Protein 8TOI (pdb70)

B-factor: mean 77.98, std 19.51, range [30.0, 143.13]

Foldseek 3Di:
DFDPQFLKKWWQAADPVCRVLSPVVVVVLVVLQPQLAWDKDWDDFPPRIIMMTIHHDDVVSLLVLQLVVLVVCCVQVLDVDDSDDPDRPCCVVPPDFSQVSSLSVVCQAAPPDVPRHNHLPCPDDSNVSTDDMFGFDGQVVLVVLLVVLVPDQADDVVNLVVCCRHQADLVSQLLVLLRLCLVLLVQLLVVLVVCVVPVPAQDPVSLLSLLLSLLLSLVVSVVVLLLVSLVSSQARVVVVWDWDPLFDADDQPADPPPGDTDGDDDVVVLVVLVVVVVVVLVVLVVVLVVLLLLLQLVLVLCLVPVDDDASLPSSCVSVLVLLLPLVVVLVVQLVVLVVSLSVNGDTTPQVSVLSSLVSSLSNVCCSLCVNLCCLLPVCQQDVPPSVVSNVVVVVVVVCDDGALLPSLSSLVSSQVSNLVSCCVVQFVVLVVVVVVVVVVDVRVVPCVVVSVSVNVQVPAAADDSSVVLSVVLVVSLCSLARCSSNSNRSVVVSVSSSVCSSRVSVCCNPRHGRHNHDRDSHNHCSSVSSVVSSQVSLQHSQLSSQRRVAVHGDPVVSVVSSVVSNVSSVVSSVVSVVVVVPPCRVSVVVVVVVVVVVVVQVVQVVVLVVVVVVVVVPCVVVNVVDNVDRGDVVVVVVVVVCVVVVPVD/DFDPQFLKKWWQAADPVCRVLSPVVVVVLVVLQPQLAWDKDWDDFPPRIIMMTIHHDDVVSLLVLQLVVLVVCCVQVLDVDDSDDPDRPCCVVPPDFSQVSSLSVVCQAAPPDVPRHNHLPCPDDSNVSTDDMFGFDGQVVLVVLLVVLVPDQADDVVNLVVCCRHQADLVSQLLVLLRLCLVLLVQLLVVLVVCVVPVPAQDPVSLLSLLLSLLLSLVVSVVVLLLVSLVSSQARVVVVWDWDPLFDADDQPADPPPGDTDGDDDVVVLVVLVVVVVVVLVVLVVVLVVLLLLLQLVLVLCLVPVDDDASLPSSCVSVLVLLLPLVVVLVVQLVVLVVSLSVNGDTTPQVSVLSSLVSSLSNVCCSLCVNLCCLLPVCQQDVPPSVVSNVVVVVVVVCDDGALLPSLSSLVSSQVSNLVSCCVVQFVVLVVVVVVVVVVDVRVVPCVVVSVSVNVQVPAAADDSSVVLSVVLVVSLCSLARCSSNSNRSVVVSVSSSVCSSRVSVCCNPRHGRHNHDRDSHNHCSSVSSVVSSQVSLQHSQLSSQRRVAVHGDPVVSVVSSVVSNVSSVVSSVVSVVVVVPPCRVSVVVVVVVVVVVVVQVVQVVVLVVVVVVVVVPCVVVNVVDNVDRGDVVVVVVVVVCVVVVPVD

Sequence (1298 aa):
ESNFGVDFVIHYKVPAAERDEAEAGFVQLIRALTTVGLATEVRHGENESLLVFVKVASPDLFAKQVYRARLGDWLHGVRVSAPHNDIAQALQDEPVVEAERLRLIYLMITKPHNEGGAGVTPTNAKWKHVESIFPLHSHSFNKEWIKKWSSKYTLEQTDIDNIRDKFGESVAFYFAFLRSYFRFLVIPSAFGFGAWLLLGQFSYLYALLCGLWSVVFFEYWKKQEVDLAVQWGVRGVSSIQQSRPEFEWEHEAEDPITGEPVKVYPPMKRVKTQLLQIPFALACVVALGALIVTCNSLEVFINEVYSGPGKQYLGFLPTIFLVIGTPTISGVLMGAAEKLNAMENYATVDAHDAALIQKQFVLNFMTSYMALFFTAFVYIPFGHILHPFLNFWRATAQTFQINPARISNQMFYFTVTAQIVNFATEVVVPYIKQQAFQKAKEDHEEEAEFLQRVREECTLEEYDVSGDYREMVMQFGYVAMFSVAWPLAACCFLVNNWVELRSDALKIAISSRRPIPWRTDSIGPWLTALSFLSWLGSITSSAIVYLCSNSPLKAWGLLLSILFAEHFYLVVQLAVRFVLSKLDSPGLQKERKERFQTHSEKITREALEEEARQASIRGTPEEMFWQRQRGMQETIEIGRRMIEQQLAAESNFGVDFVIHYKVPAAERDEAEAGFVQLIRALTTVGLATEVRHGENESLLVFVKVASPDLFAKQVYRARLGDWLHGVRVSAPHNDIAQALQDEPVVEAERLRLIYLMITKPHNEGGAGVTPTNAKWKHVESIFPLHSHSFNKEWIKKWSSKYTLEQTDIDNIRDKFGESVAFYFAFLRSYFRFLVIPSAFGFGAWLLLGQFSYLYALLCGLWSVVFFEYWKKQEVDLAVQWGVRGVSSIQQSRPEFEWEHEAEDPITGEPVKVYPPMKRVKTQLLQIPFALACVVALGALIVTCNSLEVFINEVYSGPGKQYLGFLPTIFLVIGTPTISGVLMGAAEKLNAMENYATVDAHDAALIQKQFVLNFMTSYMALFFTAFVYIPFGHILHPFLNFWRATAQTFQINPARISNQMFYFTVTAQIVNFATEVVVPYIKQQAFQKAKEDHEEEAEFLQRVREECTLEEYDVSGDYREMVMQFGYVAMFSVAWPLAACCFLVNNWVELRSDALKIAISSRRPIPWRTDSIGPWLTALSFLSWLGSITSSAIVYLCSNSPLKAWGLLLSILFAEHFYLVVQLAVRFVLSKLDSPGLQKERKERFQTHSEKITREALEEEARQASIRGTPEEMFWQRQRGMQETIEIGRRMIEQQLAA

Organism: Fusarium vanettenii (strain ATCC MYA-4622 / CBS 123669 / FGSC 9596 / NRRL 45880 / 77-13-4) (NCBI:txid660122)

Radius of gyration: 38.44 Å; Cα contacts (8 Å, |Δi|>4): 1540; chains: 2; bounding box: 73×123×89 Å

GO terms:
  GO:0042802 identical protein binding (F, IPI)

Secondary structure (DSSP, 8-state):
----S--EEE--B--STTHHHHHHHHHHHHHHTTTTTEEEEE--BTTTB--EEEEE--HHHHHHHHHHHHHHHHHTTS--S----SSGGGGGTSPPPHHHHHHHHHHHHHS-GGGT-----TTTSS--S---EE----HHHHHHHHHHHHT-SS--HHHHHHHHHHH-HHHHHHHHHHHHHHHHTHHHHHHHHHHHHTS-SS-HHHHHHHHHHHHHHHHHHHHHHHHHHHHTT-TTGGGS--B-TT---SEEEE-SSS--EEEE--HHHHHHHHTTHHHHHHHHHHHHHHHHHHHHHHHHHHHHH--SSSTTTTTSHHHHHHHHHHHHHHHHHHHHHHHHHHHS--SBHHHHHHHHHHHHHHHHHHHHHHHHHHIIIIITT---TTHHHHHHHHHHHH-----TTHHHHHHHHHHHHHHHHHHIIIIIHHHHHHHHHHHT--GGGTSHHHHHHHHHHTTSPBP-HHHH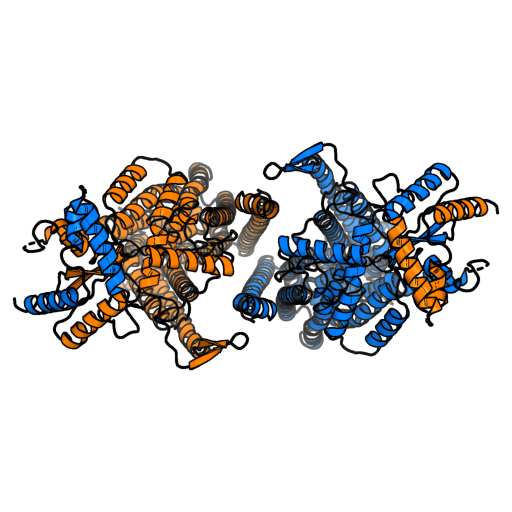HHHHHHHHHHHHHHTTTSTTHHHHHHHHHHHHHHHHHHHHHTSSBPPP----SSSTTHHHHHHHHHHHHHHHHHHHHHHHH-----HHHHHHHHHHHHHHHHHHHHHHHHHHTSS--HHHHHHHHHHHH--HHHHHHHHHHHHHHHHHH--HHHHHTTTT--SSHHHHHHHHHHHHHHS--/----S--EEE--B--STTHHHHHHHHHHHHHHTTTTTEEEEE--BTTTB--EEEEE--HHHHHHHHHHHHHHHHHTTS--S----SSGGGGGTSPPPHHHHHHHHHHHHHS-GGGT-----TTTSS--S---EE----HHHHHHHHHHHHT-SS--HHHHHHHHHHH-HHHHHHHHHHHHHHHHTHHHHHHHHHHHHTS-SS-HHHHHHHHHHHHHHHHHHHHHHHHHHHHTT-TTGGGS--B-TT---SEEEE-SSS--EEEE--HHHHHHHHTTHHHHHHHHHHHHHHHHHHHHHHHHHHHHH--SSSTTTTTSHHHHHHHHHHHHHHHHHHHHHHHHHHHS--SBHHHHHHHHHHHHHHHHHHHHHHHHHHIIIIITT---TTHHHHHHHHHHHH-----TTHHHHHHHHHHHHHHHHHHIIIIIHHHHHHHHHHHT--GGGTSHHHHHHHHHHTTSPBP-HHHHHHHHHHHHHHHHHHTTTSTTHHHHHHHHHHHHHHHHHHHHHTSSBPPP----SSSTTHHHHHHHHHHHHHHHHHHHHHHHH-----HHHHHHHHHHHHHHHHHHHHHHHHHHTSS--HHHHHHHHHHHH--HHHHHHHHHHHHHHHHHH--HHHHHTTTT--SSHHHHHHHHHHHHHHS--

Structure (mmCIF, N/CA/C/O backbone):
data_8TOI
#
_entry.id   8TOI
#
_cell.length_a   1.00
_cell.length_b   1.00
_cell.length_c   1.00
_cell.angle_alpha   90.00
_cell.angle_beta   90.00
_cell.angle_gamma   90.00
#
_symmetry.space_group_name_H-M   'P 1'
#
loop_
_entity.id
_entity.type
_entity.pdbx_description
1 polymer 'Lipid scramblase nhTMEM16'
2 non-polymer 'CALCIUM ION'
3 non-polymer '(1R)-2-{[(S)-{[(2S)-2,3-dihydroxypropyl]oxy}(hydroxy)phosphoryl]oxy}-1-[(hexadecanoyloxy)methyl]ethyl (9Z)-octadec-9-enoate'
#
loop_
_atom_site.group_PDB
_atom_site.id
_atom_site.type_symbol
_atom_site.label_atom_id
_atom_site.label_alt_id
_atom_site.label_comp_id
_atom_site.label_asym_id
_atom_site.label_entity_id
_atom_site.label_seq_id
_atom_site.pdbx_PDB_ins_code
_atom_site.Cartn_x
_atom_site.Cartn_y
_atom_site.Cartn_z
_atom_site.occupancy
_atom_site.B_iso_or_equiv
_atom_site.auth_seq_id
_atom_site.auth_comp_id
_atom_site.auth_asym_id
_atom_site.auth_atom_id
_atom_site.pdbx_PDB_model_num
ATOM 1 N N . GLU A 1 16 ? 135.457 70.144 78.744 1.00 84.37 15 GLU A N 1
ATOM 2 C CA . GLU A 1 16 ? 135.965 71.016 77.692 1.00 84.37 15 GLU A CA 1
ATOM 3 C C . GLU A 1 16 ? 134.941 72.087 77.326 1.00 84.37 15 GLU A C 1
ATOM 4 O O . GLU A 1 16 ? 134.783 73.075 78.042 1.00 84.37 15 GLU A O 1
ATOM 6 N N . SER A 1 17 ? 134.245 71.884 76.211 1.00 83.27 16 SER A N 1
ATOM 7 C CA . SER A 1 17 ? 133.252 72.829 75.725 1.00 83.27 16 SER A CA 1
ATOM 8 C C . SER A 1 17 ? 131.997 72.084 75.300 1.00 83.27 16 SER A C 1
ATOM 9 O O . SER A 1 17 ? 132.045 70.899 74.958 1.00 83.27 16 SER A O 1
ATOM 12 N N . ASN A 1 18 ? 130.871 72.793 75.329 1.00 80.85 17 ASN A N 1
ATOM 13 C CA . ASN A 1 18 ? 129.615 72.232 74.860 1.00 80.85 17 ASN A CA 1
ATOM 14 C C . ASN A 1 18 ? 129.644 72.063 73.346 1.00 80.85 17 ASN A C 1
ATOM 15 O O . ASN A 1 18 ? 130.421 72.704 72.634 1.00 80.85 17 ASN A O 1
ATOM 20 N N . PHE A 1 19 ? 128.771 71.186 72.852 1.00 84.44 18 PHE A N 1
ATOM 21 C CA . PHE A 1 19 ? 128.734 70.843 71.438 1.00 84.44 18 PHE A CA 1
ATOM 22 C C . PHE A 1 19 ? 127.731 71.681 70.659 1.00 84.44 18 PHE A C 1
ATOM 23 O O . PHE A 1 19 ? 127.141 71.194 69.687 1.00 84.44 18 PHE A O 1
ATOM 31 N N . GLY A 1 20 ? 127.527 72.934 71.056 1.00 80.70 19 GLY A N 1
ATOM 32 C CA . GLY A 1 20 ? 126.505 73.756 70.451 1.00 80.70 19 GLY A CA 1
ATOM 33 C C . GLY A 1 20 ? 125.117 73.516 70.989 1.00 80.70 19 GLY A C 1
ATOM 34 O O . GLY A 1 20 ? 124.150 74.042 70.428 1.00 80.70 19 GLY A O 1
ATOM 35 N N . VAL A 1 21 ? 124.990 72.738 72.058 1.00 76.33 20 VAL A N 1
ATOM 36 C CA . VAL A 1 21 ? 123.692 72.402 72.628 1.00 76.33 20 VAL A CA 1
ATOM 37 C C . VAL A 1 21 ? 123.164 73.609 73.388 1.00 76.33 20 VAL A C 1
ATOM 38 O O . VAL A 1 21 ? 123.819 74.114 74.305 1.00 76.33 20 VAL A O 1
ATOM 42 N N . ASP A 1 22 ? 121.978 74.077 73.007 1.00 75.93 21 ASP A N 1
ATOM 43 C CA . ASP A 1 22 ? 121.360 75.174 73.737 1.00 75.93 21 ASP A CA 1
ATOM 44 C C . ASP A 1 22 ? 120.616 74.669 74.965 1.00 75.93 21 ASP A C 1
ATOM 45 O O . ASP A 1 22 ? 120.801 75.195 76.067 1.00 75.93 21 ASP A O 1
ATOM 50 N N . PHE A 1 23 ? 119.777 73.645 74.806 1.00 71.00 22 PHE A N 1
ATOM 51 C CA . PHE A 1 23 ? 119.017 73.136 75.939 1.00 71.00 22 PHE A CA 1
ATOM 52 C C . PHE A 1 23 ? 119.010 71.616 75.926 1.00 71.00 22 PHE A C 1
ATOM 53 O O . PHE A 1 23 ? 119.164 70.980 74.882 1.00 71.00 22 PHE A O 1
ATOM 61 N N . VAL A 1 24 ? 118.840 71.038 77.114 1.00 73.29 23 VAL A N 1
ATOM 62 C CA . VAL A 1 24 ? 118.751 69.597 77.305 1.00 73.29 23 VAL A CA 1
ATOM 63 C C . VAL A 1 24 ? 117.426 69.291 77.986 1.00 73.29 23 VAL A C 1
ATOM 64 O O . VAL A 1 24 ? 117.081 69.923 78.992 1.00 73.29 23 VAL A O 1
ATOM 68 N N . ILE A 1 25 ? 116.689 68.326 77.438 1.00 77.25 24 ILE A N 1
ATOM 69 C CA . ILE A 1 25 ? 115.478 67.795 78.053 1.00 77.25 24 ILE A CA 1
ATOM 70 C C . ILE A 1 25 ? 115.770 66.362 78.477 1.00 77.25 24 ILE A C 1
ATOM 71 O O . ILE A 1 25 ? 116.259 65.558 77.671 1.00 77.25 24 ILE A O 1
ATOM 76 N N . HIS A 1 26 ? 115.480 66.047 79.743 1.00 82.01 25 HIS A N 1
ATOM 77 C CA . HIS A 1 26 ? 115.861 64.755 80.307 1.00 82.01 25 HIS A CA 1
ATOM 78 C C . HIS A 1 26 ? 114.986 63.625 79.779 1.00 82.01 25 HIS A C 1
ATOM 79 O O . HIS A 1 26 ? 115.498 62.678 79.175 1.00 82.01 25 HIS A O 1
ATOM 86 N N . TYR A 1 27 ? 113.673 63.702 80.028 1.00 87.36 26 TYR A N 1
ATOM 87 C CA . TYR A 1 27 ? 112.654 62.769 79.523 1.00 87.36 26 TYR A CA 1
ATOM 88 C C . TYR A 1 27 ? 112.936 61.324 79.951 1.00 87.36 26 TYR A C 1
ATOM 89 O O . TYR A 1 27 ? 113.368 60.485 79.159 1.00 87.36 26 TYR A O 1
ATOM 98 N N . LYS A 1 28 ? 112.762 61.076 81.247 1.00 88.11 27 LYS A N 1
ATOM 99 C CA . LYS A 1 28 ? 112.850 59.710 81.746 1.00 88.11 27 LYS A CA 1
ATOM 100 C C . LYS A 1 28 ? 111.730 58.852 81.163 1.00 88.11 27 LYS A C 1
ATOM 101 O O . LYS A 1 28 ? 110.607 59.317 80.952 1.00 88.11 27 LYS A O 1
ATOM 107 N N . VAL A 1 29 ? 112.062 57.605 80.844 1.00 91.58 28 VAL A N 1
ATOM 108 C CA . VAL A 1 29 ? 111.102 56.662 80.275 1.00 91.58 28 VAL A CA 1
ATOM 109 C C . VAL A 1 29 ? 111.022 55.464 81.214 1.00 91.58 28 VAL A C 1
ATOM 110 O O . VAL A 1 29 ? 111.850 54.547 81.117 1.00 91.58 28 VAL A O 1
ATOM 114 N N . PRO A 1 30 ? 110.081 55.444 82.155 1.00 94.59 29 PRO A N 1
ATOM 115 C CA . PRO A 1 30 ? 109.954 54.282 83.040 1.00 94.59 29 PRO A CA 1
ATOM 116 C C . PRO A 1 30 ? 109.379 53.081 82.307 1.00 94.59 29 PRO A C 1
ATOM 117 O O . PRO A 1 30 ? 108.672 53.211 81.306 1.00 94.59 29 PRO A O 1
ATOM 121 N N . ALA A 1 31 ? 109.701 51.894 82.825 1.00 98.15 30 ALA A N 1
ATOM 122 C CA . ALA A 1 31 ? 109.332 50.659 82.141 1.00 98.15 30 ALA A CA 1
ATOM 123 C C . ALA A 1 31 ? 107.851 50.336 82.289 1.00 98.15 30 ALA A C 1
ATOM 124 O O . ALA A 1 31 ? 107.273 49.684 81.412 1.00 98.15 30 ALA A O 1
ATOM 126 N N . ALA A 1 32 ? 107.221 50.770 83.382 1.00 99.49 31 ALA A N 1
ATOM 127 C CA . ALA A 1 32 ? 105.834 50.402 83.638 1.00 99.49 31 ALA A CA 1
ATOM 128 C C . ALA A 1 32 ? 104.841 51.155 82.760 1.00 99.49 31 ALA A C 1
ATOM 129 O O . ALA A 1 32 ? 103.753 50.631 82.498 1.00 99.49 31 ALA A O 1
ATOM 131 N N . GLU A 1 33 ? 105.179 52.356 82.299 1.00 99.91 32 GLU A N 1
ATOM 132 C CA . GLU A 1 33 ? 104.334 53.110 81.374 1.00 99.91 32 GLU A CA 1
ATOM 133 C C . GLU A 1 33 ? 105.134 53.490 80.131 1.00 99.91 32 GLU A C 1
ATOM 134 O O . GLU A 1 33 ? 105.135 54.637 79.679 1.00 99.91 32 GLU A O 1
ATOM 140 N N . ARG A 1 34 ? 105.821 52.491 79.562 1.00 100.06 33 ARG A N 1
ATOM 141 C CA . ARG A 1 34 ? 106.753 52.714 78.458 1.00 100.06 33 ARG A CA 1
ATOM 142 C C . ARG A 1 34 ? 106.069 53.221 77.194 1.00 100.06 33 ARG A C 1
ATOM 143 O O . ARG A 1 34 ? 106.474 54.260 76.657 1.00 100.06 33 ARG A O 1
ATOM 151 N N . ASP A 1 35 ? 105.031 52.517 76.726 1.00 100.31 34 ASP A N 1
ATOM 152 C CA . ASP A 1 35 ? 104.394 52.816 75.444 1.00 100.31 34 ASP A CA 1
ATOM 153 C C . ASP A 1 35 ? 103.745 54.193 75.445 1.00 100.31 34 ASP A C 1
ATOM 154 O O . ASP A 1 35 ? 103.940 54.978 74.509 1.00 100.31 34 ASP A O 1
ATOM 159 N N . GLU A 1 36 ? 103.023 54.518 76.523 1.00 98.86 35 GLU A N 1
ATOM 160 C CA . GLU A 1 36 ? 102.447 55.849 76.683 1.00 98.86 35 GLU A CA 1
ATOM 161 C C . GLU A 1 36 ? 103.536 56.907 76.812 1.00 98.86 35 GLU A C 1
ATOM 162 O O . GLU A 1 36 ? 103.321 58.066 76.438 1.00 98.86 35 GLU A O 1
ATOM 168 N N . ALA A 1 37 ? 104.714 56.529 77.315 1.00 95.33 36 ALA A N 1
ATOM 169 C CA . ALA A 1 37 ? 105.862 57.420 77.215 1.00 95.33 36 ALA A CA 1
ATOM 170 C C . ALA A 1 37 ? 106.355 57.515 75.779 1.00 95.33 36 ALA A C 1
ATOM 171 O O . ALA A 1 37 ? 106.546 58.623 75.259 1.00 95.33 36 ALA A O 1
ATOM 173 N N . GLU A 1 38 ? 106.501 56.361 75.110 1.00 95.76 37 GLU A N 1
ATOM 174 C CA . GLU A 1 38 ? 107.296 56.278 73.885 1.00 95.76 37 GLU A CA 1
ATOM 175 C C . GLU A 1 38 ? 106.652 57.044 72.740 1.00 95.76 37 GLU A C 1
ATOM 176 O O . GLU A 1 38 ? 107.313 57.864 72.087 1.00 95.76 37 GLU A O 1
ATOM 182 N N . ALA A 1 39 ? 105.353 56.820 72.514 1.00 93.71 38 ALA A N 1
ATOM 183 C CA . ALA A 1 39 ? 104.607 57.609 71.539 1.00 93.71 38 ALA A CA 1
ATOM 184 C C . ALA A 1 39 ? 104.586 59.080 71.930 1.00 93.71 38 ALA A C 1
ATOM 185 O O . ALA A 1 39 ? 104.704 59.956 71.063 1.00 93.71 38 ALA A O 1
ATOM 187 N N . GLY A 1 40 ? 104.491 59.359 73.238 1.00 91.33 39 GLY A N 1
ATOM 188 C CA . GLY A 1 40 ? 104.616 60.723 73.717 1.00 91.33 39 GLY A CA 1
ATOM 189 C C . GLY A 1 40 ? 105.966 61.327 73.400 1.00 91.33 39 GLY A C 1
ATOM 190 O O . GLY A 1 40 ? 106.047 62.515 73.060 1.00 91.33 39 GLY A O 1
ATOM 191 N N . PHE A 1 41 ? 107.024 60.500 73.441 1.00 89.91 40 PHE A N 1
ATOM 192 C CA . PHE A 1 41 ? 108.353 60.925 73.011 1.00 89.91 40 PHE A CA 1
ATOM 193 C C . PHE A 1 41 ? 108.335 61.389 71.566 1.00 89.91 40 PHE A C 1
ATOM 194 O O . PHE A 1 41 ? 108.939 62.419 71.233 1.00 89.91 40 PHE A O 1
ATOM 202 N N . VAL A 1 42 ? 107.588 60.669 70.715 1.00 89.78 41 VAL A N 1
ATOM 203 C CA . VAL A 1 42 ? 107.426 61.055 69.318 1.00 89.78 41 VAL A CA 1
ATOM 204 C C . VAL A 1 42 ? 106.784 62.428 69.231 1.00 89.78 41 VAL A C 1
ATOM 205 O O . VAL A 1 42 ? 107.272 63.312 68.509 1.00 89.78 41 VAL A O 1
ATOM 209 N N . GLN A 1 43 ? 105.751 62.656 70.059 1.00 90.01 42 GLN A N 1
ATOM 210 C CA . GLN A 1 43 ? 105.081 63.949 70.107 1.00 90.01 42 GLN A CA 1
ATOM 211 C C . GLN A 1 43 ? 106.036 65.041 70.550 1.00 90.01 42 GLN A C 1
ATOM 212 O O . GLN A 1 43 ? 105.985 66.158 70.014 1.00 90.01 42 GLN A O 1
ATOM 218 N N . LEU A 1 44 ? 106.970 64.694 71.451 1.00 88.42 43 LEU A N 1
ATOM 219 C CA . LEU A 1 44 ? 107.982 65.637 71.910 1.00 88.42 43 LEU A CA 1
ATOM 220 C C . LEU A 1 44 ? 108.836 66.126 70.753 1.00 88.42 43 LEU A C 1
ATOM 221 O O . LEU A 1 44 ? 109.049 67.338 70.610 1.00 88.42 43 LEU A O 1
ATOM 226 N N . ILE A 1 45 ? 109.240 65.208 69.867 1.00 88.19 44 ILE A N 1
ATOM 227 C CA . ILE A 1 45 ? 110.033 65.603 68.709 1.00 88.19 44 ILE A CA 1
ATOM 228 C C . ILE A 1 45 ? 109.197 66.462 67.773 1.00 88.19 44 ILE A C 1
ATOM 229 O O . ILE A 1 45 ? 109.688 67.459 67.224 1.00 88.19 44 ILE A O 1
ATOM 234 N N . ARG A 1 46 ? 107.899 66.145 67.661 1.00 88.71 45 ARG A N 1
ATOM 235 C CA . ARG A 1 46 ? 106.986 66.980 66.889 1.00 88.71 45 ARG A CA 1
ATOM 236 C C . ARG A 1 46 ? 106.884 68.362 67.508 1.00 88.71 45 ARG A C 1
ATOM 237 O O . ARG A 1 46 ? 106.969 69.378 66.806 1.00 88.71 45 ARG A O 1
ATOM 245 N N . ALA A 1 47 ? 106.846 68.415 68.845 1.00 88.07 46 ALA A N 1
ATOM 246 C CA . ALA A 1 47 ? 106.768 69.694 69.537 1.00 88.07 46 ALA A CA 1
ATOM 247 C C . ALA A 1 47 ? 108.066 70.473 69.421 1.00 88.07 46 ALA A C 1
ATOM 248 O O . ALA A 1 47 ? 108.087 71.681 69.681 1.00 88.07 46 ALA A O 1
ATOM 250 N N . LEU A 1 48 ? 109.152 69.807 69.032 1.00 86.59 47 LEU A N 1
ATOM 251 C CA . LEU A 1 48 ? 110.400 70.524 68.855 1.00 86.59 47 LEU A CA 1
ATOM 252 C C . LEU A 1 48 ? 110.723 70.713 67.384 1.00 86.59 47 LEU A C 1
ATOM 253 O O . LEU A 1 48 ? 111.794 71.230 67.053 1.00 86.59 47 LEU A O 1
ATOM 258 N N . THR A 1 49 ? 109.816 70.314 66.489 1.00 90.18 48 THR A N 1
ATOM 259 C CA . THR A 1 49 ? 110.117 70.456 65.069 1.00 90.18 48 THR A CA 1
ATOM 260 C C . THR A 1 49 ? 109.364 71.634 64.462 1.00 90.18 48 THR A C 1
ATOM 261 O O . THR A 1 49 ? 109.936 72.403 63.680 1.00 90.18 48 THR A O 1
ATOM 265 N N . THR A 1 50 ? 108.093 71.807 64.837 1.00 90.43 49 THR A N 1
ATOM 266 C CA . THR A 1 50 ? 107.284 72.888 64.285 1.00 90.43 49 THR A CA 1
ATOM 267 C C . THR A 1 50 ? 107.754 74.255 64.763 1.00 90.43 49 THR A C 1
ATOM 268 O O . THR A 1 50 ? 107.537 75.258 64.074 1.00 90.43 49 THR A O 1
ATOM 272 N N . VAL A 1 51 ? 108.389 74.319 65.934 1.00 87.13 50 VAL A N 1
ATOM 273 C CA . VAL A 1 51 ? 108.933 75.586 66.408 1.00 87.13 50 VAL A CA 1
ATOM 274 C C . VAL A 1 51 ? 110.195 75.945 65.633 1.00 87.13 50 VAL A C 1
ATOM 275 O O . VAL A 1 51 ? 110.472 77.124 65.379 1.00 87.13 50 VAL A O 1
ATOM 279 N N . GLY A 1 52 ? 110.962 74.942 65.218 1.00 88.19 51 GLY A N 1
ATOM 280 C CA . GLY A 1 52 ? 112.161 75.191 64.443 1.00 88.19 51 GLY A CA 1
ATOM 281 C C . GLY A 1 52 ? 113.447 74.919 65.193 1.00 88.19 51 GLY A C 1
ATOM 282 O O . GLY A 1 52 ? 114.414 75.677 65.075 1.00 88.19 51 GLY A O 1
ATOM 283 N N . LEU A 1 53 ? 113.471 73.842 65.971 1.00 83.68 52 LEU A N 1
ATOM 284 C CA . LEU A 1 53 ? 114.638 73.450 66.748 1.00 83.68 52 LEU A CA 1
ATOM 285 C C . LEU A 1 53 ? 115.209 72.151 66.199 1.00 83.68 52 LEU A C 1
ATOM 286 O O . LEU A 1 53 ? 114.458 71.233 65.858 1.00 83.68 52 LEU A O 1
ATOM 291 N N . ALA A 1 54 ? 116.532 72.083 66.107 1.00 83.95 53 ALA A N 1
ATOM 292 C CA . ALA A 1 54 ? 117.206 70.845 65.753 1.00 83.95 53 ALA A CA 1
ATOM 293 C C . ALA A 1 54 ? 117.380 69.996 67.002 1.00 83.95 53 ALA A C 1
ATOM 294 O O . ALA A 1 54 ? 117.879 70.477 68.027 1.00 83.95 53 ALA A O 1
ATOM 296 N N . THR A 1 55 ? 116.967 68.736 66.913 1.00 85.48 54 THR A N 1
ATOM 297 C CA . THR A 1 55 ? 116.970 67.813 68.034 1.00 85.48 54 THR A CA 1
ATOM 298 C C . THR A 1 55 ? 117.993 66.710 67.809 1.00 85.48 54 THR A C 1
ATOM 299 O O . THR A 1 55 ? 118.333 66.375 66.671 1.00 85.48 54 THR A O 1
ATOM 303 N N . GLU A 1 56 ? 118.478 66.148 68.911 1.00 89.75 55 GLU A N 1
ATOM 304 C CA . GLU A 1 56 ? 119.411 65.028 68.849 1.00 89.75 55 GLU A CA 1
ATOM 305 C C . GLU A 1 56 ? 119.180 64.165 70.080 1.00 89.75 55 GLU A C 1
ATOM 306 O O . GLU A 1 56 ? 119.359 64.636 71.206 1.00 89.75 55 GLU A O 1
ATOM 312 N N . VAL A 1 57 ? 118.778 62.921 69.872 1.00 89.89 56 VAL A N 1
ATOM 313 C CA . VAL A 1 57 ? 118.473 62.009 70.967 1.00 89.89 56 VAL A CA 1
ATOM 314 C C . VAL A 1 57 ? 119.731 61.230 71.339 1.00 89.89 56 VAL A C 1
ATOM 315 O O . VAL A 1 57 ? 120.537 60.857 70.477 1.00 89.89 56 VAL A O 1
ATOM 319 N N . ARG A 1 58 ? 119.944 61.054 72.643 1.00 89.33 57 ARG A N 1
ATOM 320 C CA . ARG A 1 58 ? 121.081 60.310 73.165 1.00 89.33 57 ARG A CA 1
ATOM 321 C C . ARG A 1 58 ? 120.626 59.491 74.362 1.00 89.33 57 ARG A C 1
ATOM 322 O O . ARG A 1 58 ? 119.511 59.650 74.865 1.00 89.33 57 ARG A O 1
ATOM 330 N N . HIS A 1 59 ? 121.505 58.604 74.816 1.00 88.04 58 HIS A N 1
ATOM 331 C CA . HIS A 1 59 ? 121.198 57.760 75.960 1.00 88.04 58 HIS A CA 1
ATOM 332 C C . HIS A 1 59 ? 121.230 58.562 77.254 1.00 88.04 58 HIS A C 1
ATOM 333 O O . HIS A 1 59 ? 122.035 59.480 77.427 1.00 88.04 58 HIS A O 1
ATOM 340 N N . GLY A 1 60 ? 120.345 58.205 78.165 1.00 88.21 59 GLY A N 1
ATOM 341 C CA . GLY A 1 60 ? 120.322 58.810 79.486 1.00 88.21 59 GLY A CA 1
ATOM 342 C C . GLY A 1 60 ? 120.470 57.754 80.556 1.00 88.21 59 GLY A C 1
ATOM 343 O O . GLY A 1 60 ? 119.866 56.686 80.477 1.00 88.21 59 GLY A O 1
ATOM 344 N N . GLU A 1 61 ? 121.289 58.060 81.557 1.00 88.85 60 GLU A N 1
ATOM 345 C CA . GLU A 1 61 ? 121.527 57.114 82.633 1.00 88.85 60 GLU A CA 1
ATOM 346 C C . GLU A 1 61 ? 120.323 57.051 83.569 1.00 88.85 60 GLU A C 1
ATOM 347 O O . GLU A 1 61 ? 119.459 57.935 83.570 1.00 88.85 60 GLU A O 1
ATOM 353 N N . ASN A 1 62 ? 120.285 55.971 84.365 1.00 91.99 61 ASN A N 1
ATOM 354 C CA . ASN A 1 62 ? 119.207 55.663 85.316 1.00 91.99 61 ASN A CA 1
ATOM 355 C C . ASN A 1 62 ? 117.845 55.594 84.628 1.00 91.99 61 ASN A C 1
ATOM 356 O O . ASN A 1 62 ? 116.857 56.145 85.123 1.00 91.99 61 ASN A O 1
ATOM 358 N N . GLU A 1 63 ? 117.812 54.910 83.478 1.00 93.11 62 GLU A N 1
ATOM 359 C CA . GLU A 1 63 ? 116.614 54.627 82.677 1.00 93.11 62 GLU A CA 1
ATOM 360 C C . GLU A 1 63 ? 115.939 55.937 82.242 1.00 93.11 62 GLU A C 1
ATOM 361 O O . GLU A 1 63 ? 114.873 56.338 82.717 1.00 93.11 62 GLU A O 1
ATOM 367 N N . SER A 1 64 ? 116.656 56.646 81.372 1.00 89.20 63 SER A N 1
ATOM 368 C CA . SER A 1 64 ? 116.206 57.922 80.832 1.00 89.20 63 SER A CA 1
ATOM 369 C C . SER A 1 64 ? 116.617 58.007 79.369 1.00 89.20 63 SER A C 1
ATOM 370 O O . SER A 1 64 ? 117.274 57.109 78.834 1.00 89.20 63 SER A O 1
ATOM 373 N N . LEU A 1 65 ? 116.225 59.100 78.710 1.00 86.02 64 LEU A N 1
ATOM 374 C CA . LEU A 1 65 ? 116.521 59.262 77.284 1.00 86.02 64 LEU A CA 1
ATOM 375 C C . LEU A 1 65 ? 116.692 60.755 76.993 1.00 86.02 64 LEU A C 1
ATOM 376 O O . LEU A 1 65 ? 115.729 61.442 76.650 1.00 86.02 64 LEU A O 1
ATOM 381 N N . LEU A 1 66 ? 117.936 61.223 77.083 1.00 84.65 65 LEU A N 1
ATOM 382 C CA . LEU A 1 66 ? 118.242 62.642 76.935 1.00 84.65 65 LEU A CA 1
ATOM 383 C C . LEU A 1 66 ? 118.075 63.098 75.492 1.00 84.65 65 LEU A C 1
ATOM 384 O O . LEU A 1 66 ? 118.458 62.392 74.555 1.00 84.65 65 LEU A O 1
ATOM 389 N N . VAL A 1 67 ? 117.509 64.290 75.309 1.00 81.12 66 VAL A N 1
ATOM 390 C CA . VAL A 1 67 ? 117.488 64.936 74.002 1.00 81.12 66 VAL A CA 1
ATOM 391 C C . VAL A 1 67 ? 118.085 66.332 74.133 1.00 81.12 66 VAL A C 1
ATOM 392 O O . VAL A 1 67 ? 117.910 67.009 75.153 1.00 81.12 66 VAL A O 1
ATOM 396 N N . PHE A 1 68 ? 118.844 66.729 73.118 1.00 80.04 67 PHE A N 1
ATOM 397 C CA . PHE A 1 68 ? 119.497 68.028 73.059 1.00 80.04 67 PHE A CA 1
ATOM 398 C C . PHE A 1 68 ? 118.874 68.830 71.931 1.00 80.04 67 PHE A C 1
ATOM 399 O O . PHE A 1 68 ? 118.730 68.321 70.816 1.00 80.04 67 PHE A O 1
ATOM 407 N N . VAL A 1 69 ? 118.506 70.076 72.213 1.00 77.36 68 VAL A N 1
ATOM 408 C CA . VAL A 1 69 ? 117.913 70.949 71.211 1.00 77.36 68 VAL A CA 1
ATOM 409 C C . VAL A 1 69 ? 118.775 72.192 71.041 1.00 77.36 68 VAL A C 1
ATOM 410 O O . VAL A 1 69 ? 119.338 72.725 72.008 1.00 77.36 68 VAL A O 1
ATOM 414 N N . LYS A 1 70 ? 118.912 72.613 69.787 1.00 80.82 69 LYS A N 1
ATOM 415 C CA . LYS A 1 70 ? 119.584 73.846 69.411 1.00 80.82 69 LYS A CA 1
ATOM 416 C C . LYS A 1 70 ? 118.744 74.548 68.354 1.00 80.82 69 LYS A C 1
ATOM 417 O O . LYS A 1 70 ? 117.770 73.995 67.842 1.00 80.82 69 LYS A O 1
ATOM 423 N N . VAL A 1 71 ? 119.119 75.776 68.024 1.00 82.86 70 VAL A N 1
ATOM 424 C CA . VAL A 1 71 ? 118.444 76.522 66.969 1.00 82.86 70 VAL A CA 1
ATOM 425 C C . VAL A 1 71 ? 119.121 76.188 65.647 1.00 82.86 70 VAL A C 1
ATOM 426 O O . VAL A 1 71 ? 120.329 76.392 65.488 1.00 82.86 70 VAL A O 1
ATOM 430 N N . ALA A 1 72 ? 118.346 75.662 64.700 1.00 91.75 71 ALA A N 1
ATOM 431 C CA . ALA A 1 72 ? 118.878 75.316 63.388 1.00 91.75 71 ALA A CA 1
ATOM 432 C C . ALA A 1 72 ? 118.760 76.486 62.417 1.00 91.75 71 ALA A C 1
ATOM 433 O O . ALA A 1 72 ? 119.764 76.958 61.876 1.00 91.75 71 ALA A O 1
ATOM 435 N N . SER A 1 73 ? 117.539 76.962 62.193 1.00 96.18 72 SER A N 1
ATOM 436 C CA . SER A 1 73 ? 117.310 78.075 61.285 1.00 96.18 72 SER A CA 1
ATOM 437 C C . SER A 1 73 ? 117.453 79.387 62.040 1.00 96.18 72 SER A C 1
ATOM 438 O O . SER A 1 73 ? 116.690 79.628 62.985 1.00 96.18 72 SER A O 1
ATOM 441 N N . PRO A 1 74 ? 118.397 80.257 61.670 1.00 96.10 73 PRO A N 1
ATOM 442 C CA . PRO A 1 74 ? 118.495 81.564 62.336 1.00 96.10 73 PRO A CA 1
ATOM 443 C C . PRO A 1 74 ? 117.383 82.529 61.961 1.00 96.10 73 PRO A C 1
ATOM 444 O O . PRO A 1 74 ? 117.238 83.558 62.633 1.00 96.10 73 PRO A O 1
ATOM 448 N N . ASP A 1 75 ? 116.603 82.237 60.916 1.00 95.06 74 ASP A N 1
ATOM 449 C CA . ASP A 1 75 ? 115.498 83.113 60.535 1.00 95.06 74 ASP A CA 1
ATOM 450 C C . ASP A 1 75 ? 114.383 83.081 61.574 1.00 95.06 74 ASP A C 1
ATOM 451 O O . ASP A 1 75 ? 113.854 84.130 61.962 1.00 95.06 74 ASP A O 1
ATOM 453 N N . LEU A 1 76 ? 114.018 81.884 62.043 1.00 93.59 75 LEU A N 1
ATOM 454 C CA . LEU A 1 76 ? 113.008 81.768 63.091 1.00 93.59 75 LEU A CA 1
ATOM 455 C C . LEU A 1 76 ? 113.502 82.339 64.414 1.00 93.59 75 LEU A C 1
ATOM 456 O O . LEU A 1 76 ? 112.716 82.933 65.163 1.00 93.59 75 LEU A O 1
ATOM 461 N N . PHE A 1 77 ? 114.797 82.188 64.704 1.00 89.57 76 PHE A N 1
ATOM 462 C CA . PHE A 1 77 ? 115.358 82.783 65.912 1.00 89.57 76 PHE A CA 1
ATOM 463 C C . PHE A 1 77 ? 115.345 84.305 65.841 1.00 89.57 76 PHE A C 1
ATOM 464 O O . PHE A 1 77 ? 115.016 84.968 66.829 1.00 89.57 76 PHE A O 1
ATOM 472 N N . ALA A 1 78 ? 115.685 84.874 64.680 1.00 91.71 77 ALA A N 1
ATOM 473 C CA . ALA A 1 78 ? 115.632 86.324 64.514 1.00 91.71 77 ALA A CA 1
ATOM 474 C C . ALA A 1 78 ? 114.202 86.843 64.564 1.00 91.71 77 ALA A C 1
ATOM 475 O O . ALA A 1 78 ? 113.963 87.943 65.078 1.00 91.71 77 ALA A O 1
ATOM 477 N N . LYS A 1 79 ? 113.247 86.063 64.048 1.00 90.63 78 LYS A N 1
ATOM 478 C CA . LYS A 1 79 ? 111.835 86.407 64.187 1.00 90.63 78 LYS A CA 1
ATOM 479 C C . LYS A 1 79 ? 111.409 86.411 65.650 1.00 90.63 78 LYS A C 1
ATOM 480 O O . LYS A 1 79 ? 110.656 87.292 66.082 1.00 90.63 78 LYS A O 1
ATOM 486 N N . GLN A 1 80 ? 111.898 85.442 66.429 1.00 88.06 79 GLN A N 1
ATOM 487 C CA . GLN A 1 80 ? 111.577 85.402 67.853 1.00 88.06 79 GLN A CA 1
ATOM 488 C C . GLN A 1 80 ? 112.215 86.569 68.605 1.00 88.06 79 GLN A C 1
ATOM 489 O O . GLN A 1 80 ? 111.596 87.132 69.515 1.00 88.06 79 GLN A O 1
ATOM 495 N N . VAL A 1 81 ? 113.437 86.958 68.221 1.00 87.66 80 VAL A N 1
ATOM 496 C CA . VAL A 1 81 ? 114.092 88.121 68.827 1.00 87.66 80 VAL A CA 1
ATOM 497 C C . VAL A 1 81 ? 113.319 89.399 68.516 1.00 87.66 80 VAL A C 1
ATOM 498 O O . VAL A 1 81 ? 113.085 90.234 69.401 1.00 87.66 80 VAL A O 1
ATOM 502 N N . TYR A 1 82 ? 112.892 89.557 67.257 1.00 89.08 81 TYR A N 1
ATOM 503 C CA . TYR A 1 82 ? 112.125 90.737 66.865 1.00 89.08 81 TYR A CA 1
ATOM 504 C C . TYR A 1 82 ? 110.770 90.785 67.564 1.00 89.08 81 TYR A C 1
ATOM 505 O O . TYR A 1 82 ? 110.333 91.855 68.009 1.00 89.08 81 TYR A O 1
ATOM 507 N N . ARG A 1 83 ? 110.109 89.632 67.706 1.00 90.33 82 ARG A N 1
ATOM 508 C CA . ARG A 1 83 ? 108.818 89.593 68.387 1.00 90.33 82 ARG A CA 1
ATOM 509 C C . ARG A 1 83 ? 108.969 89.861 69.879 1.00 90.33 82 ARG A C 1
ATOM 510 O O . ARG A 1 83 ? 108.125 90.536 70.480 1.00 90.33 82 ARG A O 1
ATOM 518 N N . ALA A 1 84 ? 110.050 89.368 70.490 1.00 88.13 83 ALA A N 1
ATOM 519 C CA . ALA A 1 84 ? 110.290 89.633 71.904 1.00 88.13 83 ALA A CA 1
ATOM 520 C C . ALA A 1 84 ? 110.606 91.102 72.152 1.00 88.13 83 ALA A C 1
ATOM 521 O O . ALA A 1 84 ? 110.119 91.687 73.126 1.00 88.13 83 ALA A O 1
ATOM 523 N N . ARG A 1 85 ? 111.403 91.718 71.273 1.00 89.26 84 ARG A N 1
ATOM 524 C CA . ARG A 1 85 ? 111.701 93.139 71.421 1.00 89.26 84 ARG A CA 1
ATOM 525 C C . ARG A 1 85 ? 110.465 93.998 71.181 1.00 89.26 84 ARG A C 1
ATOM 526 O O . ARG A 1 85 ? 110.292 95.028 71.844 1.00 89.26 84 ARG A O 1
ATOM 534 N N . LEU A 1 86 ? 109.583 93.568 70.270 1.00 89.47 85 LEU A N 1
ATOM 535 C CA . LEU A 1 86 ? 108.274 94.201 70.135 1.00 89.47 85 LEU A CA 1
ATOM 536 C C . LEU A 1 86 ? 107.457 94.063 71.415 1.00 89.47 85 LEU A C 1
ATOM 537 O O . LEU A 1 86 ? 106.790 95.016 71.836 1.00 89.47 85 LEU A O 1
ATOM 542 N N . GLY A 1 87 ? 107.510 92.886 72.049 1.00 87.73 86 GLY A N 1
ATOM 543 C CA . GLY A 1 87 ? 106.801 92.677 73.303 1.00 87.73 86 GLY A CA 1
ATOM 544 C C . GLY A 1 87 ? 107.295 93.553 74.439 1.00 87.73 86 GLY A C 1
ATOM 545 O O . GLY A 1 87 ? 106.501 94.007 75.265 1.00 87.73 86 GLY A O 1
ATOM 546 N N . ASP A 1 88 ? 108.607 93.795 74.507 1.00 87.79 87 ASP A N 1
ATOM 547 C CA . ASP A 1 88 ? 109.096 94.797 75.453 1.00 87.79 87 ASP A CA 1
ATOM 548 C C . ASP A 1 88 ? 108.761 96.219 75.017 1.00 87.79 87 ASP A C 1
ATOM 549 O O . ASP A 1 88 ? 108.697 97.118 75.864 1.00 87.79 87 ASP A O 1
ATOM 554 N N . TRP A 1 89 ? 108.556 96.451 73.717 1.00 90.74 88 TRP A N 1
ATOM 555 C CA . TRP A 1 89 ? 108.204 97.796 73.264 1.00 90.74 88 TRP A CA 1
ATOM 556 C C . TRP A 1 89 ? 106.779 98.175 73.654 1.00 90.74 88 TRP A C 1
ATOM 557 O O . TRP A 1 89 ? 106.531 99.318 74.054 1.00 90.74 88 TRP A O 1
ATOM 568 N N . LEU A 1 90 ? 105.822 97.249 73.513 1.00 90.23 89 LEU A N 1
ATOM 569 C CA . LEU A 1 90 ? 104.461 97.551 73.961 1.00 90.23 89 LEU A CA 1
ATOM 570 C C . LEU A 1 90 ? 104.358 97.674 75.478 1.00 90.23 89 LEU A C 1
ATOM 571 O O . LEU A 1 90 ? 103.505 98.418 75.975 1.00 90.23 89 LEU A O 1
ATOM 576 N N . HIS A 1 91 ? 105.202 96.976 76.228 1.00 86.84 90 HIS A N 1
ATOM 577 C CA . HIS A 1 91 ? 105.129 97.036 77.681 1.00 86.84 90 HIS A CA 1
ATOM 578 C C . HIS A 1 91 ? 106.016 98.117 78.283 1.00 86.84 90 HIS A C 1
ATOM 579 O O . HIS A 1 91 ? 106.076 98.233 79.511 1.00 86.84 90 HIS A O 1
ATOM 586 N N . GLY A 1 92 ? 106.699 98.909 77.461 1.00 86.07 91 GLY A N 1
ATOM 587 C CA . GLY A 1 92 ? 107.488 100.015 77.954 1.00 86.07 91 GLY A CA 1
ATOM 588 C C . GLY A 1 92 ? 108.861 99.657 78.474 1.00 86.07 91 GLY A C 1
ATOM 589 O O . GLY A 1 92 ? 109.562 100.545 78.974 1.00 86.07 91 GLY A O 1
ATOM 590 N N . VAL A 1 93 ? 109.261 98.387 78.394 1.00 82.98 92 VAL A N 1
ATOM 591 C CA . VAL A 1 93 ? 110.608 98.002 78.804 1.00 82.98 92 VAL A CA 1
ATOM 592 C C . VAL A 1 93 ? 111.637 98.546 77.821 1.00 82.98 92 VAL A C 1
ATOM 593 O O . VAL A 1 93 ? 112.654 99.127 78.216 1.00 82.98 92 VAL A O 1
ATOM 597 N N . ARG A 1 94 ? 111.381 98.378 76.529 1.00 92.57 93 ARG A N 1
ATOM 598 C CA . ARG A 1 94 ? 112.255 98.879 75.476 1.00 92.57 93 ARG A CA 1
ATOM 599 C C . ARG A 1 94 ? 111.636 100.154 74.918 1.00 92.57 93 ARG A C 1
ATOM 600 O O . ARG A 1 94 ? 110.536 100.123 74.357 1.00 92.57 93 ARG A O 1
ATOM 608 N N . VAL A 1 95 ? 112.343 101.275 75.070 1.00 96.41 94 VAL A N 1
ATOM 609 C CA . VAL A 1 95 ? 111.794 102.554 74.635 1.00 96.41 94 VAL A CA 1
ATOM 610 C C . VAL A 1 95 ? 112.235 102.902 73.216 1.00 96.41 94 VAL A C 1
ATOM 611 O O . VAL A 1 95 ? 111.567 103.695 72.540 1.00 96.41 94 VAL A O 1
ATOM 615 N N . SER A 1 96 ? 113.309 102.292 72.721 1.00 98.32 95 SER A N 1
ATOM 616 C CA . SER A 1 96 ? 113.808 102.585 71.388 1.00 98.32 95 SER A CA 1
ATOM 617 C C . SER A 1 96 ? 112.996 101.828 70.338 1.00 98.32 95 SER A C 1
ATOM 618 O O . SER A 1 96 ? 112.016 101.144 70.642 1.00 98.32 95 SER A O 1
ATOM 621 N N . ALA A 1 97 ? 113.408 101.961 69.084 1.00 101.88 96 ALA A N 1
ATOM 622 C CA . ALA A 1 97 ? 112.736 101.259 67.997 1.00 101.88 96 ALA A CA 1
ATOM 623 C C . ALA A 1 97 ? 113.054 99.769 68.066 1.00 101.88 96 ALA A C 1
ATOM 624 O O . ALA A 1 97 ? 114.231 99.398 68.156 1.00 101.88 96 ALA A O 1
ATOM 626 N N . PRO A 1 98 ? 112.037 98.889 68.064 1.00 101.86 97 PRO A N 1
ATOM 627 C CA . PRO A 1 98 ? 112.295 97.444 68.157 1.00 101.86 97 PRO A CA 1
ATOM 628 C C . PRO A 1 98 ? 113.014 96.881 66.943 1.00 101.86 97 PRO A C 1
ATOM 629 O O . PRO A 1 98 ? 114.114 96.331 67.061 1.00 101.86 97 PRO A O 1
ATOM 633 N N . HIS A 1 99 ? 112.405 97.053 65.774 1.00 111.60 98 HIS A N 1
ATOM 634 C CA . HIS A 1 99 ? 112.920 96.538 64.511 1.00 111.60 98 HIS A CA 1
ATOM 635 C C . HIS A 1 99 ? 112.149 97.208 63.385 1.00 111.60 98 HIS A C 1
ATOM 636 O O . HIS A 1 99 ? 111.170 97.924 63.613 1.00 111.60 98 HIS A O 1
ATOM 638 N N . ASN A 1 100 ? 112.604 96.962 62.162 1.00 119.03 99 ASN A N 1
ATOM 639 C CA . ASN A 1 100 ? 111.922 97.395 60.949 1.00 119.03 99 ASN A CA 1
ATOM 640 C C . ASN A 1 100 ? 111.561 96.203 60.064 1.00 119.03 99 ASN A C 1
ATOM 641 O O . ASN A 1 100 ? 111.674 96.263 58.837 1.00 119.03 99 ASN A O 1
ATOM 646 N N . ASP A 1 101 ? 111.170 95.096 60.716 1.00 121.74 100 ASP A N 1
ATOM 647 C CA . ASP A 1 101 ? 110.695 93.846 60.100 1.00 121.74 100 ASP A CA 1
ATOM 648 C C . ASP A 1 101 ? 111.795 93.171 59.263 1.00 121.74 100 ASP A C 1
ATOM 649 O O . ASP A 1 101 ? 111.525 92.334 58.398 1.00 121.74 100 ASP A O 1
ATOM 654 N N . ILE A 1 102 ? 113.052 93.512 59.540 1.00 120.86 101 ILE A N 1
ATOM 655 C CA . ILE A 1 102 ? 114.210 92.885 58.909 1.00 120.86 101 ILE A CA 1
ATOM 656 C C . ILE A 1 102 ? 115.384 93.054 59.869 1.00 120.86 101 ILE A C 1
ATOM 657 O O . ILE A 1 102 ? 115.533 94.098 60.509 1.00 120.86 101 ILE A O 1
ATOM 662 N N . ALA A 1 103 ? 116.207 92.012 59.981 1.00 117.07 102 ALA A N 1
ATOM 663 C CA . ALA A 1 103 ? 117.049 91.786 61.155 1.00 117.07 102 ALA A CA 1
ATOM 664 C C . ALA A 1 103 ? 118.490 92.255 60.984 1.00 117.07 102 ALA A C 1
ATOM 665 O O . ALA A 1 103 ? 119.410 91.586 61.461 1.00 117.07 102 ALA A O 1
ATOM 667 N N . GLN A 1 104 ? 118.742 93.383 60.322 1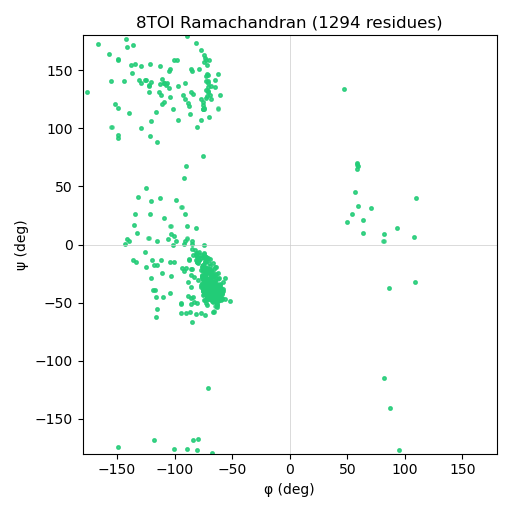.00 116.31 103 GLN A N 1
ATOM 668 C CA . GLN A 1 104 ? 120.098 93.921 60.280 1.00 116.31 103 GLN A CA 1
ATOM 669 C C . GLN A 1 104 ? 120.453 94.708 61.534 1.00 116.31 103 GLN A C 1
ATOM 670 O O . GLN A 1 104 ? 121.616 95.087 61.702 1.00 116.31 103 GLN A O 1
ATOM 676 N N . ALA A 1 105 ? 119.483 94.962 62.414 1.00 113.57 104 ALA A N 1
ATOM 677 C CA . ALA A 1 105 ? 119.722 95.724 63.632 1.00 113.57 104 ALA A CA 1
ATOM 678 C C . ALA A 1 105 ? 120.378 94.900 64.730 1.00 113.57 104 ALA A C 1
ATOM 679 O O . ALA A 1 105 ? 120.741 95.463 65.769 1.00 113.57 104 ALA A O 1
ATOM 681 N N . LEU A 1 106 ? 120.531 93.588 64.532 1.00 109.92 105 LEU A N 1
ATOM 682 C CA . LEU A 1 106 ? 121.195 92.751 65.523 1.00 109.92 105 LEU A CA 1
ATOM 683 C C . LEU A 1 106 ? 122.693 93.013 65.594 1.00 109.92 105 LEU A C 1
ATOM 684 O O . LEU A 1 106 ? 123.317 92.681 66.606 1.00 109.92 105 LEU A O 1
ATOM 689 N N . GLN A 1 107 ? 123.290 93.585 64.548 1.00 113.25 106 GLN A N 1
ATOM 690 C CA . GLN A 1 107 ? 124.681 94.006 64.645 1.00 113.25 106 GLN A CA 1
ATOM 691 C C . GLN A 1 107 ? 124.838 95.309 65.420 1.00 113.25 106 GLN A C 1
ATOM 692 O O . GLN A 1 107 ? 125.930 95.583 65.928 1.00 113.25 106 GLN A O 1
ATOM 698 N N . ASP A 1 108 ? 123.776 96.113 65.522 1.00 111.93 107 ASP A N 1
ATOM 699 C CA . ASP A 1 108 ? 123.836 97.319 66.341 1.00 111.93 107 ASP A CA 1
ATOM 700 C C . ASP A 1 108 ? 123.784 96.970 67.823 1.00 111.93 107 ASP A C 1
ATOM 701 O O . ASP A 1 108 ? 124.591 97.465 68.619 1.00 111.93 107 ASP A O 1
ATOM 706 N N . GLU A 1 109 ? 122.843 96.117 68.208 1.00 104.18 108 GLU A N 1
ATOM 707 C CA . GLU A 1 109 ? 122.757 95.590 69.568 1.00 104.18 108 GLU A CA 1
ATOM 708 C C . GLU A 1 109 ? 122.862 94.076 69.495 1.00 104.18 108 GLU A C 1
ATOM 709 O O . GLU A 1 109 ? 121.903 93.416 69.050 1.00 104.18 108 GLU A O 1
ATOM 715 N N . PRO A 1 110 ? 123.989 93.485 69.888 1.00 96.64 109 PRO A N 1
ATOM 716 C CA . PRO A 1 110 ? 124.157 92.037 69.736 1.00 96.64 109 PRO A CA 1
ATOM 717 C C . PRO A 1 110 ? 123.290 91.256 70.709 1.00 96.64 109 PRO A C 1
ATOM 718 O O . PRO A 1 110 ? 123.037 91.683 71.837 1.00 96.64 109 PRO A O 1
ATOM 722 N N . VAL A 1 111 ? 122.821 90.099 70.244 1.00 83.22 110 VAL A N 1
ATOM 723 C CA . VAL A 1 111 ? 122.071 89.203 71.111 1.00 83.22 110 VAL A CA 1
ATOM 724 C C . VAL A 1 111 ? 123.032 88.550 72.098 1.00 83.22 110 VAL A C 1
ATOM 725 O O . VAL A 1 111 ? 124.141 88.131 71.739 1.00 83.22 110 VAL A O 1
ATOM 729 N N . VAL A 1 112 ? 122.647 88.539 73.365 1.00 74.59 111 VAL A N 1
ATOM 730 C CA . VAL A 1 112 ? 123.504 88.038 74.418 1.00 74.59 111 VAL A CA 1
ATOM 731 C C . VAL A 1 112 ? 123.034 86.623 74.740 1.00 74.59 111 VAL A C 1
ATOM 732 O O . VAL A 1 112 ? 121.910 86.231 74.414 1.00 74.59 111 VAL A O 1
ATOM 736 N N . GLU A 1 113 ? 123.927 85.829 75.345 1.00 71.06 112 GLU A N 1
ATOM 737 C CA . GLU A 1 113 ? 123.674 84.409 75.576 1.00 71.06 112 GLU A CA 1
ATOM 738 C C . GLU A 1 113 ? 122.515 84.180 76.542 1.00 71.06 112 GLU A C 1
ATOM 739 O O . GLU A 1 113 ? 121.732 83.240 76.353 1.00 71.06 112 GLU A O 1
ATOM 745 N N . ALA A 1 114 ? 122.365 85.049 77.547 1.00 69.59 113 ALA A N 1
ATOM 746 C CA . ALA A 1 114 ? 121.282 84.906 78.517 1.00 69.59 113 ALA A CA 1
ATOM 747 C C . ALA A 1 114 ? 119.917 85.112 77.871 1.00 69.59 113 ALA A C 1
ATOM 748 O O . ALA A 1 114 ? 118.997 84.311 78.079 1.00 69.59 113 ALA A O 1
ATOM 750 N N . GLU A 1 115 ? 119.770 86.161 77.057 1.00 75.18 114 GLU A N 1
ATOM 751 C CA . GLU A 1 115 ? 118.484 86.380 76.404 1.00 75.18 114 GLU A CA 1
ATOM 752 C C . GLU A 1 115 ? 118.252 85.382 75.277 1.00 75.18 114 GLU A C 1
ATOM 753 O O . GLU A 1 115 ? 117.099 85.056 74.980 1.00 75.18 114 GLU A O 1
ATOM 759 N N . ARG A 1 116 ? 119.324 84.847 74.681 1.00 71.88 115 ARG A N 1
ATOM 760 C CA . ARG A 1 116 ? 119.171 83.793 73.684 1.00 71.88 115 ARG A CA 1
ATOM 761 C C . ARG A 1 116 ? 118.637 82.516 74.317 1.00 71.88 115 ARG A C 1
ATOM 762 O O . ARG A 1 116 ? 117.711 81.891 73.784 1.00 71.88 115 ARG A O 1
ATOM 770 N N . LEU A 1 117 ? 119.182 82.139 75.477 1.00 68.99 116 LEU A N 1
ATOM 771 C CA . LEU A 1 117 ? 118.682 80.972 76.194 1.00 68.99 116 LEU A CA 1
ATOM 772 C C . LEU A 1 117 ? 117.272 81.204 76.719 1.00 68.99 116 LEU A C 1
ATOM 773 O O . LEU A 1 117 ? 116.456 80.276 76.735 1.00 68.99 116 LEU A O 1
ATOM 778 N N . ARG A 1 118 ? 116.963 82.437 77.134 1.00 68.66 117 ARG A N 1
ATOM 779 C CA . ARG A 1 118 ? 115.608 82.757 77.575 1.00 68.66 117 ARG A CA 1
ATOM 780 C C . ARG A 1 118 ? 114.606 82.634 76.434 1.00 68.66 117 ARG A C 1
ATOM 781 O O . ARG A 1 118 ? 113.508 82.098 76.618 1.00 68.66 117 ARG A O 1
ATOM 789 N N . LEU A 1 119 ? 114.980 83.088 75.237 1.00 71.33 118 LEU A N 1
ATOM 790 C CA . LEU A 1 119 ? 114.068 82.984 74.105 1.00 71.33 118 LEU A CA 1
ATOM 791 C C . LEU A 1 119 ? 113.939 81.552 73.603 1.00 71.33 118 LEU A C 1
ATOM 792 O O . LEU A 1 119 ? 112.859 81.161 73.153 1.00 71.33 118 LEU A O 1
ATOM 797 N N . ILE A 1 120 ? 115.005 80.752 73.688 1.00 70.76 119 ILE A N 1
ATOM 798 C CA . ILE A 1 120 ? 114.894 79.342 73.316 1.00 70.76 119 ILE A CA 1
ATOM 799 C C . ILE A 1 120 ? 114.022 78.590 74.321 1.00 70.76 119 ILE A C 1
ATOM 800 O O . ILE A 1 120 ? 113.203 77.741 73.941 1.00 70.76 119 ILE A O 1
ATOM 805 N N . TYR A 1 121 ? 114.140 78.928 75.610 1.00 69.14 120 TYR A N 1
ATOM 806 C CA . TYR A 1 121 ? 113.255 78.356 76.620 1.00 69.14 120 TYR A CA 1
ATOM 807 C C . TYR A 1 121 ? 111.809 78.787 76.417 1.00 69.14 120 TYR A C 1
ATOM 808 O O . TYR A 1 121 ? 110.889 78.003 76.674 1.00 69.14 120 TYR A O 1
ATOM 817 N N . LEU A 1 122 ? 111.589 80.024 75.969 1.00 71.32 121 LEU A N 1
ATOM 818 C CA . LEU A 1 122 ? 110.234 80.467 75.658 1.00 71.32 121 LEU A CA 1
ATOM 819 C C . LEU A 1 122 ? 109.683 79.747 74.435 1.00 71.32 121 LEU A C 1
ATOM 820 O O . LEU A 1 122 ? 108.492 79.431 74.384 1.00 71.32 121 LEU A O 1
ATOM 825 N N . MET A 1 123 ? 110.531 79.483 73.439 1.00 75.74 122 MET A N 1
ATOM 826 C CA . MET A 1 123 ? 110.098 78.715 72.276 1.00 75.74 122 MET A CA 1
ATOM 827 C C . MET A 1 123 ? 109.775 77.274 72.645 1.00 75.74 122 MET A C 1
ATOM 828 O O . MET A 1 123 ? 108.893 76.661 72.035 1.00 75.74 122 MET A O 1
ATOM 833 N N . ILE A 1 124 ? 110.485 76.717 73.623 1.00 74.36 123 ILE A N 1
ATOM 834 C CA . ILE A 1 124 ? 110.178 75.373 74.101 1.00 74.36 123 ILE A CA 1
ATOM 835 C C . ILE A 1 124 ? 108.879 75.358 74.903 1.00 74.36 123 ILE A C 1
ATOM 836 O O . ILE A 1 124 ? 108.019 74.496 74.700 1.00 74.36 123 ILE A O 1
ATOM 841 N N . THR A 1 125 ? 108.693 76.325 75.803 1.00 74.71 124 THR A N 1
ATOM 842 C CA . THR A 1 125 ? 107.696 76.186 76.859 1.00 74.71 124 THR A CA 1
ATOM 843 C C . THR A 1 125 ? 106.415 76.988 76.650 1.00 74.71 124 THR A C 1
ATOM 844 O O . THR A 1 125 ? 105.431 76.723 77.348 1.00 74.71 124 THR A O 1
ATOM 848 N N . LYS A 1 126 ? 106.388 77.961 75.738 1.00 80.00 125 LYS A N 1
ATOM 849 C CA . LYS A 1 126 ? 105.134 78.682 75.556 1.00 80.00 125 LYS A CA 1
ATOM 850 C C . LYS A 1 126 ? 104.162 77.868 74.703 1.00 80.00 125 LYS A C 1
ATOM 851 O O . LYS A 1 126 ? 104.585 77.076 73.857 1.00 80.00 125 LYS A O 1
ATOM 857 N N . PRO A 1 127 ? 102.837 78.046 74.910 1.00 84.98 126 PRO A N 1
ATOM 858 C CA . PRO A 1 127 ? 101.852 77.275 74.133 1.00 84.98 126 PRO A CA 1
ATOM 859 C C . PRO A 1 127 ? 101.804 77.608 72.647 1.00 84.98 126 PRO A C 1
ATOM 860 O O . PRO A 1 127 ? 102.551 78.460 72.157 1.00 84.98 126 PRO A O 1
ATOM 864 N N . HIS A 1 128 ? 100.901 76.931 71.930 1.00 91.43 127 HIS A N 1
ATOM 865 C CA . HIS A 1 128 ? 100.923 76.940 70.470 1.00 91.43 127 HIS A CA 1
ATOM 866 C C . HIS A 1 128 ? 100.503 78.282 69.883 1.00 91.43 127 HIS A C 1
ATOM 867 O O . HIS A 1 128 ? 100.972 78.653 68.802 1.00 91.43 127 HIS A O 1
ATOM 874 N N . ASN A 1 129 ? 99.636 79.022 70.570 1.00 94.79 128 ASN A N 1
ATOM 875 C CA . ASN A 1 129 ? 99.050 80.231 70.009 1.00 94.79 128 ASN A CA 1
ATOM 876 C C . ASN A 1 129 ? 99.864 81.497 70.285 1.00 94.79 128 ASN A C 1
ATOM 877 O O . ASN A 1 129 ? 99.337 82.602 70.113 1.00 94.79 128 ASN A O 1
ATOM 882 N N . GLU A 1 130 ? 101.136 81.368 70.688 1.00 95.01 129 GLU A N 1
ATOM 883 C CA . GLU A 1 130 ? 102.087 82.475 70.603 1.00 95.01 129 GLU A CA 1
ATOM 884 C C . GLU A 1 130 ? 103.433 82.038 70.033 1.00 95.01 129 GLU A C 1
ATOM 885 O O . GLU A 1 130 ? 104.453 82.668 70.328 1.00 95.01 129 GLU A O 1
ATOM 891 N N . GLY A 1 131 ? 103.464 80.980 69.229 1.00 91.23 130 GLY A N 1
ATOM 892 C CA . GLY A 1 131 ? 104.673 80.648 68.501 1.00 91.23 130 GLY A CA 1
ATOM 893 C C . GLY A 1 131 ? 105.397 79.412 68.988 1.00 91.23 130 GLY A C 1
ATOM 894 O O . GLY A 1 131 ? 106.018 78.699 68.194 1.00 91.23 130 GLY A O 1
ATOM 895 N N . GLY A 1 132 ? 105.329 79.144 70.286 1.00 86.85 131 GLY A N 1
ATOM 896 C CA . GLY A 1 132 ? 105.988 77.991 70.860 1.00 86.85 131 GLY A CA 1
ATOM 897 C C . GLY A 1 132 ? 105.153 76.736 70.726 1.00 86.85 131 GLY A C 1
ATOM 898 O O . GLY A 1 132 ? 104.169 76.681 69.985 1.00 86.85 131 GLY A O 1
ATOM 899 N N . ALA A 1 133 ? 105.579 75.697 71.441 1.00 82.89 132 ALA A N 1
ATOM 900 C CA . ALA A 1 133 ? 104.785 74.476 71.591 1.00 82.89 132 ALA A CA 1
ATOM 901 C C . ALA A 1 133 ? 105.131 73.912 72.968 1.00 82.89 132 ALA A C 1
ATOM 902 O O . ALA A 1 133 ? 106.086 73.149 73.105 1.00 82.89 132 ALA A O 1
ATOM 904 N N . GLY A 1 134 ? 104.321 74.271 73.963 1.00 82.43 133 GLY A N 1
ATOM 905 C CA . GLY A 1 134 ? 104.677 74.152 75.366 1.00 82.43 133 GLY A CA 1
ATOM 906 C C . GLY A 1 134 ? 104.946 72.771 75.923 1.00 82.43 133 GLY A C 1
ATOM 907 O O . GLY A 1 134 ? 104.038 71.945 76.021 1.00 82.43 133 GLY A O 1
ATOM 908 N N . VAL A 1 135 ? 106.180 72.551 76.374 1.00 81.43 134 VAL A N 1
ATOM 909 C CA . VAL A 1 135 ? 106.641 71.260 76.874 1.00 81.43 134 VAL A CA 1
ATOM 910 C C . VAL A 1 135 ? 106.853 71.549 78.364 1.00 81.43 134 VAL A C 1
ATOM 911 O O . VAL A 1 135 ? 107.881 71.221 78.969 1.00 81.43 134 VAL A O 1
ATOM 915 N N . THR A 1 136 ? 105.928 72.319 78.922 1.00 83.70 135 THR A N 1
ATOM 916 C CA . THR A 1 136 ? 105.889 72.516 80.362 1.00 83.70 135 THR A CA 1
ATOM 917 C C . THR A 1 136 ? 105.689 71.169 81.050 1.00 83.70 135 THR A C 1
ATOM 918 O O . THR A 1 136 ? 104.767 70.425 80.690 1.00 83.70 135 THR A O 1
ATOM 922 N N . PRO A 1 137 ? 106.522 70.817 82.026 1.00 84.64 136 PRO A N 1
ATOM 923 C CA . PRO A 1 137 ? 106.601 69.419 82.470 1.00 84.64 136 PRO A CA 1
ATOM 924 C C . PRO A 1 137 ? 105.520 68.990 83.452 1.00 84.64 136 PRO A C 1
ATOM 925 O O . PRO A 1 137 ? 105.646 67.932 84.076 1.00 84.64 136 PRO A O 1
ATOM 929 N N . THR A 1 138 ? 104.461 69.783 83.606 1.00 86.57 137 THR A N 1
ATOM 930 C CA . THR A 1 138 ? 103.429 69.505 84.595 1.00 86.57 137 THR A CA 1
ATOM 931 C C . THR A 1 138 ? 102.073 69.201 83.971 1.00 86.57 137 THR A C 1
ATOM 932 O O . THR A 1 138 ? 101.494 68.144 84.234 1.00 86.57 137 THR A O 1
ATOM 936 N N . ASN A 1 139 ? 101.551 70.100 83.136 1.00 89.91 138 ASN A N 1
ATOM 937 C CA . ASN A 1 139 ? 100.124 70.082 82.832 1.00 89.91 138 ASN A CA 1
ATOM 938 C C . ASN A 1 139 ? 99.770 69.096 81.722 1.00 89.91 138 ASN A C 1
ATOM 939 O O . ASN A 1 139 ? 98.806 68.334 81.847 1.00 89.91 138 ASN A O 1
ATOM 944 N N . ALA A 1 140 ? 100.537 69.087 80.634 1.00 89.19 139 ALA A N 1
ATOM 945 C CA . ALA A 1 140 ? 100.127 68.372 79.430 1.00 89.19 139 ALA A CA 1
ATOM 946 C C . ALA A 1 140 ? 100.396 66.875 79.519 1.00 89.19 139 ALA A C 1
ATOM 947 O O . ALA A 1 140 ? 100.679 66.345 80.599 1.00 89.19 139 ALA A O 1
ATOM 949 N N . LYS A 1 141 ? 100.292 66.184 78.378 1.00 90.22 140 LYS A N 1
ATOM 950 C CA . LYS A 1 141 ? 100.613 64.761 78.327 1.00 90.22 140 LYS A CA 1
ATOM 951 C C . LYS A 1 141 ? 102.104 64.513 78.515 1.00 90.22 140 LYS A C 1
ATOM 952 O O . LYS A 1 141 ? 102.505 63.410 78.904 1.00 90.22 140 LYS A O 1
ATOM 954 N N . TRP A 1 142 ? 102.933 65.520 78.247 1.00 88.58 141 TRP A N 1
ATOM 955 C CA . TRP A 1 142 ? 104.369 65.482 78.518 1.00 88.58 141 TRP A CA 1
ATOM 956 C C . TRP A 1 142 ? 104.605 65.653 80.015 1.00 88.58 141 TRP A C 1
ATOM 957 O O . TRP A 1 142 ? 105.001 66.711 80.507 1.00 88.58 141 TRP A O 1
ATOM 968 N N . LYS A 1 143 ? 104.343 64.573 80.750 1.00 89.41 142 LYS A N 1
ATOM 969 C CA . LYS A 1 143 ? 104.632 64.483 82.171 1.00 89.41 142 LYS A CA 1
ATOM 970 C C . LYS A 1 143 ? 105.907 63.706 82.457 1.00 89.41 142 LYS A C 1
ATOM 971 O O . LYS A 1 143 ? 106.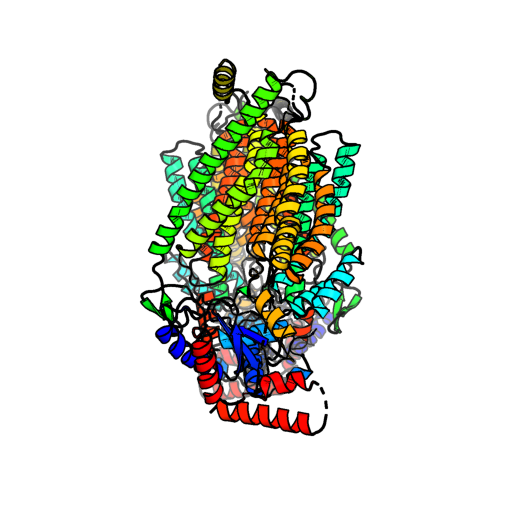418 63.775 83.579 1.00 89.41 142 LYS A O 1
ATOM 977 N N . HIS A 1 144 ? 106.424 62.967 81.476 1.00 89.88 143 HIS A N 1
ATOM 978 C CA . HIS A 1 144 ? 107.718 62.320 81.620 1.00 89.88 143 HIS A CA 1
ATOM 979 C C . HIS A 1 144 ? 108.869 63.300 81.462 1.00 89.88 143 HIS A C 1
ATOM 980 O O . HIS A 1 144 ? 109.987 62.998 81.892 1.00 89.88 143 HIS A O 1
ATOM 987 N N . VAL A 1 145 ? 108.622 64.455 80.842 1.00 86.08 144 VAL A N 1
ATOM 988 C CA . VAL A 1 145 ? 109.520 65.588 81.001 1.00 86.08 144 VAL A CA 1
ATOM 989 C C . VAL A 1 145 ? 109.467 66.035 82.451 1.00 86.08 144 VAL A C 1
ATOM 990 O O . VAL A 1 145 ? 108.388 66.106 83.052 1.00 86.08 144 VAL A O 1
ATOM 994 N N . GLU A 1 146 ? 110.630 66.301 83.037 1.00 85.68 145 GLU A N 1
ATOM 995 C CA . GLU A 1 146 ? 110.670 66.941 84.341 1.00 85.68 145 GLU A CA 1
ATOM 996 C C . GLU A 1 146 ? 111.706 68.047 84.439 1.00 85.68 145 GLU A C 1
ATOM 997 O O . GLU A 1 146 ? 111.649 68.833 85.392 1.00 85.68 145 GLU A O 1
ATOM 1003 N N . SER A 1 147 ? 112.630 68.150 83.489 1.00 78.75 146 SER A N 1
ATOM 1004 C CA . SER A 1 147 ? 113.696 69.137 83.582 1.00 78.75 146 SER A CA 1
ATOM 1005 C C . SER A 1 147 ? 114.148 69.532 82.188 1.00 78.75 146 SER A C 1
ATOM 1006 O O . SER A 1 147 ? 114.573 68.678 81.406 1.00 78.75 146 SER A O 1
ATOM 1009 N N . ILE A 1 148 ? 114.044 70.820 81.885 1.00 73.09 147 ILE A N 1
ATOM 1010 C CA . ILE A 1 148 ? 114.627 71.419 80.693 1.00 73.09 147 ILE A CA 1
ATOM 1011 C C . ILE A 1 148 ? 115.661 72.416 81.187 1.00 73.09 147 ILE A C 1
ATOM 1012 O O . ILE A 1 148 ? 115.308 73.414 81.828 1.00 73.09 147 ILE A O 1
ATOM 1017 N N . PHE A 1 149 ? 116.931 72.156 80.904 1.00 70.60 148 PHE A N 1
ATOM 1018 C CA . PHE A 1 149 ? 117.988 72.959 81.500 1.00 70.60 148 PHE A CA 1
ATOM 1019 C C . PHE A 1 149 ? 119.048 73.305 80.466 1.00 70.60 148 PHE A C 1
ATOM 1020 O O . PHE A 1 149 ? 119.305 72.518 79.548 1.00 70.60 148 PHE A O 1
ATOM 1028 N N . PRO A 1 150 ? 119.674 74.470 80.583 1.00 68.03 149 PRO A N 1
ATOM 1029 C CA . PRO A 1 150 ? 120.832 74.788 79.749 1.00 68.03 149 PRO A CA 1
ATOM 1030 C C . PRO A 1 150 ? 122.088 74.152 80.334 1.00 68.03 149 PRO A C 1
ATOM 1031 O O . PRO A 1 150 ? 122.083 73.593 81.427 1.00 68.03 149 PRO A O 1
ATOM 1035 N N . LEU A 1 151 ? 123.178 74.254 79.585 1.00 70.06 150 LEU A N 1
ATOM 1036 C CA . LEU A 1 151 ? 124.429 73.601 79.935 1.00 70.06 150 LEU A CA 1
ATOM 1037 C C . LEU A 1 151 ? 125.445 74.618 80.431 1.00 70.06 150 LEU A C 1
ATOM 1038 O O . LEU A 1 151 ? 125.557 75.719 79.884 1.00 70.06 150 LEU A O 1
ATOM 1043 N N . HIS A 1 152 ? 126.180 74.243 81.474 1.00 67.02 151 HIS A N 1
ATOM 1044 C CA . HIS A 1 152 ? 127.226 75.098 82.010 1.00 67.02 151 HIS A CA 1
ATOM 1045 C C . HIS A 1 152 ? 128.420 75.157 81.066 1.00 67.02 151 HIS A C 1
ATOM 1046 O O . HIS A 1 152 ? 128.747 74.188 80.377 1.00 67.02 151 HIS A O 1
ATOM 1053 N N . SER A 1 153 ? 129.073 76.313 81.043 1.00 67.29 152 SER A N 1
ATOM 1054 C CA . SER A 1 153 ? 130.360 76.478 80.380 1.00 67.29 152 SER A CA 1
ATOM 1055 C C . SER A 1 153 ? 131.434 76.351 81.451 1.00 67.29 152 SER A C 1
ATOM 1056 O O . SER A 1 153 ? 131.601 77.255 82.276 1.00 67.29 152 SER A O 1
ATOM 1059 N N . HIS A 1 154 ? 132.151 75.225 81.448 1.00 70.19 153 HIS A N 1
ATOM 1060 C CA . HIS A 1 154 ? 133.101 74.959 82.523 1.00 70.19 153 HIS A CA 1
ATOM 1061 C C . HIS A 1 154 ? 134.342 75.834 82.421 1.00 70.19 153 HIS A C 1
ATOM 1062 O O . HIS A 1 154 ? 134.964 76.135 83.446 1.00 70.19 153 HIS A O 1
ATOM 1069 N N . SER A 1 155 ? 134.719 76.243 81.208 1.00 66.71 154 SER A N 1
ATOM 1070 C CA . SER A 1 155 ? 135.802 77.209 81.059 1.00 66.71 154 SER A CA 1
ATOM 1071 C C . SER A 1 155 ? 135.416 78.560 81.647 1.00 66.71 154 SER A C 1
ATOM 1072 O O . SER A 1 155 ? 136.216 79.186 82.356 1.00 66.71 154 SER A O 1
ATOM 1075 N N . PHE A 1 156 ? 134.182 79.007 81.383 1.00 61.25 155 PHE A N 1
ATOM 1076 C CA . PHE A 1 156 ? 133.698 80.257 81.958 1.00 61.25 155 PHE A CA 1
ATOM 1077 C C . PHE A 1 156 ? 133.583 80.164 83.470 1.00 61.25 155 PHE A C 1
ATOM 1078 O O . PHE A 1 156 ? 133.907 81.121 84.177 1.00 61.25 155 PHE A O 1
ATOM 1086 N N . ASN A 1 157 ? 133.117 79.022 83.983 1.00 63.48 156 ASN A N 1
ATOM 1087 C CA . ASN A 1 157 ? 132.986 78.847 85.427 1.00 63.48 156 ASN A CA 1
ATOM 1088 C C . ASN A 1 157 ? 134.347 78.825 86.111 1.00 63.48 156 ASN A C 1
ATOM 1089 O O . ASN A 1 157 ? 134.516 79.418 87.185 1.00 63.48 156 ASN A O 1
ATOM 1094 N N . LYS A 1 158 ? 135.328 78.161 85.493 1.00 63.60 157 LYS A N 1
ATOM 1095 C CA . LYS A 1 158 ? 136.677 78.117 86.047 1.00 63.60 157 LYS A CA 1
ATOM 1096 C C . LYS A 1 158 ? 137.323 79.497 86.052 1.00 63.60 157 LYS A C 1
ATOM 1097 O O . LYS A 1 158 ? 137.915 79.903 87.061 1.00 63.60 157 LYS A O 1
ATOM 1103 N N . GLU A 1 159 ? 137.191 80.246 84.949 1.00 63.92 158 GLU A N 1
ATOM 1104 C CA . GLU A 1 159 ? 137.740 81.599 84.912 1.00 63.92 158 GLU A CA 1
ATOM 1105 C C . GLU A 1 159 ? 136.997 82.542 85.848 1.00 63.92 158 GLU A C 1
ATOM 1106 O O . GLU A 1 159 ? 137.615 83.434 86.434 1.00 63.92 158 GLU A O 1
ATOM 1112 N N . TRP A 1 160 ? 135.692 82.336 86.029 1.00 57.94 159 TRP A N 1
ATOM 1113 C CA . TRP A 1 160 ? 134.898 83.155 86.938 1.00 57.94 159 TRP A CA 1
ATOM 1114 C C . TRP A 1 160 ? 135.321 82.943 88.386 1.00 57.94 159 TRP A C 1
ATOM 1115 O O . TRP A 1 160 ? 135.512 83.912 89.132 1.00 57.94 159 TRP A O 1
ATOM 1126 N N . ILE A 1 161 ? 135.495 81.683 88.793 1.00 59.17 160 ILE A N 1
ATOM 1127 C CA . ILE A 1 161 ? 135.918 81.388 90.159 1.00 59.17 160 ILE A CA 1
ATOM 1128 C C . ILE A 1 161 ? 137.351 81.859 90.394 1.00 59.17 160 ILE A C 1
ATOM 1129 O O . ILE A 1 161 ? 137.656 82.456 91.436 1.00 59.17 160 ILE A O 1
ATOM 1134 N N . LYS A 1 162 ? 138.236 81.649 89.410 1.00 59.58 161 LYS A N 1
ATOM 1135 C CA . LYS A 1 162 ? 139.628 82.072 89.539 1.00 59.58 161 LYS A CA 1
ATOM 1136 C C . LYS A 1 162 ? 139.756 83.593 89.582 1.00 59.58 161 LYS A C 1
ATOM 1137 O O . LYS A 1 162 ? 140.607 84.129 90.301 1.00 59.58 161 LYS A O 1
ATOM 1143 N N . LYS A 1 163 ? 138.905 84.305 88.841 1.00 57.71 162 LYS A N 1
ATOM 1144 C CA . LYS A 1 163 ? 138.944 85.761 88.864 1.00 57.71 162 LYS A CA 1
ATOM 1145 C C . LYS A 1 163 ? 138.357 86.312 90.156 1.00 57.71 162 LYS A C 1
ATOM 1146 O O . LYS A 1 163 ? 138.896 87.266 90.727 1.00 57.71 162 LYS A O 1
ATOM 1152 N N . TRP A 1 164 ? 137.259 85.728 90.637 1.00 54.32 163 TRP A N 1
ATOM 1153 C CA . TRP A 1 164 ? 136.613 86.268 91.827 1.00 54.32 163 TRP A CA 1
ATOM 1154 C C . TRP A 1 164 ? 137.360 85.914 93.106 1.00 54.32 163 TRP A C 1
ATOM 1155 O O . TRP A 1 164 ? 137.267 86.653 94.090 1.00 54.32 163 TRP A O 1
ATOM 1166 N N . SER A 1 165 ? 138.104 84.808 93.123 1.00 57.53 164 SER A N 1
ATOM 1167 C CA . SER A 1 165 ? 138.868 84.462 94.312 1.00 57.53 164 SER A CA 1
ATOM 1168 C C . SER A 1 165 ? 140.193 85.205 94.406 1.00 57.53 164 SER A C 1
ATOM 1169 O O . SER A 1 165 ? 140.820 85.184 95.469 1.00 57.53 164 SER A O 1
ATOM 1172 N N . SER A 1 166 ? 140.634 85.852 93.330 1.00 58.52 165 SER A N 1
ATOM 1173 C CA . SER A 1 166 ? 141.910 86.550 93.302 1.00 58.52 165 SER A CA 1
ATOM 1174 C C . SER A 1 166 ? 141.764 88.061 93.428 1.00 58.52 165 SER A C 1
ATOM 1175 O O . SER A 1 166 ? 142.749 88.783 93.252 1.00 58.52 165 SER A O 1
ATOM 1178 N N . LYS A 1 167 ? 140.567 88.555 93.725 1.00 57.40 166 LYS A N 1
ATOM 1179 C CA . LYS A 1 167 ? 140.320 89.983 93.851 1.00 57.40 166 LYS A CA 1
ATOM 1180 C C . LYS A 1 167 ? 139.705 90.279 95.207 1.00 57.40 166 LYS A C 1
ATOM 1181 O O . LYS A 1 167 ? 138.884 89.506 95.707 1.00 57.40 166 LYS A O 1
ATOM 1187 N N . TYR A 1 168 ? 140.108 91.401 95.802 1.00 57.97 167 TYR A N 1
ATOM 1188 C CA . TYR A 1 168 ? 139.510 91.812 97.065 1.00 57.97 167 TYR A CA 1
ATOM 1189 C C . TYR A 1 168 ? 138.113 92.380 96.855 1.00 57.97 167 TYR A C 1
ATOM 1190 O O . TYR A 1 168 ? 137.214 92.139 97.667 1.00 57.97 167 TYR A O 1
ATOM 1199 N N . THR A 1 169 ? 137.910 93.128 95.774 1.00 57.42 168 THR A N 1
ATOM 1200 C CA . THR A 1 169 ? 136.631 93.755 95.478 1.00 57.42 168 THR A CA 1
ATOM 1201 C C . THR A 1 169 ? 136.218 93.426 94.052 1.00 57.42 168 THR A C 1
ATOM 1202 O O . THR A 1 169 ? 137.055 93.158 93.188 1.00 57.42 168 THR A O 1
ATOM 1206 N N . LEU A 1 170 ? 134.908 93.449 93.818 1.00 56.21 169 LEU A N 1
ATOM 1207 C CA . LEU A 1 170 ? 134.325 93.206 92.506 1.00 56.21 169 LEU A CA 1
ATOM 1208 C C . LEU A 1 170 ? 133.813 94.521 91.939 1.00 56.21 169 LEU A C 1
ATOM 1209 O O . LEU A 1 170 ? 133.202 95.315 92.661 1.00 56.21 169 LEU A O 1
ATOM 1214 N N . GLU A 1 171 ? 134.067 94.757 90.659 1.00 60.76 170 GLU A N 1
ATOM 1215 C CA . GLU A 1 171 ? 133.523 95.934 90.007 1.00 60.76 170 GLU A CA 1
ATOM 1216 C C . GLU A 1 171 ? 132.295 95.555 89.183 1.00 60.76 170 GLU A C 1
ATOM 1217 O O . GLU A 1 171 ? 131.832 94.414 89.202 1.00 60.76 170 GLU A O 1
ATOM 1223 N N . GLN A 1 172 ? 131.748 96.538 88.460 1.00 59.18 171 GLN A N 1
ATOM 1224 C CA . GLN A 1 172 ? 130.481 96.368 87.755 1.00 59.18 171 GLN A CA 1
ATOM 1225 C C . GLN A 1 172 ? 130.598 95.472 86.528 1.00 59.18 171 GLN A C 1
ATOM 1226 O O . GLN A 1 172 ? 129.583 94.934 86.073 1.00 59.18 171 GLN A O 1
ATOM 1232 N N . THR A 1 173 ? 131.805 95.297 85.989 1.00 59.32 172 THR A N 1
ATOM 1233 C CA . THR A 1 173 ? 131.981 94.441 84.822 1.00 59.32 172 THR A CA 1
ATOM 1234 C C . THR A 1 173 ? 131.763 92.973 85.162 1.00 59.32 172 THR A C 1
ATOM 1235 O O . THR A 1 173 ? 131.286 92.210 84.315 1.00 59.32 172 THR A O 1
ATOM 1239 N N . ASP A 1 174 ? 132.080 92.566 86.394 1.00 59.10 173 ASP A N 1
ATOM 1240 C CA . ASP A 1 174 ? 131.815 91.194 86.817 1.00 59.10 173 ASP A CA 1
ATOM 1241 C C . ASP A 1 174 ? 130.318 90.923 86.923 1.00 59.10 173 ASP A C 1
ATOM 1242 O O . ASP A 1 174 ? 129.836 89.874 86.475 1.00 59.10 173 ASP A O 1
ATOM 1247 N N . ILE A 1 175 ? 129.566 91.869 87.491 1.00 56.86 174 ILE A N 1
ATOM 1248 C CA . ILE A 1 175 ? 128.113 91.741 87.563 1.00 56.86 174 ILE A CA 1
ATOM 1249 C C . ILE A 1 175 ? 127.495 91.800 86.171 1.00 56.86 174 ILE A C 1
ATOM 1250 O O . ILE A 1 175 ? 126.499 91.118 85.896 1.00 56.86 174 ILE A O 1
ATOM 1255 N N . ASP A 1 176 ? 128.078 92.592 85.267 1.00 59.76 175 ASP A N 1
ATOM 1256 C CA . ASP A 1 176 ? 127.623 92.609 83.882 1.00 59.76 175 ASP A CA 1
ATOM 1257 C C . ASP A 1 176 ? 127.894 91.285 83.179 1.00 59.76 175 ASP A C 1
ATOM 1258 O O . ASP A 1 176 ? 127.082 90.850 82.358 1.00 59.76 175 ASP A O 1
ATOM 1263 N N . ASN A 1 177 ? 129.016 90.631 83.488 1.00 58.44 176 ASN A N 1
ATOM 1264 C CA . ASN A 1 177 ? 129.285 89.304 82.941 1.00 58.44 176 ASN A CA 1
ATOM 1265 C C . ASN A 1 177 ? 128.301 88.271 83.478 1.00 58.44 176 ASN A C 1
ATOM 1266 O O . ASN A 1 177 ? 127.880 87.365 82.747 1.00 58.44 176 ASN A O 1
ATOM 1271 N N . ILE A 1 178 ? 127.926 88.397 84.753 1.00 57.38 177 ILE A N 1
ATOM 1272 C CA . ILE A 1 178 ? 126.930 87.498 85.332 1.00 57.38 177 ILE A CA 1
ATOM 1273 C C . ILE A 1 178 ? 125.564 87.725 84.689 1.00 57.38 177 ILE A C 1
ATOM 1274 O O . ILE A 1 178 ? 124.819 86.771 84.430 1.00 57.38 177 ILE A O 1
ATOM 1279 N N . ARG A 1 179 ? 125.229 88.982 84.390 1.00 57.84 178 ARG A N 1
ATOM 1280 C CA . ARG A 1 179 ? 124.005 89.280 83.649 1.00 57.84 178 ARG A CA 1
ATOM 1281 C C . ARG A 1 179 ? 124.060 88.722 82.233 1.00 57.84 178 ARG A C 1
ATOM 1282 O O . ARG A 1 179 ? 123.052 88.230 81.713 1.00 57.84 178 ARG A O 1
ATOM 1290 N N . ASP A 1 180 ? 125.229 88.792 81.598 1.00 62.08 179 ASP A N 1
ATOM 1291 C CA . ASP A 1 180 ? 125.379 88.296 80.238 1.00 62.08 179 ASP A CA 1
ATOM 1292 C C . ASP A 1 180 ? 125.273 86.781 80.166 1.00 62.08 179 ASP A C 1
ATOM 1293 O O . ASP A 1 180 ? 124.785 86.245 79.166 1.00 62.08 179 ASP A O 1
ATOM 1298 N N . LYS A 1 181 ? 125.725 86.073 81.199 1.00 61.12 180 LYS A N 1
ATOM 1299 C CA . LYS A 1 181 ? 125.698 84.614 81.148 1.00 61.12 180 LYS A CA 1
ATOM 1300 C C . LYS A 1 181 ? 124.446 84.023 81.793 1.00 61.12 180 LYS A C 1
ATOM 1301 O O . LYS A 1 181 ? 123.687 83.303 81.137 1.00 61.12 180 LYS A O 1
ATOM 1307 N N . PHE A 1 182 ? 124.219 84.309 83.073 1.00 59.02 181 PHE A N 1
ATOM 1308 C CA . PHE A 1 182 ? 123.215 83.610 83.863 1.00 59.02 181 PHE A CA 1
ATOM 1309 C C . PHE A 1 182 ? 121.898 84.364 83.982 1.00 59.02 181 PHE A C 1
ATOM 1310 O O . PHE A 1 182 ? 120.996 83.897 84.682 1.00 59.02 181 PHE A O 1
ATOM 1318 N N . GLY A 1 183 ? 121.760 85.507 83.328 1.00 57.06 182 GLY A N 1
ATOM 1319 C CA . GLY A 1 183 ? 120.514 86.240 83.385 1.00 57.06 182 GLY A CA 1
ATOM 1320 C C . GLY A 1 183 ? 120.505 87.321 84.443 1.00 57.06 182 GLY A C 1
ATOM 1321 O O . GLY A 1 183 ? 121.488 87.581 85.139 1.00 57.06 182 GLY A O 1
ATOM 1322 N N . GLU A 1 184 ? 119.347 87.963 84.567 1.00 58.82 183 GLU A N 1
ATOM 1323 C CA . GLU A 1 184 ? 119.225 89.160 85.387 1.00 58.82 183 GLU A CA 1
ATOM 1324 C C . GLU A 1 184 ? 118.960 88.873 86.858 1.00 58.82 183 GLU A C 1
ATOM 1325 O O . GLU A 1 184 ? 119.311 89.701 87.701 1.00 58.82 183 GLU A O 1
ATOM 1331 N N . SER A 1 185 ? 118.349 87.734 87.192 1.00 55.59 184 SER A N 1
ATOM 1332 C CA . SER A 1 185 ? 118.025 87.448 88.589 1.00 55.59 184 SER A CA 1
ATOM 1333 C C . SER A 1 185 ? 119.280 87.152 89.403 1.00 55.59 184 SER A C 1
ATOM 1334 O O . SER A 1 185 ? 119.457 87.679 90.512 1.00 55.59 184 SER A O 1
ATOM 1337 N N . VAL A 1 186 ? 120.168 86.319 88.855 1.00 54.21 185 VAL A N 1
ATOM 1338 C CA . VAL A 1 186 ? 121.429 86.000 89.517 1.00 54.21 185 VAL A CA 1
ATOM 1339 C C . VAL A 1 186 ? 122.313 87.236 89.606 1.00 54.21 185 VAL A C 1
ATOM 1340 O O . VAL A 1 186 ? 122.994 87.465 90.616 1.00 54.21 185 VAL A O 1
ATOM 1344 N N . ALA A 1 187 ? 122.296 88.064 88.561 1.00 53.52 186 ALA A N 1
ATOM 1345 C CA . ALA A 1 187 ? 123.079 89.293 88.560 1.00 53.52 186 ALA A CA 1
ATOM 1346 C C . ALA A 1 187 ? 122.553 90.295 89.576 1.00 53.52 186 ALA A C 1
ATOM 1347 O O . ALA A 1 187 ? 123.341 90.990 90.225 1.00 53.52 186 ALA A O 1
ATOM 1349 N N . PHE A 1 188 ? 121.229 90.389 89.724 1.00 52.88 187 PHE A N 1
ATOM 1350 C CA . PHE A 1 188 ? 120.663 91.252 90.754 1.00 52.88 187 PHE A CA 1
ATOM 1351 C C . PHE A 1 188 ? 120.982 90.749 92.150 1.00 52.88 187 PHE A C 1
ATOM 1352 O O . PHE A 1 188 ? 121.225 91.563 93.047 1.00 52.88 187 PHE A O 1
ATOM 1360 N N . TYR A 1 189 ? 121.005 89.426 92.351 1.00 50.13 188 TYR A N 1
ATOM 1361 C CA . TYR A 1 189 ? 121.425 88.894 93.645 1.00 50.13 188 TYR A CA 1
ATOM 1362 C C . TYR A 1 189 ? 122.879 89.229 93.942 1.00 50.13 188 TYR A C 1
ATOM 1363 O O . TYR A 1 189 ? 123.212 89.620 95.066 1.00 50.13 188 TYR A O 1
ATOM 1372 N N . PHE A 1 190 ? 123.759 89.078 92.953 1.00 49.37 189 PHE A N 1
ATOM 1373 C CA . PHE A 1 190 ? 125.170 89.337 93.207 1.00 49.37 189 PHE A CA 1
ATOM 1374 C C . PHE A 1 190 ? 125.450 90.824 93.368 1.00 49.37 189 PHE A C 1
ATOM 1375 O O . PHE A 1 190 ? 126.312 91.203 94.167 1.00 49.37 189 PHE A O 1
ATOM 1383 N N . ALA A 1 191 ? 124.704 91.677 92.663 1.00 49.05 190 ALA A N 1
ATOM 1384 C CA . ALA A 1 191 ? 124.814 93.115 92.872 1.00 49.05 190 ALA A CA 1
ATOM 1385 C C . ALA A 1 191 ? 124.303 93.520 94.248 1.00 49.05 190 ALA A C 1
ATOM 1386 O O . ALA A 1 191 ? 124.903 94.378 94.907 1.00 49.05 190 ALA A O 1
ATOM 1388 N N . PHE A 1 192 ? 123.203 92.905 94.702 1.00 48.32 191 PHE A N 1
ATOM 1389 C CA . PHE A 1 192 ? 122.686 93.177 96.039 1.00 48.32 191 PHE A CA 1
ATOM 1390 C C . PHE A 1 192 ? 123.657 92.717 97.113 1.00 48.32 191 PHE A C 1
ATOM 1391 O O . PHE A 1 192 ? 123.856 93.412 98.114 1.00 48.32 191 PHE A O 1
ATOM 1399 N N . LEU A 1 193 ? 124.273 91.552 96.918 1.00 48.24 192 LEU A N 1
ATOM 1400 C CA . LEU A 1 193 ? 125.235 91.042 97.886 1.00 48.24 192 LEU A CA 1
ATOM 1401 C C . LEU A 1 193 ? 126.499 91.890 97.912 1.00 48.24 192 LEU A C 1
ATOM 1402 O O . LEU A 1 193 ? 127.064 92.129 98.984 1.00 48.24 192 LEU A O 1
ATOM 1407 N N . ARG A 1 194 ? 126.945 92.368 96.747 1.00 50.33 193 ARG A N 1
ATOM 1408 C CA . ARG A 1 194 ? 128.100 93.257 96.691 1.00 50.33 193 ARG A CA 1
ATOM 1409 C C . ARG A 1 194 ? 127.817 94.590 97.371 1.00 50.33 193 ARG A C 1
ATOM 1410 O O . ARG A 1 194 ? 128.653 95.092 98.132 1.00 50.33 193 ARG A O 1
ATOM 1418 N N . SER A 1 195 ? 126.634 95.164 97.126 1.00 49.21 194 SER A N 1
ATOM 1419 C CA . SER A 1 195 ? 126.267 96.426 97.760 1.00 49.21 194 SER A CA 1
ATOM 1420 C C . SER A 1 195 ? 126.091 96.266 99.264 1.00 49.21 194 SER A C 1
ATOM 1421 O O . SER A 1 195 ? 126.493 97.142 100.036 1.00 49.21 194 SER A O 1
ATOM 1424 N N . TYR A 1 196 ? 125.509 95.144 99.697 1.00 49.62 195 TYR A N 1
ATOM 1425 C CA . TYR A 1 196 ? 125.339 94.869 101.119 1.00 49.62 195 TYR A CA 1
ATOM 1426 C C . TYR A 1 196 ? 126.679 94.653 101.811 1.00 49.62 195 TYR A C 1
ATOM 1427 O O . TYR A 1 196 ? 126.893 95.147 102.923 1.00 49.62 195 TYR A O 1
ATOM 1436 N N . PHE A 1 197 ? 127.602 93.945 101.154 1.00 48.62 196 PHE A N 1
ATOM 1437 C CA . PHE A 1 197 ? 128.932 93.732 101.712 1.00 48.62 196 PHE A CA 1
ATOM 1438 C C . PHE A 1 197 ? 129.717 95.035 101.790 1.00 48.62 196 PHE A C 1
ATOM 1439 O O . PHE A 1 197 ? 130.469 95.258 102.745 1.00 48.62 196 PHE A O 1
ATOM 1447 N N . ARG A 1 198 ? 129.551 95.913 100.799 1.00 49.55 197 ARG A N 1
ATOM 1448 C CA . ARG A 1 198 ? 130.253 97.190 100.832 1.00 49.55 197 ARG A CA 1
ATOM 1449 C C . ARG A 1 198 ? 129.644 98.139 101.857 1.00 49.55 197 ARG A C 1
ATOM 1450 O O . ARG A 1 198 ? 130.358 98.941 102.467 1.00 49.55 197 ARG A O 1
ATOM 1458 N N . PHE A 1 199 ? 128.330 98.072 102.058 1.00 52.11 198 PHE A N 1
ATOM 1459 C CA . PHE A 1 199 ? 127.682 98.909 103.056 1.00 52.11 198 PHE A CA 1
ATOM 1460 C C . PHE A 1 199 ? 127.821 98.366 104.467 1.00 52.11 198 PHE A C 1
ATOM 1461 O O . PHE A 1 199 ? 127.557 99.101 105.422 1.00 52.11 198 PHE A O 1
ATOM 1469 N N . LEU A 1 200 ? 128.218 97.108 104.621 1.00 52.56 199 LEU A N 1
ATOM 1470 C CA . LEU A 1 200 ? 128.352 96.512 105.940 1.00 52.56 199 LEU A CA 1
ATOM 1471 C C . LEU A 1 200 ? 129.686 96.859 106.600 1.00 52.56 199 LEU A C 1
ATOM 1472 O O . LEU A 1 200 ? 129.899 96.512 107.766 1.00 52.56 199 LEU A O 1
ATOM 1477 N N . VAL A 1 201 ? 130.576 97.557 105.888 1.00 53.46 200 VAL A N 1
ATOM 1478 C CA . VAL A 1 201 ? 131.800 98.076 106.495 1.00 53.46 200 VAL A CA 1
ATOM 1479 C C . VAL A 1 201 ? 131.479 99.163 107.514 1.00 53.46 200 VAL A C 1
ATOM 1480 O O . VAL A 1 201 ? 132.178 99.300 108.526 1.00 53.46 200 VAL A O 1
ATOM 1484 N N . ILE A 1 202 ? 130.435 99.957 107.256 1.00 55.45 201 ILE A N 1
ATOM 1485 C CA . ILE A 1 202 ? 130.063 101.037 108.176 1.00 55.45 201 ILE A CA 1
ATOM 1486 C C . ILE A 1 202 ? 129.609 100.535 109.550 1.00 55.45 201 ILE A C 1
ATOM 1487 O O . ILE A 1 202 ? 130.145 101.020 110.564 1.00 55.45 201 ILE A O 1
ATOM 1492 N N . PRO A 1 203 ? 128.678 99.560 109.674 1.00 56.08 202 PRO A N 1
ATOM 1493 C CA . PRO A 1 203 ? 128.417 99.023 111.016 1.00 56.08 202 PRO A CA 1
ATOM 1494 C C . PRO A 1 203 ? 129.549 98.196 111.561 1.00 56.08 202 PRO A C 1
ATOM 1495 O O . PRO A 1 203 ? 129.621 98.045 112.776 1.00 56.08 202 PRO A O 1
ATOM 1499 N N . SER A 1 204 ? 130.440 97.672 110.718 1.00 58.66 203 SER A N 1
ATOM 1500 C CA . SER A 1 204 ? 131.636 97.015 111.233 1.00 58.66 203 SER A CA 1
ATOM 1501 C C . SER A 1 204 ? 132.540 98.006 111.955 1.00 58.66 203 SER A C 1
ATOM 1502 O O . SER A 1 204 ? 133.009 97.731 113.067 1.00 58.66 203 SER A O 1
ATOM 1505 N N . ALA A 1 205 ? 132.748 99.184 111.358 1.00 61.74 204 ALA A N 1
ATOM 1506 C CA . ALA A 1 205 ? 133.590 100.206 111.971 1.00 61.74 204 ALA A CA 1
ATOM 1507 C C . ALA A 1 205 ? 132.953 100.768 113.236 1.00 61.74 204 ALA A C 1
ATOM 1508 O O . ALA A 1 205 ? 133.607 100.849 114.285 1.00 61.74 204 ALA A O 1
ATOM 1510 N N . PHE A 1 206 ? 131.668 101.136 113.173 1.00 61.99 205 PHE A N 1
ATOM 1511 C CA . PHE A 1 206 ? 131.034 101.633 114.392 1.00 61.99 205 PHE A CA 1
ATOM 1512 C C . PHE A 1 206 ? 130.763 100.543 115.423 1.00 61.99 205 PHE A C 1
ATOM 1513 O O . PHE A 1 206 ? 130.692 100.853 116.613 1.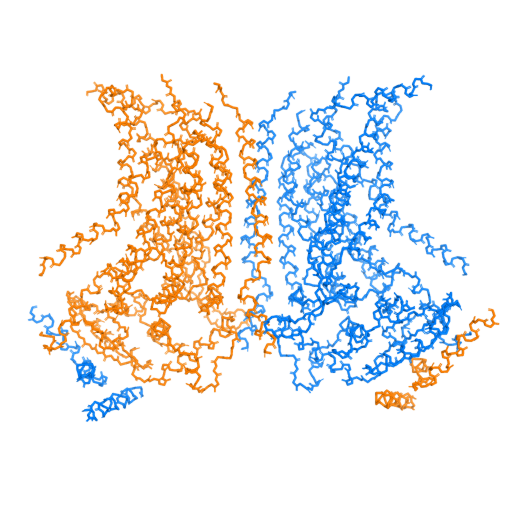00 61.99 205 PHE A O 1
ATOM 1521 N N . GLY A 1 207 ? 130.676 99.275 115.022 1.00 63.68 206 GLY A N 1
ATOM 1522 C CA . GLY A 1 207 ? 130.548 98.213 116.000 1.00 63.68 206 GLY A CA 1
ATOM 1523 C C . GLY A 1 207 ? 131.847 97.938 116.721 1.00 63.68 206 GLY A C 1
ATOM 1524 O O . GLY A 1 207 ? 131.850 97.672 117.924 1.00 63.68 206 GLY A O 1
ATOM 1525 N N . PHE A 1 208 ? 132.971 98.013 116.003 1.00 68.99 207 PHE A N 1
ATOM 1526 C CA . PHE A 1 208 ? 134.265 97.920 116.669 1.00 68.99 207 PHE A CA 1
ATOM 1527 C C . PHE A 1 208 ? 134.502 99.121 117.576 1.00 68.99 207 PHE A C 1
ATOM 1528 O O . PHE A 1 208 ? 135.079 98.980 118.662 1.00 68.99 207 PHE A O 1
ATOM 1536 N N . GLY A 1 209 ? 134.046 100.304 117.156 1.00 69.67 208 GLY A N 1
ATOM 1537 C CA . GLY A 1 209 ? 134.152 101.476 118.012 1.00 69.67 208 GLY A CA 1
ATOM 1538 C C . GLY A 1 209 ? 133.288 101.390 119.258 1.00 69.67 208 GLY A C 1
ATOM 1539 O O . GLY A 1 209 ? 133.706 101.809 120.340 1.00 69.67 208 GLY A O 1
ATOM 1540 N N . ALA A 1 210 ? 132.074 100.851 119.125 1.00 66.95 209 ALA A N 1
ATOM 1541 C CA . ALA A 1 210 ? 131.194 100.711 120.279 1.00 66.95 209 ALA A CA 1
ATOM 1542 C C . ALA A 1 210 ? 131.647 99.593 121.206 1.00 66.95 209 ALA A C 1
ATOM 1543 O O . ALA A 1 210 ? 131.497 99.705 122.427 1.00 66.95 209 ALA A O 1
ATOM 1545 N N . TRP A 1 211 ? 132.193 98.511 120.652 1.00 69.46 210 TRP A N 1
ATOM 1546 C CA . TRP A 1 211 ? 132.690 97.415 121.469 1.00 69.46 210 TRP A CA 1
ATOM 1547 C C . TRP A 1 211 ? 133.987 97.780 122.175 1.00 69.46 210 TRP A C 1
ATOM 1548 O O . TRP A 1 211 ? 134.235 97.306 123.289 1.00 69.46 210 TRP A O 1
ATOM 1559 N N . LEU A 1 212 ? 134.813 98.624 121.560 1.00 72.20 211 LEU A N 1
ATOM 1560 C CA . LEU A 1 212 ? 136.089 98.989 122.159 1.00 72.20 211 LEU A CA 1
ATOM 1561 C C . LEU A 1 212 ? 135.976 100.149 123.140 1.00 72.20 211 LEU A C 1
ATOM 1562 O O . LEU A 1 212 ? 136.666 100.157 124.164 1.00 72.20 211 LEU A O 1
ATOM 1567 N N . LEU A 1 213 ? 135.124 101.129 122.857 1.00 71.47 212 LEU A N 1
ATOM 1568 C CA . LEU A 1 213 ? 135.119 102.373 123.620 1.00 71.47 212 LEU A CA 1
ATOM 1569 C C . LEU A 1 213 ? 133.823 102.639 124.366 1.00 71.47 212 LEU A C 1
ATOM 1570 O O . LEU A 1 213 ? 133.863 103.123 125.499 1.00 71.47 212 LEU A O 1
ATOM 1575 N N . LEU A 1 214 ? 132.672 102.338 123.772 1.00 67.79 213 LEU A N 1
ATOM 1576 C CA . LEU A 1 214 ? 131.392 102.752 124.332 1.00 67.79 213 LEU A CA 1
ATOM 1577 C C . LEU A 1 214 ? 130.849 101.790 125.379 1.00 67.79 213 LEU A C 1
ATOM 1578 O O . LEU A 1 214 ? 129.741 102.007 125.879 1.00 67.79 213 LEU A O 1
ATOM 1583 N N . GLY A 1 215 ? 131.584 100.738 125.721 1.00 69.99 214 GLY A N 1
ATOM 1584 C CA . GLY A 1 215 ? 131.130 99.828 126.752 1.00 69.99 214 GLY A CA 1
ATOM 1585 C C . GLY A 1 215 ? 130.137 98.802 126.251 1.00 69.99 214 GLY A C 1
ATOM 1586 O O . GLY A 1 215 ? 130.480 97.953 125.423 1.00 69.99 214 GLY A O 1
ATOM 1587 N N . GLN A 1 216 ? 128.903 98.865 126.744 1.00 67.37 215 GLN A N 1
ATOM 1588 C CA . GLN A 1 216 ? 127.896 97.878 126.389 1.00 67.37 215 GLN A CA 1
ATOM 1589 C C . GLN A 1 216 ? 126.537 98.552 126.291 1.00 67.37 215 GLN A C 1
ATOM 1590 O O . GLN A 1 216 ? 126.216 99.422 127.105 1.00 67.37 215 GLN A O 1
ATOM 1596 N N . PHE A 1 217 ? 125.757 98.134 125.287 1.00 63.38 216 PHE A N 1
ATOM 1597 C CA . PHE A 1 217 ? 124.384 98.582 125.026 1.00 63.38 216 PHE A CA 1
ATOM 1598 C C . PHE A 1 217 ? 124.322 100.100 124.829 1.00 63.38 216 PHE A C 1
ATOM 1599 O O . PHE A 1 217 ? 123.729 100.844 125.610 1.00 63.38 216 PHE A O 1
ATOM 1607 N N . SER A 1 218 ? 124.969 100.538 123.754 1.00 60.35 217 SER A N 1
ATOM 1608 C CA . SER A 1 218 ? 125.038 101.955 123.432 1.00 60.35 217 SER A CA 1
ATOM 1609 C C . SER A 1 218 ? 123.812 102.389 122.640 1.00 60.35 217 SER A C 1
ATOM 1610 O O . SER A 1 218 ? 123.430 101.740 121.663 1.00 60.35 217 SER A O 1
ATOM 1613 N N . TYR A 1 219 ? 123.192 103.490 123.073 1.00 59.19 218 TYR A N 1
ATOM 1614 C CA . TYR A 1 219 ? 122.087 104.077 122.322 1.00 59.19 218 TYR A CA 1
ATOM 1615 C C . TYR A 1 219 ? 122.568 104.693 121.015 1.00 59.19 218 TYR A C 1
ATOM 1616 O O . TYR A 1 219 ? 121.838 104.677 120.011 1.00 59.19 218 TYR A O 1
ATOM 1625 N N . LEU A 1 220 ? 123.789 105.236 121.020 1.00 57.86 219 LEU A N 1
ATOM 1626 C CA . LEU A 1 220 ? 124.364 105.853 119.831 1.00 57.86 219 LEU A CA 1
ATOM 1627 C C . LEU A 1 220 ? 124.583 104.821 118.733 1.00 57.86 219 LEU A C 1
ATOM 1628 O O . LEU A 1 220 ? 124.364 105.110 117.550 1.00 57.86 219 LEU A O 1
ATOM 1633 N N . TYR A 1 221 ? 124.984 103.605 119.109 1.00 57.15 220 TYR A N 1
ATOM 1634 C CA . TYR A 1 221 ? 125.137 102.539 118.128 1.00 57.15 220 TYR A CA 1
ATOM 1635 C C . TYR A 1 221 ? 123.797 102.101 117.551 1.00 57.15 220 TYR A C 1
ATOM 1636 O O . TYR A 1 221 ? 123.724 101.758 116.367 1.00 57.15 220 TYR A O 1
ATOM 1645 N N . ALA A 1 222 ? 122.734 102.115 118.359 1.00 56.98 221 ALA A N 1
ATOM 1646 C CA . ALA A 1 222 ? 121.404 101.788 117.849 1.00 56.98 221 ALA A CA 1
ATOM 1647 C C . ALA A 1 222 ? 120.914 102.835 116.856 1.00 56.98 221 ALA A C 1
ATOM 1648 O O . ALA A 1 222 ? 120.333 102.491 115.815 1.00 56.98 221 ALA A O 1
ATOM 1650 N N . LEU A 1 223 ? 121.155 104.116 117.156 1.00 55.93 222 LEU A N 1
ATOM 1651 C CA . LEU A 1 223 ? 120.799 105.176 116.216 1.00 55.93 222 LEU A CA 1
ATOM 1652 C C . LEU A 1 223 ? 121.621 105.084 114.934 1.00 55.93 222 LEU A C 1
ATOM 1653 O O . LEU A 1 223 ? 121.098 105.325 113.836 1.00 55.93 222 LEU A O 1
ATOM 1658 N N . LEU A 1 224 ? 122.900 104.716 115.053 1.00 57.29 223 LEU A N 1
ATOM 1659 C CA . LEU A 1 224 ? 123.741 104.541 113.874 1.00 57.29 223 LEU A CA 1
ATOM 1660 C C . LEU A 1 224 ? 123.289 103.355 113.029 1.00 57.29 223 LEU A C 1
ATOM 1661 O O . LEU A 1 224 ? 123.341 103.419 111.797 1.00 57.29 223 LEU A O 1
ATOM 1666 N N . CYS A 1 225 ? 122.837 102.271 113.669 1.00 57.20 224 CYS A N 1
ATOM 1667 C CA . CYS A 1 225 ? 122.304 101.133 112.921 1.00 57.20 224 CYS A CA 1
ATOM 1668 C C . CYS A 1 225 ? 121.014 101.488 112.197 1.00 57.20 224 CYS A C 1
ATOM 1669 O O . CYS A 1 225 ? 120.803 101.053 111.059 1.00 57.20 224 CYS A O 1
ATOM 1672 N N . GLY A 1 226 ? 120.140 102.272 112.836 1.00 55.14 225 GLY A N 1
ATOM 1673 C CA . GLY A 1 226 ? 118.926 102.709 112.157 1.00 55.14 225 GLY A CA 1
ATOM 1674 C C . GLY A 1 226 ? 119.206 103.612 110.968 1.00 55.14 225 GLY A C 1
ATOM 1675 O O . GLY A 1 226 ? 118.616 103.445 109.890 1.00 55.14 225 GLY A O 1
ATOM 1676 N N . LEU A 1 227 ? 120.138 104.557 111.140 1.00 55.62 226 LEU A N 1
ATOM 1677 C CA . LEU A 1 227 ? 120.528 105.443 110.048 1.00 55.62 226 LEU A CA 1
ATOM 1678 C C . LEU A 1 227 ? 121.194 104.671 108.913 1.00 55.62 226 LEU A C 1
ATOM 1679 O O . LEU A 1 227 ? 120.930 104.941 107.733 1.00 55.62 226 LEU A O 1
ATOM 1684 N N . TRP A 1 228 ? 122.030 103.684 109.252 1.00 53.68 227 TRP A N 1
ATOM 1685 C CA . TRP A 1 228 ? 122.672 102.857 108.236 1.00 53.68 227 TRP A CA 1
ATOM 1686 C C . TRP A 1 228 ? 121.660 102.004 107.485 1.00 53.68 227 TRP A C 1
ATOM 1687 O O . TRP A 1 228 ? 121.793 101.813 106.272 1.00 53.68 227 TRP A O 1
ATOM 1698 N N . SER A 1 229 ? 120.661 101.464 108.193 1.00 53.31 228 SER A N 1
ATOM 1699 C CA . SER A 1 229 ? 119.626 100.665 107.545 1.00 53.31 228 SER A CA 1
ATOM 1700 C C . SER A 1 229 ? 118.828 101.499 106.555 1.00 53.31 228 SER A C 1
ATOM 1701 O O . SER A 1 229 ? 118.561 101.049 105.431 1.00 53.31 228 SER A O 1
ATOM 1704 N N . VAL A 1 230 ? 118.490 102.735 106.941 1.00 52.70 229 VAL A N 1
ATOM 1705 C CA . VAL A 1 230 ? 117.785 103.648 106.040 1.00 52.70 229 VAL A CA 1
ATOM 1706 C C . VAL A 1 230 ? 118.633 103.958 104.810 1.00 52.70 229 VAL A C 1
ATOM 1707 O O . VAL A 1 230 ? 118.161 103.853 103.667 1.00 52.70 229 VAL A O 1
ATOM 1711 N N . VAL A 1 231 ? 119.903 104.323 105.032 1.00 55.64 230 VAL A N 1
ATOM 1712 C CA . VAL A 1 231 ? 120.781 104.746 103.945 1.00 55.64 230 VAL A CA 1
ATOM 1713 C C . VAL A 1 231 ? 121.038 103.597 102.977 1.00 55.64 230 VAL A C 1
ATOM 1714 O O . VAL A 1 231 ? 120.942 103.772 101.755 1.00 55.64 230 VAL A O 1
ATOM 1718 N N . PHE A 1 232 ? 121.293 102.395 103.506 1.00 51.97 231 PHE A N 1
ATOM 1719 C CA . PHE A 1 232 ? 121.525 101.227 102.664 1.00 51.97 231 PHE A CA 1
ATOM 1720 C C . PHE A 1 232 ? 120.281 100.843 101.875 1.00 51.97 231 PHE A C 1
ATOM 1721 O O . PHE A 1 232 ? 120.386 100.513 100.689 1.00 51.97 231 PHE A O 1
ATOM 1729 N N . PHE A 1 233 ? 119.098 100.902 102.499 1.00 54.23 232 PHE A N 1
ATOM 1730 C CA . PHE A 1 233 ? 117.877 100.495 101.809 1.00 54.23 232 PHE A CA 1
ATOM 1731 C C . PHE A 1 233 ? 117.534 101.444 100.663 1.00 54.23 232 PHE A C 1
ATOM 1732 O O . PHE A 1 233 ? 117.282 101.002 99.531 1.00 54.23 232 PHE A O 1
ATOM 1740 N N . GLU A 1 234 ? 117.565 102.757 100.919 1.00 56.31 233 GLU A N 1
ATOM 1741 C CA . GLU A 1 234 ? 117.230 103.690 99.845 1.00 56.31 233 GLU A CA 1
ATOM 1742 C C . GLU A 1 234 ? 118.326 103.774 98.786 1.00 56.31 233 GLU A C 1
ATOM 1743 O O . GLU A 1 234 ? 118.018 103.944 97.596 1.00 56.31 233 GLU A O 1
ATOM 1749 N N . TYR A 1 235 ? 119.597 103.618 99.172 1.00 58.23 234 TYR A N 1
ATOM 1750 C CA . TYR A 1 235 ? 120.646 103.626 98.164 1.00 58.23 234 TYR A CA 1
ATOM 1751 C C . TYR A 1 235 ? 120.618 102.361 97.320 1.00 58.23 234 TYR A C 1
ATOM 1752 O O . TYR A 1 235 ? 120.949 102.414 96.133 1.00 58.23 234 TYR A O 1
ATOM 1761 N N . TRP A 1 236 ? 120.201 101.227 97.893 1.00 53.44 235 TRP A N 1
ATOM 1762 C CA . TRP A 1 236 ? 120.033 100.038 97.070 1.00 53.44 235 TRP A CA 1
ATOM 1763 C C . TRP A 1 236 ? 118.842 100.171 96.131 1.00 53.44 235 TRP A C 1
ATOM 1764 O O . TRP A 1 236 ? 118.898 99.671 95.004 1.00 53.44 235 TRP A O 1
ATOM 1775 N N . LYS A 1 237 ? 117.769 100.843 96.565 1.00 55.56 236 LYS A N 1
ATOM 1776 C CA . LYS A 1 237 ? 116.649 101.094 95.657 1.00 55.56 236 LYS A CA 1
ATOM 1777 C C . LYS A 1 237 ? 117.071 101.967 94.475 1.00 55.56 236 LYS A C 1
ATOM 1778 O O . LYS A 1 237 ? 116.727 101.674 93.319 1.00 55.56 236 LYS A O 1
ATOM 1784 N N . LYS A 1 238 ? 117.864 103.010 94.745 1.00 58.62 237 LYS A N 1
ATOM 1785 C CA . LYS A 1 238 ? 118.411 103.835 93.668 1.00 58.62 237 LYS A CA 1
ATOM 1786 C C . LYS A 1 238 ? 119.353 103.038 92.765 1.00 58.62 237 LYS A C 1
ATOM 1787 O O . LYS A 1 238 ? 119.298 103.158 91.531 1.00 58.62 237 LYS A O 1
ATOM 1793 N N . GLN A 1 239 ? 120.201 102.193 93.363 1.00 58.07 238 GLN A N 1
ATOM 1794 C CA . GLN A 1 239 ? 121.157 101.398 92.601 1.00 58.07 238 GLN A CA 1
ATOM 1795 C C . GLN A 1 239 ? 120.475 100.362 91.721 1.00 58.07 238 GLN A C 1
ATOM 1796 O O . GLN A 1 239 ? 120.911 100.132 90.591 1.00 58.07 238 GLN A O 1
ATOM 1802 N N . GLU A 1 240 ? 119.408 99.734 92.209 1.00 57.01 239 GLU A N 1
ATOM 1803 C CA . GLU A 1 240 ? 118.710 98.750 91.396 1.00 57.01 239 GLU A CA 1
ATOM 1804 C C . GLU A 1 240 ? 117.852 99.406 90.324 1.00 57.01 239 GLU A C 1
ATOM 1805 O O . GLU A 1 240 ? 117.647 98.802 89.266 1.00 57.01 239 GLU A O 1
ATOM 1811 N N . VAL A 1 241 ? 117.383 100.641 90.547 1.00 58.14 240 VAL A N 1
ATOM 1812 C CA . VAL A 1 241 ? 116.752 101.391 89.460 1.00 58.14 240 VAL A CA 1
ATOM 1813 C C . VAL A 1 241 ? 117.769 101.685 88.359 1.00 58.14 240 VAL A C 1
ATOM 1814 O O . VAL A 1 241 ? 117.489 101.495 87.165 1.00 58.14 240 VAL A O 1
ATOM 1818 N N . ASP A 1 242 ? 118.982 102.097 88.751 1.00 61.70 241 ASP A N 1
ATOM 1819 C CA . ASP A 1 242 ? 120.040 102.357 87.775 1.00 61.70 241 ASP A CA 1
ATOM 1820 C C . ASP A 1 242 ? 120.467 101.087 87.043 1.00 61.70 241 ASP A C 1
ATOM 1821 O O . ASP A 1 242 ? 120.741 101.120 85.837 1.00 61.70 241 ASP A O 1
ATOM 1826 N N . LEU A 1 243 ? 120.518 99.958 87.753 1.00 57.04 242 LEU A N 1
ATOM 1827 C CA . LEU A 1 243 ? 120.898 98.695 87.127 1.00 57.04 242 LEU A CA 1
ATOM 1828 C C . LEU A 1 243 ? 119.811 98.184 86.191 1.00 57.04 242 LEU A C 1
ATOM 1829 O O . LEU A 1 243 ? 120.113 97.574 85.160 1.00 57.04 242 LEU A O 1
ATOM 1834 N N . ALA A 1 244 ? 118.542 98.407 86.538 1.00 58.98 243 ALA A N 1
ATOM 1835 C CA . ALA A 1 244 ? 117.456 98.000 85.658 1.00 58.98 243 ALA A CA 1
ATOM 1836 C C . ALA A 1 244 ? 117.395 98.862 84.407 1.00 58.98 243 ALA A C 1
ATOM 1837 O O . ALA A 1 244 ? 117.014 98.369 83.339 1.00 58.98 243 ALA A O 1
ATOM 1839 N N . VAL A 1 245 ? 117.745 100.145 84.518 1.00 60.39 244 VAL A N 1
ATOM 1840 C CA . VAL A 1 245 ? 117.843 100.979 83.324 1.00 60.39 244 VAL A CA 1
ATOM 1841 C C . VAL A 1 245 ? 119.031 100.549 82.468 1.00 60.39 244 VAL A C 1
ATOM 1842 O O . VAL A 1 245 ? 118.926 100.457 81.238 1.00 60.39 244 VAL A O 1
ATOM 1846 N N . GLN A 1 246 ? 120.166 100.245 83.109 1.00 59.25 245 GLN A N 1
ATOM 1847 C CA . GLN A 1 246 ? 121.380 99.881 82.379 1.00 59.25 245 GLN A CA 1
ATOM 1848 C C . GLN A 1 246 ? 121.234 98.546 81.655 1.00 59.25 245 GLN A C 1
ATOM 1849 O O . GLN A 1 246 ? 121.668 98.409 80.506 1.00 59.25 245 GLN A O 1
ATOM 1855 N N . TRP A 1 247 ? 120.613 97.562 82.294 1.00 56.28 246 TRP A N 1
ATOM 1856 C CA . TRP A 1 247 ? 120.455 96.243 81.697 1.00 56.28 246 TRP A CA 1
ATOM 1857 C C . TRP A 1 247 ? 119.242 96.141 80.785 1.00 56.28 246 TRP A C 1
ATOM 1858 O O . TRP A 1 247 ? 119.045 95.094 80.161 1.00 56.28 246 TRP A O 1
ATOM 1869 N N . GLY A 1 248 ? 118.435 97.192 80.687 1.00 61.07 247 GLY A N 1
ATOM 1870 C CA . GLY A 1 248 ? 117.281 97.169 79.811 1.00 61.07 247 GLY A CA 1
ATOM 1871 C C . GLY A 1 248 ? 116.154 96.275 80.272 1.00 61.07 247 GLY A C 1
ATOM 1872 O O . GLY A 1 248 ? 115.435 95.720 79.438 1.00 61.07 247 GLY A O 1
ATOM 1873 N N . VAL A 1 249 ? 115.985 96.113 81.581 1.00 63.10 248 VAL A N 1
ATOM 1874 C CA . VAL A 1 249 ? 114.914 95.282 82.116 1.00 63.10 248 VAL A CA 1
ATOM 1875 C C . VAL A 1 249 ? 114.035 96.124 83.026 1.00 63.10 248 VAL A C 1
ATOM 1876 O O . VAL A 1 249 ? 113.394 95.603 83.945 1.00 63.10 248 VAL A O 1
ATOM 1880 N N . ARG A 1 250 ? 113.998 97.429 82.779 1.00 66.25 249 ARG A N 1
ATOM 1881 C CA . ARG A 1 250 ? 113.203 98.336 83.595 1.00 66.25 249 ARG A CA 1
ATOM 1882 C C . ARG A 1 250 ? 111.733 98.189 83.233 1.00 66.25 249 ARG A C 1
ATOM 1883 O O . ARG A 1 250 ? 111.335 98.477 82.100 1.00 66.25 249 ARG A O 1
ATOM 1891 N N . GLY A 1 251 ? 110.928 97.744 84.191 1.00 68.16 250 GLY A N 1
ATOM 1892 C CA . GLY A 1 251 ? 109.511 97.578 83.968 1.00 68.16 250 GLY A CA 1
ATOM 1893 C C . GLY A 1 251 ? 109.074 96.202 83.525 1.00 68.16 250 GLY A C 1
ATOM 1894 O O . GLY A 1 251 ? 107.937 96.056 83.061 1.00 68.16 250 GLY A O 1
ATOM 1895 N N . VAL A 1 252 ? 109.931 95.184 83.651 1.00 68.09 251 VAL A N 1
ATOM 1896 C CA . VAL A 1 252 ? 109.524 93.823 83.301 1.00 68.09 251 VAL A CA 1
ATOM 1897 C C . VAL A 1 252 ? 108.622 93.192 84.345 1.00 68.09 251 VAL A C 1
ATOM 1898 O O . VAL A 1 252 ? 108.047 92.127 84.087 1.00 68.09 251 VAL A O 1
ATOM 1902 N N . SER A 1 253 ? 108.486 93.808 85.521 1.00 71.03 252 SER A N 1
ATOM 1903 C CA . SER A 1 253 ? 107.542 93.320 86.517 1.00 71.03 252 SER A CA 1
ATOM 1904 C C . SER A 1 253 ? 106.098 93.561 86.105 1.00 71.03 252 SER A C 1
ATOM 1905 O O . SER A 1 253 ? 105.204 92.859 86.587 1.00 71.03 252 SER A O 1
ATOM 1908 N N . SER A 1 254 ? 105.851 94.536 85.227 1.00 74.77 253 SER A N 1
ATOM 1909 C CA . SER A 1 254 ? 104.505 94.769 84.723 1.00 74.77 253 SER A CA 1
ATOM 1910 C C . SER A 1 254 ? 104.067 93.704 83.729 1.00 74.77 253 SER A C 1
ATOM 1911 O O . SER A 1 254 ? 102.863 93.536 83.513 1.00 74.77 253 SER A O 1
ATOM 1914 N N . ILE A 1 255 ? 105.009 92.988 83.120 1.00 76.57 254 ILE A N 1
ATOM 1915 C CA . ILE A 1 255 ? 104.686 91.927 82.169 1.00 76.57 254 ILE A CA 1
ATOM 1916 C C . ILE A 1 255 ? 104.237 90.716 82.980 1.00 76.57 254 ILE A C 1
ATOM 1917 O O . ILE A 1 255 ? 105.048 90.046 83.618 1.00 76.57 254 ILE A O 1
ATOM 1922 N N . GLN A 1 256 ? 102.938 90.433 82.957 1.00 75.90 255 GLN A N 1
ATOM 1923 C CA . GLN A 1 256 ? 102.406 89.285 83.678 1.00 75.90 255 GLN A CA 1
ATOM 1924 C C . GLN A 1 256 ? 102.711 88.010 82.907 1.00 75.90 255 GLN A C 1
ATOM 1925 O O . GLN A 1 256 ? 102.367 87.892 81.727 1.00 75.90 255 GLN A O 1
ATOM 1931 N N . GLN A 1 257 ? 103.356 87.057 83.570 1.00 71.90 256 GLN A N 1
ATOM 1932 C CA . GLN A 1 257 ? 103.686 85.775 82.968 1.00 71.90 256 GLN A CA 1
ATOM 1933 C C . GLN A 1 257 ? 102.734 84.716 83.502 1.00 71.90 256 GLN A C 1
ATOM 1934 O O . GLN A 1 257 ? 102.583 84.568 84.718 1.00 71.90 256 GLN A O 1
ATOM 1940 N N . SER A 1 258 ? 102.088 83.992 82.593 1.00 71.02 257 SER A N 1
ATOM 1941 C CA . SER A 1 258 ? 101.104 82.996 82.989 1.00 71.02 257 SER A CA 1
ATOM 1942 C C . SER A 1 258 ? 101.783 81.773 83.590 1.00 71.02 257 SER A C 1
ATOM 1943 O O . SER A 1 258 ? 102.833 81.329 83.118 1.00 71.02 257 SER A O 1
ATOM 1946 N N . ARG A 1 259 ? 101.179 81.235 84.634 1.00 71.47 258 ARG A N 1
ATOM 1947 C CA . ARG A 1 259 ? 101.718 80.066 85.316 1.00 71.47 258 ARG A CA 1
ATOM 1948 C C . ARG A 1 259 ? 101.145 78.795 84.701 1.00 71.47 258 ARG A C 1
ATOM 1949 O O . ARG A 1 259 ? 99.920 78.660 84.606 1.00 71.47 258 ARG A O 1
ATOM 1957 N N . PRO A 1 260 ? 101.990 77.858 84.262 1.00 75.52 259 PRO A N 1
ATOM 1958 C CA . PRO A 1 260 ? 101.470 76.652 83.598 1.00 75.52 259 PRO A CA 1
ATOM 1959 C C . PRO A 1 260 ? 100.805 75.666 84.539 1.00 75.52 259 PRO A C 1
ATOM 1960 O O . PRO A 1 260 ? 100.036 74.818 84.071 1.00 75.52 259 PRO A O 1
ATOM 1964 N N . GLU A 1 261 ? 101.069 75.742 85.840 1.00 75.73 260 GLU A N 1
ATOM 1965 C CA . GLU A 1 261 ? 100.455 74.849 86.813 1.00 75.73 260 GLU A CA 1
ATOM 1966 C C . GLU A 1 261 ? 99.135 75.384 87.346 1.00 75.73 260 GLU A C 1
ATOM 1967 O O . GLU A 1 261 ? 98.555 74.776 88.250 1.00 75.73 260 GLU A O 1
ATOM 1973 N N . PHE A 1 262 ? 98.655 76.501 86.810 1.00 74.60 261 PHE A N 1
ATOM 1974 C CA . PHE A 1 262 ? 97.446 77.139 87.308 1.00 74.60 261 PHE A CA 1
ATOM 1975 C C . PHE A 1 262 ? 96.219 76.354 86.864 1.00 74.60 261 PHE A C 1
ATOM 1976 O O . PHE A 1 262 ? 95.951 76.231 85.665 1.00 74.60 261 PHE A O 1
ATOM 1984 N N . GLU A 1 263 ? 95.478 75.820 87.828 1.00 78.62 262 GLU A N 1
ATOM 1985 C CA . GLU A 1 263 ? 94.255 75.088 87.547 1.00 78.62 262 GLU A CA 1
ATOM 1986 C C . GLU A 1 263 ? 93.078 76.048 87.444 1.00 78.62 262 GLU A C 1
ATOM 1987 O O . GLU A 1 263 ? 93.061 77.112 88.067 1.00 78.62 262 GLU A O 1
ATOM 1993 N N . TRP A 1 264 ? 92.088 75.657 86.650 1.00 83.23 263 TRP A N 1
ATOM 1994 C CA . TRP A 1 264 ? 90.954 76.519 86.358 1.00 83.23 263 TRP A CA 1
ATOM 1995 C C . TRP A 1 264 ? 89.779 75.649 85.946 1.00 83.23 263 TRP A C 1
ATOM 1996 O O . TRP A 1 264 ? 89.942 74.472 85.615 1.00 83.23 263 TRP A O 1
ATOM 2007 N N . GLU A 1 265 ? 88.587 76.245 85.969 1.00 87.49 264 GLU A N 1
ATOM 2008 C CA . GLU A 1 265 ? 87.396 75.575 85.473 1.00 87.49 264 GLU A CA 1
ATOM 2009 C C . GLU A 1 265 ? 86.535 76.440 84.566 1.00 87.49 264 GLU A C 1
ATOM 2010 O O . GLU A 1 265 ? 85.674 75.895 83.867 1.00 87.49 264 GLU A O 1
ATOM 2016 N N . HIS A 1 266 ? 86.739 77.754 84.542 1.00 90.37 265 HIS A N 1
ATOM 2017 C CA . HIS A 1 266 ? 86.027 78.651 83.645 1.00 90.37 265 HIS A CA 1
ATOM 2018 C C . HIS A 1 266 ? 87.025 79.410 82.785 1.00 90.37 265 HIS A C 1
ATOM 2019 O O . HIS A 1 266 ? 88.051 79.890 83.279 1.00 90.37 265 HIS A O 1
ATOM 2026 N N . GLU A 1 267 ? 86.719 79.511 81.496 1.00 93.45 266 GLU A N 1
ATOM 2027 C CA . GLU A 1 267 ? 87.501 80.297 80.547 1.00 93.45 266 GLU A CA 1
ATOM 2028 C C . GLU A 1 267 ? 86.593 81.426 80.073 1.00 93.45 266 GLU A C 1
ATOM 2029 O O . GLU A 1 267 ? 85.889 81.294 79.070 1.00 93.45 266 GLU A O 1
ATOM 2035 N N . ALA A 1 268 ? 86.611 82.536 80.803 1.00 96.39 267 ALA A N 1
ATOM 2036 C CA . ALA A 1 268 ? 85.722 83.645 80.512 1.00 96.39 267 ALA A CA 1
ATOM 2037 C C . ALA A 1 268 ? 86.383 84.587 79.512 1.00 96.39 267 ALA A C 1
ATOM 2038 O O . ALA A 1 268 ? 87.513 84.373 79.071 1.00 96.39 267 ALA A O 1
ATOM 2040 N N . GLU A 1 269 ? 85.673 85.646 79.145 1.00 100.53 268 GLU A N 1
ATOM 2041 C CA . GLU A 1 269 ? 86.195 86.655 78.240 1.00 100.53 268 GLU A CA 1
ATOM 2042 C C . GLU A 1 269 ? 86.568 87.906 79.021 1.00 100.53 268 GLU A C 1
ATOM 2043 O O . GLU A 1 269 ? 85.979 88.206 80.064 1.00 100.53 268 GLU A O 1
ATOM 2049 N N . ASP A 1 270 ? 87.574 88.616 78.523 1.00 103.80 269 ASP A N 1
ATOM 2050 C CA . ASP A 1 270 ? 87.934 89.896 79.110 1.00 103.80 269 ASP A CA 1
ATOM 2051 C C . ASP A 1 270 ? 86.829 90.914 78.837 1.00 103.80 269 ASP A C 1
ATOM 2052 O O . ASP A 1 270 ? 86.302 90.974 77.722 1.00 103.80 269 ASP A O 1
ATOM 2057 N N . PRO A 1 271 ? 86.450 91.720 79.834 1.00 104.56 270 PRO A N 1
ATOM 2058 C CA . PRO A 1 271 ? 85.279 92.597 79.669 1.00 104.56 270 PRO A CA 1
ATOM 2059 C C . PRO A 1 271 ? 85.516 93.801 78.772 1.00 104.56 270 PRO A C 1
ATOM 2060 O O . PRO A 1 271 ? 84.540 94.468 78.405 1.00 104.56 270 PRO A O 1
ATOM 2064 N N . ILE A 1 272 ? 86.760 94.106 78.405 1.00 104.66 271 ILE A N 1
ATOM 2065 C CA . ILE A 1 272 ? 87.035 95.302 77.618 1.00 104.66 271 ILE A CA 1
ATOM 2066 C C . ILE A 1 272 ? 87.705 94.963 76.293 1.00 104.66 271 ILE A C 1
ATOM 2067 O O . ILE A 1 272 ? 87.542 95.687 75.305 1.00 104.66 271 ILE A O 1
ATOM 2072 N N . THR A 1 273 ? 88.455 93.865 76.254 1.00 104.72 272 THR A N 1
ATOM 2073 C CA . THR A 1 273 ? 89.257 93.531 75.082 1.00 104.72 272 THR A CA 1
ATOM 2074 C C . THR A 1 273 ? 88.825 92.247 74.394 1.00 104.72 272 THR A C 1
ATOM 2075 O O . THR A 1 273 ? 88.727 92.219 73.166 1.00 104.72 272 THR A O 1
ATOM 2079 N N . GLY A 1 274 ? 88.565 91.182 75.145 1.00 103.69 273 GLY A N 1
ATOM 2080 C CA . GLY A 1 274 ? 87.994 89.976 74.584 1.00 103.69 273 GLY A CA 1
ATOM 2081 C C . GLY A 1 274 ? 88.912 88.778 74.464 1.00 103.69 273 GLY A C 1
ATOM 2082 O O . GLY A 1 274 ? 88.502 87.773 73.870 1.00 103.69 273 GLY A O 1
ATOM 2083 N N . GLU A 1 275 ? 90.134 88.844 74.984 1.00 103.68 274 GLU A N 1
ATOM 2084 C CA . GLU A 1 275 ? 90.965 87.650 75.033 1.00 103.68 274 GLU A CA 1
ATOM 2085 C C . GLU A 1 275 ? 90.412 86.685 76.079 1.00 103.68 274 GLU A C 1
ATOM 2086 O O . GLU A 1 275 ? 89.954 87.119 77.141 1.00 103.68 274 GLU A O 1
ATOM 2092 N N . PRO A 1 276 ? 90.423 85.378 75.810 1.00 99.65 275 PRO A N 1
ATOM 2093 C CA . PRO A 1 276 ? 89.873 84.424 76.786 1.00 99.65 275 PRO A CA 1
ATOM 2094 C C . PRO A 1 276 ? 90.828 84.245 77.956 1.00 99.65 275 PRO A C 1
ATOM 2095 O O . PRO A 1 276 ? 91.953 83.770 77.792 1.00 99.65 275 PRO A O 1
ATOM 2099 N N . VAL A 1 277 ? 90.369 84.635 79.141 1.00 93.33 276 VAL A N 1
ATOM 2100 C CA . VAL A 1 277 ? 91.153 84.553 80.365 1.00 93.33 276 VAL A CA 1
ATOM 2101 C C . VAL A 1 277 ? 90.631 83.384 81.196 1.00 93.33 276 VAL A C 1
ATOM 2102 O O . VAL A 1 277 ? 89.416 83.167 81.303 1.00 93.33 276 VAL A O 1
ATOM 2106 N N . LYS A 1 278 ? 91.557 82.588 81.722 1.00 87.18 277 LYS A N 1
ATOM 2107 C CA . LYS A 1 278 ? 91.214 81.436 82.541 1.00 87.18 277 LYS A CA 1
ATOM 2108 C C . LYS A 1 278 ? 91.061 81.896 83.983 1.00 87.18 277 LYS A C 1
ATOM 2109 O O . LYS A 1 278 ? 92.041 82.302 84.615 1.00 87.18 277 LYS A O 1
ATOM 2115 N N . VAL A 1 279 ? 89.839 81.846 84.505 1.00 83.76 278 VAL A N 1
ATOM 2116 C CA . VAL A 1 279 ? 89.522 82.452 85.791 1.00 83.76 278 VAL A CA 1
ATOM 2117 C C . VAL A 1 279 ? 89.286 81.356 86.825 1.00 83.76 278 VAL A C 1
ATOM 2118 O O . VAL A 1 279 ? 88.720 80.298 86.522 1.00 83.76 278 VAL A O 1
ATOM 2122 N N . TYR A 1 280 ? 89.808 81.583 88.027 1.00 78.38 279 TYR A N 1
ATOM 2123 C CA . TYR A 1 280 ? 89.625 80.848 89.261 1.00 78.38 279 TYR A CA 1
ATOM 2124 C C . TYR A 1 280 ? 88.783 81.679 90.217 1.00 78.38 279 TYR A C 1
ATOM 2125 O O . TYR A 1 280 ? 88.962 82.901 90.282 1.00 78.38 279 TYR A O 1
ATOM 2134 N N . PRO A 1 281 ? 87.845 81.071 90.938 1.00 78.56 280 PRO A N 1
ATOM 2135 C CA . PRO A 1 281 ? 87.040 81.828 91.901 1.00 78.56 280 PRO A CA 1
ATOM 2136 C C . PRO A 1 281 ? 87.891 82.291 93.068 1.00 78.56 280 PRO A C 1
ATOM 2137 O O . PRO A 1 281 ? 88.576 81.478 93.707 1.00 78.56 280 PRO A O 1
ATOM 2141 N N . PRO A 1 282 ? 87.896 83.597 93.358 1.00 79.84 281 PRO A N 1
ATOM 2142 C CA . PRO A 1 282 ? 88.774 84.114 94.419 1.00 79.84 281 PRO A CA 1
ATOM 2143 C C . PRO A 1 282 ? 88.371 83.689 95.819 1.00 79.84 281 PRO A C 1
ATOM 2144 O O . PRO A 1 282 ? 89.209 83.761 96.726 1.00 79.84 281 PRO A O 1
ATOM 2148 N N . MET A 1 283 ? 87.127 83.252 96.027 1.00 83.60 282 MET A N 1
ATOM 2149 C CA . MET A 1 283 ? 86.730 82.766 97.344 1.00 83.60 282 MET A CA 1
ATOM 2150 C C . MET A 1 283 ? 87.409 81.450 97.691 1.00 83.60 282 MET A C 1
ATOM 2151 O O . MET A 1 283 ? 87.726 81.216 98.860 1.00 83.60 282 MET A O 1
ATOM 2156 N N . LYS A 1 284 ? 87.656 80.592 96.697 1.00 78.62 283 LYS A N 1
ATOM 2157 C CA . LYS A 1 284 ? 88.411 79.367 96.945 1.00 78.62 283 LYS A CA 1
ATOM 2158 C C . LYS A 1 284 ? 89.859 79.675 97.310 1.00 78.62 283 LYS A C 1
ATOM 2159 O O . LYS A 1 284 ? 90.432 79.035 98.203 1.00 78.62 283 LYS A O 1
ATOM 2165 N N . ARG A 1 285 ? 90.455 80.666 96.642 1.00 77.20 284 ARG A N 1
ATOM 2166 C CA . ARG A 1 285 ? 91.814 81.078 96.972 1.00 77.20 284 ARG A CA 1
ATOM 2167 C C . ARG A 1 285 ? 91.884 81.707 98.357 1.00 77.20 284 ARG A C 1
ATOM 2168 O O . ARG A 1 285 ? 92.849 81.480 99.090 1.00 77.20 284 ARG A O 1
ATOM 2176 N N . VAL A 1 286 ? 90.865 82.481 98.739 1.00 81.50 285 VAL A N 1
ATOM 2177 C CA . VAL A 1 286 ? 90.818 83.066 100.079 1.00 81.50 285 VAL A CA 1
ATOM 2178 C C . VAL A 1 286 ? 90.627 81.978 101.135 1.00 81.50 285 VAL A C 1
ATOM 2179 O O . VAL A 1 286 ? 91.250 82.014 102.205 1.00 81.50 285 VAL A O 1
ATOM 2183 N N . LYS A 1 287 ? 89.802 80.973 100.827 1.00 83.21 286 LYS A N 1
ATOM 2184 C CA . LYS A 1 287 ? 89.584 79.852 101.736 1.00 83.21 286 LYS A CA 1
ATOM 2185 C C . LYS A 1 287 ? 90.854 79.032 101.931 1.00 83.21 286 LYS A C 1
ATOM 2186 O O . LYS A 1 287 ? 91.106 78.515 103.025 1.00 83.21 286 LYS A O 1
ATOM 2192 N N . THR A 1 288 ? 91.664 78.899 100.881 1.00 79.70 287 THR A N 1
ATOM 2193 C CA . THR A 1 288 ? 92.952 78.230 101.033 1.00 79.70 287 THR A CA 1
ATOM 2194 C C . THR A 1 288 ? 93.967 79.122 101.751 1.00 79.70 287 THR A C 1
ATOM 2195 O O . THR A 1 288 ? 94.761 78.626 102.559 1.00 79.70 287 THR A O 1
ATOM 2199 N N . GLN A 1 289 ? 93.923 80.437 101.506 1.00 79.90 288 GLN A N 1
ATOM 2200 C CA . GLN A 1 289 ? 94.817 81.382 102.172 1.00 79.90 288 GLN A CA 1
ATOM 2201 C C . GLN A 1 289 ? 94.547 81.473 103.666 1.00 79.90 288 GLN A C 1
ATOM 2202 O O . GLN A 1 289 ? 95.452 81.805 104.438 1.00 79.90 288 GLN A O 1
ATOM 2208 N N . LEU A 1 290 ? 93.315 81.193 104.088 1.00 85.11 289 LEU A N 1
ATOM 2209 C CA . LEU A 1 290 ? 92.983 81.204 105.507 1.00 85.11 289 LEU A CA 1
ATOM 2210 C C . LEU A 1 290 ? 93.603 80.043 106.275 1.00 85.11 289 LEU A C 1
ATOM 2211 O O . LEU A 1 290 ? 93.569 80.058 107.509 1.00 85.11 289 LEU A O 1
ATOM 2216 N N . LEU A 1 291 ? 94.162 79.044 105.588 1.00 82.28 290 LEU A N 1
ATOM 2217 C CA . LEU A 1 291 ? 94.891 77.970 106.250 1.00 82.28 290 LEU A CA 1
ATOM 2218 C C . LEU A 1 291 ? 96.271 78.399 106.728 1.00 82.28 290 LEU A C 1
ATOM 2219 O O . LEU A 1 291 ? 96.920 77.631 107.444 1.00 82.28 290 LEU A O 1
ATOM 2224 N N . GLN A 1 292 ? 96.740 79.587 106.337 1.00 78.09 291 GLN A N 1
ATOM 2225 C CA . GLN A 1 292 ? 98.035 80.067 106.802 1.00 78.09 291 GLN A CA 1
ATOM 2226 C C . GLN A 1 292 ? 98.011 80.419 108.282 1.00 78.09 291 GLN A C 1
ATOM 2227 O O . GLN A 1 292 ? 99.009 80.206 108.978 1.00 78.09 291 GLN A O 1
ATOM 2233 N N . ILE A 1 293 ? 96.900 80.965 108.769 1.00 80.44 292 ILE A N 1
ATOM 2234 C CA . ILE A 1 293 ? 96.754 81.380 110.165 1.00 80.44 292 ILE A CA 1
ATOM 2235 C C . ILE A 1 293 ? 96.851 80.215 111.155 1.00 80.44 292 ILE A C 1
ATOM 2236 O O . ILE A 1 293 ? 97.578 80.369 112.149 1.00 80.44 292 ILE A O 1
ATOM 2241 N N . PRO A 1 294 ? 96.179 79.054 110.983 1.00 80.27 293 PRO A N 1
ATOM 2242 C CA . PRO A 1 294 ? 96.482 77.938 111.897 1.00 80.27 293 PRO A CA 1
ATOM 2243 C C . PRO A 1 294 ? 97.894 77.407 111.753 1.00 80.27 293 PRO A C 1
ATOM 2244 O O . PRO A 1 294 ? 98.488 77.006 112.759 1.00 80.27 293 PRO A O 1
ATOM 2248 N N . PHE A 1 295 ? 98.453 77.428 110.540 1.00 79.93 294 PHE A N 1
ATOM 2249 C CA . PHE A 1 295 ? 99.841 77.024 110.336 1.00 79.93 294 PHE A CA 1
ATOM 2250 C C . PHE A 1 295 ? 100.804 77.968 111.047 1.00 79.93 294 PHE A C 1
ATOM 2251 O O . PHE A 1 295 ? 101.741 77.519 111.721 1.00 79.93 294 PHE A O 1
ATOM 2259 N N . ALA A 1 296 ? 100.557 79.279 110.945 1.00 78.31 295 ALA A N 1
ATOM 2260 C CA . ALA A 1 296 ? 101.416 80.260 111.599 1.00 78.31 295 ALA A CA 1
ATOM 2261 C C . ALA A 1 296 ? 101.307 80.180 113.115 1.00 78.31 295 ALA A C 1
ATOM 2262 O O . ALA A 1 296 ? 102.325 80.231 113.813 1.00 78.31 295 ALA A O 1
ATOM 2264 N N . LEU A 1 297 ? 100.089 80.032 113.647 1.00 77.06 296 LEU A N 1
ATOM 2265 C CA . LEU A 1 297 ? 99.940 79.944 115.098 1.00 77.06 296 LEU A CA 1
ATOM 2266 C C . LEU A 1 297 ? 100.462 78.623 115.650 1.00 77.06 296 LEU A C 1
ATOM 2267 O O . LEU A 1 297 ? 100.988 78.593 116.769 1.00 77.06 296 LEU A O 1
ATOM 2272 N N . ALA A 1 298 ? 100.356 77.532 114.883 1.00 78.53 297 ALA A N 1
ATOM 2273 C CA . ALA A 1 298 ? 100.948 76.268 115.305 1.00 78.53 297 ALA A CA 1
ATOM 2274 C C . ALA A 1 298 ? 102.468 76.350 115.318 1.00 78.53 297 ALA A C 1
ATOM 2275 O O . ALA A 1 298 ? 103.112 75.813 116.228 1.00 78.53 297 ALA A O 1
ATOM 2277 N N . CYS A 1 299 ? 103.054 77.027 114.323 1.00 78.48 298 CYS A N 1
ATOM 2278 C CA . CYS A 1 299 ? 104.498 77.242 114.320 1.00 78.48 298 CYS A CA 1
ATOM 2279 C C . CYS A 1 299 ? 104.937 78.123 115.485 1.00 78.48 298 CYS A C 1
ATOM 2280 O O . CYS A 1 299 ? 105.970 77.851 116.110 1.00 78.48 298 CYS A O 1
ATOM 2283 N N . VAL A 1 300 ? 104.149 79.161 115.800 1.00 76.71 299 VAL A N 1
ATOM 2284 C CA . VAL A 1 300 ? 104.432 80.030 116.946 1.00 76.71 299 VAL A CA 1
ATOM 2285 C C . VAL A 1 300 ? 104.411 79.231 118.243 1.00 76.71 299 VAL A C 1
ATOM 2286 O O . VAL A 1 300 ? 105.344 79.312 119.048 1.00 76.71 299 VAL A O 1
ATOM 2290 N N . VAL A 1 301 ? 103.374 78.408 118.432 1.00 77.39 300 VAL A N 1
ATOM 2291 C CA . VAL A 1 301 ? 103.220 77.651 119.673 1.00 77.39 300 VAL A CA 1
ATOM 2292 C C . VAL A 1 301 ? 104.318 76.598 119.814 1.00 77.39 300 VAL A C 1
ATOM 2293 O O . VAL A 1 301 ? 104.935 76.474 120.881 1.00 77.39 300 VAL A O 1
ATOM 2297 N N . ALA A 1 302 ? 104.621 75.871 118.732 1.00 78.41 301 ALA A N 1
ATOM 2298 C CA . ALA A 1 302 ? 105.632 74.817 118.793 1.00 78.41 301 ALA A CA 1
ATOM 2299 C C . ALA A 1 302 ? 107.032 75.386 119.004 1.00 78.41 301 ALA A C 1
ATOM 2300 O O . ALA A 1 302 ? 107.784 74.903 119.865 1.00 78.41 301 ALA A O 1
ATOM 2302 N N . LEU A 1 303 ? 107.394 76.427 118.243 1.00 75.91 302 LEU A N 1
ATOM 2303 C CA . LEU A 1 303 ? 108.717 77.021 118.389 1.00 75.91 302 LEU A CA 1
ATOM 2304 C C . LEU A 1 303 ? 108.860 77.739 119.725 1.00 75.91 302 LEU A C 1
ATOM 2305 O O . LEU A 1 303 ? 109.932 77.699 120.336 1.00 75.91 302 LEU A O 1
ATOM 2310 N N . GLY A 1 304 ? 107.785 78.367 120.211 1.00 78.28 303 GLY A N 1
ATOM 2311 C CA . GLY A 1 304 ? 107.834 79.001 121.515 1.00 78.28 303 GLY A CA 1
ATOM 2312 C C . GLY A 1 304 ? 107.981 78.005 122.646 1.00 78.28 303 GLY A C 1
ATOM 2313 O O . GLY A 1 304 ? 108.724 78.251 123.596 1.00 78.28 303 GLY A O 1
ATOM 2314 N N . ALA A 1 305 ? 107.293 76.861 122.550 1.00 77.94 304 ALA A N 1
ATOM 2315 C CA . ALA A 1 305 ? 107.444 75.816 123.557 1.00 77.94 304 ALA A CA 1
ATOM 2316 C C . ALA A 1 305 ? 108.853 75.237 123.551 1.00 77.94 304 ALA A C 1
ATOM 2317 O O . ALA A 1 305 ? 109.441 75.019 124.618 1.00 77.94 304 ALA A O 1
ATOM 2319 N N . LEU A 1 306 ? 109.419 75.019 122.357 1.00 78.40 305 LEU A N 1
ATOM 2320 C CA . LEU A 1 306 ? 110.783 74.503 122.257 1.00 78.40 305 LEU A CA 1
ATOM 2321 C C . LEU A 1 306 ? 111.805 75.491 122.814 1.00 78.40 305 LEU A C 1
ATOM 2322 O O . LEU A 1 306 ? 112.730 75.099 123.537 1.00 78.40 305 LEU A O 1
ATOM 2327 N N . ILE A 1 307 ? 111.634 76.781 122.516 1.00 75.72 306 ILE A N 1
ATOM 2328 C CA . ILE A 1 307 ? 112.572 77.797 122.984 1.00 75.72 306 ILE A CA 1
ATOM 2329 C C . ILE A 1 307 ? 112.450 78.014 124.491 1.00 75.72 306 ILE A C 1
ATOM 2330 O O . ILE A 1 307 ? 113.463 78.163 125.186 1.00 75.72 306 ILE A O 1
ATOM 2335 N N . VAL A 1 308 ? 111.222 78.004 125.023 1.00 79.57 307 VAL A N 1
ATOM 2336 C CA . VAL A 1 308 ? 111.023 78.131 126.465 1.00 79.57 307 VAL A CA 1
ATOM 2337 C C . VAL A 1 308 ? 111.623 76.935 127.199 1.00 79.57 307 VAL A C 1
ATOM 2338 O O . VAL A 1 308 ? 112.283 77.099 128.235 1.00 79.57 307 VAL A O 1
ATOM 2342 N N . THR A 1 309 ? 111.471 75.729 126.636 1.00 82.44 308 THR A N 1
ATOM 2343 C CA . THR A 1 309 ? 112.091 74.543 127.223 1.00 82.44 308 THR A CA 1
ATOM 2344 C C . THR A 1 309 ? 113.615 74.622 127.187 1.00 82.44 308 THR A C 1
ATOM 2345 O O . THR A 1 309 ? 114.281 74.265 128.167 1.00 82.44 308 THR A O 1
ATOM 2349 N N . CYS A 1 310 ? 114.182 75.118 126.081 1.00 83.41 309 CYS A N 1
ATOM 2350 C CA . CYS A 1 310 ? 115.637 75.215 125.965 1.00 83.41 309 CYS A CA 1
ATOM 2351 C C . CYS A 1 310 ? 116.220 76.250 126.924 1.00 83.41 309 CYS A C 1
ATOM 2352 O O . CYS A 1 310 ? 117.239 75.991 127.580 1.00 83.41 309 CYS A O 1
ATOM 2355 N N . ASN A 1 311 ? 115.586 77.422 127.033 1.00 81.96 310 ASN A N 1
ATOM 2356 C CA . ASN A 1 311 ? 116.088 78.428 127.964 1.00 81.96 310 ASN A CA 1
ATOM 2357 C C . ASN A 1 311 ? 115.861 78.034 129.417 1.00 81.96 310 ASN A C 1
ATOM 2358 O O . ASN A 1 311 ? 116.691 78.361 130.270 1.00 81.96 310 ASN A O 1
ATOM 2363 N N . SER A 1 312 ? 114.775 77.317 129.719 1.00 85.13 311 SER A N 1
ATOM 2364 C CA . SER A 1 312 ? 114.593 76.804 131.072 1.00 85.13 311 SER A CA 1
ATOM 2365 C C . SER A 1 312 ? 115.642 75.755 131.411 1.00 85.13 311 SER A C 1
ATOM 2366 O O . SER A 1 312 ? 116.146 75.716 132.541 1.00 85.13 311 SER A O 1
ATOM 2369 N N . LEU A 1 313 ? 115.998 74.913 130.434 1.00 85.08 312 LEU A N 1
ATOM 2370 C CA . LEU A 1 313 ? 117.067 73.940 130.630 1.00 85.08 312 LEU A CA 1
ATOM 2371 C C . LEU A 1 313 ? 118.405 74.621 130.878 1.00 85.08 312 LEU A C 1
ATOM 2372 O O . LEU A 1 313 ? 119.154 74.213 131.771 1.00 85.08 312 LEU A O 1
ATOM 2377 N N . GLU A 1 314 ? 118.715 75.675 130.120 1.00 84.79 313 GLU A N 1
ATOM 2378 C CA . GLU A 1 314 ? 120.010 76.322 130.311 1.00 84.79 313 GLU A CA 1
ATOM 2379 C C . GLU A 1 314 ? 120.047 77.163 131.588 1.00 84.79 313 GLU A C 1
ATOM 2380 O O . GLU A 1 314 ? 121.114 77.301 132.197 1.00 84.79 313 GLU A O 1
ATOM 2386 N N . VAL A 1 315 ? 118.897 77.673 132.043 1.00 84.35 314 VAL A N 1
ATOM 2387 C CA . VAL A 1 315 ? 118.825 78.297 133.364 1.00 84.35 314 VAL A CA 1
ATOM 2388 C C . VAL A 1 315 ? 119.044 77.254 134.458 1.00 84.35 314 VAL A C 1
ATOM 2389 O O . VAL A 1 315 ? 119.737 77.513 135.452 1.00 84.35 314 VAL A O 1
ATOM 2393 N N . PHE A 1 316 ? 118.503 76.046 134.267 1.00 86.31 315 PHE A N 1
ATOM 2394 C CA . PHE A 1 316 ? 118.731 74.961 135.220 1.00 86.31 315 PHE A CA 1
ATOM 2395 C C . PHE A 1 316 ? 120.201 74.542 135.267 1.00 86.31 315 PHE A C 1
ATOM 2396 O O . PHE A 1 316 ? 120.735 74.253 136.345 1.00 86.31 315 PHE A O 1
ATOM 2404 N N . ILE A 1 317 ? 120.864 74.495 134.107 1.00 86.30 316 ILE A N 1
ATOM 2405 C CA . ILE A 1 317 ? 122.291 74.166 134.070 1.00 86.30 316 ILE A CA 1
ATOM 2406 C C . ILE A 1 317 ? 123.119 75.274 134.716 1.00 86.30 316 ILE A C 1
ATOM 2407 O O . ILE A 1 317 ? 124.088 74.999 135.436 1.00 86.30 316 ILE A O 1
ATOM 2412 N N . ASN A 1 318 ? 122.739 76.538 134.497 1.00 87.55 317 ASN A N 1
ATOM 2413 C CA . ASN A 1 318 ? 123.419 77.649 135.162 1.00 87.55 317 ASN A CA 1
ATOM 2414 C C . ASN A 1 318 ? 123.215 77.621 136.672 1.00 87.55 317 ASN A C 1
ATOM 2415 O O . ASN A 1 318 ? 124.093 78.058 137.424 1.00 87.55 317 ASN A O 1
ATOM 2420 N N . GLU A 1 319 ? 122.070 77.118 137.129 1.00 89.54 318 GLU A N 1
ATOM 2421 C CA . GLU A 1 319 ? 121.824 76.992 138.561 1.00 89.54 318 GLU A CA 1
ATOM 2422 C C . GLU A 1 319 ? 122.598 75.830 139.175 1.00 89.54 318 GLU A C 1
ATOM 2423 O O . GLU A 1 319 ? 123.129 75.955 140.284 1.00 89.54 318 GLU A O 1
ATOM 2429 N N . VAL A 1 320 ? 122.688 74.702 138.476 1.00 89.60 319 VAL A N 1
ATOM 2430 C CA . VAL A 1 320 ? 123.190 73.472 139.087 1.00 89.60 319 VAL A CA 1
ATOM 2431 C C . VAL A 1 320 ? 124.682 73.278 138.839 1.00 89.60 319 VAL A C 1
ATOM 2432 O O . VAL A 1 320 ? 125.444 73.030 139.778 1.00 89.60 319 VAL A O 1
ATOM 2436 N N . TYR A 1 321 ? 125.126 73.392 137.587 1.00 94.51 320 TYR A N 1
ATOM 2437 C CA . TYR A 1 321 ? 126.496 73.035 137.229 1.00 94.51 320 TYR A CA 1
ATOM 2438 C C . TYR A 1 321 ? 127.458 74.105 137.737 1.00 94.51 320 TYR A C 1
ATOM 2439 O O . TYR A 1 321 ? 127.391 75.263 137.315 1.00 94.51 320 TYR A O 1
ATOM 2448 N N . SER A 1 322 ? 128.347 73.716 138.652 1.00 98.64 321 SER A N 1
ATOM 2449 C CA . SER A 1 322 ? 128.987 74.698 139.528 1.00 98.64 321 SER A CA 1
ATOM 2450 C C . SER A 1 322 ? 130.216 75.370 138.916 1.00 98.64 321 SER A C 1
ATOM 2451 O O . SER A 1 322 ? 130.210 76.577 138.661 1.00 98.64 321 SER A O 1
ATOM 2454 N N . GLY A 1 323 ? 131.285 74.612 138.689 1.00 100.03 322 GLY A N 1
ATOM 2455 C CA . GLY A 1 323 ? 132.592 75.228 138.590 1.00 100.03 322 GLY A CA 1
ATOM 2456 C C . GLY A 1 323 ? 133.471 75.170 137.343 1.00 100.03 322 GLY A C 1
ATOM 2457 O O . GLY A 1 323 ? 134.136 76.166 137.042 1.00 100.03 322 GLY A O 1
ATOM 2458 N N . PRO A 1 324 ? 133.545 74.031 136.592 1.00 98.76 323 PRO A N 1
ATOM 2459 C CA . PRO A 1 324 ? 134.477 74.015 135.449 1.00 98.76 323 PRO A CA 1
ATOM 2460 C C . PRO A 1 324 ? 134.062 74.864 134.256 1.00 98.76 323 PRO A C 1
ATOM 2461 O O . PRO A 1 324 ? 134.840 75.697 133.780 1.00 98.76 323 PRO A O 1
ATOM 2465 N N . GLY A 1 325 ? 132.839 74.671 133.773 1.00 93.96 324 GLY A N 1
ATOM 2466 C CA . GLY A 1 325 ? 132.437 75.244 132.504 1.00 93.96 324 GLY A CA 1
ATOM 2467 C C . GLY A 1 325 ? 131.108 75.968 132.484 1.00 93.96 324 GLY A C 1
ATOM 2468 O O . GLY A 1 325 ? 130.346 75.795 131.530 1.00 93.96 324 GLY A O 1
ATOM 2469 N N . LYS A 1 326 ? 130.804 76.744 133.532 1.00 93.22 325 LYS A N 1
ATOM 2470 C CA . LYS A 1 326 ? 129.523 77.449 133.608 1.00 93.22 325 LYS A CA 1
ATOM 2471 C C . LYS A 1 326 ? 129.364 78.463 132.481 1.00 93.22 325 LYS A C 1
ATOM 2472 O O . LYS A 1 326 ? 128.270 78.611 131.920 1.00 93.22 325 LYS A O 1
ATOM 2478 N N . GLN A 1 327 ? 130.444 79.164 132.134 1.00 92.08 326 GLN A N 1
ATOM 2479 C CA . GLN A 1 327 ? 130.381 80.147 131.058 1.00 92.08 326 GLN A CA 1
ATOM 2480 C C . GLN A 1 327 ? 130.186 79.478 129.703 1.00 92.08 326 GLN A C 1
ATOM 2481 O O . GLN A 1 327 ? 129.509 80.027 128.826 1.00 92.08 326 GLN A O 1
ATOM 2487 N N . TYR A 1 328 ? 130.763 78.294 129.514 1.00 92.99 327 TYR A N 1
ATOM 2488 C CA . TYR A 1 328 ? 130.626 77.575 128.253 1.00 92.99 327 TYR A CA 1
ATOM 2489 C C . TYR A 1 328 ? 129.362 76.726 128.217 1.00 92.99 327 TYR A C 1
ATOM 2490 O O . TYR A 1 328 ? 128.582 76.814 127.265 1.00 92.99 327 TYR A O 1
ATOM 2499 N N . LEU A 1 329 ? 129.146 75.900 129.239 1.00 89.72 328 LEU A N 1
ATOM 2500 C CA . LEU A 1 329 ? 127.954 75.055 129.311 1.00 89.72 328 LEU A CA 1
ATOM 2501 C C . LEU A 1 329 ? 126.837 75.818 130.034 1.00 89.72 328 LEU A C 1
ATOM 2502 O O . LEU A 1 329 ? 126.453 75.547 131.171 1.00 89.72 328 LEU A O 1
ATOM 2507 N N . GLY A 1 330 ? 126.377 76.868 129.366 1.00 85.10 329 GLY A N 1
ATOM 2508 C CA . GLY A 1 330 ? 125.203 77.600 129.792 1.00 85.10 329 GLY A CA 1
ATOM 2509 C C . GLY A 1 330 ? 124.429 78.038 128.573 1.00 85.10 329 GLY A C 1
ATOM 2510 O O . GLY A 1 330 ? 123.383 78.686 128.668 1.00 85.10 329 GLY A O 1
ATOM 2511 N N . PHE A 1 331 ? 124.959 77.673 127.407 1.00 80.78 330 PHE A N 1
ATOM 2512 C CA . PHE A 1 331 ? 124.356 77.999 126.125 1.00 80.78 330 PHE A CA 1
ATOM 2513 C C . PHE A 1 331 ? 124.294 76.783 125.214 1.00 80.78 330 PHE A C 1
ATOM 2514 O O . PHE A 1 331 ? 124.011 76.935 124.021 1.00 80.78 330 PHE A O 1
ATOM 2522 N N . LEU A 1 332 ? 124.587 75.595 125.743 1.00 83.28 331 LEU A N 1
ATOM 2523 C CA . LEU A 1 332 ? 124.469 74.369 124.956 1.00 83.28 331 LEU A CA 1
ATOM 2524 C C . LEU A 1 332 ? 123.052 74.085 124.448 1.00 83.28 331 LEU A C 1
ATOM 2525 O O . LEU A 1 332 ? 122.941 73.554 123.329 1.00 83.28 331 LEU A O 1
ATOM 2530 N N . PRO A 1 333 ? 121.952 74.358 125.184 1.00 81.89 332 PRO A N 1
ATOM 2531 C CA . PRO A 1 333 ? 120.638 74.338 124.510 1.00 81.89 332 PRO A CA 1
ATOM 2532 C C . PRO A 1 333 ? 120.507 75.320 123.356 1.00 81.89 332 PRO A C 1
ATOM 2533 O O . PRO A 1 333 ? 119.897 74.975 122.338 1.00 81.89 332 PRO A O 1
ATOM 2537 N N . THR A 1 334 ? 121.091 76.516 123.465 1.00 80.97 333 THR A N 1
ATOM 2538 C CA . THR A 1 334 ? 121.034 77.472 122.361 1.00 80.97 333 THR A CA 1
ATOM 2539 C C . THR A 1 334 ? 121.872 77.006 121.174 1.00 80.97 333 THR A C 1
ATOM 2540 O O . THR A 1 334 ? 121.444 77.126 120.018 1.00 80.97 333 THR A O 1
ATOM 2544 N N . ILE A 1 335 ? 123.059 76.455 121.447 1.00 81.69 334 ILE A N 1
ATOM 2545 C CA . ILE A 1 335 ? 123.924 75.929 120.393 1.00 81.69 334 ILE A CA 1
ATOM 2546 C C . ILE A 1 335 ? 123.264 74.742 119.701 1.00 81.69 334 ILE A C 1
ATOM 2547 O O . ILE A 1 335 ? 123.279 74.636 118.468 1.00 81.69 334 ILE A O 1
ATOM 2552 N N . PHE A 1 336 ? 122.635 73.856 120.480 1.00 84.30 335 PHE A N 1
ATOM 2553 C CA . PHE A 1 336 ? 121.911 72.726 119.904 1.00 84.30 335 PHE A CA 1
ATOM 2554 C C . PHE A 1 336 ? 120.682 73.176 119.125 1.00 84.30 335 PHE A C 1
ATOM 2555 O O . PHE A 1 336 ? 120.322 72.542 118.130 1.00 84.30 335 PHE A O 1
ATOM 2563 N N . LEU A 1 337 ? 120.041 74.269 119.547 1.00 81.40 336 LEU A N 1
ATOM 2564 C CA . LEU A 1 337 ? 118.918 74.815 118.793 1.00 81.40 336 LEU A CA 1
ATOM 2565 C C . LEU A 1 337 ? 119.362 75.366 117.444 1.00 81.40 336 LEU A C 1
ATOM 2566 O O . LEU A 1 337 ? 118.689 75.146 116.430 1.00 81.40 336 LEU A O 1
ATOM 2571 N N . VAL A 1 338 ? 120.491 76.082 117.412 1.00 79.31 337 VAL A N 1
ATOM 2572 C CA . VAL A 1 338 ? 121.020 76.595 116.146 1.00 79.31 337 VAL A CA 1
ATOM 2573 C C . VAL A 1 338 ? 121.495 75.445 115.256 1.00 79.31 337 VAL A C 1
ATOM 2574 O O . VAL A 1 338 ? 121.353 75.492 114.027 1.00 79.31 337 VAL A O 1
ATOM 2578 N N . ILE A 1 339 ? 122.041 74.388 115.860 1.00 82.15 338 ILE A N 1
ATOM 2579 C CA . ILE A 1 339 ? 122.466 73.217 115.096 1.00 82.15 338 ILE A CA 1
ATOM 2580 C C . ILE A 1 339 ? 121.262 72.489 114.499 1.00 82.15 338 ILE A C 1
ATOM 2581 O O . ILE A 1 339 ? 121.286 72.074 113.334 1.00 82.15 338 ILE A O 1
ATOM 2586 N N . GLY A 1 340 ? 120.177 72.363 115.266 1.00 83.19 339 GLY A N 1
ATOM 2587 C CA . GLY A 1 340 ? 119.031 71.599 114.807 1.00 83.19 339 GLY A CA 1
ATOM 2588 C C . GLY A 1 340 ? 118.042 72.355 113.945 1.00 83.19 339 GLY A C 1
ATOM 2589 O O . GLY A 1 340 ? 117.268 71.718 113.223 1.00 83.19 339 GLY A O 1
ATOM 2590 N N . THR A 1 341 ? 118.030 73.690 114.008 1.00 80.55 340 THR A N 1
ATOM 2591 C CA . THR A 1 341 ? 117.064 74.466 113.230 1.00 80.55 340 THR A CA 1
ATOM 2592 C C . THR A 1 341 ? 117.138 74.405 111.693 1.00 80.55 340 THR A C 1
ATOM 2593 O O . THR A 1 341 ? 116.137 74.785 111.075 1.00 80.55 340 THR A O 1
ATOM 2597 N N . PRO A 1 342 ? 118.237 74.008 111.011 1.00 81.92 341 PRO A N 1
ATOM 2598 C CA . PRO A 1 342 ? 118.084 73.723 109.570 1.00 81.92 341 PRO A CA 1
ATOM 2599 C C . PRO A 1 342 ? 117.106 72.605 109.235 1.00 81.92 341 PRO A C 1
ATOM 2600 O O . PRO A 1 342 ? 116.409 72.713 108.222 1.00 81.92 341 PRO A O 1
ATOM 2604 N N . THR A 1 343 ? 117.002 71.557 110.056 1.00 84.81 342 THR A N 1
ATOM 2605 C CA . THR A 1 343 ? 116.077 70.468 109.739 1.00 84.81 342 THR A CA 1
ATOM 2606 C C . THR A 1 343 ? 114.626 70.891 109.941 1.00 84.81 342 THR A C 1
ATOM 2607 O O . THR A 1 343 ? 113.767 70.618 109.087 1.00 84.81 342 THR A O 1
ATOM 2611 N N . ILE A 1 344 ? 114.341 71.565 111.060 1.00 83.86 343 ILE A N 1
ATOM 2612 C CA . ILE A 1 344 ? 113.002 72.090 111.318 1.00 83.86 343 ILE A CA 1
ATOM 2613 C C . ILE A 1 344 ? 112.644 73.153 110.292 1.00 83.86 343 ILE A C 1
ATOM 2614 O O . ILE A 1 344 ? 111.497 73.231 109.828 1.00 83.86 343 ILE A O 1
ATOM 2619 N N . SER A 1 345 ? 113.628 73.974 109.912 1.00 80.10 344 SER A N 1
ATOM 2620 C CA . SER A 1 345 ? 113.417 74.979 108.881 1.00 80.10 344 SER A CA 1
ATOM 2621 C C . SER A 1 345 ? 113.095 74.337 107.541 1.00 80.10 344 SER A C 1
ATOM 2622 O O . SER A 1 345 ? 112.181 74.785 106.853 1.00 80.10 344 SER A O 1
ATOM 2625 N N . GLY A 1 346 ? 113.806 73.267 107.175 1.00 79.32 345 GLY A N 1
ATOM 2626 C CA . GLY A 1 346 ? 113.530 72.593 105.915 1.00 79.32 345 GLY A CA 1
ATOM 2627 C C . GLY A 1 346 ? 112.170 71.922 105.883 1.00 79.32 345 GLY A C 1
ATOM 2628 O O . GLY A 1 346 ? 111.490 71.931 104.850 1.00 79.32 345 GLY A O 1
ATOM 2629 N N . VAL A 1 347 ? 111.747 71.354 107.018 1.00 80.62 346 VAL A N 1
ATOM 2630 C CA . VAL A 1 347 ? 110.398 70.797 107.127 1.00 80.62 346 VAL A CA 1
ATOM 2631 C C . VAL A 1 347 ? 109.346 71.893 106.963 1.00 80.62 346 VAL A C 1
ATOM 2632 O O . VAL A 1 347 ? 108.358 71.726 106.230 1.00 80.62 346 VAL A O 1
ATOM 2636 N N . LEU A 1 348 ? 109.568 73.047 107.600 1.00 77.42 347 LEU A N 1
ATOM 2637 C CA . LEU A 1 348 ? 108.607 74.142 107.505 1.00 77.42 347 LEU A CA 1
ATOM 2638 C C . LEU A 1 348 ? 108.574 74.752 106.105 1.00 77.42 347 LEU A C 1
ATOM 2639 O O . LEU A 1 348 ? 107.506 75.148 105.625 1.00 77.42 347 LEU A O 1
ATOM 2644 N N . MET A 1 349 ? 109.720 74.817 105.420 1.00 73.02 348 MET A N 1
ATOM 2645 C CA . MET A 1 349 ? 109.711 75.324 104.051 1.00 73.02 348 MET A CA 1
ATOM 2646 C C . MET A 1 349 ? 109.082 74.336 103.080 1.00 73.02 348 MET A C 1
ATOM 2647 O O . MET A 1 349 ? 108.456 74.768 102.109 1.00 73.02 348 MET A O 1
ATOM 2652 N N . GLY A 1 350 ? 109.223 73.030 103.321 1.00 74.76 349 GLY A N 1
ATOM 2653 C CA . GLY A 1 350 ? 108.484 72.062 102.525 1.00 74.76 349 GLY A CA 1
ATOM 2654 C C . GLY A 1 350 ? 106.984 72.171 102.725 1.00 74.76 349 GLY A C 1
ATOM 2655 O O . GLY A 1 350 ? 106.209 72.060 101.769 1.00 74.76 349 GLY A O 1
ATOM 2656 N N . ALA A 1 351 ? 106.559 72.413 103.970 1.00 76.34 350 ALA A N 1
ATOM 2657 C CA . ALA A 1 351 ? 105.142 72.635 104.249 1.00 76.34 350 ALA A CA 1
ATOM 2658 C C . ALA A 1 351 ? 104.631 73.910 103.585 1.00 76.34 350 ALA A C 1
ATOM 2659 O O . ALA A 1 351 ? 103.513 73.935 103.058 1.00 76.34 350 ALA A O 1
ATOM 2661 N N . ALA A 1 352 ? 105.441 74.973 103.594 1.00 72.36 351 ALA A N 1
ATOM 2662 C CA . ALA A 1 352 ? 105.055 76.217 102.932 1.00 72.36 351 ALA A CA 1
ATOM 2663 C C . ALA A 1 352 ? 104.999 76.053 101.418 1.00 72.36 351 ALA A C 1
ATOM 2664 O O . ALA A 1 352 ? 104.135 76.642 100.761 1.00 72.36 351 ALA A O 1
ATOM 2666 N N . GLU A 1 353 ? 105.916 75.264 100.850 1.00 74.74 352 GLU A N 1
ATOM 2667 C CA . GLU A 1 353 ? 105.884 74.979 99.418 1.00 74.74 352 GLU A CA 1
ATOM 2668 C C . GLU A 1 353 ? 104.641 74.186 99.036 1.00 74.74 352 GLU A C 1
ATOM 2669 O O . GLU A 1 353 ? 104.012 74.466 98.009 1.00 74.74 352 GLU A O 1
ATOM 2675 N N . LYS A 1 354 ? 104.265 73.202 99.860 1.00 76.11 353 LYS A N 1
ATOM 2676 C CA . LYS A 1 354 ? 103.045 72.440 99.603 1.00 76.11 353 LYS A CA 1
ATOM 2677 C C . LYS A 1 354 ? 101.801 73.311 99.739 1.00 76.11 353 LYS A C 1
ATOM 2678 O O . LYS A 1 354 ? 100.851 73.167 98.960 1.00 76.11 353 LYS A O 1
ATOM 2684 N N . LEU A 1 355 ? 101.791 74.218 100.720 1.00 72.45 354 LEU A N 1
ATOM 2685 C CA . LEU A 1 355 ? 100.660 75.125 100.886 1.00 72.45 354 LEU A CA 1
ATOM 2686 C C . LEU A 1 355 ? 100.557 76.109 99.727 1.00 72.45 354 LEU A C 1
ATOM 2687 O O . LEU A 1 355 ? 99.453 76.414 99.265 1.00 72.45 354 LEU A O 1
ATOM 2692 N N . ASN A 1 356 ? 101.695 76.605 99.235 1.00 69.15 355 ASN A N 1
ATOM 2693 C CA . ASN A 1 356 ? 101.679 77.529 98.107 1.00 69.15 355 ASN A CA 1
ATOM 2694 C C . ASN A 1 356 ? 101.332 76.826 96.802 1.00 69.15 355 ASN A C 1
ATOM 2695 O O . ASN A 1 356 ? 100.797 77.457 95.887 1.00 69.15 355 ASN A O 1
ATOM 2700 N N . ALA A 1 357 ? 101.651 75.537 96.682 1.00 73.20 356 ALA A N 1
ATOM 2701 C CA . ALA A 1 357 ? 101.192 74.782 95.522 1.00 73.20 356 ALA A CA 1
ATOM 2702 C C . ALA A 1 357 ? 99.698 74.505 95.609 1.00 73.20 356 ALA A C 1
ATOM 2703 O O . ALA A 1 357 ? 99.004 74.482 94.586 1.00 73.20 356 ALA A O 1
ATOM 2705 N N . MET A 1 358 ? 99.191 74.277 96.823 1.00 77.76 357 MET A N 1
ATOM 2706 C CA . MET A 1 358 ? 97.753 74.122 97.027 1.00 77.76 357 MET A CA 1
ATOM 2707 C C . MET A 1 358 ? 97.017 75.428 96.757 1.00 77.76 357 MET A C 1
ATOM 2708 O O . MET A 1 358 ? 95.908 75.428 96.211 1.00 77.76 357 MET A O 1
ATOM 2713 N N . GLU A 1 359 ? 97.629 76.548 97.119 1.00 75.04 358 GLU A N 1
ATOM 2714 C CA . GLU A 1 359 ? 97.052 77.878 96.952 1.00 75.04 358 GLU A CA 1
ATOM 2715 C C . GLU A 1 359 ? 97.266 78.305 95.506 1.00 75.04 358 GLU A C 1
ATOM 2716 O O . GLU A 1 359 ? 98.358 78.731 95.127 1.00 75.04 358 GLU A O 1
ATOM 2722 N N . ASN A 1 360 ? 96.216 78.189 94.696 1.00 74.23 359 ASN A N 1
ATOM 2723 C CA . ASN A 1 360 ? 96.345 78.317 93.249 1.00 74.23 359 ASN A CA 1
ATOM 2724 C C . ASN A 1 360 ? 96.626 79.758 92.844 1.00 74.23 359 ASN A C 1
ATOM 2725 O O . ASN A 1 360 ? 95.958 80.686 93.307 1.00 74.23 359 ASN A O 1
ATOM 2730 N N . TYR A 1 361 ? 97.617 79.942 91.976 1.00 70.00 360 TYR A N 1
ATOM 2731 C CA . TYR A 1 361 ? 98.010 81.260 91.500 1.00 70.00 360 TYR A CA 1
ATOM 2732 C C . TYR A 1 361 ? 98.115 81.247 89.985 1.00 70.00 360 TYR A C 1
ATOM 2733 O O . TYR A 1 361 ? 98.593 80.274 89.396 1.00 70.00 360 TYR A O 1
ATOM 2742 N N . ALA A 1 362 ? 97.678 82.336 89.361 1.00 70.05 361 ALA A N 1
ATOM 2743 C CA . ALA A 1 362 ? 97.633 82.437 87.912 1.00 70.05 361 ALA A CA 1
ATOM 2744 C C . ALA A 1 362 ? 98.894 83.038 87.313 1.00 70.05 361 ALA A C 1
ATOM 2745 O O . ALA A 1 362 ? 99.171 82.808 86.133 1.00 70.05 361 ALA A O 1
ATOM 2747 N N . THR A 1 363 ? 99.664 83.797 88.087 1.00 68.65 362 THR A N 1
ATOM 2748 C CA . THR A 1 363 ? 100.861 84.455 87.587 1.00 68.65 362 THR A CA 1
ATOM 2749 C C . THR A 1 363 ? 102.070 84.002 88.389 1.00 68.65 362 THR A C 1
ATOM 2750 O O . THR A 1 363 ? 101.939 83.574 89.539 1.00 68.65 362 THR A O 1
ATOM 2754 N N . VAL A 1 364 ? 103.245 84.088 87.763 1.00 65.81 363 VAL A N 1
ATOM 2755 C CA . VAL A 1 364 ? 104.479 83.652 88.408 1.00 65.81 363 VAL A CA 1
ATOM 2756 C C . VAL A 1 364 ? 104.871 84.603 89.531 1.00 65.81 363 VAL A C 1
ATOM 2757 O O . VAL A 1 364 ? 105.368 84.173 90.579 1.00 65.81 363 VAL A O 1
ATOM 2761 N N . ASP A 1 365 ? 104.656 85.907 89.332 1.00 67.47 364 ASP A N 1
ATOM 2762 C CA . ASP A 1 365 ? 105.117 86.895 90.304 1.00 67.47 364 ASP A CA 1
ATOM 2763 C C . ASP A 1 365 ? 104.315 86.848 91.603 1.00 67.47 364 ASP A C 1
ATOM 2764 O O . ASP A 1 365 ? 104.888 86.978 92.690 1.00 67.47 364 ASP A O 1
ATOM 2769 N N . ALA A 1 366 ? 102.998 86.639 91.512 1.00 63.70 365 ALA A N 1
ATOM 2770 C CA . ALA A 1 366 ? 102.178 86.535 92.716 1.00 63.70 365 ALA A CA 1
ATOM 2771 C C . ALA A 1 366 ? 102.484 85.260 93.489 1.00 63.70 365 ALA A C 1
ATOM 2772 O O . ALA A 1 366 ? 102.527 85.273 94.726 1.00 63.70 365 ALA A O 1
ATOM 2774 N N . HIS A 1 367 ? 102.709 84.156 92.770 1.00 63.90 366 HIS A N 1
ATOM 2775 C CA . HIS A 1 367 ? 103.091 82.895 93.397 1.00 63.90 366 HIS A CA 1
ATOM 2776 C C . HIS A 1 367 ? 104.436 83.013 94.101 1.00 63.90 366 HIS A C 1
ATOM 2777 O O . HIS A 1 367 ? 104.594 82.555 95.242 1.00 63.90 366 HIS A O 1
ATOM 2784 N N . ASP A 1 368 ? 105.404 83.662 93.447 1.00 63.14 367 ASP A N 1
ATOM 2785 C CA . ASP A 1 368 ? 106.720 83.860 94.044 1.00 63.14 367 ASP A CA 1
ATOM 2786 C C . ASP A 1 368 ? 106.656 84.793 95.246 1.00 63.14 367 ASP A C 1
ATOM 2787 O O . ASP A 1 368 ? 107.341 84.560 96.246 1.00 63.14 367 ASP A O 1
ATOM 2792 N N . ALA A 1 369 ? 105.829 85.840 95.175 1.00 59.97 368 ALA A N 1
ATOM 2793 C CA . ALA A 1 369 ? 105.697 86.768 96.294 1.00 59.97 368 ALA A CA 1
ATOM 2794 C C . ALA A 1 369 ? 105.030 86.111 97.496 1.00 59.97 368 ALA A C 1
ATOM 2795 O O . ALA A 1 369 ? 105.445 86.339 98.638 1.00 59.97 368 ALA A O 1
ATOM 2797 N N . ALA A 1 370 ? 104.004 85.286 97.260 1.00 59.87 369 ALA A N 1
ATOM 2798 C CA . ALA A 1 370 ? 103.354 84.575 98.357 1.00 59.87 369 ALA A CA 1
ATOM 2799 C C . ALA A 1 370 ? 104.287 83.550 98.989 1.00 59.87 369 ALA A C 1
ATOM 2800 O O . ALA A 1 370 ? 104.320 83.407 100.222 1.00 59.87 369 ALA A O 1
ATOM 2802 N N . LEU A 1 371 ? 105.057 82.837 98.159 1.00 58.96 370 LEU A N 1
ATOM 2803 C CA . LEU A 1 371 ? 106.043 81.895 98.678 1.00 58.96 370 LEU A CA 1
ATOM 2804 C C . LEU A 1 371 ? 107.120 82.606 99.484 1.00 58.96 370 LEU A C 1
ATOM 2805 O O . LEU A 1 371 ? 107.518 82.127 100.550 1.00 58.96 370 LEU A O 1
ATOM 2810 N N . ILE A 1 372 ? 107.576 83.765 99.003 1.00 57.37 371 ILE A N 1
ATOM 2811 C CA . ILE A 1 372 ? 108.605 84.533 99.696 1.00 57.37 371 ILE A CA 1
ATOM 2812 C C . ILE A 1 372 ? 108.078 85.061 101.025 1.00 57.37 371 ILE A C 1
ATOM 2813 O O . ILE A 1 372 ? 108.793 85.049 102.032 1.00 57.37 371 ILE A O 1
ATOM 2818 N N . GLN A 1 373 ? 106.806 85.471 101.063 1.00 60.41 372 GLN A N 1
ATOM 2819 C CA . GLN A 1 373 ? 106.195 85.923 102.312 1.00 60.41 372 GLN A CA 1
ATOM 2820 C C . GLN A 1 373 ? 106.094 84.798 103.338 1.00 60.41 372 GLN A C 1
ATOM 2821 O O . GLN A 1 373 ? 106.432 84.996 104.515 1.00 60.41 372 GLN A O 1
ATOM 2827 N N . LYS A 1 374 ? 105.661 83.607 102.903 1.00 59.90 373 LYS A N 1
ATOM 2828 C CA . LYS A 1 374 ? 105.565 82.464 103.813 1.00 59.90 373 LYS A CA 1
ATOM 2829 C C . LYS A 1 374 ? 106.937 82.047 104.337 1.00 59.90 373 LYS A C 1
ATOM 2830 O O . LYS A 1 374 ? 107.112 81.808 105.543 1.00 59.90 373 LYS A O 1
ATOM 2836 N N . GLN A 1 375 ? 107.927 81.977 103.439 1.00 58.30 374 GLN A N 1
ATOM 2837 C CA . GLN A 1 375 ? 109.284 81.610 103.828 1.00 58.30 374 GLN A CA 1
ATOM 2838 C C . GLN A 1 375 ? 109.907 82.647 104.750 1.00 58.30 374 GLN A C 1
ATOM 2839 O O . GLN A 1 375 ? 110.615 82.281 105.695 1.00 58.30 374 GLN A O 1
ATOM 2845 N N . PHE A 1 376 ? 109.639 83.933 104.504 1.00 56.14 375 PHE A N 1
ATOM 2846 C CA . PHE A 1 376 ? 110.162 84.995 105.352 1.00 56.14 375 PHE A CA 1
ATOM 2847 C C . PHE A 1 376 ? 109.568 84.933 106.749 1.00 56.14 375 PHE A C 1
ATOM 2848 O O . PHE A 1 376 ? 110.290 85.121 107.729 1.00 56.14 375 PHE A O 1
ATOM 2856 N N . VAL A 1 377 ? 108.261 84.668 106.859 1.00 56.08 376 VAL A N 1
ATOM 2857 C CA . VAL A 1 377 ? 107.628 84.575 108.175 1.00 56.08 376 VAL A CA 1
ATOM 2858 C C . VAL A 1 377 ? 108.171 83.380 108.959 1.00 56.08 376 VAL A C 1
ATOM 2859 O O . VAL A 1 377 ? 108.523 83.506 110.145 1.00 56.08 376 VAL A O 1
ATOM 2863 N N . LEU A 1 378 ? 108.297 82.220 108.297 1.00 59.38 377 LEU A N 1
ATOM 2864 C CA . LEU A 1 378 ? 108.811 81.028 108.974 1.00 59.38 377 LEU A CA 1
ATOM 2865 C C . LEU A 1 378 ? 110.269 81.190 109.395 1.00 59.38 377 LEU A C 1
ATOM 2866 O O . LEU A 1 378 ? 110.641 80.823 110.520 1.00 59.38 377 LEU A O 1
ATOM 2871 N N . ASN A 1 379 ? 111.103 81.763 108.524 1.00 56.94 378 ASN A N 1
ATOM 2872 C CA . ASN A 1 379 ? 112.514 81.887 108.851 1.00 56.94 378 ASN A CA 1
ATOM 2873 C C . ASN A 1 379 ? 112.717 83.017 109.859 1.00 56.94 378 ASN A C 1
ATOM 2874 O O . ASN A 1 379 ? 113.624 82.937 110.693 1.00 56.94 378 ASN A O 1
ATOM 2879 N N . PHE A 1 380 ? 111.835 84.026 109.846 1.00 54.48 379 PHE A N 1
ATOM 2880 C CA . PHE A 1 380 ? 111.817 85.061 110.875 1.00 54.48 379 PHE A CA 1
ATOM 2881 C C . PHE A 1 380 ? 111.578 84.459 112.249 1.00 54.48 379 PHE A C 1
ATOM 2882 O O . PHE A 1 380 ? 112.297 84.775 113.205 1.00 54.48 379 PHE A O 1
ATOM 2890 N N . MET A 1 381 ? 110.570 83.588 112.361 1.00 58.77 380 MET A N 1
ATOM 2891 C CA . MET A 1 381 ? 110.294 82.941 113.642 1.00 58.77 380 MET A CA 1
ATOM 2892 C C . MET A 1 381 ? 111.461 82.068 114.084 1.00 58.77 380 MET A C 1
ATOM 2893 O O . MET A 1 381 ? 112.017 82.269 115.172 1.00 58.77 380 MET A O 1
ATOM 2898 N N . THR A 1 382 ? 111.916 81.167 113.208 1.00 59.06 381 THR A N 1
ATOM 2899 C CA . THR A 1 382 ? 112.951 80.221 113.612 1.00 59.06 381 THR A CA 1
ATOM 2900 C C . THR A 1 382 ? 114.339 80.847 113.726 1.00 59.06 381 THR A C 1
ATOM 2901 O O . THR A 1 382 ? 115.253 80.179 114.220 1.00 59.06 381 THR A O 1
ATOM 2905 N N . SER A 1 383 ? 114.526 82.099 113.305 1.00 55.75 382 SER A N 1
ATOM 2906 C CA . SER A 1 383 ? 115.812 82.756 113.451 1.00 55.75 382 SER A CA 1
ATOM 2907 C C . SER A 1 383 ? 115.818 83.899 114.455 1.00 55.75 382 SER A C 1
ATOM 2908 O O . SER A 1 383 ? 116.904 84.351 114.830 1.00 55.75 382 SER A O 1
ATOM 2911 N N . TYR A 1 384 ? 114.658 84.383 114.909 1.00 55.71 383 TYR A N 1
ATOM 2912 C CA . TYR A 1 384 ? 114.653 85.468 115.876 1.00 55.71 383 TYR A CA 1
ATOM 2913 C C . TYR A 1 384 ? 113.861 85.208 117.142 1.00 55.71 383 TYR A C 1
ATOM 2914 O O . TYR A 1 384 ? 113.905 86.060 118.036 1.00 55.71 383 TYR A O 1
ATOM 2923 N N . MET A 1 385 ? 113.119 84.099 117.250 1.00 64.12 384 MET A N 1
ATOM 2924 C CA . MET A 1 385 ? 112.206 83.968 118.380 1.00 64.12 384 MET A CA 1
ATOM 2925 C C . MET A 1 385 ? 112.951 83.723 119.689 1.00 64.12 384 MET A C 1
ATOM 2926 O O . MET A 1 385 ? 112.520 84.212 120.740 1.00 64.12 384 MET A O 1
ATOM 2931 N N . ALA A 1 386 ? 114.092 83.029 119.637 1.00 63.59 385 ALA A N 1
ATOM 2932 C CA . ALA A 1 386 ? 114.902 82.827 120.837 1.00 63.59 385 ALA A CA 1
ATOM 2933 C C . ALA A 1 386 ? 115.499 84.135 121.341 1.00 63.59 385 ALA A C 1
ATOM 2934 O O . ALA A 1 386 ? 115.467 84.416 122.547 1.00 63.59 385 ALA A O 1
ATOM 2936 N N . LEU A 1 387 ? 116.028 84.956 120.429 1.00 61.48 386 LEU A N 1
ATOM 2937 C CA . LEU A 1 387 ? 116.586 86.247 120.817 1.00 61.48 386 LEU A CA 1
ATOM 2938 C C . LEU A 1 387 ? 115.502 87.198 121.306 1.00 61.48 386 LEU A C 1
ATOM 2939 O O . LEU A 1 387 ? 115.730 87.973 122.241 1.00 61.48 386 LEU A O 1
ATOM 2944 N N . PHE A 1 388 ? 114.315 87.145 120.693 1.00 61.67 387 PHE A N 1
ATOM 2945 C CA . PHE A 1 388 ? 113.201 87.973 121.145 1.00 61.67 387 PHE A CA 1
ATOM 2946 C C . PHE A 1 388 ? 112.725 87.563 122.531 1.00 61.67 387 PHE A C 1
ATOM 2947 O O . PHE A 1 388 ? 112.412 88.425 123.361 1.00 61.67 387 PHE A O 1
ATOM 2955 N N . PHE A 1 389 ? 112.670 86.255 122.801 1.00 68.93 388 PHE A N 1
ATOM 2956 C CA . PHE A 1 389 ? 112.255 85.789 124.119 1.00 68.93 388 PHE A CA 1
ATOM 2957 C C . PHE A 1 389 ? 113.298 86.139 125.171 1.00 68.93 388 PHE A C 1
ATOM 2958 O O . PHE A 1 389 ? 112.951 86.418 126.323 1.00 68.93 388 PHE A O 1
ATOM 2966 N N . THR A 1 390 ? 114.580 86.096 124.810 1.00 68.17 389 THR A N 1
ATOM 2967 C CA . THR A 1 390 ? 115.608 86.465 125.775 1.00 68.17 389 THR A CA 1
ATOM 2968 C C . THR A 1 390 ? 115.581 87.961 126.061 1.00 68.17 389 THR A C 1
ATOM 2969 O O . THR A 1 390 ? 115.611 88.377 127.223 1.00 68.17 389 THR A O 1
ATOM 2973 N N . ALA A 1 391 ? 115.476 88.784 125.017 1.00 67.34 390 ALA A N 1
ATOM 2974 C CA . ALA A 1 391 ? 115.582 90.226 125.201 1.00 67.34 390 ALA A CA 1
ATOM 2975 C C . ALA A 1 391 ? 114.321 90.835 125.802 1.00 67.34 390 ALA A C 1
ATOM 2976 O O . ALA A 1 391 ? 114.413 91.809 126.556 1.00 67.34 390 ALA A O 1
ATOM 2978 N N . PHE A 1 392 ? 113.142 90.293 125.492 1.00 68.98 391 PHE A N 1
ATOM 2979 C CA . PHE A 1 392 ? 111.903 90.970 125.841 1.00 68.98 391 PHE A CA 1
ATOM 2980 C C . PHE A 1 392 ? 110.980 90.190 126.760 1.00 68.98 391 PHE A C 1
ATOM 2981 O O . PHE A 1 392 ? 110.040 90.783 127.300 1.00 68.98 391 PHE A O 1
ATOM 2989 N N . VAL A 1 393 ? 111.202 88.896 126.957 1.00 73.25 392 VAL A N 1
ATOM 2990 C CA . VAL A 1 393 ? 110.417 88.108 127.889 1.00 73.25 392 VAL A CA 1
ATOM 2991 C C . VAL A 1 393 ? 111.232 87.712 129.113 1.00 73.25 392 VAL A C 1
ATOM 2992 O O . VAL A 1 393 ? 110.756 87.838 130.241 1.00 73.25 392 VAL A O 1
ATOM 2996 N N . TYR A 1 394 ? 112.467 87.250 128.915 1.00 79.18 393 TYR A N 1
ATOM 2997 C CA . TYR A 1 394 ? 113.285 86.812 130.041 1.00 79.18 393 TYR A CA 1
ATOM 2998 C C . TYR A 1 394 ? 113.835 87.985 130.849 1.00 79.18 393 TYR A C 1
ATOM 2999 O O . TYR A 1 394 ? 113.837 87.936 132.084 1.00 79.18 393 TYR A O 1
ATOM 3008 N N . ILE A 1 395 ? 114.320 89.029 130.178 1.00 77.77 394 ILE A N 1
ATOM 3009 C CA . ILE A 1 395 ? 114.930 90.192 130.834 1.00 77.77 394 ILE A CA 1
ATOM 3010 C C . ILE A 1 395 ? 113.965 90.982 131.726 1.00 77.77 394 ILE A C 1
ATOM 3011 O O . ILE A 1 395 ? 114.303 91.178 132.903 1.00 77.77 394 ILE A O 1
ATOM 3016 N N . PRO A 1 396 ? 112.779 91.448 131.281 1.00 80.15 395 PRO A N 1
ATOM 3017 C CA . PRO A 1 396 ? 111.995 92.303 132.187 1.00 80.15 395 PRO A CA 1
ATOM 3018 C C . PRO A 1 396 ? 111.309 91.538 133.303 1.00 80.15 395 PRO A C 1
ATOM 3019 O O . PRO A 1 396 ? 111.130 92.094 134.393 1.00 80.15 395 PRO A O 1
ATOM 3023 N N . PHE A 1 397 ? 110.942 90.278 133.072 1.00 85.63 396 PHE A N 1
ATOM 3024 C CA . PHE A 1 397 ? 110.234 89.484 134.076 1.00 85.63 396 PHE A CA 1
ATOM 3025 C C . PHE A 1 397 ? 110.500 87.999 133.816 1.00 85.63 396 PHE A C 1
ATOM 3026 O O . PHE A 1 397 ? 109.928 87.391 132.912 1.00 85.63 396 PHE A O 1
ATOM 3034 N N . GLY A 1 398 ? 111.414 87.435 134.601 1.00 94.22 397 GLY A N 1
ATOM 3035 C CA . GLY A 1 398 ? 111.836 86.061 134.411 1.00 94.22 397 GLY A CA 1
ATOM 3036 C C . GLY A 1 398 ? 111.244 85.099 135.418 1.00 94.22 397 GLY A C 1
ATOM 3037 O O . GLY A 1 398 ? 111.727 83.974 135.574 1.00 94.22 397 GLY A O 1
ATOM 3038 N N . HIS A 1 399 ? 110.194 85.532 136.107 1.00 98.13 398 HIS A N 1
ATOM 3039 C CA . HIS A 1 399 ? 109.538 84.727 137.126 1.00 98.13 398 HIS A CA 1
ATOM 3040 C C . HIS A 1 399 ? 108.383 83.898 136.581 1.00 98.13 398 HIS A C 1
ATOM 3041 O O . HIS A 1 399 ? 107.737 83.180 137.350 1.00 98.13 398 HIS A O 1
ATOM 3048 N N . ILE A 1 400 ? 108.110 83.976 135.278 1.00 96.69 399 ILE A N 1
ATOM 3049 C CA . ILE A 1 400 ? 106.970 83.283 134.686 1.00 96.69 399 ILE A CA 1
ATOM 3050 C C . ILE A 1 400 ? 107.294 81.858 134.263 1.00 96.69 399 ILE A C 1
ATOM 3051 O O . ILE A 1 400 ? 106.367 81.087 133.963 1.00 96.69 399 ILE A O 1
ATOM 3056 N N . LEU A 1 401 ? 108.571 81.483 134.224 1.00 99.06 400 LEU A N 1
ATOM 3057 C CA . LEU A 1 401 ? 109.006 80.161 133.791 1.00 99.06 400 LEU A CA 1
ATOM 3058 C C . LEU A 1 401 ? 109.530 79.307 134.945 1.00 99.06 400 LEU A C 1
ATOM 3059 O O . LEU A 1 401 ? 110.294 78.362 134.722 1.00 99.06 400 LEU A O 1
ATOM 3064 N N . HIS A 1 402 ? 109.116 79.626 136.172 1.00 99.25 401 HIS A N 1
ATOM 3065 C CA . HIS A 1 402 ? 109.439 78.798 137.335 1.00 99.25 401 HIS A CA 1
ATOM 3066 C C . HIS A 1 402 ? 108.912 77.355 137.308 1.00 99.25 401 HIS A C 1
ATOM 3067 O O . HIS A 1 402 ? 109.649 76.472 137.787 1.00 99.25 401 HIS A O 1
ATOM 3074 N N . PRO A 1 403 ? 107.677 77.037 136.855 1.00 99.09 402 PRO A N 1
ATOM 3075 C CA . PRO A 1 403 ? 107.280 75.612 136.815 1.00 99.09 402 PRO A CA 1
ATOM 3076 C C . PRO A 1 403 ? 108.117 74.743 135.890 1.00 99.09 402 PRO A C 1
ATOM 3077 O O . PRO A 1 403 ? 108.208 73.530 136.116 1.00 99.09 402 PRO A O 1
ATOM 3081 N N . PHE A 1 404 ? 108.745 75.325 134.867 1.00 96.12 403 PHE A N 1
ATOM 3082 C CA . PHE A 1 404 ? 109.668 74.557 134.041 1.00 96.12 403 PHE A CA 1
ATOM 3083 C C . PHE A 1 404 ? 110.912 74.148 134.826 1.00 96.12 403 PHE A C 1
ATOM 3084 O O . PHE A 1 404 ? 111.377 73.009 134.708 1.00 96.12 403 PHE A O 1
ATOM 3092 N N . LEU A 1 405 ? 111.448 75.052 135.655 1.00 96.70 404 LEU A N 1
ATOM 3093 C CA . LEU A 1 405 ? 112.547 74.671 136.542 1.00 96.70 404 LEU A CA 1
ATOM 3094 C C . LEU A 1 405 ? 112.097 73.698 137.619 1.00 96.70 404 LEU A C 1
ATOM 3095 O O . LEU A 1 405 ? 112.898 72.872 138.066 1.00 96.70 404 LEU A O 1
ATOM 3100 N N . ASN A 1 406 ? 110.835 73.783 138.051 1.00 97.46 405 ASN A N 1
ATOM 3101 C CA . ASN A 1 406 ? 110.303 72.776 138.967 1.00 97.46 405 ASN A CA 1
ATOM 3102 C C . ASN A 1 406 ? 110.267 71.400 138.310 1.00 97.46 405 ASN A C 1
ATOM 3103 O O . ASN A 1 406 ? 110.617 70.393 138.939 1.00 97.46 405 ASN A O 1
ATOM 3108 N N . PHE A 1 407 ? 109.873 71.350 137.034 1.00 97.61 406 PHE A N 1
ATOM 3109 C CA . PHE A 1 407 ? 109.895 70.100 136.278 1.00 97.61 406 PHE A CA 1
ATOM 3110 C C . PHE A 1 407 ? 111.315 69.576 136.097 1.00 97.61 406 PHE A C 1
ATOM 3111 O O . PHE A 1 407 ? 111.554 68.367 136.205 1.00 97.61 406 PHE A O 1
ATOM 3119 N N . TRP A 1 408 ? 112.269 70.469 135.821 1.00 93.73 407 TRP A N 1
ATOM 3120 C CA . TRP A 1 408 ? 113.652 70.036 135.632 1.00 93.73 407 TRP A CA 1
ATOM 3121 C C . TRP A 1 408 ? 114.268 69.547 136.940 1.00 93.73 407 TRP A C 1
ATOM 3122 O O . TRP A 1 408 ? 115.037 68.578 136.943 1.00 93.73 407 TRP A O 1
ATOM 3133 N N . ARG A 1 409 ? 113.926 70.188 138.061 1.00 96.71 408 ARG A N 1
ATOM 3134 C CA . ARG A 1 409 ? 114.405 69.731 139.362 1.00 96.71 408 ARG A CA 1
ATOM 3135 C C . ARG A 1 409 ? 113.780 68.396 139.747 1.00 96.71 408 ARG A C 1
ATOM 3136 O O . ARG A 1 409 ? 114.450 67.541 140.340 1.00 96.71 408 ARG A O 1
ATOM 3144 N N . ALA A 1 410 ? 112.498 68.199 139.418 1.00 99.35 409 ALA A N 1
ATOM 3145 C CA . ALA A 1 410 ? 111.858 66.911 139.668 1.00 99.35 409 ALA A CA 1
ATOM 3146 C C . ALA A 1 410 ? 112.437 65.812 138.786 1.00 99.35 409 ALA A C 1
ATOM 3147 O O . ALA A 1 410 ? 112.506 64.653 139.210 1.00 99.35 409 ALA A O 1
ATOM 3149 N N . THR A 1 411 ? 112.845 66.152 137.561 1.00 99.97 410 THR A N 1
ATOM 3150 C CA . THR A 1 411 ? 113.497 65.173 136.698 1.00 99.97 410 THR A CA 1
ATOM 3151 C C . THR A 1 411 ? 114.893 64.830 137.205 1.00 99.97 410 THR A C 1
ATOM 3152 O O . THR A 1 411 ? 115.296 63.661 137.188 1.00 99.97 410 THR A O 1
ATOM 3156 N N . ALA A 1 412 ? 115.644 65.835 137.664 1.00 100.68 411 ALA A N 1
ATOM 3157 C CA . ALA A 1 412 ? 116.994 65.594 138.156 1.00 100.68 411 ALA A CA 1
ATOM 3158 C C . ALA A 1 412 ? 117.010 64.944 139.533 1.00 100.68 411 ALA A C 1
ATOM 3159 O O . ALA A 1 412 ? 118.038 64.380 139.923 1.00 100.68 411 ALA A O 1
ATOM 3161 N N . GLN A 1 413 ? 115.904 65.018 140.279 1.00 101.98 412 GLN A N 1
ATOM 3162 C CA . GLN A 1 413 ? 115.833 64.352 141.574 1.00 101.98 412 GLN A CA 1
ATOM 3163 C C . GLN A 1 413 ? 115.801 62.834 141.446 1.00 101.98 412 GLN A C 1
ATOM 3164 O O . GLN A 1 413 ? 116.190 62.137 142.389 1.00 101.98 412 GLN A O 1
ATOM 3166 N N . THR A 1 414 ? 115.350 62.310 140.310 1.00 102.03 413 THR A N 1
ATOM 3167 C CA . THR A 1 414 ? 115.327 60.871 140.081 1.00 102.03 413 THR A CA 1
ATOM 3168 C C . THR A 1 414 ? 116.730 60.338 139.813 1.00 102.03 413 THR A C 1
ATOM 3169 O O . THR A 1 414 ? 117.312 60.597 138.759 1.00 102.03 413 THR A O 1
ATOM 3173 N N . PHE A 1 427 ? 117.800 83.604 143.185 1.00 98.46 426 PHE A N 1
ATOM 3174 C CA . PHE A 1 427 ? 117.498 83.651 141.759 1.00 98.46 426 PHE A CA 1
ATOM 3175 C C . PHE A 1 427 ? 117.504 85.085 141.240 1.00 98.46 426 PHE A C 1
ATOM 3176 O O . PHE A 1 427 ? 116.885 85.970 141.828 1.00 98.46 426 PHE A O 1
ATOM 3184 N N . GLN A 1 428 ? 118.207 85.306 140.132 1.00 93.63 427 GLN A N 1
ATOM 3185 C CA . GLN A 1 428 ? 118.290 86.627 139.529 1.00 93.63 427 GLN A CA 1
ATOM 3186 C C . GLN A 1 428 ? 118.456 86.475 138.025 1.00 93.63 427 GLN A C 1
ATOM 3187 O O . GLN A 1 428 ? 118.880 85.428 137.530 1.00 93.63 427 GLN A O 1
ATOM 3193 N N . ILE A 1 429 ? 118.115 87.538 137.303 1.00 85.27 428 ILE A N 1
ATOM 3194 C CA . ILE A 1 429 ? 118.204 87.572 135.848 1.00 85.27 428 ILE A CA 1
ATOM 3195 C C . ILE A 1 429 ? 119.340 88.509 135.468 1.00 85.27 428 ILE A C 1
ATOM 3196 O O . ILE A 1 429 ? 119.342 89.684 135.855 1.00 85.27 428 ILE A O 1
ATOM 3201 N N . ASN A 1 430 ? 120.303 87.991 134.715 1.00 80.91 429 ASN A N 1
ATOM 3202 C CA . ASN A 1 430 ? 121.435 88.791 134.265 1.00 80.91 429 ASN A CA 1
ATOM 3203 C C . ASN A 1 430 ? 120.991 89.705 133.130 1.00 80.91 429 ASN A C 1
ATOM 3204 O O . ASN A 1 430 ? 120.526 89.206 132.101 1.00 80.91 429 ASN A O 1
ATOM 3209 N N . PRO A 1 431 ? 121.106 91.031 133.273 1.00 79.54 430 PRO A N 1
ATOM 3210 C CA . PRO A 1 431 ? 120.698 91.925 132.175 1.00 79.54 430 PRO A CA 1
ATOM 3211 C C . PRO A 1 431 ? 121.598 91.859 130.953 1.00 79.54 430 PRO A C 1
ATOM 3212 O O . PRO A 1 431 ? 121.149 92.214 129.858 1.00 79.54 430 PRO A O 1
ATOM 3216 N N . ALA A 1 432 ? 122.846 91.410 131.098 1.00 76.98 431 ALA A N 1
ATOM 3217 C CA . ALA A 1 432 ? 123.774 91.293 129.980 1.00 76.98 431 ALA A CA 1
ATOM 3218 C C . ALA A 1 432 ? 123.723 89.923 129.319 1.00 76.98 431 ALA A C 1
ATOM 3219 O O . ALA A 1 432 ? 124.719 89.483 128.730 1.00 76.98 431 ALA A O 1
ATOM 3221 N N . ARG A 1 433 ? 122.589 89.231 129.414 1.00 75.78 432 ARG A N 1
ATOM 3222 C CA . ARG A 1 433 ? 122.470 87.892 128.856 1.00 75.78 432 ARG A CA 1
ATOM 3223 C C . ARG A 1 433 ? 122.350 87.921 127.338 1.00 75.78 432 ARG A C 1
ATOM 3224 O O . ARG A 1 433 ? 123.033 87.148 126.652 1.00 75.78 432 ARG A O 1
ATOM 3232 N N . ILE A 1 434 ? 121.542 88.849 126.809 1.00 67.48 433 ILE A N 1
ATOM 3233 C CA . ILE A 1 434 ? 121.255 88.941 125.377 1.00 67.48 433 ILE A CA 1
ATOM 3234 C C . ILE A 1 434 ? 122.507 89.304 124.582 1.00 67.48 433 ILE A C 1
ATOM 3235 O O . ILE A 1 434 ? 122.583 89.038 123.378 1.00 67.48 433 ILE A O 1
ATOM 3240 N N . SER A 1 435 ? 123.516 89.886 125.234 1.00 67.31 434 SER A N 1
ATOM 3241 C CA . SER A 1 435 ? 124.815 90.035 124.594 1.00 67.31 434 SER A CA 1
ATOM 3242 C C . SER A 1 435 ? 125.453 88.675 124.343 1.00 67.31 434 SER A C 1
ATOM 3243 O O . SER A 1 435 ? 125.719 88.313 123.189 1.00 67.31 434 SER A O 1
ATOM 3246 N N . ASN A 1 436 ? 125.639 87.888 125.414 1.00 69.90 435 ASN A N 1
ATOM 3247 C CA . ASN A 1 436 ? 126.401 86.643 125.327 1.00 69.90 435 ASN A CA 1
ATOM 3248 C C . ASN A 1 436 ? 125.713 85.628 124.431 1.00 69.90 435 ASN A C 1
ATOM 3249 O O . ASN A 1 436 ? 126.356 85.023 123.563 1.00 69.90 435 ASN A O 1
ATOM 3254 N N . GLN A 1 437 ? 124.391 85.498 124.573 1.00 69.02 436 GLN A N 1
ATOM 3255 C CA . GLN A 1 437 ? 123.641 84.570 123.740 1.00 69.02 436 GLN A CA 1
ATOM 3256 C C . GLN A 1 437 ? 123.637 85.011 122.284 1.00 69.02 436 GLN A C 1
ATOM 3257 O O . GLN A 1 437 ? 123.505 84.167 121.397 1.00 69.02 436 GLN A O 1
ATOM 3263 N N . MET A 1 438 ? 123.815 86.312 122.015 1.00 65.34 437 MET A N 1
ATOM 3264 C CA . MET A 1 438 ? 123.972 86.744 120.630 1.00 65.34 437 MET A CA 1
ATOM 3265 C C . MET A 1 438 ? 125.271 86.219 120.038 1.00 65.34 437 MET A C 1
ATOM 3266 O O . MET A 1 438 ? 125.284 85.745 118.894 1.00 65.34 437 MET A O 1
ATOM 3271 N N . PHE A 1 439 ? 126.353 86.249 120.828 1.00 69.45 438 PHE A N 1
ATOM 3272 C CA . PHE A 1 439 ? 127.656 85.794 120.350 1.00 69.45 438 PHE A CA 1
ATOM 3273 C C . PHE A 1 439 ? 127.617 84.311 120.015 1.00 69.45 438 PHE A C 1
ATOM 3274 O O . PHE A 1 439 ? 127.912 83.910 118.881 1.00 69.45 438 PHE A O 1
ATOM 3282 N N . TYR A 1 440 ? 127.132 83.501 120.956 1.00 72.25 439 TYR A N 1
ATOM 3283 C CA . TYR A 1 440 ? 126.883 82.088 120.714 1.00 72.25 439 TYR A CA 1
ATOM 3284 C C . TYR A 1 440 ? 125.788 81.846 119.684 1.00 72.25 439 TYR A C 1
ATOM 3285 O O . TYR A 1 440 ? 125.720 80.741 119.141 1.00 72.25 439 TYR A O 1
ATOM 3294 N N . PHE A 1 441 ? 124.929 82.829 119.403 1.00 67.58 440 PHE A N 1
ATOM 3295 C CA . PHE A 1 441 ? 124.025 82.638 118.280 1.00 67.58 440 PHE A CA 1
ATOM 3296 C C . PHE A 1 441 ? 124.735 82.860 116.958 1.00 67.58 440 PHE A C 1
ATOM 3297 O O . PHE A 1 441 ? 124.459 82.153 115.989 1.00 67.58 440 PHE A O 1
ATOM 3305 N N . THR A 1 442 ? 125.656 83.825 116.900 1.00 67.56 441 THR A N 1
ATOM 3306 C CA . THR A 1 442 ? 126.206 84.212 115.606 1.00 67.56 441 THR A CA 1
ATOM 3307 C C . THR A 1 442 ? 127.290 83.245 115.156 1.00 67.56 441 THR A C 1
ATOM 3308 O O . THR A 1 442 ? 127.237 82.732 114.031 1.00 67.56 441 THR A O 1
ATOM 3312 N N . VAL A 1 443 ? 128.251 82.964 116.042 1.00 70.96 442 VAL A N 1
ATOM 3313 C CA . VAL A 1 443 ? 129.400 82.119 115.725 1.00 70.96 442 VAL A CA 1
ATOM 3314 C C . VAL A 1 443 ? 128.951 80.704 115.381 1.00 70.96 442 VAL A C 1
ATOM 3315 O O . VAL A 1 443 ? 129.484 80.075 114.458 1.00 70.96 442 VAL A O 1
ATOM 3319 N N . THR A 1 444 ? 127.927 80.204 116.077 1.00 73.91 443 THR A N 1
ATOM 3320 C CA . THR A 1 444 ? 127.320 78.936 115.691 1.00 73.91 443 THR A CA 1
ATOM 3321 C C . THR A 1 444 ? 126.633 79.025 114.333 1.00 73.91 443 THR A C 1
ATOM 3322 O O . THR A 1 444 ? 126.821 78.136 113.494 1.00 73.91 443 THR A O 1
ATOM 3326 N N . ALA A 1 445 ? 125.877 80.099 114.076 1.00 70.57 444 ALA A N 1
ATOM 3327 C CA . ALA A 1 445 ? 125.114 80.167 112.831 1.00 70.57 444 ALA A CA 1
ATOM 3328 C C . ALA A 1 445 ? 126.011 80.483 111.644 1.00 70.57 444 ALA A C 1
ATOM 3329 O O . ALA A 1 445 ? 125.627 80.251 110.495 1.00 70.57 444 ALA A O 1
ATOM 3331 N N . GLN A 1 446 ? 127.205 81.018 111.895 1.00 69.47 445 GLN A N 1
ATOM 3332 C CA . GLN A 1 446 ? 128.172 81.155 110.817 1.00 69.47 445 GLN A CA 1
ATOM 3333 C C . GLN A 1 446 ? 128.908 79.853 110.550 1.00 69.47 445 GLN A C 1
ATOM 3334 O O . GLN A 1 446 ? 129.611 79.749 109.540 1.00 69.47 445 GLN A O 1
ATOM 3340 N N . ILE A 1 447 ? 128.762 78.862 111.424 1.00 73.37 446 ILE A N 1
ATOM 3341 C CA . ILE A 1 447 ? 129.394 77.566 111.210 1.00 73.37 446 ILE A CA 1
ATOM 3342 C C . ILE A 1 447 ? 128.439 76.595 110.532 1.00 73.37 446 ILE A C 1
ATOM 3343 O O . ILE A 1 447 ? 128.779 75.998 109.506 1.00 73.37 446 ILE A O 1
ATOM 3348 N N . VAL A 1 448 ? 127.225 76.447 111.074 1.00 75.09 447 VAL A N 1
ATOM 3349 C CA . VAL A 1 448 ? 126.266 75.498 110.517 1.00 75.09 447 VAL A CA 1
ATOM 3350 C C . VAL A 1 448 ? 125.773 75.930 109.141 1.00 75.09 447 VAL A C 1
ATOM 3351 O O . VAL A 1 448 ? 125.535 75.072 108.282 1.00 75.09 447 VAL A O 1
ATOM 3355 N N . ASN A 1 449 ? 125.650 77.236 108.888 1.00 71.48 448 ASN A N 1
ATOM 3356 C CA . ASN A 1 449 ? 125.352 77.684 107.535 1.00 71.48 448 ASN A CA 1
ATOM 3357 C C . ASN A 1 449 ? 126.559 77.518 106.626 1.00 71.48 448 ASN A C 1
ATOM 3358 O O . ASN A 1 449 ? 126.408 77.411 105.407 1.00 71.48 448 ASN A O 1
ATOM 3363 N N . PHE A 1 450 ? 127.766 77.493 107.191 1.00 74.23 449 PHE A N 1
ATOM 3364 C CA . PHE A 1 450 ? 128.904 77.058 106.397 1.00 74.23 449 PHE A CA 1
ATOM 3365 C C . PHE A 1 450 ? 128.963 75.543 106.298 1.00 74.23 449 PHE A C 1
ATOM 3366 O O . PHE A 1 450 ? 129.661 75.014 105.428 1.00 74.23 449 PHE A O 1
ATOM 3374 N N . ALA A 1 451 ? 128.235 74.833 107.160 1.00 77.36 450 ALA A N 1
ATOM 3375 C CA . ALA A 1 451 ? 128.191 73.381 107.061 1.00 77.36 450 ALA A CA 1
ATOM 3376 C C . ALA A 1 451 ? 127.198 72.942 105.995 1.00 77.36 450 ALA A C 1
ATOM 3377 O O . ALA A 1 451 ? 127.573 72.313 105.000 1.00 77.36 450 ALA A O 1
ATOM 3379 N N . THR A 1 452 ? 125.927 73.308 106.165 1.00 78.04 451 THR A N 1
ATOM 3380 C CA . THR A 1 452 ? 124.855 72.803 105.317 1.00 78.04 451 THR A CA 1
ATOM 3381 C C . THR A 1 452 ? 124.857 73.391 103.911 1.00 78.04 451 THR A C 1
ATOM 3382 O O . THR A 1 452 ? 124.123 72.888 103.055 1.00 78.04 451 THR A O 1
ATOM 3386 N N . GLU A 1 453 ? 125.648 74.428 103.646 1.00 70.90 452 GLU A N 1
ATOM 3387 C CA . GLU A 1 453 ? 125.669 75.045 102.327 1.00 70.90 452 GLU A CA 1
ATOM 3388 C C . GLU A 1 453 ? 126.967 74.815 101.568 1.00 70.90 452 GLU A C 1
ATOM 3389 O O . GLU A 1 453 ? 126.963 74.871 100.335 1.00 70.90 452 GLU A O 1
ATOM 3395 N N . VAL A 1 454 ? 128.076 74.555 102.259 1.00 77.49 453 VAL A N 1
ATOM 3396 C CA . VAL A 1 454 ? 129.366 74.479 101.583 1.00 77.49 453 VAL A CA 1
ATOM 3397 C C . VAL A 1 454 ? 129.976 73.086 101.682 1.00 77.49 453 VAL A C 1
ATOM 3398 O O . VAL A 1 454 ? 130.181 72.420 100.662 1.00 77.49 453 VAL A O 1
ATOM 3402 N N . VAL A 1 455 ? 130.274 72.630 102.898 1.00 83.15 454 VAL A N 1
ATOM 3403 C CA . VAL A 1 455 ? 131.118 71.447 103.032 1.00 83.15 454 VAL A CA 1
ATOM 3404 C C . VAL A 1 455 ? 130.328 70.139 103.031 1.00 83.15 454 VAL A C 1
ATOM 3405 O O . VAL A 1 455 ? 130.849 69.117 102.580 1.00 83.15 454 VAL A O 1
ATOM 3409 N N . VAL A 1 456 ? 129.100 70.127 103.542 1.00 86.59 455 VAL A N 1
ATOM 3410 C CA . VAL A 1 456 ? 128.248 68.937 103.452 1.00 86.59 455 VAL A CA 1
ATOM 3411 C C . VAL A 1 456 ? 127.884 68.614 101.996 1.00 86.59 455 VAL A C 1
ATOM 3412 O O . VAL A 1 456 ? 127.972 67.431 101.626 1.00 86.59 455 VAL A O 1
ATOM 3416 N N . PRO A 1 457 ? 127.499 69.570 101.120 1.00 85.96 456 PRO A N 1
ATOM 3417 C CA . PRO A 1 457 ? 127.418 69.214 99.689 1.00 85.96 456 PRO A CA 1
ATOM 3418 C C . PRO A 1 457 ? 128.742 68.801 99.068 1.00 85.96 456 PRO A C 1
ATOM 3419 O O . PRO A 1 457 ? 128.736 67.994 98.133 1.00 85.96 456 PRO A O 1
ATOM 3423 N N . TYR A 1 458 ? 129.871 69.317 99.565 1.00 90.97 457 TYR A N 1
ATOM 3424 C CA . TYR A 1 458 ? 131.181 68.886 99.079 1.00 90.97 457 TYR A CA 1
ATOM 3425 C C . TYR A 1 458 ? 131.443 67.417 99.402 1.00 90.97 457 TYR A C 1
ATOM 3426 O O . TYR A 1 458 ? 131.889 66.656 98.533 1.00 90.97 457 TYR A O 1
ATOM 3435 N N . ILE A 1 459 ? 131.154 67.000 100.638 1.00 92.98 458 ILE A N 1
ATOM 3436 C CA . ILE A 1 459 ? 131.304 65.597 101.021 1.00 92.98 458 ILE A CA 1
ATOM 3437 C C . ILE A 1 459 ? 130.302 64.726 100.270 1.00 92.98 458 ILE A C 1
ATOM 3438 O O . ILE A 1 459 ? 130.621 63.598 99.870 1.00 92.98 458 ILE A O 1
ATOM 3443 N N . LYS A 1 460 ? 129.094 65.247 100.025 1.00 93.50 459 LYS A N 1
ATOM 3444 C CA . LYS A 1 460 ? 128.090 64.486 99.285 1.00 93.50 459 LYS A CA 1
ATOM 3445 C C . LYS A 1 460 ? 128.500 64.265 97.830 1.00 93.50 459 LYS A C 1
ATOM 3446 O O . LYS A 1 460 ? 128.352 63.155 97.303 1.00 93.50 459 LYS A O 1
ATOM 3452 N N . GLN A 1 461 ? 129.050 65.291 97.171 1.00 97.49 460 GLN A N 1
ATOM 3453 C CA . GLN A 1 461 ? 129.477 65.100 95.788 1.00 97.49 460 GLN A CA 1
ATOM 3454 C C . GLN A 1 461 ? 130.760 64.282 95.710 1.00 97.49 460 GLN A C 1
ATOM 3455 O O . GLN A 1 461 ? 130.967 63.563 94.728 1.00 97.49 460 GLN A O 1
ATOM 3461 N N . GLN A 1 462 ? 131.616 64.352 96.737 1.00 99.14 461 GLN A N 1
ATOM 3462 C CA . GLN A 1 462 ? 132.784 63.476 96.780 1.00 99.14 461 GLN A CA 1
ATOM 3463 C C . GLN A 1 462 ? 132.378 62.017 96.960 1.00 99.14 461 GLN A C 1
ATOM 3464 O O . GLN A 1 462 ? 132.993 61.120 96.373 1.00 99.14 461 GLN A O 1
ATOM 3470 N N . ALA A 1 463 ? 131.341 61.763 97.763 1.00 100.56 462 ALA A N 1
ATOM 3471 C CA . ALA A 1 463 ? 130.843 60.402 97.931 1.00 100.56 462 ALA A CA 1
ATOM 3472 C C . ALA A 1 463 ? 130.142 59.908 96.672 1.00 100.56 462 ALA A C 1
ATOM 3473 O O . ALA A 1 463 ? 130.195 58.714 96.355 1.00 100.56 462 ALA A O 1
ATOM 3475 N N . PHE A 1 464 ? 129.464 60.808 95.954 1.00 102.58 463 PHE A N 1
ATOM 3476 C CA . PHE A 1 464 ? 128.850 60.428 94.684 1.00 102.58 463 PHE A CA 1
ATOM 3477 C C . PHE A 1 464 ? 129.905 60.146 93.619 1.00 102.58 463 PHE A C 1
ATOM 3478 O O . PHE A 1 464 ? 129.727 59.253 92.782 1.00 102.58 463 PHE A O 1
ATOM 3480 N N . GLN A 1 465 ? 131.005 60.904 93.629 1.00 104.49 464 GLN A N 1
ATOM 3481 C CA . GLN A 1 465 ? 132.085 60.678 92.674 1.00 104.49 464 GLN A CA 1
ATOM 3482 C C . GLN A 1 465 ? 132.844 59.393 92.984 1.00 104.49 464 GLN A C 1
ATOM 3483 O O . GLN A 1 465 ? 133.191 58.634 92.071 1.00 104.49 464 GLN A O 1
ATOM 3489 N N . LYS A 1 466 ? 133.101 59.125 94.266 1.00 106.51 465 LYS A N 1
ATOM 3490 C CA . LYS A 1 466 ? 133.830 57.924 94.658 1.00 106.51 465 LYS A CA 1
ATOM 3491 C C . LYS A 1 466 ? 132.999 56.654 94.529 1.00 106.51 465 LYS A C 1
ATOM 3492 O O . LYS A 1 466 ? 133.571 55.559 94.554 1.00 106.51 465 LYS A O 1
ATOM 3494 N N . ALA A 1 467 ? 131.676 56.768 94.395 1.00 106.14 466 ALA A N 1
ATOM 3495 C CA . ALA A 1 467 ? 130.833 55.593 94.221 1.00 106.14 466 ALA A CA 1
ATOM 3496 C C . ALA A 1 467 ? 130.927 55.003 92.820 1.00 106.14 466 ALA A C 1
ATOM 3497 O O . ALA A 1 467 ? 130.534 53.848 92.623 1.00 106.14 466 ALA A O 1
ATOM 3499 N N . LYS A 1 468 ? 131.431 55.760 91.851 1.00 108.06 467 LYS A N 1
ATOM 3500 C CA . LYS A 1 468 ? 131.562 55.272 90.484 1.00 108.06 467 LYS A CA 1
ATOM 3501 C C . LYS A 1 468 ? 133.022 55.253 90.045 1.00 108.06 467 LYS A C 1
ATOM 3502 O O . LYS A 1 468 ? 133.624 56.301 89.814 1.00 108.06 467 LYS A O 1
ATOM 3508 N N . GLU A 1 478 ? 127.989 52.795 74.529 1.00 101.76 477 GLU A N 1
ATOM 3509 C CA . GLU A 1 478 ? 129.316 53.053 73.984 1.00 101.76 477 GLU A CA 1
ATOM 3510 C C . GLU A 1 478 ? 129.560 54.550 73.823 1.00 101.76 477 GLU A C 1
ATOM 3511 O O . GLU A 1 478 ? 130.707 55.001 73.870 1.00 101.76 477 GLU A O 1
ATOM 3513 N N . ASP A 1 479 ? 128.462 55.290 73.616 1.00 99.71 478 ASP A N 1
ATOM 3514 C CA . ASP A 1 479 ? 128.439 56.756 73.510 1.00 99.71 478 ASP A CA 1
ATOM 3515 C C . ASP A 1 479 ? 129.318 57.280 72.374 1.00 99.71 478 ASP A C 1
ATOM 3516 O O . ASP A 1 479 ? 129.925 58.347 72.495 1.00 99.71 478 ASP A O 1
ATOM 3521 N N . HIS A 1 480 ? 129.418 56.507 71.288 1.00 101.94 479 HIS A N 1
ATOM 3522 C CA . HIS A 1 480 ? 130.017 56.871 70.002 1.00 101.94 479 HIS A CA 1
ATOM 3523 C C . HIS A 1 480 ? 131.513 57.179 70.069 1.00 101.94 479 HIS A C 1
ATOM 3524 O O . HIS A 1 480 ? 132.065 57.687 69.090 1.00 101.94 479 HIS A O 1
ATOM 3531 N N . GLU A 1 481 ? 132.172 56.894 71.203 1.00 104.90 480 GLU A N 1
ATOM 3532 C CA . GLU A 1 481 ? 133.634 56.908 71.451 1.00 104.90 480 GLU A CA 1
ATOM 3533 C C . GLU A 1 481 ? 134.360 58.189 70.997 1.00 104.90 480 GLU A C 1
ATOM 3534 O O . GLU A 1 481 ? 135.585 58.180 70.841 1.00 104.90 480 GLU A O 1
ATOM 3540 N N . GLU A 1 482 ? 133.657 59.305 70.790 1.00 101.19 481 GLU A N 1
ATOM 3541 C CA . GLU A 1 482 ? 134.307 60.608 70.693 1.00 101.19 481 GLU A CA 1
ATOM 3542 C C . GLU A 1 482 ? 133.497 61.707 71.369 1.00 101.19 481 GLU A C 1
ATOM 3543 O O . GLU A 1 482 ? 133.881 62.880 71.292 1.00 101.19 481 GLU A O 1
ATOM 3549 N N . GLU A 1 483 ? 132.390 61.361 72.024 1.00 94.87 482 GLU A N 1
ATOM 3550 C CA . GLU A 1 483 ? 131.577 62.328 72.749 1.00 94.87 482 GLU A CA 1
ATOM 3551 C C . GLU A 1 483 ? 131.171 61.794 74.117 1.00 94.87 482 GLU A C 1
ATOM 3552 O O . GLU A 1 483 ? 130.242 62.326 74.733 1.00 94.87 482 GLU A O 1
ATOM 3558 N N . ALA A 1 484 ? 131.855 60.751 74.599 1.00 91.99 483 ALA A N 1
ATOM 3559 C CA . ALA A 1 484 ? 131.490 60.126 75.865 1.00 91.99 483 ALA A CA 1
ATOM 3560 C C . ALA A 1 484 ? 131.789 61.028 77.054 1.00 91.99 483 ALA A C 1
ATOM 3561 O O . ALA A 1 484 ? 131.109 60.933 78.082 1.00 91.99 483 ALA A O 1
ATOM 3563 N N . GLU A 1 485 ? 132.799 61.895 76.936 1.00 89.19 484 GLU A N 1
ATOM 3564 C CA . GLU A 1 485 ? 133.082 62.864 77.990 1.00 89.19 484 GLU A CA 1
ATOM 3565 C C . GLU A 1 485 ? 131.943 63.867 78.124 1.00 89.19 484 GLU A C 1
ATOM 3566 O O . GLU A 1 485 ? 131.503 64.170 79.239 1.00 89.19 484 GLU A O 1
ATOM 3572 N N . PHE A 1 486 ? 131.437 64.366 76.993 1.00 83.87 485 PHE A N 1
ATOM 3573 C CA . PHE A 1 486 ? 130.335 65.322 77.016 1.00 83.87 485 PHE A CA 1
ATOM 3574 C C . PHE A 1 486 ? 129.045 64.673 77.502 1.00 83.87 485 PHE A C 1
ATOM 3575 O O . PHE A 1 486 ? 128.273 65.292 78.244 1.00 83.87 485 PHE A O 1
ATOM 3583 N N . LEU A 1 487 ? 128.802 63.422 77.105 1.00 85.23 486 LEU A N 1
ATOM 3584 C CA . LEU A 1 487 ? 127.604 62.726 77.560 1.00 85.23 486 LEU A CA 1
ATOM 3585 C C . LEU A 1 487 ? 127.684 62.387 79.043 1.00 85.23 486 LEU A C 1
ATOM 3586 O O . LEU A 1 487 ? 126.673 62.451 79.748 1.00 85.23 486 LEU A O 1
ATOM 3591 N N . GLN A 1 488 ? 128.878 62.056 79.544 1.00 84.16 487 GLN A N 1
ATOM 3592 C CA . GLN A 1 488 ? 129.032 61.829 80.978 1.00 84.16 487 GLN A CA 1
ATOM 3593 C C . GLN A 1 488 ? 128.867 63.125 81.761 1.00 84.16 487 GLN A C 1
ATOM 3594 O O . GLN A 1 488 ? 128.292 63.127 82.857 1.00 84.16 487 GLN A O 1
ATOM 3600 N N . ARG A 1 489 ? 129.347 64.240 81.199 1.00 81.24 488 ARG A N 1
ATOM 3601 C CA . ARG A 1 489 ? 129.184 65.542 81.837 1.00 81.24 488 ARG A CA 1
ATOM 3602 C C . ARG A 1 489 ? 127.719 65.958 81.908 1.00 81.24 488 ARG A C 1
ATOM 3603 O O . ARG A 1 489 ? 127.256 66.451 82.943 1.00 81.24 488 ARG A O 1
ATOM 3611 N N . VAL A 1 490 ? 126.966 65.755 80.824 1.00 80.36 489 VAL A N 1
ATOM 3612 C CA . VAL A 1 490 ? 125.554 66.120 80.855 1.00 80.36 489 VAL A CA 1
ATOM 3613 C C . VAL A 1 490 ? 124.741 65.101 81.655 1.00 80.36 489 VAL A C 1
ATOM 3614 O O . VAL A 1 490 ? 123.680 65.442 82.190 1.00 80.36 489 VAL A O 1
ATOM 3618 N N . ARG A 1 491 ? 125.233 63.868 81.799 1.00 82.64 490 ARG A N 1
ATOM 3619 C CA . ARG A 1 491 ? 124.550 62.890 82.633 1.00 82.64 490 ARG A CA 1
ATOM 3620 C C . ARG A 1 491 ? 124.742 63.172 84.115 1.00 82.64 490 ARG A C 1
ATOM 3621 O O . ARG A 1 491 ? 123.815 62.962 84.903 1.00 82.64 490 ARG A O 1
ATOM 3629 N N . GLU A 1 492 ? 125.925 63.629 84.522 1.00 80.19 491 GLU A N 1
ATOM 3630 C CA . GLU A 1 492 ? 126.104 64.042 85.906 1.00 80.19 491 GLU A CA 1
ATOM 3631 C C . GLU A 1 492 ? 125.578 65.445 86.168 1.00 80.19 491 GLU A C 1
ATOM 3632 O O . GLU A 1 492 ? 125.405 65.818 87.332 1.00 80.19 491 GLU A O 1
ATOM 3638 N N . GLU A 1 493 ? 125.320 66.228 85.118 1.00 77.20 492 GLU A N 1
ATOM 3639 C CA . GLU A 1 493 ? 124.765 67.563 85.311 1.00 77.20 492 GLU A CA 1
ATOM 3640 C C . GLU A 1 493 ? 123.276 67.522 85.625 1.00 77.20 492 GLU A C 1
ATOM 3641 O O . GLU A 1 493 ? 122.787 68.354 86.397 1.00 77.20 492 GLU A O 1
ATOM 3647 N N . CYS A 1 494 ? 122.538 66.574 85.043 1.00 76.73 493 CYS A N 1
ATOM 3648 C CA . CYS A 1 494 ? 121.091 66.544 85.217 1.00 76.73 493 CYS A CA 1
ATOM 3649 C C . CYS A 1 494 ? 120.669 66.042 86.590 1.00 76.73 493 CYS A C 1
ATOM 3650 O O . CYS A 1 494 ? 119.528 66.283 86.996 1.00 76.73 493 CYS A O 1
ATOM 3653 N N . THR A 1 495 ? 121.551 65.352 87.309 1.00 74.04 494 THR A N 1
ATOM 3654 C CA . THR A 1 495 ? 121.248 64.900 88.659 1.00 74.04 494 THR A CA 1
ATOM 3655 C C . THR A 1 495 ? 121.389 66.001 89.698 1.00 74.04 494 THR A C 1
ATOM 3656 O O . THR A 1 495 ? 120.934 65.821 90.832 1.00 74.04 494 THR A O 1
ATOM 3660 N N . LEU A 1 496 ? 122.002 67.126 89.345 1.00 69.36 495 LEU A N 1
ATOM 3661 C CA . LEU A 1 496 ? 122.158 68.236 90.268 1.00 69.36 495 LEU A CA 1
ATOM 3662 C C . LEU A 1 496 ? 120.829 68.956 90.467 1.00 69.36 495 LEU A C 1
ATOM 3663 O O . LEU A 1 496 ? 119.900 68.836 89.667 1.00 69.36 495 LEU A O 1
ATOM 3668 N N . GLU A 1 497 ? 120.749 69.711 91.555 1.00 68.52 496 GLU A N 1
ATOM 3669 C CA . GLU A 1 497 ? 119.539 70.451 91.868 1.00 68.52 496 GLU A CA 1
ATOM 3670 C C . GLU A 1 497 ? 119.526 71.788 91.142 1.00 68.52 496 GLU A C 1
ATOM 3671 O O . GLU A 1 497 ? 120.572 72.382 90.870 1.00 68.52 496 GLU A O 1
ATOM 3673 N N . GLU A 1 498 ? 118.323 72.251 90.817 1.00 68.54 497 GLU A N 1
ATOM 3674 C CA . GLU A 1 498 ? 118.162 73.556 90.196 1.00 68.54 497 GLU A CA 1
ATOM 3675 C C . GLU A 1 498 ? 118.460 74.652 91.211 1.00 68.54 497 GLU A C 1
ATOM 3676 O O . GLU A 1 498 ? 118.024 74.585 92.363 1.00 68.54 497 GLU A O 1
ATOM 3682 N N . TYR A 1 499 ? 119.227 75.654 90.783 1.00 62.03 498 TYR A N 1
ATOM 3683 C CA . TYR A 1 499 ? 119.662 76.711 91.684 1.00 62.03 498 TYR A CA 1
ATOM 3684 C C . TYR A 1 499 ? 118.496 77.614 92.066 1.00 62.03 498 TYR A C 1
ATOM 3685 O O . TYR A 1 499 ? 117.740 78.070 91.205 1.00 62.03 498 TYR A O 1
ATOM 3694 N N . ASP A 1 500 ? 118.358 77.872 93.363 1.00 62.21 499 ASP A N 1
ATOM 3695 C CA . ASP A 1 500 ? 117.307 78.727 93.897 1.00 62.21 499 ASP A CA 1
ATOM 3696 C C . ASP A 1 500 ? 117.938 80.002 94.436 1.00 62.21 499 ASP A C 1
ATOM 3697 O O . ASP A 1 500 ? 118.789 79.949 95.329 1.00 62.21 499 ASP A O 1
ATOM 3702 N N . VAL A 1 501 ? 117.514 81.143 93.895 1.00 57.31 500 VAL A N 1
ATOM 3703 C CA . VAL A 1 501 ? 118.053 82.429 94.317 1.00 57.31 500 VAL A CA 1
ATOM 3704 C C . VAL A 1 501 ? 117.322 82.970 95.546 1.00 57.31 500 VAL A C 1
ATOM 3705 O O . VAL A 1 501 ? 117.893 83.781 96.299 1.00 57.31 500 VAL A O 1
ATOM 3709 N N . SER A 1 502 ? 116.099 82.496 95.804 1.00 57.12 501 SER A N 1
ATOM 3710 C CA . SER A 1 502 ? 115.310 83.001 96.918 1.00 57.12 501 SER A CA 1
ATOM 3711 C C . SER A 1 502 ? 115.878 82.567 98.260 1.00 57.12 501 SER A C 1
ATOM 3712 O O . SER A 1 502 ? 115.738 83.295 99.245 1.00 57.12 501 SER A O 1
ATOM 3715 N N . GLY A 1 503 ? 116.536 81.407 98.317 1.00 55.73 502 GLY A N 1
ATOM 3716 C CA . GLY A 1 503 ? 117.181 80.992 99.554 1.00 55.73 502 GLY A CA 1
ATOM 3717 C C . GLY A 1 503 ? 118.352 81.878 99.936 1.00 55.73 502 GLY A C 1
ATOM 3718 O O . GLY A 1 503 ? 118.525 82.224 101.109 1.00 55.73 502 GLY A O 1
ATOM 3719 N N . ASP A 1 504 ? 119.161 82.270 98.951 1.00 55.12 503 ASP A N 1
ATOM 3720 C CA . ASP A 1 504 ? 120.279 83.169 99.212 1.00 55.12 503 ASP A CA 1
ATOM 3721 C C . ASP A 1 504 ? 119.797 84.573 99.561 1.00 55.12 503 ASP A C 1
ATOM 3722 O O . ASP A 1 504 ? 120.371 85.233 100.445 1.00 55.12 503 ASP A O 1
ATOM 3727 N N . TYR A 1 505 ? 118.738 85.036 98.880 1.00 52.22 504 TYR A N 1
ATOM 3728 C CA . TYR A 1 505 ? 118.078 86.280 99.269 1.00 52.22 504 TYR A CA 1
ATOM 3729 C C . TYR A 1 505 ? 117.564 86.217 100.699 1.00 52.22 504 TYR A C 1
ATOM 3730 O O . TYR A 1 505 ? 117.698 87.185 101.453 1.00 52.22 504 TYR A O 1
ATOM 3739 N N . ARG A 1 506 ? 116.981 85.079 101.086 1.00 53.40 505 ARG A N 1
ATOM 3740 C CA . ARG A 1 506 ? 116.466 84.901 102.436 1.00 53.40 505 ARG A CA 1
ATOM 3741 C C . ARG A 1 506 ? 117.581 84.939 103.468 1.00 53.40 505 ARG A C 1
ATOM 3742 O O . ARG A 1 506 ? 117.432 85.566 104.522 1.00 53.40 505 ARG A O 1
ATOM 3750 N N . GLU A 1 507 ? 118.709 84.289 103.168 1.00 56.22 506 GLU A N 1
ATOM 3751 C CA . GLU A 1 507 ? 119.843 84.279 104.088 1.00 56.22 506 GLU A CA 1
ATOM 3752 C C . GLU A 1 507 ? 120.408 85.681 104.290 1.00 56.22 506 GLU A C 1
ATOM 3753 O O . GLU A 1 507 ? 120.690 86.088 105.426 1.00 56.22 506 GLU A O 1
ATOM 3759 N N . MET A 1 508 ? 120.527 86.457 103.208 1.00 52.77 507 MET A N 1
ATOM 3760 C CA . MET A 1 508 ? 121.033 87.820 103.360 1.00 52.77 507 MET A CA 1
ATOM 3761 C C . MET A 1 508 ? 120.019 88.745 104.028 1.00 52.77 507 MET A C 1
ATOM 3762 O O . MET A 1 508 ? 120.417 89.657 104.763 1.00 52.77 507 MET A O 1
ATOM 3767 N N . VAL A 1 509 ? 118.718 88.514 103.817 1.00 50.91 508 VAL A N 1
ATOM 3768 C CA . VAL A 1 509 ? 117.696 89.300 104.504 1.00 50.91 508 VAL A CA 1
ATOM 3769 C C . VAL A 1 509 ? 117.720 89.024 106.008 1.00 50.91 508 VAL A C 1
ATOM 3770 O O . VAL A 1 509 ? 117.622 89.952 106.821 1.00 50.91 508 VAL A O 1
ATOM 3774 N N . MET A 1 510 ? 117.902 87.760 106.405 1.00 52.94 509 MET A N 1
ATOM 3775 C CA . MET A 1 510 ? 117.998 87.452 107.834 1.00 52.94 509 MET A CA 1
ATOM 3776 C C . MET A 1 510 ? 119.279 88.000 108.449 1.00 52.94 509 MET A C 1
ATOM 3777 O O . MET A 1 510 ? 119.280 88.413 109.616 1.00 52.94 509 MET A O 1
ATOM 3782 N N . GLN A 1 511 ? 120.376 88.014 107.686 1.00 51.59 510 GLN A N 1
ATOM 3783 C CA . GLN A 1 511 ? 121.603 88.636 108.178 1.00 51.59 510 GLN A CA 1
ATOM 3784 C C . GLN A 1 511 ? 121.423 90.138 108.387 1.00 51.59 510 GLN A C 1
ATOM 3785 O O . GLN A 1 511 ? 121.889 90.695 109.394 1.00 51.59 510 GLN A O 1
ATOM 3791 N N . PHE A 1 512 ? 120.734 90.803 107.450 1.00 51.01 511 PHE A N 1
ATOM 3792 C CA . PHE A 1 512 ? 120.402 92.217 107.612 1.00 51.01 511 PHE A CA 1
ATOM 3793 C C . PHE A 1 512 ? 119.513 92.437 108.825 1.00 51.01 511 PHE A C 1
ATOM 3794 O O . PHE A 1 512 ? 119.644 93.448 109.520 1.00 51.01 511 PHE A O 1
ATOM 3802 N N . GLY A 1 513 ? 118.600 91.503 109.089 1.00 51.55 512 GLY A N 1
ATOM 3803 C CA . GLY A 1 513 ? 117.767 91.610 110.274 1.00 51.55 512 GLY A CA 1
ATOM 3804 C C . GLY A 1 513 ? 118.552 91.474 111.565 1.00 51.55 512 GLY A C 1
ATOM 3805 O O . GLY A 1 513 ? 118.280 92.187 112.534 1.00 51.55 512 GLY A O 1
ATOM 3806 N N . TYR A 1 514 ? 119.536 90.565 111.590 1.00 52.07 513 TYR A N 1
ATOM 3807 C CA . TYR A 1 514 ? 120.433 90.444 112.743 1.00 52.07 513 TYR A CA 1
ATOM 3808 C C . TYR A 1 514 ? 121.175 91.747 113.005 1.00 52.07 513 TYR A C 1
ATOM 3809 O O . TYR A 1 514 ? 121.227 92.219 114.147 1.00 52.07 513 TYR A O 1
ATOM 3818 N N . VAL A 1 515 ? 121.717 92.357 111.943 1.00 50.51 514 VAL A N 1
ATOM 3819 C CA . VAL A 1 515 ? 122.424 93.632 112.089 1.00 50.51 514 VAL A CA 1
ATOM 3820 C C . VAL A 1 515 ? 121.469 94.736 112.535 1.00 50.51 514 VAL A C 1
ATOM 3821 O O . VAL A 1 515 ? 121.801 95.557 113.399 1.00 50.51 514 VAL A O 1
ATOM 3825 N N . ALA A 1 516 ? 120.256 94.750 111.982 1.00 51.14 515 ALA A N 1
ATOM 3826 C CA . ALA A 1 516 ? 119.352 95.871 112.198 1.00 51.14 515 ALA A CA 1
ATOM 3827 C C . ALA A 1 516 ? 118.735 95.855 113.590 1.00 51.14 515 ALA A C 1
ATOM 3828 O O . ALA A 1 516 ? 118.592 96.913 114.212 1.00 51.14 515 ALA A O 1
ATOM 3830 N N . MET A 1 517 ? 118.356 94.682 114.107 1.00 52.93 516 MET A N 1
ATOM 3831 C CA . MET A 1 517 ? 117.652 94.670 115.381 1.00 52.93 516 MET A CA 1
ATOM 3832 C C . MET A 1 517 ? 118.296 93.847 116.485 1.00 52.93 516 MET A C 1
ATOM 3833 O O . MET A 1 517 ? 117.702 93.738 117.560 1.00 52.93 516 MET A O 1
ATOM 3838 N N . PHE A 1 518 ? 119.484 93.284 116.287 1.00 54.92 517 PHE A N 1
ATOM 3839 C CA . PHE A 1 518 ? 120.105 92.568 117.388 1.00 54.92 517 PHE A CA 1
ATOM 3840 C C . PHE A 1 518 ? 121.600 92.802 117.509 1.00 54.92 517 PHE A C 1
ATOM 3841 O O . PHE A 1 518 ? 122.226 92.205 118.388 1.00 54.92 517 PHE A O 1
ATOM 3849 N N . SER A 1 519 ? 122.189 93.658 116.681 1.00 56.08 518 SER A N 1
ATOM 3850 C CA . SER A 1 519 ? 123.621 93.893 116.761 1.00 56.08 518 SER A CA 1
ATOM 3851 C C . SER A 1 519 ? 124.002 94.855 117.874 1.00 56.08 518 SER A C 1
ATOM 3852 O O . SER A 1 519 ? 125.194 95.023 118.132 1.00 56.08 518 SER A O 1
ATOM 3855 N N . VAL A 1 520 ? 123.035 95.489 118.540 1.00 56.65 519 VAL A N 1
ATOM 3856 C CA . VAL A 1 520 ? 123.378 96.370 119.648 1.00 56.65 519 VAL A CA 1
ATOM 3857 C C . VAL A 1 520 ? 123.793 95.559 120.873 1.00 56.65 519 VAL A C 1
ATOM 3858 O O . VAL A 1 520 ? 124.545 96.056 121.720 1.00 56.65 519 VAL A O 1
ATOM 3862 N N . ALA A 1 521 ? 123.357 94.300 120.968 1.00 59.93 520 ALA A N 1
ATOM 3863 C CA . ALA A 1 521 ? 123.779 93.450 122.073 1.00 59.93 520 ALA A CA 1
ATOM 3864 C C . ALA A 1 521 ? 125.232 93.025 121.917 1.00 59.93 520 ALA A C 1
ATOM 3865 O O . ALA A 1 521 ? 125.997 93.039 122.887 1.00 59.93 520 ALA A O 1
ATOM 3867 N N . TRP A 1 522 ? 125.631 92.646 120.706 1.00 61.74 521 TRP A N 1
ATOM 3868 C CA . TRP A 1 522 ? 127.018 92.306 120.400 1.00 61.74 521 TRP A CA 1
ATOM 3869 C C . TRP A 1 522 ? 127.432 93.086 119.160 1.00 61.74 521 TRP A C 1
ATOM 3870 O O . TRP A 1 522 ? 127.085 92.691 118.033 1.00 61.74 521 TRP A O 1
ATOM 3881 N N . PRO A 1 523 ? 128.159 94.196 119.320 1.00 59.98 522 PRO A N 1
ATOM 3882 C CA . PRO A 1 523 ? 128.448 95.068 118.170 1.00 59.98 522 PRO A CA 1
ATOM 3883 C C . PRO A 1 523 ? 129.463 94.506 117.189 1.00 59.98 522 PRO A C 1
ATOM 3884 O O . PRO A 1 523 ? 129.562 95.030 116.073 1.00 59.98 522 PRO A O 1
ATOM 3888 N N . LEU A 1 524 ? 130.204 93.465 117.548 1.00 61.83 523 LEU A N 1
ATOM 3889 C CA . LEU A 1 524 ? 131.187 92.883 116.645 1.00 61.83 523 LEU A CA 1
ATOM 3890 C C . LEU A 1 524 ? 130.564 92.009 115.566 1.00 61.83 523 LEU A C 1
ATOM 3891 O O . LEU A 1 524 ? 131.264 91.671 114.602 1.00 61.83 523 LEU A O 1
ATOM 3896 N N . ALA A 1 525 ? 129.271 91.677 115.706 1.00 60.06 524 ALA A N 1
ATOM 3897 C CA . ALA A 1 525 ? 128.615 90.674 114.869 1.00 60.06 524 ALA A CA 1
ATOM 3898 C C . ALA A 1 525 ? 128.617 91.055 113.399 1.00 60.06 524 ALA A C 1
ATOM 3899 O O . ALA A 1 525 ? 128.909 90.203 112.547 1.00 60.06 524 ALA A O 1
ATOM 3901 N N . ALA A 1 526 ? 128.340 92.331 113.101 1.00 57.27 525 ALA A N 1
ATOM 3902 C CA . ALA A 1 526 ? 128.385 92.838 111.734 1.00 57.27 525 ALA A CA 1
ATOM 3903 C C . ALA A 1 526 ? 129.756 92.647 111.108 1.00 57.27 525 ALA A C 1
ATOM 3904 O O . ALA A 1 526 ? 129.836 92.267 109.931 1.00 57.27 525 ALA A O 1
ATOM 3906 N N . CYS A 1 527 ? 130.824 92.835 111.905 1.00 58.80 526 CYS A N 1
ATOM 3907 C CA . CYS A 1 527 ? 132.186 92.561 111.452 1.00 58.80 526 CYS A CA 1
ATOM 3908 C C . CYS A 1 527 ? 132.323 91.126 110.975 1.00 58.80 526 CYS A C 1
ATOM 3909 O O . CYS A 1 527 ? 132.804 90.888 109.856 1.00 58.80 526 CYS A O 1
ATOM 3912 N N . CYS A 1 528 ? 131.808 90.177 111.771 1.00 59.65 527 CYS A N 1
ATOM 3913 C CA . CYS A 1 528 ? 131.817 88.771 111.382 1.00 59.65 527 CYS A CA 1
ATOM 3914 C C . CYS A 1 528 ? 131.021 88.564 110.108 1.00 59.65 527 CYS A C 1
ATOM 3915 O O . CYS A 1 528 ? 131.504 87.909 109.170 1.00 59.65 527 CYS A O 1
ATOM 3918 N N . PHE A 1 529 ? 129.858 89.227 110.016 1.00 54.00 528 PHE A N 1
ATOM 3919 C CA . PHE A 1 529 ? 129.017 89.127 108.832 1.00 54.00 528 PHE A CA 1
ATOM 3920 C C . PHE A 1 529 ? 129.733 89.668 107.611 1.00 54.00 528 PHE A C 1
ATOM 3921 O O . PHE A 1 529 ? 129.624 89.070 106.529 1.00 54.00 528 PHE A O 1
ATOM 3929 N N . LEU A 1 530 ? 130.548 90.718 107.808 1.00 52.30 529 LEU A N 1
ATOM 3930 C CA . LEU A 1 530 ? 131.339 91.291 106.726 1.00 52.30 529 LEU A CA 1
ATOM 3931 C C . LEU A 1 530 ? 132.270 90.249 106.134 1.00 52.30 529 LEU A C 1
ATOM 3932 O O . LEU A 1 530 ? 132.257 90.022 104.915 1.00 52.30 529 LEU A O 1
ATOM 3937 N N . VAL A 1 531 ? 132.971 89.512 107.007 1.00 51.59 530 VAL A N 1
ATOM 3938 C CA . VAL A 1 531 ? 133.881 88.467 106.549 1.00 51.59 530 VAL A CA 1
ATOM 3939 C C . VAL A 1 531 ? 133.095 87.371 105.854 1.00 51.59 530 VAL A C 1
ATOM 3940 O O . VAL A 1 531 ? 133.476 86.913 104.765 1.00 51.59 530 VAL A O 1
ATOM 3944 N N . ASN A 1 532 ? 131.918 87.042 106.408 1.00 52.21 531 ASN A N 1
ATOM 3945 C CA . ASN A 1 532 ? 131.067 86.017 105.822 1.00 52.21 531 ASN A CA 1
ATOM 3946 C C . ASN A 1 532 ? 130.590 86.430 104.443 1.00 52.21 531 ASN A C 1
ATOM 3947 O O . ASN A 1 532 ? 130.572 85.598 103.526 1.00 52.21 531 ASN A O 1
ATOM 3952 N N . ASN A 1 533 ? 130.316 87.728 104.260 1.00 50.19 532 ASN A N 1
ATOM 3953 C CA . ASN A 1 533 ? 129.844 88.191 102.964 1.00 50.19 532 ASN A CA 1
ATOM 3954 C C . ASN A 1 533 ? 130.941 88.085 101.921 1.00 50.19 532 ASN A C 1
ATOM 3955 O O . ASN A 1 533 ? 130.663 87.755 100.761 1.00 50.19 532 ASN A O 1
ATOM 3960 N N . TRP A 1 534 ? 132.202 88.268 102.337 1.00 50.51 533 TRP A N 1
ATOM 3961 C CA . TRP A 1 534 ? 133.296 88.107 101.389 1.00 50.51 533 TRP A CA 1
ATOM 3962 C C . TRP A 1 534 ? 133.444 86.651 100.985 1.00 50.51 533 TRP A C 1
ATOM 3963 O O . TRP A 1 534 ? 133.835 86.352 99.852 1.00 50.51 533 TRP A O 1
ATOM 3974 N N . VAL A 1 535 ? 133.112 85.731 101.891 1.00 51.53 534 VAL A N 1
ATOM 3975 C CA . VAL A 1 535 ? 133.065 84.337 101.484 1.00 51.53 534 VAL A CA 1
ATOM 3976 C C . VAL A 1 535 ? 131.856 84.100 100.595 1.00 51.53 534 VAL A C 1
ATOM 3977 O O . VAL A 1 535 ? 131.955 83.392 99.583 1.00 51.53 534 VAL A O 1
ATOM 3981 N N . GLU A 1 536 ? 130.726 84.752 100.914 1.00 53.30 535 GLU A N 1
ATOM 3982 C CA . GLU A 1 536 ? 129.441 84.392 100.317 1.00 53.30 535 GLU A CA 1
ATOM 3983 C C . GLU A 1 536 ? 129.407 84.704 98.829 1.00 53.30 535 GLU A C 1
ATOM 3984 O O . GLU A 1 536 ? 129.032 83.838 98.026 1.00 53.30 535 GLU A O 1
ATOM 3990 N N . LEU A 1 537 ? 129.904 85.893 98.452 1.00 51.00 536 LEU A N 1
ATOM 3991 C CA . LEU A 1 537 ? 130.038 86.302 97.053 1.00 51.00 536 LEU A CA 1
ATOM 3992 C C . LEU A 1 537 ? 130.866 85.320 96.242 1.00 51.00 536 LEU A C 1
ATOM 3993 O O . LEU A 1 537 ? 130.650 85.175 95.035 1.00 51.00 536 LEU A O 1
ATOM 3998 N N . ARG A 1 538 ? 131.804 84.634 96.882 1.00 52.96 537 ARG A N 1
ATOM 3999 C CA . ARG A 1 538 ? 132.526 83.583 96.195 1.00 52.96 537 ARG A CA 1
ATOM 4000 C C . ARG A 1 538 ? 131.811 82.249 96.318 1.00 52.96 537 ARG A C 1
ATOM 4001 O O . ARG A 1 538 ? 131.634 81.559 95.306 1.00 52.96 537 ARG A O 1
ATOM 4009 N N . SER A 1 539 ? 131.326 81.915 97.522 1.00 54.48 538 SER A N 1
ATOM 4010 C CA . SER A 1 539 ? 130.889 80.546 97.788 1.00 54.48 538 SER A CA 1
ATOM 4011 C C . SER A 1 539 ? 129.581 80.239 97.079 1.00 54.48 538 SER A C 1
ATOM 4012 O O . SER A 1 539 ? 129.440 79.172 96.467 1.00 54.48 538 SER A O 1
ATOM 4015 N N . ASP A 1 540 ? 128.635 81.183 97.120 1.00 54.96 539 ASP A N 1
ATOM 4016 C CA . ASP A 1 540 ? 127.421 81.074 96.320 1.00 54.96 539 ASP A CA 1
ATOM 4017 C C . ASP A 1 540 ? 127.739 81.028 94.835 1.00 54.96 539 ASP A C 1
ATOM 4018 O O . ASP A 1 540 ? 127.057 80.317 94.086 1.00 54.96 539 ASP A O 1
ATOM 4023 N N . ALA A 1 541 ? 128.795 81.737 94.411 1.00 54.25 540 ALA A N 1
ATOM 4024 C CA . ALA A 1 541 ? 129.283 81.617 93.043 1.00 54.25 540 ALA A CA 1
ATOM 4025 C C . ALA A 1 541 ? 129.718 80.192 92.750 1.00 54.25 540 ALA A C 1
ATOM 4026 O O . ALA A 1 541 ? 129.338 79.619 91.720 1.00 54.25 540 ALA A O 1
ATOM 4028 N N . LEU A 1 542 ? 130.441 79.577 93.694 1.00 56.31 541 LEU A N 1
ATOM 4029 C CA . LEU A 1 542 ? 130.797 78.170 93.571 1.00 56.31 541 LEU A CA 1
ATOM 4030 C C . LEU A 1 542 ? 129.562 77.285 93.603 1.00 56.31 541 LEU A C 1
ATOM 4031 O O . LEU A 1 542 ? 129.531 76.246 92.933 1.00 56.31 541 LEU A O 1
ATOM 4036 N N . LYS A 1 543 ? 128.516 77.719 94.319 1.00 57.94 542 LYS A N 1
ATOM 4037 C CA . LYS A 1 543 ? 127.267 76.968 94.350 1.00 57.94 542 LYS A CA 1
ATOM 4038 C C . LYS A 1 543 ? 126.586 76.982 92.989 1.00 57.94 542 LYS A C 1
ATOM 4039 O O . LYS A 1 543 ? 125.843 76.055 92.652 1.00 57.94 542 LYS A O 1
ATOM 4045 N N . ILE A 1 544 ? 126.843 78.013 92.181 1.00 56.66 543 ILE A N 1
ATOM 4046 C CA . ILE A 1 544 ? 126.328 78.002 90.819 1.00 56.66 543 ILE A CA 1
ATOM 4047 C C . ILE A 1 544 ? 127.340 77.342 89.889 1.00 56.66 543 ILE A C 1
ATOM 4048 O O . ILE A 1 544 ? 126.986 76.826 88.824 1.00 56.66 543 ILE A O 1
ATOM 4053 N N . ALA A 1 545 ? 128.604 77.282 90.310 1.00 58.69 544 ALA A N 1
ATOM 4054 C CA . ALA A 1 545 ? 129.649 76.788 89.421 1.00 58.69 544 ALA A CA 1
ATOM 4055 C C . ALA A 1 545 ? 129.620 75.268 89.320 1.00 58.69 544 ALA A C 1
ATOM 4056 O O . ALA A 1 545 ? 129.469 74.709 88.228 1.00 58.69 544 ALA A O 1
ATOM 4058 N N . ILE A 1 546 ? 129.763 74.579 90.449 1.00 59.73 545 ILE A N 1
ATOM 4059 C CA . ILE A 1 546 ? 129.923 73.132 90.442 1.00 59.73 545 ILE A CA 1
ATOM 4060 C C . ILE A 1 546 ? 128.799 72.393 91.158 1.00 59.73 545 ILE A C 1
ATOM 4061 O O . ILE A 1 546 ? 128.644 71.183 90.937 1.00 59.73 545 ILE A O 1
ATOM 4066 N N . SER A 1 547 ? 128.016 73.062 91.999 1.00 62.17 546 SER A N 1
ATOM 4067 C CA . SER A 1 547 ? 127.052 72.382 92.851 1.00 62.17 546 SER A CA 1
ATOM 4068 C C . SER A 1 547 ? 125.621 72.457 92.343 1.00 62.17 546 SER A C 1
ATOM 4069 O O . SER A 1 547 ? 124.724 71.906 92.988 1.00 62.17 546 SER A O 1
ATOM 4072 N N . SER A 1 548 ? 125.374 73.117 91.215 1.00 64.68 547 SER A N 1
ATOM 4073 C CA . SER A 1 548 ? 124.018 73.242 90.703 1.00 64.68 547 SER A CA 1
ATOM 4074 C C . SER A 1 548 ? 124.056 73.306 89.187 1.00 64.68 547 SER A C 1
ATOM 4075 O O . SER A 1 548 ? 125.084 73.619 88.583 1.00 64.68 547 SER A O 1
ATOM 4078 N N . ARG A 1 549 ? 122.916 73.004 88.578 1.00 69.52 548 ARG A N 1
ATOM 4079 C CA . ARG A 1 549 ? 122.775 73.160 87.143 1.00 69.52 548 ARG A CA 1
ATOM 4080 C C . ARG A 1 549 ? 122.586 74.633 86.796 1.00 69.52 548 ARG A C 1
ATOM 4081 O O . ARG A 1 549 ? 122.343 75.478 87.661 1.00 69.52 548 ARG A O 1
ATOM 4089 N N . ARG A 1 550 ? 122.707 74.936 85.513 1.00 66.53 549 ARG A N 1
ATOM 4090 C CA . ARG A 1 550 ? 122.576 76.312 85.059 1.00 66.53 549 ARG A CA 1
ATOM 4091 C C . ARG A 1 550 ? 121.117 76.745 85.130 1.00 66.53 549 ARG A C 1
ATOM 4092 O O . ARG A 1 550 ? 120.246 76.060 84.582 1.00 66.53 549 ARG A O 1
ATOM 4100 N N . PRO A 1 551 ? 120.807 77.849 85.803 1.00 65.80 550 PRO A N 1
ATOM 4101 C CA . PRO A 1 551 ? 119.412 78.282 85.902 1.00 65.80 550 PRO A CA 1
ATOM 4102 C C . PRO A 1 551 ? 118.920 78.886 84.598 1.00 65.80 550 PRO A C 1
ATOM 4103 O O . PRO A 1 551 ? 119.703 79.342 83.762 1.00 65.80 550 PRO A O 1
ATOM 4107 N N . ILE A 1 552 ? 117.605 78.869 84.430 1.00 65.60 551 ILE A N 1
ATOM 4108 C CA . ILE A 1 552 ? 116.984 79.543 83.285 1.00 65.60 551 ILE A CA 1
ATOM 4109 C C . ILE A 1 552 ? 117.131 81.049 83.460 1.00 65.60 551 ILE A C 1
ATOM 4110 O O . ILE A 1 552 ? 116.804 81.576 84.538 1.00 65.60 551 ILE A O 1
ATOM 4115 N N . PRO A 1 553 ? 117.631 81.777 82.460 1.00 63.35 552 PRO A N 1
ATOM 4116 C CA . PRO A 1 553 ? 117.793 83.228 82.613 1.00 63.35 552 PRO A CA 1
ATOM 4117 C C . PRO A 1 553 ? 116.466 83.965 82.632 1.00 63.35 552 PRO A C 1
ATOM 4118 O O . PRO A 1 553 ? 115.787 84.062 81.607 1.00 63.35 552 PRO A O 1
ATOM 4122 N N . TRP A 1 554 ? 116.088 84.486 83.793 1.00 63.58 553 TRP A N 1
ATOM 4123 C CA . TRP A 1 554 ? 114.852 85.230 83.955 1.00 63.58 553 TRP A CA 1
ATOM 4124 C C . TRP A 1 554 ? 115.161 86.697 84.211 1.00 63.58 553 TRP A C 1
ATOM 4125 O O . TRP A 1 554 ? 116.121 87.035 84.906 1.00 63.58 553 TRP A O 1
ATOM 4136 N N . ARG A 1 555 ? 114.334 87.564 83.642 1.00 64.14 554 ARG A N 1
ATOM 4137 C CA . ARG A 1 555 ? 114.507 89.003 83.764 1.00 64.14 554 ARG A CA 1
ATOM 4138 C C . ARG A 1 555 ? 113.700 89.511 84.948 1.00 64.14 554 ARG A C 1
ATOM 4139 O O . ARG A 1 555 ? 112.506 89.222 85.061 1.00 64.14 554 ARG A O 1
ATOM 4147 N N . THR A 1 556 ? 114.356 90.261 85.827 1.00 60.60 555 THR A N 1
ATOM 4148 C CA . THR A 1 556 ? 113.707 90.848 86.988 1.00 60.60 555 THR A CA 1
ATOM 4149 C C . THR A 1 556 ? 114.021 92.332 87.048 1.00 60.60 555 THR A C 1
ATOM 4150 O O . THR A 1 556 ? 115.150 92.752 86.783 1.00 60.60 555 THR A O 1
ATOM 4154 N N . ASP A 1 557 ? 113.005 93.123 87.391 1.00 64.57 556 ASP A N 1
ATOM 4155 C CA . ASP A 1 557 ? 113.192 94.558 87.549 1.00 64.57 556 ASP A CA 1
ATOM 4156 C C . ASP A 1 557 ? 113.935 94.863 88.843 1.00 64.57 556 ASP A C 1
ATOM 4157 O O . ASP A 1 557 ? 114.707 95.824 88.909 1.00 64.57 556 ASP A O 1
ATOM 4162 N N . SER A 1 558 ? 113.743 94.033 89.862 1.00 58.82 557 SER A N 1
ATOM 4163 C CA . SER A 1 558 ? 114.246 94.291 91.200 1.00 58.82 557 SER A CA 1
ATOM 4164 C C . SER A 1 558 ? 114.540 92.957 91.871 1.00 58.82 557 SER A C 1
ATOM 4165 O O . SER A 1 558 ? 114.446 91.895 91.250 1.00 58.82 557 SER A O 1
ATOM 4168 N N . ILE A 1 559 ? 114.902 93.014 93.155 1.00 54.66 558 ILE A N 1
ATOM 4169 C CA . ILE A 1 559 ? 114.914 91.806 93.974 1.00 54.66 558 ILE A CA 1
ATOM 4170 C C . ILE A 1 559 ? 113.522 91.443 94.458 1.00 54.66 558 ILE A C 1
ATOM 4171 O O . ILE A 1 559 ? 113.326 90.342 94.985 1.00 54.66 558 ILE A O 1
ATOM 4176 N N . GLY A 1 560 ? 112.553 92.338 94.292 1.00 56.39 559 GLY A N 1
ATOM 4177 C CA . GLY A 1 560 ? 111.166 92.023 94.519 1.00 56.39 559 GLY A CA 1
ATOM 4178 C C . GLY A 1 560 ? 110.723 92.216 95.952 1.00 56.39 559 GLY A C 1
ATOM 4179 O O . GLY A 1 560 ? 111.137 93.159 96.640 1.00 56.39 559 GLY A O 1
ATOM 4180 N N . PRO A 1 561 ? 109.881 91.291 96.435 1.00 55.69 560 PRO A N 1
ATOM 4181 C CA . PRO A 1 561 ? 109.257 91.463 97.758 1.00 55.69 560 PRO A CA 1
ATOM 4182 C C . PRO A 1 561 ? 110.229 91.413 98.920 1.00 55.69 560 PRO A C 1
ATOM 4183 O O . PRO A 1 561 ? 109.863 91.859 100.017 1.00 55.69 560 PRO A O 1
ATOM 4187 N N . TRP A 1 562 ? 111.454 90.914 98.701 1.00 51.89 561 TRP A N 1
ATOM 4188 C CA . TRP A 1 562 ? 112.504 90.980 99.712 1.00 51.89 561 TRP A CA 1
ATOM 4189 C C . TRP A 1 562 ? 112.799 92.411 100.128 1.00 51.89 561 TRP A C 1
ATOM 4190 O O . TRP A 1 562 ? 113.130 92.647 101.298 1.00 51.89 561 TRP A O 1
ATOM 4201 N N . LEU A 1 563 ? 112.659 93.362 99.188 1.00 52.98 562 LEU A N 1
ATOM 4202 C CA . LEU A 1 563 ? 112.740 94.789 99.493 1.00 52.98 562 LEU A CA 1
ATOM 4203 C C . LEU A 1 563 ? 111.804 95.162 100.630 1.00 52.98 562 LEU A C 1
ATOM 4204 O O . LEU A 1 563 ? 112.230 95.768 101.623 1.00 52.98 562 LEU A O 1
ATOM 4209 N N . THR A 1 564 ? 110.544 94.712 100.531 1.00 54.35 563 THR A N 1
ATOM 4210 C CA . THR A 1 564 ? 109.557 94.952 101.579 1.00 54.35 563 THR A CA 1
ATOM 4211 C C . THR A 1 564 ? 110.005 94.339 102.893 1.00 54.35 563 THR A C 1
ATOM 4212 O O . THR A 1 564 ? 109.940 95.000 103.941 1.00 54.35 563 THR A O 1
ATOM 4216 N N . ALA A 1 565 ? 110.571 93.124 102.826 1.00 52.28 564 ALA A N 1
ATOM 4217 C CA . ALA A 1 565 ? 111.094 92.462 104.014 1.00 52.28 564 ALA A CA 1
ATOM 4218 C C . ALA A 1 565 ? 112.209 93.279 104.640 1.00 52.28 564 ALA A C 1
ATOM 4219 O O . ALA A 1 565 ? 112.191 93.523 105.856 1.00 52.28 564 ALA A O 1
ATOM 4221 N N . LEU A 1 566 ? 113.106 93.817 103.796 1.00 51.03 565 LEU A N 1
ATOM 4222 C CA . LEU A 1 566 ? 114.189 94.662 104.283 1.00 51.03 565 LEU A CA 1
ATOM 4223 C C . LEU A 1 566 ? 113.634 95.903 104.953 1.00 51.03 565 LEU A C 1
ATOM 4224 O O . LEU A 1 566 ? 114.074 96.265 106.054 1.00 51.03 565 LEU A O 1
ATOM 4229 N N . SER A 1 567 ? 112.581 96.482 104.355 1.00 52.17 566 SER A N 1
ATOM 4230 C CA . SER A 1 567 ? 111.940 97.659 104.924 1.00 52.17 566 SER A CA 1
ATOM 4231 C C . SER A 1 567 ? 111.359 97.341 106.287 1.00 52.17 566 SER A C 1
ATOM 4232 O O . SER A 1 567 ? 111.584 98.089 107.250 1.00 52.17 566 SER A O 1
ATOM 4235 N N . PHE A 1 568 ? 110.719 96.170 106.408 1.00 53.03 567 PHE A N 1
ATOM 4236 C CA . PHE A 1 568 ? 110.181 95.754 107.694 1.00 53.03 567 PHE A CA 1
ATOM 4237 C C . PHE A 1 568 ? 111.302 95.529 108.691 1.00 53.03 567 PHE A C 1
ATOM 4238 O O . PHE A 1 568 ? 111.240 96.023 109.825 1.00 53.03 567 PHE A O 1
ATOM 4246 N N . LEU A 1 569 ? 112.396 94.914 108.235 1.00 50.55 568 LEU A N 1
ATOM 4247 C CA . LEU A 1 569 ? 113.508 94.665 109.134 1.00 50.55 568 LEU A CA 1
ATOM 4248 C C . LEU A 1 569 ? 114.267 95.937 109.450 1.00 50.55 568 LEU A C 1
ATOM 4249 O O . LEU A 1 569 ? 115.036 95.958 110.414 1.00 50.55 568 LEU A O 1
ATOM 4254 N N . SER A 1 570 ? 114.059 97.005 108.676 1.00 51.36 569 SER A N 1
ATOM 4255 C CA . SER A 1 570 ? 114.556 98.294 109.123 1.00 51.36 569 SER A CA 1
ATOM 4256 C C . SER A 1 570 ? 113.712 98.810 110.276 1.00 51.36 569 SER A C 1
ATOM 4257 O O . SER A 1 570 ? 114.243 99.123 111.351 1.00 51.36 569 SER A O 1
ATOM 4260 N N . TRP A 1 571 ? 112.383 98.807 110.098 1.00 52.76 570 TRP A N 1
ATOM 4261 C CA . TRP A 1 571 ? 111.498 99.542 110.999 1.00 52.76 570 TRP A CA 1
ATOM 4262 C C . TRP A 1 571 ? 111.466 98.902 112.375 1.00 52.76 570 TRP A C 1
ATOM 4263 O O . TRP A 1 571 ? 111.613 99.590 113.395 1.00 52.76 570 TRP A O 1
ATOM 4274 N N . LEU A 1 572 ? 111.341 97.570 112.406 1.00 51.25 571 LEU A N 1
ATOM 4275 C CA . LEU A 1 572 ? 111.361 96.822 113.654 1.00 51.25 571 LEU A CA 1
ATOM 4276 C C . LEU A 1 572 ? 112.677 96.996 114.391 1.00 51.25 571 LEU A C 1
ATOM 4277 O O . LEU A 1 572 ? 112.689 96.961 115.628 1.00 51.25 571 LEU A O 1
ATOM 4282 N N . GLY A 1 573 ? 113.771 97.240 113.652 1.00 50.84 572 GLY A N 1
ATOM 4283 C CA . GLY A 1 573 ? 115.045 97.532 114.287 1.00 50.84 572 GLY A CA 1
ATOM 4284 C C . GLY A 1 573 ? 114.980 98.751 115.182 1.00 50.84 572 GLY A C 1
ATOM 4285 O O . GLY A 1 573 ? 115.435 98.710 116.330 1.00 50.84 572 GLY A O 1
ATOM 4286 N N . SER A 1 574 ? 114.311 99.809 114.710 1.00 51.91 573 SER A N 1
ATOM 4287 C CA . SER A 1 574 ? 114.137 101.000 115.529 1.00 51.91 573 SER A CA 1
ATOM 4288 C C . SER A 1 574 ? 113.246 100.728 116.732 1.00 51.91 573 SER A C 1
ATOM 4289 O O . SER A 1 574 ? 113.385 101.389 117.766 1.00 51.91 573 SER A O 1
ATOM 4292 N N . ILE A 1 575 ? 112.339 99.757 116.625 1.00 52.80 574 ILE A N 1
ATOM 4293 C CA . ILE A 1 575 ? 111.577 99.356 117.798 1.00 52.80 574 ILE A CA 1
ATOM 4294 C C . ILE A 1 575 ? 112.441 98.513 118.724 1.00 52.80 574 ILE A C 1
ATOM 4295 O O . ILE A 1 575 ? 112.388 98.660 119.950 1.00 52.80 574 ILE A O 1
ATOM 4300 N N . THR A 1 576 ? 113.277 97.643 118.158 1.00 54.40 575 THR A N 1
ATOM 4301 C CA . THR A 1 576 ? 113.839 96.560 118.958 1.00 54.40 575 THR A CA 1
ATOM 4302 C C . THR A 1 576 ? 115.112 96.980 119.679 1.00 54.40 575 THR A C 1
ATOM 4303 O O . THR A 1 576 ? 115.171 96.929 120.913 1.00 54.40 575 THR A O 1
ATOM 4307 N N . SER A 1 577 ? 116.112 97.428 118.910 1.00 54.35 576 SER A N 1
ATOM 4308 C CA . SER A 1 577 ? 117.480 97.573 119.405 1.00 54.35 576 SER A CA 1
ATOM 4309 C C . SER A 1 577 ? 117.568 98.597 120.526 1.00 54.35 576 SER A C 1
ATOM 4310 O O . SER A 1 577 ? 118.148 98.320 121.584 1.00 54.35 576 SER A O 1
ATOM 4313 N N . SER A 1 578 ? 116.926 99.754 120.337 1.00 55.88 577 SER A N 1
ATOM 4314 C CA . SER A 1 578 ? 116.892 100.785 121.367 1.00 55.88 577 SER A CA 1
ATOM 4315 C C . SER A 1 578 ? 116.170 100.313 122.618 1.00 55.88 577 SER A C 1
ATOM 4316 O O . SER A 1 578 ? 116.567 100.681 123.731 1.00 55.88 577 SER A O 1
ATOM 4319 N N . ALA A 1 579 ? 115.138 99.473 122.453 1.00 56.41 578 ALA A N 1
ATOM 4320 C CA . ALA A 1 579 ? 114.465 98.881 123.605 1.00 56.41 578 ALA A CA 1
ATOM 4321 C C . ALA A 1 579 ? 115.424 98.013 124.402 1.00 56.41 578 ALA A C 1
ATOM 4322 O O . ALA A 1 579 ? 115.416 98.049 125.641 1.00 56.41 578 ALA A O 1
ATOM 4324 N N . ILE A 1 580 ? 116.308 97.290 123.700 1.00 56.40 579 ILE A N 1
ATOM 4325 C CA . ILE A 1 580 ? 117.361 96.516 124.350 1.00 56.40 579 ILE A CA 1
ATOM 4326 C C . ILE A 1 580 ? 118.272 97.435 125.151 1.00 56.40 579 ILE A C 1
ATOM 4327 O O . ILE A 1 580 ? 118.640 97.122 126.293 1.00 56.40 579 ILE A O 1
ATOM 4332 N N . VAL A 1 581 ? 118.555 98.627 124.606 1.00 57.64 580 VAL A N 1
ATOM 4333 C CA . VAL A 1 581 ? 119.372 99.622 125.295 1.00 57.64 580 VAL A CA 1
ATOM 4334 C C . VAL A 1 581 ? 118.701 100.070 126.584 1.00 57.64 580 VAL A C 1
ATOM 4335 O O . VAL A 1 581 ? 119.376 100.299 127.595 1.00 57.64 580 VAL A O 1
ATOM 4339 N N . TYR A 1 582 ? 117.369 100.143 126.600 1.00 60.16 581 TYR A N 1
ATOM 4340 C CA . TYR A 1 582 ? 116.740 100.487 127.864 1.00 60.16 581 TYR A CA 1
ATOM 4341 C C . TYR A 1 582 ? 116.663 99.277 128.783 1.00 60.16 581 TYR A C 1
ATOM 4342 O O . TYR A 1 582 ? 116.730 99.434 130.007 1.00 60.16 581 TYR A O 1
ATOM 4351 N N . LEU A 1 583 ? 116.545 98.072 128.230 1.00 62.09 582 LEU A N 1
ATOM 4352 C CA . LEU A 1 583 ? 116.234 96.929 129.075 1.00 62.09 582 LEU A CA 1
ATOM 4353 C C . LEU A 1 583 ? 117.466 96.273 129.673 1.00 62.09 582 LEU A C 1
ATOM 4354 O O . LEU A 1 583 ? 117.332 95.476 130.606 1.00 62.09 582 LEU A O 1
ATOM 4359 N N . CYS A 1 584 ? 118.659 96.599 129.179 1.00 66.12 583 CYS A N 1
ATOM 4360 C CA . CYS A 1 584 ? 119.878 95.981 129.672 1.00 66.12 583 CYS A CA 1
ATOM 4361 C C . CYS A 1 584 ? 120.823 96.950 130.360 1.00 66.12 583 CYS A C 1
ATOM 4362 O O . CYS A 1 584 ? 121.710 96.504 131.093 1.00 66.12 583 CYS A O 1
ATOM 4365 N N . SER A 1 585 ? 120.661 98.256 130.148 1.00 67.42 584 SER A N 1
ATOM 4366 C CA . SER A 1 585 ? 121.438 99.226 130.907 1.00 67.42 584 SER A CA 1
ATOM 4367 C C . SER A 1 585 ? 120.926 99.378 132.332 1.00 67.42 584 SER A C 1
ATOM 4368 O O . SER A 1 585 ? 121.674 99.843 133.199 1.00 67.42 584 SER A O 1
ATOM 4371 N N . ASN A 1 586 ? 119.680 98.997 132.591 1.00 70.75 585 ASN A N 1
ATOM 4372 C CA . ASN A 1 586 ? 119.096 99.100 133.922 1.00 70.75 585 ASN A CA 1
ATOM 4373 C C . ASN A 1 586 ? 119.175 97.769 134.662 1.00 70.75 585 ASN A C 1
ATOM 4374 O O . ASN A 1 586 ? 120.259 97.308 135.018 1.00 70.75 585 ASN A O 1
ATOM 4379 N N . SER A 1 596 ? 118.665 99.440 140.057 1.00 89.42 595 SER A N 1
ATOM 4380 C CA . SER A 1 596 ? 117.534 100.320 139.788 1.00 89.42 595 SER A CA 1
ATOM 4381 C C . SER A 1 596 ? 116.480 99.621 138.933 1.00 89.42 595 SER A C 1
ATOM 4382 O O . SER A 1 596 ? 116.815 98.973 137.941 1.00 89.42 595 SER A O 1
ATOM 4385 N N . PRO A 1 597 ? 115.212 99.744 139.318 1.00 86.86 596 PRO A N 1
ATOM 4386 C CA . PRO A 1 597 ? 114.140 99.138 138.524 1.00 86.86 596 PRO A CA 1
ATOM 4387 C C . PRO A 1 597 ? 113.908 99.898 137.228 1.00 86.86 596 PRO A C 1
ATOM 4388 O O . PRO A 1 597 ? 114.263 101.070 137.084 1.00 86.86 596 PRO A O 1
ATOM 4392 N N . LEU A 1 598 ? 113.298 99.203 136.274 1.00 77.89 597 LEU A N 1
ATOM 4393 C CA . LEU A 1 598 ? 112.994 99.765 134.966 1.00 77.89 597 LEU A CA 1
ATOM 4394 C C . LEU A 1 598 ? 111.554 100.259 134.947 1.00 77.89 597 LEU A C 1
ATOM 4395 O O . LEU A 1 598 ? 110.651 99.581 135.449 1.00 77.89 597 LEU A O 1
ATOM 4400 N N . LYS A 1 599 ? 111.348 101.446 134.387 1.00 72.25 598 LYS A N 1
ATOM 4401 C CA . LYS A 1 599 ? 110.031 102.057 134.306 1.00 72.25 598 LYS A CA 1
ATOM 4402 C C . LYS A 1 599 ? 109.484 101.943 132.891 1.00 72.25 598 LYS A C 1
ATOM 4403 O O . LYS A 1 599 ? 110.238 101.897 131.916 1.00 72.25 598 LYS A O 1
ATOM 4409 N N . ALA A 1 600 ? 108.155 101.886 132.791 1.00 69.07 599 ALA A N 1
ATOM 4410 C CA . ALA A 1 600 ? 107.518 101.731 131.489 1.00 69.07 599 ALA A CA 1
ATOM 4411 C C . ALA A 1 600 ? 107.625 102.993 130.648 1.00 69.07 599 ALA A C 1
ATOM 4412 O O . ALA A 1 600 ? 107.727 102.905 129.418 1.00 69.07 599 ALA A O 1
ATOM 4414 N N . TRP A 1 601 ? 107.604 104.169 131.284 1.00 65.32 600 TRP A N 1
ATOM 4415 C CA . TRP A 1 601 ? 107.607 105.414 130.525 1.00 65.32 600 TRP A CA 1
ATOM 4416 C C . TRP A 1 601 ? 108.957 105.673 129.870 1.00 65.32 600 TRP A C 1
ATOM 4417 O O . TRP A 1 601 ? 109.003 106.216 128.762 1.00 65.32 600 TRP A O 1
ATOM 4428 N N . GLY A 1 602 ? 110.055 105.260 130.508 1.00 61.09 601 GLY A N 1
ATOM 4429 C CA . GLY A 1 602 ? 111.358 105.389 129.878 1.00 61.09 601 GLY A CA 1
ATOM 4430 C C . GLY A 1 602 ? 111.516 104.483 128.672 1.00 61.09 601 GLY A C 1
ATOM 4431 O O . GLY A 1 602 ? 112.066 104.893 127.645 1.00 61.09 601 GLY A O 1
ATOM 4432 N N . LEU A 1 603 ? 111.019 103.246 128.776 1.00 58.86 602 LEU A N 1
ATOM 4433 C CA . LEU A 1 603 ? 111.049 102.315 127.653 1.00 58.86 602 LEU A CA 1
ATOM 4434 C C . LEU A 1 603 ? 110.190 102.809 126.498 1.00 58.86 602 LEU A C 1
ATOM 4435 O O . LEU A 1 603 ? 110.607 102.749 125.333 1.00 58.86 602 LEU A O 1
ATOM 4440 N N . LEU A 1 604 ? 108.995 103.319 126.807 1.00 58.17 603 LEU A N 1
ATOM 4441 C CA . LEU A 1 604 ? 108.109 103.829 125.767 1.00 58.17 603 LEU A CA 1
ATOM 4442 C C . LEU A 1 604 ? 108.677 105.085 125.120 1.00 58.17 603 LEU A C 1
ATOM 4443 O O . LEU A 1 604 ? 108.551 105.267 123.905 1.00 58.17 603 LEU A O 1
ATOM 4448 N N . LEU A 1 605 ? 109.330 105.944 125.908 1.00 56.57 604 LEU A N 1
ATOM 4449 C CA . LEU A 1 605 ? 109.964 107.136 125.356 1.00 56.57 604 LEU A CA 1
ATOM 4450 C C . LEU A 1 605 ? 111.144 106.779 124.463 1.00 56.57 604 LEU A C 1
ATOM 4451 O O . LEU A 1 605 ? 111.333 107.399 123.411 1.00 56.57 604 LEU A O 1
ATOM 4456 N N . SER A 1 606 ? 111.939 105.778 124.860 1.00 55.54 605 SER A N 1
ATOM 4457 C CA . SER A 1 606 ? 113.058 105.335 124.031 1.00 55.54 605 SER A CA 1
ATOM 4458 C C . SER A 1 606 ? 112.579 104.729 122.717 1.00 55.54 605 SER A C 1
ATOM 4459 O O . SER A 1 606 ? 113.133 105.034 121.653 1.00 55.54 605 SER A O 1
ATOM 4462 N N . ILE A 1 607 ? 111.534 103.893 122.775 1.00 54.70 606 ILE A N 1
ATOM 4463 C CA . ILE A 1 607 ? 110.977 103.277 121.571 1.00 54.70 60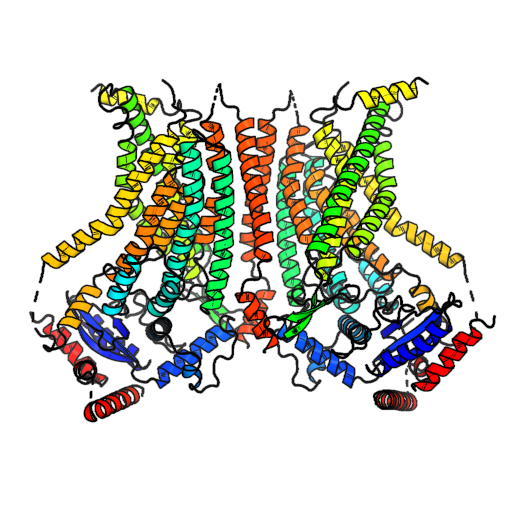6 ILE A CA 1
ATOM 4464 C C . ILE A 1 607 ? 110.384 104.336 120.647 1.00 54.70 606 ILE A C 1
ATOM 4465 O O . ILE A 1 607 ? 110.621 104.323 119.430 1.00 54.70 606 ILE A O 1
ATOM 4470 N N . LEU A 1 608 ? 109.641 105.290 121.219 1.00 54.93 607 LEU A N 1
ATOM 4471 C CA . LEU A 1 608 ? 109.016 106.352 120.439 1.00 54.93 607 LEU A CA 1
ATOM 4472 C C . LEU A 1 608 ? 110.051 107.259 119.786 1.00 54.93 607 LEU A C 1
ATOM 4473 O O . LEU A 1 608 ? 109.927 107.592 118.599 1.00 54.93 607 LEU A O 1
ATOM 4478 N N . PHE A 1 609 ? 111.095 107.639 120.532 1.00 53.45 608 PHE A N 1
ATOM 4479 C CA . PHE A 1 609 ? 112.133 108.498 119.976 1.00 53.45 608 PHE A CA 1
ATOM 4480 C C . PHE A 1 609 ? 112.932 107.785 118.896 1.00 53.45 608 PHE A C 1
ATOM 4481 O O . PHE A 1 609 ? 113.259 108.391 117.872 1.00 53.45 608 PHE A O 1
ATOM 4489 N N . ALA A 1 610 ? 113.243 106.499 119.096 1.00 52.36 609 ALA A N 1
ATOM 4490 C CA . ALA A 1 610 ? 113.997 105.759 118.088 1.00 52.36 609 ALA A CA 1
ATOM 4491 C C . ALA A 1 610 ? 113.189 105.556 116.813 1.00 52.36 609 ALA A C 1
ATOM 4492 O O . ALA A 1 610 ? 113.722 105.712 115.708 1.00 52.36 609 ALA A O 1
ATOM 4494 N N . GLU A 1 611 ? 111.896 105.239 116.943 1.00 54.08 610 GLU A N 1
ATOM 4495 C CA . GLU A 1 611 ? 111.064 105.045 115.760 1.00 54.08 610 GLU A CA 1
ATOM 4496 C C . GLU A 1 611 ? 110.839 106.352 115.008 1.00 54.08 610 GLU A C 1
ATOM 4497 O O . GLU A 1 611 ? 110.874 106.376 113.771 1.00 54.08 610 GLU A O 1
ATOM 4503 N N . HIS A 1 612 ? 110.638 107.456 115.730 1.00 53.93 611 HIS A N 1
ATOM 4504 C CA . HIS A 1 612 ? 110.433 108.724 115.045 1.00 53.93 611 HIS A CA 1
ATOM 4505 C C . HIS A 1 612 ? 111.728 109.272 114.462 1.00 53.93 611 HIS A C 1
ATOM 4506 O O . HIS A 1 612 ? 111.694 109.941 113.423 1.00 53.93 611 HIS A O 1
ATOM 4513 N N . PHE A 1 613 ? 112.870 108.972 115.087 1.00 52.40 612 PHE A N 1
ATOM 4514 C CA . PHE A 1 613 ? 114.160 109.282 114.486 1.00 52.40 612 PHE A CA 1
ATOM 4515 C C . PHE A 1 613 ? 114.370 108.486 113.208 1.00 52.40 612 PHE A C 1
ATOM 4516 O O . PHE A 1 613 ? 114.904 109.013 112.226 1.00 52.40 612 PHE A O 1
ATOM 4524 N N . TYR A 1 614 ? 113.945 107.218 113.206 1.00 51.12 613 TYR A N 1
ATOM 4525 C CA . TYR A 1 614 ? 114.012 106.394 112.002 1.00 51.12 613 TYR A CA 1
ATOM 4526 C C . TYR A 1 614 ? 113.146 106.966 110.887 1.00 51.12 613 TYR A C 1
ATOM 4527 O O . TYR A 1 614 ? 113.570 107.011 109.729 1.00 51.12 613 TYR A O 1
ATOM 4536 N N . LEU A 1 615 ? 111.937 107.424 111.223 1.00 51.72 614 LEU A N 1
ATOM 4537 C CA . LEU A 1 615 ? 111.048 107.992 110.208 1.00 51.72 614 LEU A CA 1
ATOM 4538 C C . LEU A 1 615 ? 111.572 109.323 109.672 1.00 51.72 614 LEU A C 1
ATOM 4539 O O . LEU A 1 615 ? 111.479 109.589 108.466 1.00 51.72 614 LEU A O 1
ATOM 4544 N N . VAL A 1 616 ? 112.129 110.165 110.549 1.00 51.60 615 VAL A N 1
ATOM 4545 C CA . VAL A 1 616 ? 112.707 111.440 110.126 1.00 51.60 615 VAL A CA 1
ATOM 4546 C C . VAL A 1 616 ? 113.925 111.212 109.235 1.00 51.60 615 VAL A C 1
ATOM 4547 O O . VAL A 1 616 ? 114.086 111.874 108.199 1.00 51.60 615 VAL A O 1
ATOM 4551 N N . VAL A 1 617 ? 114.780 110.255 109.606 1.00 52.63 616 VAL A N 1
ATOM 4552 C CA . VAL A 1 617 ? 115.952 109.916 108.805 1.00 52.63 616 VAL A CA 1
ATOM 4553 C C . VAL A 1 617 ? 115.532 109.325 107.462 1.00 52.63 616 VAL A C 1
ATOM 4554 O O . VAL A 1 617 ? 116.142 109.615 106.426 1.00 52.63 616 VAL A O 1
ATOM 4558 N N . GLN A 1 618 ? 114.447 108.541 107.452 1.00 52.17 617 GLN A N 1
ATOM 4559 C CA . GLN A 1 618 ? 113.916 107.994 106.206 1.00 52.17 617 GLN A CA 1
ATOM 4560 C C . GLN A 1 618 ? 113.418 109.090 105.274 1.00 52.17 617 GLN A C 1
ATOM 4561 O O . GLN A 1 618 ? 113.706 109.065 104.071 1.00 52.17 617 GLN A O 1
ATOM 4567 N N . LEU A 1 619 ? 112.697 110.073 105.822 1.00 53.91 618 LEU A N 1
ATOM 4568 C CA . LEU A 1 619 ? 112.231 111.201 105.018 1.00 53.91 618 LEU A CA 1
ATOM 4569 C C . LEU A 1 619 ? 113.395 112.034 104.492 1.00 53.91 618 LEU A C 1
ATOM 4570 O O . LEU A 1 619 ? 113.387 112.456 103.330 1.00 53.91 618 LEU A O 1
ATOM 4575 N N . ALA A 1 620 ? 114.414 112.259 105.328 1.00 56.47 619 ALA A N 1
ATOM 4576 C CA . ALA A 1 620 ? 115.564 113.058 104.914 1.00 56.47 619 ALA A CA 1
ATOM 4577 C C . ALA A 1 620 ? 116.384 112.359 103.836 1.00 56.47 619 ALA A C 1
ATOM 4578 O O . ALA A 1 620 ? 116.830 113.001 102.878 1.00 56.47 619 ALA A O 1
ATOM 4580 N N . VAL A 1 621 ? 116.584 111.046 103.967 1.00 57.13 620 VAL A N 1
ATOM 4581 C CA . VAL A 1 621 ? 117.346 110.296 102.974 1.00 57.13 620 VAL A CA 1
ATOM 4582 C C . VAL A 1 621 ? 116.566 110.189 101.667 1.00 57.13 620 VAL A C 1
ATOM 4583 O O . VAL A 1 621 ? 117.143 110.300 100.577 1.00 57.13 620 VAL A O 1
ATOM 4587 N N . ARG A 1 622 ? 115.240 110.024 101.748 1.00 57.09 621 ARG A N 1
ATOM 4588 C CA . ARG A 1 622 ? 114.421 110.009 100.539 1.00 57.09 621 ARG A CA 1
ATOM 4589 C C . ARG A 1 622 ? 114.405 111.370 99.853 1.00 57.09 621 ARG A C 1
ATOM 4590 O O . ARG A 1 622 ? 114.314 111.451 98.623 1.00 57.09 621 ARG A O 1
ATOM 4598 N N . PHE A 1 623 ? 114.483 112.452 100.632 1.00 63.12 622 PHE A N 1
ATOM 4599 C CA . PHE A 1 623 ? 114.563 113.782 100.036 1.00 63.12 622 PHE A CA 1
ATOM 4600 C C . PHE A 1 623 ? 115.919 114.020 99.384 1.00 63.12 622 PHE A C 1
ATOM 4601 O O . PHE A 1 623 ? 115.997 114.618 98.305 1.00 63.12 622 PHE A O 1
ATOM 4609 N N . VAL A 1 624 ? 116.997 113.581 100.037 1.00 62.64 623 VAL A N 1
ATOM 4610 C CA . VAL A 1 624 ? 118.342 113.824 99.520 1.00 62.64 623 VAL A CA 1
ATOM 4611 C C . VAL A 1 624 ? 118.592 112.996 98.264 1.00 62.64 623 VAL A C 1
ATOM 4612 O O . VAL A 1 624 ? 119.062 113.515 97.245 1.00 62.64 623 VAL A O 1
ATOM 4616 N N . LEU A 1 625 ? 118.222 111.713 98.296 1.00 63.77 624 LEU A N 1
ATOM 4617 C CA . LEU A 1 625 ? 118.494 110.804 97.188 1.00 63.77 624 LEU A CA 1
ATOM 4618 C C . LEU A 1 625 ? 117.625 111.066 95.965 1.00 63.77 624 LEU A C 1
ATOM 4619 O O . LEU A 1 625 ? 117.897 110.493 94.905 1.00 63.77 624 LEU A O 1
ATOM 4624 N N . SER A 1 626 ? 116.600 111.905 96.076 1.00 65.27 625 SER A N 1
ATOM 4625 C CA . SER A 1 626 ? 115.831 112.340 94.920 1.00 65.27 625 SER A CA 1
ATOM 4626 C C . SER A 1 626 ? 116.471 113.524 94.208 1.00 65.27 625 SER A C 1
ATOM 4627 O O . SER A 1 626 ? 115.919 114.005 93.214 1.00 65.27 625 SER A O 1
ATOM 4630 N N . LYS A 1 627 ? 117.615 114.002 94.698 1.00 68.49 626 LYS A N 1
ATOM 4631 C CA . LYS A 1 627 ? 118.313 115.124 94.094 1.00 68.49 626 LYS A CA 1
ATOM 4632 C C . LYS A 1 627 ? 119.673 114.753 93.518 1.00 68.49 626 LYS A C 1
ATOM 4633 O O . LYS A 1 627 ? 120.380 115.644 93.035 1.00 68.49 626 LYS A O 1
ATOM 4639 N N . LEU A 1 628 ? 120.063 113.479 93.552 1.00 74.55 627 LEU A N 1
ATOM 4640 C CA . LEU A 1 628 ? 121.391 113.088 93.096 1.00 74.55 627 LEU A CA 1
ATOM 4641 C C . LEU A 1 628 ? 121.517 112.993 91.582 1.00 74.55 627 LEU A C 1
ATOM 4642 O O . LEU A 1 628 ? 122.653 112.918 91.096 1.00 74.55 627 LEU A O 1
ATOM 4647 N N . ASP A 1 629 ? 120.397 112.995 90.847 1.00 84.74 628 ASP A N 1
ATOM 4648 C CA . ASP A 1 629 ? 120.350 112.962 89.379 1.00 84.74 628 ASP A CA 1
ATOM 4649 C C . ASP A 1 629 ? 121.067 111.723 88.829 1.00 84.74 628 ASP A C 1
ATOM 4650 O O . ASP A 1 629 ? 122.156 111.798 88.253 1.00 84.74 628 ASP A O 1
ATOM 4655 N N . SER A 1 630 ? 120.440 110.577 89.089 1.00 86.90 629 SER A N 1
ATOM 4656 C CA . SER A 1 630 ? 120.971 109.290 88.659 1.00 86.90 629 SER A CA 1
ATOM 4657 C C . SER A 1 630 ? 121.049 109.225 87.134 1.00 86.90 629 SER A C 1
ATOM 4658 O O . SER A 1 630 ? 120.212 109.825 86.447 1.00 86.90 629 SER A O 1
ATOM 4660 N N . PRO A 1 631 ? 122.046 108.526 86.571 1.00 90.72 630 PRO A N 1
ATOM 4661 C CA . PRO A 1 631 ? 122.243 108.566 85.110 1.00 90.72 630 PRO A CA 1
ATOM 4662 C C . PRO A 1 631 ? 121.161 107.867 84.303 1.00 90.72 630 PRO A C 1
ATOM 4663 O O . PRO A 1 631 ? 121.129 108.045 83.080 1.00 90.72 630 PRO A O 1
ATOM 4667 N N . GLY A 1 632 ? 120.288 107.078 84.934 1.00 92.79 631 GLY A N 1
ATOM 4668 C CA . GLY A 1 632 ? 119.172 106.500 84.203 1.00 92.79 631 GLY A CA 1
ATOM 4669 C 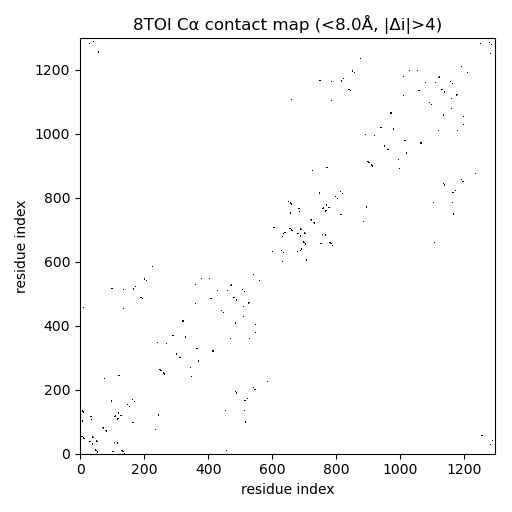C . GLY A 1 632 ? 118.178 107.546 83.732 1.00 92.79 631 GLY A C 1
ATOM 4670 O O . GLY A 1 632 ? 117.807 107.583 82.556 1.00 92.79 631 GLY A O 1
ATOM 4671 N N . LEU A 1 633 ? 117.759 108.434 84.640 1.00 98.00 632 LEU A N 1
ATOM 4672 C CA . LEU A 1 633 ? 116.857 109.519 84.262 1.00 98.00 632 LEU A CA 1
ATOM 4673 C C . LEU A 1 633 ? 117.553 110.539 83.370 1.00 98.00 632 LEU A C 1
ATOM 4674 O O . LEU A 1 633 ? 116.905 111.168 82.527 1.00 98.00 632 LEU A O 1
ATOM 4679 N N . GLN A 1 634 ? 118.867 110.702 83.538 1.00 98.17 633 GLN A N 1
ATOM 4680 C CA . GLN A 1 634 ? 119.648 111.566 82.660 1.00 98.17 633 GLN A CA 1
ATOM 4681 C C . GLN A 1 634 ? 119.672 111.023 81.235 1.00 98.17 633 GLN A C 1
ATOM 4682 O O . GLN A 1 634 ? 119.498 111.776 80.266 1.00 98.17 633 GLN A O 1
ATOM 4688 N N . LYS A 1 635 ? 119.843 109.705 81.093 1.00 99.75 634 LYS A N 1
ATOM 4689 C CA . LYS A 1 635 ? 119.787 109.075 79.779 1.00 99.75 634 LYS A CA 1
ATOM 4690 C C . LYS A 1 635 ? 118.377 109.117 79.203 1.00 99.75 634 LYS A C 1
ATOM 4691 O O . LYS A 1 635 ? 118.207 109.241 77.986 1.00 99.75 634 LYS A O 1
ATOM 4697 N N . GLU A 1 636 ? 117.357 109.022 80.062 1.00 102.83 635 GLU A N 1
ATOM 4698 C CA . GLU A 1 636 ? 115.975 109.150 79.600 1.00 102.83 635 GLU A CA 1
ATOM 4699 C C . GLU A 1 636 ? 115.682 110.555 79.084 1.00 102.83 635 GLU A C 1
ATOM 4700 O O . GLU A 1 636 ? 114.986 110.715 78.077 1.00 102.83 635 GLU A O 1
ATOM 4706 N N . ARG A 1 637 ? 116.200 111.581 79.764 1.00 103.08 636 ARG A N 1
ATOM 4707 C CA . ARG A 1 637 ? 116.043 112.957 79.296 1.00 103.08 636 ARG A CA 1
ATOM 4708 C C . ARG A 1 637 ? 116.789 113.194 77.986 1.00 103.08 636 ARG A C 1
ATOM 4709 O O . ARG A 1 637 ? 116.258 113.859 77.081 1.00 103.08 636 ARG A O 1
ATOM 4717 N N . LYS A 1 638 ? 117.999 112.636 77.860 1.00 104.89 637 LYS A N 1
ATOM 4718 C CA . LYS A 1 638 ? 118.754 112.733 76.611 1.00 104.89 637 LYS A CA 1
ATOM 4719 C C . LYS A 1 638 ? 118.030 112.024 75.468 1.00 104.89 637 LYS A C 1
ATOM 4720 O O . LYS A 1 638 ? 117.976 112.534 74.343 1.00 104.89 637 LYS A O 1
ATOM 4726 N N . GLU A 1 639 ? 117.440 110.859 75.749 1.00 106.63 638 GLU A N 1
ATOM 4727 C CA . GLU A 1 639 ? 116.665 110.117 74.761 1.00 106.63 638 GLU A CA 1
ATOM 4728 C C . GLU A 1 639 ? 115.378 110.844 74.384 1.00 106.63 638 GLU A C 1
ATOM 4729 O O . GLU A 1 639 ? 114.971 110.783 73.219 1.00 106.63 638 GLU A O 1
ATOM 4735 N N . ARG A 1 640 ? 114.730 111.516 75.339 1.00 105.78 639 ARG A N 1
ATOM 4736 C CA . ARG A 1 640 ? 113.521 112.274 75.031 1.00 105.78 639 ARG A CA 1
ATOM 4737 C C . ARG A 1 640 ? 113.836 113.497 74.180 1.00 105.78 639 ARG A C 1
ATOM 4738 O O . ARG A 1 640 ? 113.050 113.869 73.301 1.00 105.78 639 ARG A O 1
ATOM 4740 N N . PHE A 1 641 ? 114.977 114.143 74.435 1.00 107.36 640 PHE A N 1
ATOM 4741 C CA . PHE A 1 641 ? 115.412 115.223 73.554 1.00 107.36 640 PHE A CA 1
ATOM 4742 C C . PHE A 1 641 ? 115.836 114.701 72.186 1.00 107.36 640 PHE A C 1
ATOM 4743 O O . PHE A 1 641 ? 115.649 115.390 71.177 1.00 107.36 640 PHE A O 1
ATOM 4751 N N . GLN A 1 642 ? 116.407 113.495 72.131 1.00 109.34 641 GLN A N 1
ATOM 4752 C CA . GLN A 1 642 ? 116.867 112.948 70.860 1.00 109.34 641 GLN A CA 1
ATOM 4753 C C . GLN A 1 642 ? 115.714 112.432 70.010 1.00 109.34 641 GLN A C 1
ATOM 4754 O O . GLN A 1 642 ? 115.805 112.443 68.777 1.00 109.34 641 GLN A O 1
ATOM 4760 N N . THR A 1 643 ? 114.628 111.978 70.639 1.00 107.88 642 THR A N 1
ATOM 4761 C CA . THR A 1 643 ? 113.468 111.466 69.917 1.00 107.88 642 THR A CA 1
ATOM 4762 C C . THR A 1 643 ? 112.427 112.541 69.636 1.00 107.88 642 THR A C 1
ATOM 4763 O O . THR A 1 643 ? 111.234 112.228 69.522 1.00 107.88 642 THR A O 1
ATOM 4767 N N . HIS A 1 667 ? 104.190 139.812 57.289 1.00 122.30 666 HIS A N 1
ATOM 4768 C CA . HIS A 1 667 ? 103.596 138.734 56.507 1.00 122.30 666 HIS A CA 1
ATOM 4769 C C . HIS A 1 667 ? 102.263 138.296 57.102 1.00 122.30 666 HIS A C 1
ATOM 4770 O O . HIS A 1 667 ? 101.319 137.986 56.375 1.00 122.30 666 HIS A O 1
ATOM 4777 N N . SER A 1 668 ? 102.189 138.279 58.436 1.00 118.51 667 SER A N 1
ATOM 4778 C CA . SER A 1 668 ? 100.957 137.876 59.106 1.00 118.51 667 SER A CA 1
ATOM 4779 C C . SER A 1 668 ? 99.893 138.962 59.032 1.00 118.51 667 SER A C 1
ATOM 4780 O O . SER A 1 668 ? 98.709 138.686 59.263 1.00 118.51 667 SER A O 1
ATOM 4783 N N . GLU A 1 669 ? 100.298 140.200 58.726 1.00 122.57 668 GLU A N 1
ATOM 4784 C CA . GLU A 1 669 ? 99.345 141.286 58.517 1.00 122.57 668 GLU A CA 1
ATOM 4785 C C . GLU A 1 669 ? 98.438 141.014 57.324 1.00 122.57 668 GLU A C 1
ATOM 4786 O O . GLU A 1 669 ? 97.227 141.256 57.402 1.00 122.57 668 GLU A O 1
ATOM 4792 N N . LYS A 1 670 ? 98.999 140.485 56.232 1.00 125.12 669 LYS A N 1
ATOM 4793 C CA . LYS A 1 670 ? 98.192 140.132 55.067 1.00 125.12 669 LYS A CA 1
ATOM 4794 C C . LYS A 1 670 ? 97.248 138.976 55.374 1.00 125.12 669 LYS A C 1
ATOM 4795 O O . LYS A 1 670 ? 96.121 138.940 54.872 1.00 125.12 669 LYS A O 1
ATOM 4797 N N . ILE A 1 671 ? 97.686 138.032 56.213 1.00 124.46 670 ILE A N 1
ATOM 4798 C CA . ILE A 1 671 ? 96.838 136.901 56.583 1.00 124.46 670 ILE A CA 1
ATOM 4799 C C . ILE A 1 671 ? 95.671 137.361 57.452 1.00 124.46 670 ILE A C 1
ATOM 4800 O O . ILE A 1 671 ? 94.525 136.933 57.253 1.00 124.46 670 ILE A O 1
ATOM 4805 N N . THR A 1 672 ? 95.942 138.246 58.420 1.00 124.54 671 THR A N 1
ATOM 4806 C CA . THR A 1 672 ? 94.875 138.790 59.258 1.00 124.54 671 THR A CA 1
ATOM 4807 C C . THR A 1 672 ? 93.914 139.651 58.447 1.00 124.54 671 THR A C 1
ATOM 4808 O O . THR A 1 672 ? 92.699 139.611 58.670 1.00 124.54 671 THR A O 1
ATOM 4812 N N . ARG A 1 673 ? 94.439 140.427 57.492 1.00 126.01 672 ARG A N 1
ATOM 4813 C CA . ARG A 1 673 ? 93.580 141.209 56.611 1.00 126.01 672 ARG A CA 1
ATOM 4814 C C . ARG A 1 673 ? 92.733 140.336 55.694 1.00 126.01 672 ARG A C 1
ATOM 4815 O O . ARG A 1 673 ? 91.571 140.673 55.455 1.00 126.01 672 ARG A O 1
ATOM 4823 N N . GLU A 1 674 ? 93.277 139.222 55.194 1.00 128.66 673 GLU A N 1
ATOM 4824 C CA . GLU A 1 674 ? 92.489 138.301 54.378 1.00 128.66 673 GLU A CA 1
ATOM 4825 C C . GLU A 1 674 ? 91.395 137.628 55.199 1.00 128.66 673 GLU A C 1
ATOM 4826 O O . GLU A 1 674 ? 90.265 137.460 54.723 1.00 128.66 673 GLU A O 1
ATOM 4832 N N . ALA A 1 675 ? 91.712 137.243 56.441 1.00 127.63 674 ALA A N 1
ATOM 4833 C CA . ALA A 1 675 ? 90.704 136.674 57.332 1.00 127.63 674 ALA A CA 1
ATOM 4834 C C . ALA A 1 675 ? 89.606 137.671 57.685 1.00 127.63 674 ALA A C 1
ATOM 4835 O O . ALA A 1 675 ? 88.424 137.303 57.690 1.00 127.63 674 ALA A O 1
ATOM 4837 N N . LEU A 1 676 ? 89.962 138.929 57.945 1.00 126.09 675 LEU A N 1
ATOM 4838 C CA . LEU A 1 676 ? 88.947 139.924 58.268 1.00 126.09 675 LEU A CA 1
ATOM 4839 C C . LEU A 1 676 ? 88.156 140.338 57.030 1.00 126.09 675 LEU A C 1
ATOM 4840 O O . LEU A 1 676 ? 86.980 140.700 57.137 1.00 126.09 675 LEU A O 1
ATOM 4845 N N . GLU A 1 677 ? 88.765 140.254 55.842 1.00 131.76 676 GLU A N 1
ATOM 4846 C CA . GLU A 1 677 ? 88.018 140.462 54.605 1.00 131.76 676 GLU A CA 1
ATOM 4847 C C . GLU A 1 677 ? 87.036 139.328 54.346 1.00 131.76 676 GLU A C 1
ATOM 4848 O O . GLU A 1 677 ? 85.931 139.568 53.844 1.00 131.76 676 GLU A O 1
ATOM 4850 N N . GLU A 1 678 ? 87.421 138.091 54.674 1.00 135.99 677 GLU A N 1
ATOM 4851 C CA . GLU A 1 678 ? 86.489 136.969 54.593 1.00 135.99 677 GLU A CA 1
ATOM 4852 C C . GLU A 1 678 ? 85.346 137.132 55.589 1.00 135.99 677 GLU A C 1
ATOM 4853 O O . GLU A 1 678 ? 84.192 136.806 55.281 1.00 135.99 677 GLU A O 1
ATOM 4855 N N . GLU A 1 679 ? 85.651 137.648 56.784 1.00 134.89 678 GLU A N 1
ATOM 4856 C CA . GLU A 1 679 ? 84.610 137.955 57.763 1.00 134.89 678 GLU A CA 1
ATOM 4857 C C . GLU A 1 679 ? 83.678 139.057 57.263 1.00 134.89 678 GLU A C 1
ATOM 4858 O O . GLU A 1 679 ? 82.463 138.995 57.485 1.00 134.89 678 GLU A O 1
ATOM 4864 N N . ALA A 1 680 ? 84.231 140.067 56.582 1.00 135.04 679 ALA A N 1
ATOM 4865 C CA . ALA A 1 680 ? 83.414 141.120 55.981 1.00 135.04 679 ALA A CA 1
ATOM 4866 C C . ALA A 1 680 ? 82.517 140.575 54.877 1.00 135.04 679 ALA A C 1
ATOM 4867 O O . ALA A 1 680 ? 81.359 140.990 54.752 1.00 135.04 679 ALA A O 1
ATOM 4869 N N . ARG A 1 681 ? 83.042 139.656 54.062 1.00 139.42 680 ARG A N 1
ATOM 4870 C CA . ARG A 1 681 ? 82.239 139.029 53.015 1.00 139.42 680 ARG A CA 1
ATOM 4871 C C . ARG A 1 681 ? 81.118 138.181 53.605 1.00 139.42 680 ARG A C 1
ATOM 4872 O O . ARG A 1 681 ? 79.991 138.190 53.095 1.00 139.42 680 ARG A O 1
ATOM 4880 N N . GLN A 1 682 ? 81.408 137.450 54.687 1.00 138.55 681 GLN A N 1
ATOM 4881 C CA . GLN A 1 682 ? 80.376 136.661 55.354 1.00 138.55 681 GLN A CA 1
ATOM 4882 C C . GLN A 1 682 ? 79.332 137.544 56.028 1.00 138.55 681 GLN A C 1
ATOM 4883 O O . GLN A 1 682 ? 78.157 137.165 56.100 1.00 138.55 681 GLN A O 1
ATOM 4889 N N . ALA A 1 683 ? 79.737 138.712 56.534 1.00 139.34 682 ALA A N 1
ATOM 4890 C CA . ALA A 1 683 ? 78.770 139.651 57.096 1.00 139.34 682 ALA A CA 1
ATOM 4891 C C . ALA A 1 683 ? 77.914 140.285 56.005 1.00 139.34 682 ALA A C 1
ATOM 4892 O O . ALA A 1 683 ? 76.717 140.524 56.207 1.00 139.34 682 ALA A O 1
ATOM 4894 N N . SER A 1 684 ? 78.509 140.566 54.843 1.00 141.29 683 SER A N 1
ATOM 4895 C CA . SER A 1 684 ? 77.758 141.139 53.732 1.00 141.29 683 SER A CA 1
ATOM 4896 C C . SER A 1 684 ? 76.856 140.117 53.055 1.00 141.29 683 SER A C 1
ATOM 4897 O O . SER A 1 684 ? 75.910 140.510 52.363 1.00 141.29 683 SER A O 1
ATOM 4900 N N . ILE A 1 685 ? 77.143 138.822 53.216 1.00 141.94 684 ILE A N 1
ATOM 4901 C CA . ILE A 1 685 ? 76.231 137.788 52.733 1.00 141.94 684 ILE A CA 1
ATOM 4902 C C . ILE A 1 685 ? 74.919 137.824 53.512 1.00 141.94 684 ILE A C 1
ATOM 4903 O O . ILE A 1 685 ? 73.834 137.779 52.917 1.00 141.94 684 ILE A O 1
ATOM 4908 N N . ARG A 1 686 ? 74.991 137.946 54.834 1.00 143.13 685 ARG A N 1
ATOM 4909 C CA . ARG A 1 686 ? 73.801 138.023 55.675 1.00 143.13 685 ARG A CA 1
ATOM 4910 C C . ARG A 1 686 ? 73.079 139.355 55.498 1.00 143.13 685 ARG A C 1
ATOM 4911 O O . ARG A 1 686 ? 73.691 140.359 55.131 1.00 143.13 685 ARG A O 1
ATOM 4919 N N . GLY A 1 689 ? 74.490 139.445 64.617 1.00 99.41 688 GLY A N 1
ATOM 4920 C CA . GLY A 1 689 ? 75.902 139.522 64.940 1.00 99.41 688 GLY A CA 1
ATOM 4921 C C . GLY A 1 689 ? 76.606 140.683 64.267 1.00 99.41 688 GLY A C 1
ATOM 4922 O O . GLY A 1 689 ? 77.808 140.622 64.007 1.00 99.41 688 GLY A O 1
ATOM 4923 N N . THR A 1 690 ? 75.838 141.736 63.961 1.00 97.99 689 THR A N 1
ATOM 4924 C CA . THR A 1 690 ? 76.433 142.932 63.363 1.00 97.99 689 THR A CA 1
ATOM 4925 C C . THR A 1 690 ? 77.409 143.667 64.289 1.00 97.99 689 THR A C 1
ATOM 4926 O O . THR A 1 690 ? 78.510 144.003 63.818 1.00 97.99 689 THR A O 1
ATOM 4928 N N . PRO A 1 691 ? 77.109 143.955 65.578 1.00 97.25 690 PRO A N 1
ATOM 4929 C CA . PRO A 1 691 ? 78.158 144.567 66.417 1.00 97.25 690 PRO A CA 1
ATOM 4930 C C . PRO A 1 691 ? 79.318 143.636 66.719 1.00 97.25 690 PRO A C 1
ATOM 4931 O O . PRO A 1 691 ? 80.429 144.128 66.956 1.00 97.25 690 PRO A O 1
ATOM 4935 N N . GLU A 1 692 ? 79.093 142.317 66.676 1.00 96.49 691 GLU A N 1
ATOM 4936 C CA . GLU A 1 692 ? 80.174 141.342 66.791 1.00 96.49 691 GLU A CA 1
ATOM 4937 C C . GLU A 1 692 ? 81.195 141.512 65.672 1.00 96.49 691 GLU A C 1
ATOM 4938 O O . GLU A 1 692 ? 82.407 141.455 65.911 1.00 96.49 691 GLU A O 1
ATOM 4944 N N . GLU A 1 693 ? 80.722 141.732 64.444 1.00 97.00 692 GLU A N 1
ATOM 4945 C CA . GLU A 1 693 ? 81.639 141.995 63.342 1.00 97.00 692 GLU A CA 1
ATOM 4946 C C . GLU A 1 693 ? 82.235 143.395 63.434 1.00 97.00 692 GLU A C 1
ATOM 4947 O O . GLU A 1 693 ? 83.457 143.558 63.345 1.00 97.00 692 GLU A O 1
ATOM 4949 N N . MET A 1 694 ? 81.400 144.414 63.657 1.00 97.56 693 MET A N 1
ATOM 4950 C CA . MET A 1 694 ? 81.873 145.795 63.602 1.00 97.56 693 MET A CA 1
ATOM 4951 C C . MET A 1 694 ? 82.706 146.212 64.807 1.00 97.56 693 MET A C 1
ATOM 4952 O O . MET A 1 694 ? 83.242 147.326 64.803 1.00 97.56 693 MET A O 1
ATOM 4957 N N . PHE A 1 695 ? 82.814 145.374 65.841 1.00 90.82 694 PHE A N 1
ATOM 4958 C CA . PHE A 1 695 ? 83.816 145.627 66.869 1.00 90.82 694 PHE A CA 1
ATOM 4959 C C . PHE A 1 695 ? 85.227 145.477 66.315 1.00 90.82 694 PHE A C 1
ATOM 4960 O O . PHE A 1 695 ? 86.134 146.205 66.731 1.00 90.82 694 PHE A O 1
ATOM 4968 N N . TRP A 1 696 ? 85.430 144.550 65.378 1.00 88.81 695 TRP A N 1
ATOM 4969 C CA . TRP A 1 696 ? 86.744 144.301 64.802 1.00 88.81 695 TRP A CA 1
ATOM 4970 C C . TRP A 1 696 ? 86.920 144.891 63.408 1.00 88.81 695 TRP A C 1
ATOM 4971 O O . TRP A 1 696 ? 88.053 145.201 63.028 1.00 88.81 695 TRP A O 1
ATOM 4982 N N . GLN A 1 697 ? 85.842 145.058 62.641 1.00 102.63 696 GLN A N 1
ATOM 4983 C CA . GLN A 1 697 ? 85.953 145.517 61.261 1.00 102.63 696 GLN A CA 1
ATOM 4984 C C . GLN A 1 697 ? 86.210 147.008 61.117 1.00 102.63 696 GLN A C 1
ATOM 4985 O O . GLN A 1 697 ? 86.473 147.461 59.998 1.00 102.63 696 GLN A O 1
ATOM 4991 N N . ARG A 1 698 ? 86.128 147.788 62.193 1.00 99.56 697 ARG A N 1
ATOM 4992 C CA . ARG A 1 698 ? 86.420 149.208 62.062 1.00 99.56 697 ARG A CA 1
ATOM 4993 C C . ARG A 1 698 ? 87.911 149.479 61.922 1.00 99.56 697 ARG A C 1
ATOM 4994 O O . ARG A 1 698 ? 88.290 150.477 61.297 1.00 99.56 697 ARG A O 1
ATOM 5002 N N . GLN A 1 699 ? 88.758 148.621 62.490 1.00 101.30 698 GLN A N 1
ATOM 5003 C CA . GLN A 1 699 ? 90.208 148.781 62.445 1.00 101.30 698 GLN A CA 1
ATOM 5004 C C . GLN A 1 699 ? 90.800 147.400 62.229 1.00 101.30 698 GLN A C 1
ATOM 5005 O O . GLN A 1 699 ? 90.718 146.548 63.118 1.00 101.30 698 GLN A O 1
ATOM 5011 N N . ARG A 1 700 ? 91.404 147.182 61.076 1.00 109.68 699 ARG A N 1
ATOM 5012 C CA . ARG A 1 700 ? 91.802 145.825 60.722 1.00 109.68 699 ARG A CA 1
ATOM 5013 C C . ARG A 1 700 ? 93.276 145.710 60.380 1.00 109.68 699 ARG A C 1
ATOM 5014 O O . ARG A 1 700 ? 93.825 144.606 60.419 1.00 109.68 699 ARG A O 1
ATOM 5022 N N . GLY A 1 701 ? 93.930 146.816 60.047 1.00 110.84 700 GLY A N 1
ATOM 5023 C CA . GLY A 1 701 ? 95.325 146.793 59.680 1.00 110.84 700 GLY A CA 1
ATOM 5024 C C . GLY A 1 701 ? 96.231 146.959 60.881 1.00 110.84 700 GLY A C 1
ATOM 5025 O O . GLY A 1 701 ? 95.804 147.013 62.035 1.00 110.84 700 GLY A O 1
ATOM 5026 N N . MET A 1 702 ? 97.525 147.036 60.585 1.00 107.98 701 MET A N 1
ATOM 5027 C CA . MET A 1 702 ? 98.524 147.186 61.635 1.00 107.98 701 MET A CA 1
ATOM 5028 C C . MET A 1 702 ? 98.710 148.653 62.005 1.00 107.98 701 MET A C 1
ATOM 5029 O O . MET A 1 702 ? 98.750 149.009 63.188 1.00 107.98 701 MET A O 1
ATOM 5034 N N . GLN A 1 703 ? 98.835 149.519 60.995 1.00 106.62 702 GLN A N 1
ATOM 5035 C CA . GLN A 1 703 ? 99.210 150.910 61.222 1.00 106.62 702 GLN A CA 1
ATOM 5036 C C . GLN A 1 703 ? 98.102 151.734 61.869 1.00 106.62 702 GLN A C 1
ATOM 5037 O O . GLN A 1 703 ? 98.374 152.458 62.834 1.00 106.62 702 GLN A O 1
ATOM 5043 N N . GLU A 1 704 ? 96.857 151.621 61.386 1.00 106.69 703 GLU A N 1
ATOM 5044 C CA . GLU A 1 704 ? 95.772 152.461 61.896 1.00 106.69 703 GLU A CA 1
ATOM 5045 C C . GLU A 1 704 ? 95.463 152.193 63.365 1.00 106.69 703 GLU A C 1
ATOM 5046 O O . GLU A 1 704 ? 95.024 153.112 64.064 1.00 106.69 703 GLU A O 1
ATOM 5052 N N . THR A 1 705 ? 95.771 150.989 63.858 1.00 101.95 704 THR A N 1
ATOM 5053 C CA . THR A 1 705 ? 95.765 150.737 65.293 1.00 101.95 704 THR A CA 1
ATOM 5054 C C . THR A 1 705 ? 96.793 151.609 66.008 1.00 101.95 704 THR A C 1
ATOM 5055 O O . THR A 1 705 ? 96.510 152.142 67.087 1.00 101.95 704 THR A O 1
ATOM 5059 N N . ILE A 1 706 ? 97.968 151.812 65.397 1.00 101.35 705 ILE A N 1
ATOM 5060 C CA . ILE A 1 706 ? 99.005 152.635 66.022 1.00 101.35 705 ILE A CA 1
ATOM 5061 C C . ILE A 1 706 ? 98.591 154.103 66.058 1.00 101.35 705 ILE A C 1
ATOM 5062 O O . ILE A 1 706 ? 98.744 154.765 67.094 1.00 101.35 705 ILE A O 1
ATOM 5067 N N . GLU A 1 707 ? 98.051 154.642 64.946 1.00 103.49 706 GLU A N 1
ATOM 5068 C CA . GLU A 1 707 ? 97.636 156.055 65.027 1.00 103.49 706 GLU A CA 1
ATOM 5069 C C . GLU A 1 707 ? 96.424 156.263 65.932 1.00 103.49 706 GLU A C 1
ATOM 5070 O O . GLU A 1 707 ? 96.348 157.290 66.612 1.00 103.49 706 GLU A O 1
ATOM 5076 N N . ILE A 1 708 ? 95.468 155.330 65.972 1.00 100.06 707 ILE A N 1
ATOM 5077 C CA . ILE A 1 708 ? 94.330 155.577 66.860 1.00 100.06 707 ILE A CA 1
ATOM 5078 C C . ILE A 1 708 ? 94.714 155.347 68.325 1.00 100.06 707 ILE A C 1
ATOM 5079 O O . ILE A 1 708 ? 94.202 156.036 69.217 1.00 100.06 707 ILE A O 1
ATOM 5084 N N . GLY A 1 709 ? 95.660 154.443 68.602 1.00 97.91 708 GLY A N 1
ATOM 5085 C CA . GLY A 1 709 ? 96.187 154.339 69.955 1.00 97.91 708 GLY A CA 1
ATOM 5086 C C . GLY A 1 709 ? 96.948 155.578 70.387 1.00 97.91 708 GLY A C 1
ATOM 5087 O O . GLY A 1 709 ? 96.807 156.040 71.526 1.00 97.91 708 GLY A O 1
ATOM 5088 N N . ARG A 1 710 ? 97.733 156.156 69.472 1.00 98.36 709 ARG A N 1
ATOM 5089 C CA . ARG A 1 710 ? 98.428 157.407 69.759 1.00 98.36 709 ARG A CA 1
ATOM 5090 C C . ARG A 1 710 ? 97.446 158.561 69.936 1.00 98.36 709 ARG A C 1
ATOM 5091 O O . ARG A 1 710 ? 97.658 159.438 70.779 1.00 98.36 709 ARG A O 1
ATOM 5099 N N . ARG A 1 711 ? 96.356 158.563 69.163 1.00 97.42 710 ARG A N 1
ATOM 5100 C CA . ARG A 1 711 ? 95.337 159.599 69.301 1.00 97.42 710 ARG A CA 1
ATOM 5101 C C . ARG A 1 711 ? 94.578 159.462 70.614 1.00 97.42 710 ARG A C 1
ATOM 5102 O O . ARG A 1 711 ? 94.222 160.467 71.238 1.00 97.42 710 ARG A O 1
ATOM 5104 N N . MET A 1 712 ? 94.318 158.224 71.046 1.00 97.57 711 MET A N 1
ATOM 5105 C CA . MET A 1 712 ? 93.675 158.000 72.337 1.00 97.57 711 MET A CA 1
ATOM 5106 C C . MET A 1 712 ? 94.586 158.409 73.485 1.00 97.57 711 MET A C 1
ATOM 5107 O O . MET A 1 712 ? 94.113 158.927 74.503 1.00 97.57 711 MET A O 1
ATOM 5112 N N . ILE A 1 713 ? 95.894 158.181 73.339 1.00 97.13 712 ILE A N 1
ATOM 5113 C CA . ILE A 1 713 ? 96.855 158.647 74.335 1.00 97.13 712 ILE A CA 1
ATOM 5114 C C . ILE A 1 713 ? 96.893 160.174 74.371 1.00 97.13 712 ILE A C 1
ATOM 5115 O O . ILE A 1 713 ? 96.886 160.786 75.447 1.00 97.13 712 ILE A O 1
ATOM 5120 N N . GLU A 1 714 ? 96.890 160.810 73.194 1.00 98.11 713 GLU A N 1
ATOM 5121 C CA . GLU A 1 714 ? 96.995 162.265 73.116 1.00 98.11 713 GLU A CA 1
ATOM 5122 C C . GLU A 1 714 ? 95.738 162.958 73.636 1.00 98.11 713 GLU A C 1
ATOM 5123 O O . GLU A 1 714 ? 95.831 163.982 74.322 1.00 98.11 713 GLU A O 1
ATOM 5125 N N . GLN A 1 715 ? 94.558 162.424 73.323 1.00 98.08 714 GLN A N 1
ATOM 5126 C CA . GLN A 1 715 ? 93.319 162.999 73.827 1.00 98.08 714 GLN A CA 1
ATOM 5127 C C . GLN A 1 715 ? 92.968 162.507 75.222 1.00 98.08 714 GLN A C 1
ATOM 5128 O O . GLN A 1 715 ? 92.037 163.039 75.836 1.00 98.08 714 GLN A O 1
ATOM 5134 N N . GLN A 1 716 ? 93.688 161.508 75.734 1.00 96.64 715 GLN A N 1
ATOM 5135 C CA . GLN A 1 716 ? 93.499 161.075 77.111 1.00 96.64 715 GLN A CA 1
ATOM 5136 C C . GLN A 1 716 ? 94.033 162.110 78.093 1.00 96.64 715 GLN A C 1
ATOM 5137 O O . GLN A 1 716 ? 93.473 162.285 79.181 1.00 96.64 715 GLN A O 1
ATOM 5143 N N . LEU A 1 717 ? 95.111 162.802 77.727 1.00 99.21 716 LEU A N 1
ATOM 5144 C CA . LEU A 1 717 ? 95.692 163.848 78.556 1.00 99.21 716 LEU A CA 1
ATOM 5145 C C . LEU A 1 717 ? 95.303 165.246 78.089 1.00 99.21 716 LEU A C 1
ATOM 5146 O O . LEU A 1 717 ? 95.829 166.236 78.609 1.00 99.21 716 LEU A O 1
ATOM 5151 N N . ALA A 1 718 ? 94.398 165.348 77.118 1.00 101.86 717 ALA A N 1
ATOM 5152 C CA . ALA A 1 718 ? 93.915 166.639 76.648 1.00 101.86 717 ALA A CA 1
ATOM 5153 C C . ALA A 1 718 ? 92.828 167.226 77.537 1.00 101.86 717 ALA A C 1
ATOM 5154 O O . ALA A 1 718 ? 92.446 168.384 77.338 1.00 101.86 717 ALA A O 1
ATOM 5156 N N . ALA A 1 719 ? 92.323 166.463 78.501 1.00 101.68 718 ALA A N 1
ATOM 5157 C CA . ALA A 1 719 ? 91.301 166.956 79.415 1.00 101.68 718 ALA A CA 1
ATOM 5158 C C . ALA A 1 719 ? 91.623 166.551 80.849 1.00 101.68 718 ALA A C 1
ATOM 5159 O O . ALA A 1 719 ? 92.491 165.711 81.086 1.00 101.68 718 ALA A O 1
ATOM 5161 N N . GLU B 1 16 ? 75.754 141.070 78.741 1.00 84.37 15 GLU B N 1
ATOM 5162 C CA . GLU B 1 16 ? 75.245 140.198 77.689 1.00 84.37 15 GLU B CA 1
ATOM 5163 C C . GLU B 1 16 ? 76.269 139.126 77.323 1.00 84.37 15 GLU B C 1
ATOM 5164 O O . GLU B 1 16 ? 76.426 138.139 78.040 1.00 84.37 15 GLU B O 1
ATOM 5166 N N . SER B 1 17 ? 76.965 139.328 76.208 1.00 83.27 16 SER B N 1
ATOM 5167 C CA . SER B 1 17 ? 77.957 138.383 75.723 1.00 83.27 16 SER B CA 1
ATOM 5168 C C . SER B 1 17 ? 79.213 139.126 75.298 1.00 83.27 16 SER B C 1
ATOM 5169 O O . SER B 1 17 ? 79.166 140.311 74.955 1.00 83.27 16 SER B O 1
ATOM 5172 N N . ASN B 1 18 ? 80.338 138.417 75.327 1.00 80.85 17 ASN B N 1
ATOM 5173 C CA . ASN B 1 18 ? 81.595 138.977 74.858 1.00 80.85 17 ASN B CA 1
ATOM 5174 C C . ASN B 1 18 ? 81.566 139.145 73.344 1.00 80.85 17 ASN B C 1
ATOM 5175 O O . ASN B 1 18 ? 80.789 138.504 72.632 1.00 80.85 17 ASN B O 1
ATOM 5180 N N . PHE B 1 19 ? 82.440 140.021 72.850 1.00 84.44 18 PHE B N 1
ATOM 5181 C CA . PHE B 1 19 ? 82.477 140.364 71.436 1.00 84.44 18 PHE B CA 1
ATOM 5182 C C . PHE B 1 19 ? 83.480 139.525 70.657 1.00 84.44 18 PHE B C 1
ATOM 5183 O O . PHE B 1 19 ? 84.070 140.011 69.685 1.00 84.44 18 PHE B O 1
ATOM 5191 N N . GLY B 1 20 ? 83.683 138.272 71.055 1.00 80.70 19 GLY B N 1
ATOM 5192 C CA . GLY B 1 20 ? 84.704 137.449 70.450 1.00 80.70 19 GLY B CA 1
ATOM 5193 C C . GLY B 1 20 ? 86.092 137.688 70.988 1.00 80.70 19 GLY B C 1
ATOM 5194 O O . GLY B 1 20 ? 87.059 137.161 70.427 1.00 80.70 19 GLY B O 1
ATOM 5195 N N . VAL B 1 21 ? 86.220 138.466 72.057 1.00 76.33 20 VAL B N 1
ATOM 5196 C CA . VAL B 1 21 ? 87.518 138.801 72.627 1.00 76.33 20 VAL B CA 1
ATOM 5197 C C . VAL B 1 21 ? 88.045 137.594 73.387 1.00 76.33 20 VAL B C 1
ATOM 5198 O O . VAL B 1 21 ? 87.390 137.090 74.305 1.00 76.33 20 VAL B O 1
ATOM 5202 N N . ASP B 1 22 ? 89.231 137.125 73.007 1.00 75.93 21 ASP B N 1
ATOM 5203 C CA . ASP B 1 22 ? 89.848 136.028 73.737 1.00 75.93 21 ASP B CA 1
ATOM 5204 C C . ASP B 1 22 ? 90.592 136.533 74.965 1.00 75.93 21 ASP B C 1
ATOM 5205 O O . ASP B 1 22 ? 90.407 136.008 76.067 1.00 75.93 21 ASP B O 1
ATOM 5210 N N . PHE B 1 23 ? 91.432 137.557 74.806 1.00 71.00 22 PHE B N 1
ATOM 5211 C CA . PHE B 1 23 ? 92.192 138.065 75.939 1.00 71.00 22 PHE B CA 1
ATOM 5212 C C . PHE B 1 23 ? 92.200 139.585 75.925 1.00 71.00 22 PHE B C 1
ATOM 5213 O O . PHE B 1 23 ? 92.047 140.221 74.881 1.00 71.00 22 PHE B O 1
ATOM 5221 N N . VAL B 1 24 ? 92.370 140.164 77.113 1.00 73.29 23 VAL B N 1
ATOM 5222 C CA . VAL B 1 24 ? 92.460 141.605 77.303 1.00 73.29 23 VAL B CA 1
ATOM 5223 C C . VAL B 1 24 ? 93.786 141.910 77.984 1.00 73.29 23 VAL B C 1
ATOM 5224 O O . VAL B 1 24 ? 94.130 141.278 78.991 1.00 73.29 23 VAL B O 1
ATOM 5228 N N . ILE B 1 25 ? 94.523 142.874 77.436 1.00 77.25 24 ILE B N 1
ATOM 5229 C CA . ILE B 1 25 ? 95.735 143.405 78.051 1.00 77.25 24 ILE B CA 1
ATOM 5230 C C . ILE B 1 25 ? 95.444 144.838 78.474 1.00 77.25 24 ILE B C 1
ATOM 5231 O O . ILE B 1 25 ? 94.955 145.642 77.668 1.00 77.25 24 ILE B O 1
ATOM 5236 N N . HIS B 1 26 ? 95.734 145.154 79.740 1.00 82.01 25 HIS B N 1
ATOM 5237 C CA . HIS B 1 26 ? 95.354 146.446 80.304 1.00 82.01 25 HIS B CA 1
ATOM 5238 C C . HIS B 1 26 ? 96.229 147.575 79.775 1.00 82.01 25 HIS B C 1
ATOM 5239 O O . HIS B 1 26 ? 95.718 148.522 79.171 1.00 82.01 25 HIS B O 1
ATOM 5246 N N . TYR B 1 27 ? 97.542 147.497 80.024 1.00 87.36 26 TYR B N 1
ATOM 5247 C CA . TYR B 1 27 ? 98.562 148.429 79.519 1.00 87.36 26 TYR B CA 1
ATOM 5248 C C . TYR B 1 27 ? 98.281 149.875 79.947 1.00 87.36 26 TYR B C 1
ATOM 5249 O O . TYR B 1 27 ? 97.850 150.714 79.154 1.00 87.36 26 TYR B O 1
ATOM 5258 N N . LYS B 1 28 ? 98.455 150.123 81.242 1.00 88.11 27 LYS B N 1
ATOM 5259 C CA . LYS B 1 28 ? 98.368 151.489 81.741 1.00 88.11 27 LYS B CA 1
ATOM 5260 C C . LYS B 1 28 ? 99.489 152.346 81.158 1.00 88.11 27 LYS B C 1
ATOM 5261 O O . LYS B 1 28 ? 100.611 151.881 80.947 1.00 88.11 27 LYS B O 1
ATOM 5267 N N . VAL B 1 29 ? 99.158 153.594 80.838 1.00 91.58 28 VAL B N 1
ATOM 5268 C CA . VAL B 1 29 ? 100.118 154.536 80.269 1.00 91.58 28 VAL B CA 1
ATOM 5269 C C . VAL B 1 29 ? 100.199 155.734 81.207 1.00 91.58 28 VAL B C 1
ATOM 5270 O O . VAL B 1 29 ? 99.372 156.652 81.110 1.00 91.58 28 VAL B O 1
ATOM 5274 N N . PRO B 1 30 ? 101.140 155.754 82.148 1.00 94.59 29 PRO B N 1
ATOM 5275 C CA . PRO B 1 30 ? 101.268 156.916 83.033 1.00 94.59 29 PRO B CA 1
ATOM 5276 C C . PRO B 1 30 ? 101.844 158.116 82.300 1.00 94.59 29 PRO B C 1
ATOM 5277 O O . PRO B 1 30 ? 102.551 157.985 81.299 1.00 94.59 29 PRO B O 1
ATOM 5281 N N . ALA B 1 31 ? 101.522 159.304 82.817 1.00 98.15 30 ALA B N 1
ATOM 5282 C CA . ALA B 1 31 ? 101.892 160.538 82.133 1.00 98.15 30 ALA B CA 1
ATOM 5283 C C . ALA B 1 31 ? 103.374 160.860 82.281 1.00 98.15 30 ALA B C 1
ATOM 5284 O O . ALA B 1 31 ? 103.952 161.511 81.403 1.00 98.15 30 ALA B O 1
ATOM 5286 N N . ALA B 1 32 ? 104.003 160.426 83.374 1.00 99.49 31 ALA B N 1
ATOM 5287 C CA . ALA B 1 32 ? 105.390 160.793 83.630 1.00 99.49 31 ALA B CA 1
ATOM 5288 C C . ALA B 1 32 ? 106.383 160.039 82.752 1.00 99.49 31 ALA B C 1
ATOM 5289 O O . ALA B 1 32 ? 107.471 160.562 82.490 1.00 99.49 31 ALA B O 1
ATOM 5291 N N . GLU B 1 33 ? 106.044 158.838 82.292 1.00 99.91 32 GLU B N 1
ATOM 5292 C CA . GLU B 1 33 ? 106.889 158.083 81.367 1.00 99.91 32 GLU B CA 1
ATOM 5293 C C . GLU B 1 33 ? 106.089 157.703 80.124 1.00 99.91 32 GLU B C 1
ATOM 5294 O O . GLU B 1 33 ? 106.087 156.556 79.673 1.00 99.91 32 GLU B O 1
ATOM 5300 N N . ARG B 1 34 ? 105.402 158.703 79.555 1.00 100.06 33 ARG B N 1
ATOM 5301 C CA . ARG B 1 34 ? 104.470 158.480 78.451 1.00 100.06 33 ARG B CA 1
ATOM 5302 C C . ARG B 1 34 ? 105.154 157.972 77.187 1.00 100.06 33 ARG B C 1
ATOM 5303 O O . ARG B 1 34 ? 104.748 156.933 76.650 1.00 100.06 33 ARG B O 1
ATOM 5311 N N . ASP B 1 35 ? 106.193 158.675 76.719 1.00 100.31 34 ASP B N 1
ATOM 5312 C CA . ASP B 1 35 ? 106.830 158.375 75.437 1.00 100.31 34 ASP B CA 1
ATOM 5313 C C . ASP B 1 35 ? 107.478 156.997 75.439 1.00 100.31 34 ASP B C 1
ATOM 5314 O O . ASP B 1 35 ? 107.282 156.212 74.503 1.00 100.31 34 ASP B O 1
ATOM 5319 N N . GLU B 1 36 ? 108.199 156.672 76.517 1.00 98.86 35 GLU B N 1
ATOM 5320 C CA . GLU B 1 36 ? 108.774 155.341 76.678 1.00 98.86 35 GLU B CA 1
ATOM 5321 C C . GLU B 1 36 ? 107.685 154.284 76.807 1.00 98.86 35 GLU B C 1
ATOM 5322 O O . GLU B 1 36 ? 107.899 153.125 76.433 1.00 98.86 35 GLU B O 1
ATOM 5328 N N . ALA B 1 37 ? 106.507 154.663 77.310 1.00 95.33 36 ALA B N 1
ATOM 5329 C CA . ALA B 1 37 ? 105.358 153.773 77.210 1.00 95.33 36 ALA B CA 1
ATOM 5330 C C . ALA B 1 37 ? 104.865 153.677 75.774 1.00 95.33 36 ALA B C 1
ATOM 5331 O O . ALA B 1 37 ? 104.674 152.569 75.254 1.00 95.33 36 ALA B O 1
ATOM 5333 N N . GLU B 1 38 ? 104.720 154.831 75.104 1.00 95.76 37 GLU B N 1
ATOM 5334 C CA . GLU B 1 38 ? 103.925 154.914 73.879 1.00 95.76 37 GLU B CA 1
ATOM 5335 C C . GLU B 1 38 ? 104.569 154.147 72.735 1.00 95.76 37 GLU B C 1
ATOM 5336 O O . GLU B 1 38 ? 103.907 153.328 72.082 1.00 95.76 37 GLU B O 1
ATOM 5342 N N . ALA B 1 39 ? 105.868 154.370 72.509 1.00 93.71 38 ALA B N 1
ATOM 5343 C CA . ALA B 1 39 ? 106.614 153.580 71.534 1.00 93.71 38 ALA B CA 1
ATOM 5344 C C . ALA B 1 39 ? 106.634 152.110 71.926 1.00 93.71 38 ALA B C 1
ATOM 5345 O O . ALA B 1 39 ? 106.515 151.233 71.059 1.00 93.71 38 ALA B O 1
ATOM 5347 N N . GLY B 1 40 ? 106.728 151.831 73.234 1.00 91.33 39 GLY B N 1
ATOM 5348 C CA . GLY B 1 40 ? 106.602 150.467 73.713 1.00 91.33 39 GLY B CA 1
ATOM 5349 C C . GLY B 1 40 ? 105.252 149.864 73.396 1.00 91.33 39 GLY B C 1
ATOM 5350 O O . GLY B 1 40 ? 105.170 148.676 73.057 1.00 91.33 39 GLY B O 1
ATOM 5351 N N . PHE B 1 41 ? 104.194 150.692 73.437 1.00 89.91 40 PHE B N 1
ATOM 5352 C CA . PHE B 1 41 ? 102.865 150.268 73.007 1.00 89.91 40 PHE B CA 1
ATOM 5353 C C . PHE B 1 41 ? 102.883 149.803 71.562 1.00 89.91 40 PHE B C 1
ATOM 5354 O O . PHE B 1 41 ? 102.278 148.773 71.229 1.00 89.91 40 PHE B O 1
ATOM 5362 N N . VAL B 1 42 ? 103.631 150.522 70.711 1.00 89.78 41 VAL B N 1
ATOM 5363 C CA . VAL B 1 42 ? 103.793 150.135 69.314 1.00 89.78 41 VAL B CA 1
ATOM 5364 C C . VAL B 1 42 ? 104.434 148.762 69.228 1.00 89.78 41 VAL B C 1
ATOM 5365 O O . VAL B 1 42 ? 103.945 147.878 68.506 1.00 89.78 41 VAL B O 1
ATOM 5369 N N . GLN B 1 43 ? 105.466 148.534 70.056 1.00 90.01 42 GLN B N 1
ATOM 5370 C CA . GLN B 1 43 ? 106.135 147.240 70.105 1.00 90.01 42 GLN B CA 1
ATOM 5371 C C . GLN B 1 43 ? 105.180 146.149 70.548 1.00 90.01 42 GLN B C 1
ATOM 5372 O O . GLN B 1 43 ? 105.230 145.032 70.012 1.00 90.01 42 GLN B O 1
ATOM 5378 N N . LEU B 1 44 ? 104.246 146.497 71.449 1.00 88.42 43 LEU B N 1
ATOM 5379 C CA . LEU B 1 44 ? 103.233 145.555 71.908 1.00 88.42 43 LEU B CA 1
ATOM 5380 C C . LEU B 1 44 ? 102.379 145.066 70.751 1.00 88.42 43 LEU B C 1
ATOM 5381 O O . LEU B 1 44 ? 102.165 143.854 70.609 1.00 88.42 43 LEU B O 1
ATOM 5386 N N . ILE B 1 45 ? 101.975 145.984 69.865 1.00 88.19 44 ILE B N 1
ATOM 5387 C CA . ILE B 1 45 ? 101.182 145.589 68.707 1.00 88.19 44 ILE B CA 1
ATOM 5388 C C . ILE B 1 45 ? 102.018 144.729 67.771 1.00 88.19 44 ILE B C 1
ATOM 5389 O O . ILE B 1 45 ? 101.526 143.732 67.222 1.00 88.19 44 ILE B O 1
ATOM 5394 N N . ARG B 1 46 ? 103.316 145.045 67.659 1.00 88.71 45 ARG B N 1
ATOM 5395 C CA . ARG B 1 46 ? 104.229 144.209 66.888 1.00 88.71 45 ARG B CA 1
ATOM 5396 C C . ARG B 1 46 ? 104.330 142.827 67.507 1.00 88.71 45 ARG B C 1
ATOM 5397 O O . ARG B 1 46 ? 104.244 141.811 66.806 1.00 88.71 45 ARG B O 1
ATOM 5405 N N . ALA B 1 47 ? 104.367 142.775 68.844 1.00 88.07 46 ALA B N 1
ATOM 5406 C CA . ALA B 1 47 ? 104.444 141.496 69.537 1.00 88.07 46 ALA B CA 1
ATOM 5407 C C . ALA B 1 47 ? 103.146 140.718 69.421 1.00 88.07 46 ALA B C 1
ATOM 5408 O O . ALA B 1 47 ? 103.124 139.510 69.681 1.00 88.07 46 ALA B O 1
ATOM 5410 N N . LEU B 1 48 ? 102.060 141.385 69.032 1.00 86.59 47 LEU B N 1
ATOM 5411 C CA . LEU B 1 48 ? 100.812 140.668 68.855 1.00 86.59 47 LEU B CA 1
ATOM 5412 C C . LEU B 1 48 ? 100.489 140.479 67.384 1.00 86.59 47 LEU B C 1
ATOM 5413 O O . LEU B 1 48 ? 99.418 139.963 67.053 1.00 86.59 47 LEU B O 1
ATOM 5418 N N . THR B 1 49 ? 101.396 140.877 66.489 1.00 90.18 48 THR B N 1
ATOM 5419 C CA . THR B 1 49 ? 101.095 140.735 65.069 1.00 90.18 48 THR B CA 1
ATOM 5420 C C . THR B 1 49 ? 101.848 139.556 64.462 1.00 90.18 48 THR B C 1
ATOM 5421 O O . THR B 1 49 ? 101.275 138.787 63.680 1.00 90.18 48 THR B O 1
ATOM 5425 N N . THR B 1 50 ? 103.118 139.382 64.837 1.00 90.43 49 THR B N 1
ATOM 5426 C CA . THR B 1 50 ? 103.927 138.300 64.286 1.00 90.43 49 THR B CA 1
ATOM 5427 C C . THR B 1 50 ? 103.456 136.934 64.765 1.00 90.43 49 THR B C 1
ATOM 5428 O O . THR B 1 50 ? 103.672 135.930 64.076 1.00 90.43 49 THR B O 1
ATOM 5432 N N . VAL B 1 51 ? 102.820 136.871 65.935 1.00 87.13 50 VAL B N 1
ATOM 5433 C CA . VAL B 1 51 ? 102.276 135.604 66.410 1.00 87.13 50 VAL B CA 1
ATOM 5434 C C . VAL B 1 51 ? 101.013 135.246 65.635 1.00 87.13 50 VAL B C 1
ATOM 5435 O O . VAL B 1 51 ? 100.736 134.067 65.381 1.00 87.13 50 VAL B O 1
ATOM 5439 N N . GLY B 1 52 ? 100.247 136.249 65.219 1.00 88.19 51 GLY B N 1
ATOM 5440 C CA . GLY B 1 52 ? 99.048 136.001 64.444 1.00 88.19 51 GLY B CA 1
ATOM 5441 C C . GLY B 1 52 ? 97.762 136.274 65.194 1.00 88.19 51 GLY B C 1
ATOM 5442 O O . GLY B 1 52 ? 96.795 135.517 65.076 1.00 88.19 51 GLY B O 1
ATOM 5443 N N . LEU B 1 53 ? 97.739 137.351 65.972 1.00 83.68 52 LEU B N 1
ATOM 5444 C CA . LEU B 1 53 ? 96.572 137.745 66.748 1.00 83.68 52 LEU B CA 1
ATOM 5445 C C . LEU B 1 53 ? 96.002 139.044 66.199 1.00 83.68 52 LEU B C 1
ATOM 5446 O O . LEU B 1 53 ? 96.754 139.961 65.857 1.00 83.68 52 LEU B O 1
ATOM 5451 N N . ALA B 1 54 ? 94.679 139.113 66.107 1.00 83.95 53 ALA B N 1
ATOM 5452 C CA . ALA B 1 54 ? 94.006 140.351 65.752 1.00 83.95 53 ALA B CA 1
ATOM 5453 C C . ALA B 1 54 ? 93.832 141.201 67.001 1.00 83.95 53 ALA B C 1
ATOM 5454 O O . ALA B 1 54 ? 93.333 140.720 68.026 1.00 83.95 53 ALA B O 1
ATOM 5456 N N . THR B 1 55 ? 94.246 142.460 66.911 1.00 85.48 54 THR B N 1
ATOM 5457 C CA . THR B 1 55 ? 94.244 143.384 68.032 1.00 85.48 54 THR B CA 1
ATOM 5458 C C . THR B 1 55 ? 93.222 144.487 67.806 1.00 85.48 54 THR B C 1
ATOM 5459 O O . THR B 1 55 ? 92.882 144.822 66.668 1.00 85.48 54 THR B O 1
ATOM 5463 N N . GLU B 1 56 ? 92.737 145.050 68.908 1.00 89.75 55 GLU B N 1
ATOM 5464 C CA . GLU B 1 56 ? 91.805 146.171 68.845 1.00 89.75 55 GLU B CA 1
ATOM 5465 C C . GLU B 1 56 ? 92.036 147.034 70.076 1.00 89.75 55 GLU B C 1
ATOM 5466 O O . GLU B 1 56 ? 91.857 146.564 71.202 1.00 89.75 55 GLU B O 1
ATOM 5472 N N . VAL B 1 57 ? 92.439 148.278 69.868 1.00 89.89 56 VAL B N 1
ATOM 5473 C CA . VAL B 1 57 ? 92.745 149.190 70.962 1.00 89.89 56 VAL B CA 1
ATOM 5474 C C . VAL B 1 57 ? 91.487 149.970 71.334 1.00 89.89 56 VAL B C 1
ATOM 5475 O O . VAL B 1 57 ? 90.682 150.343 70.471 1.00 89.89 56 VAL B O 1
ATOM 5479 N N . ARG B 1 58 ? 91.274 150.147 72.638 1.00 89.33 57 ARG B N 1
ATOM 5480 C CA . ARG B 1 58 ? 90.138 150.892 73.159 1.00 89.33 57 ARG B CA 1
ATOM 5481 C C . ARG B 1 58 ? 90.593 151.711 74.356 1.00 89.33 57 ARG B C 1
ATOM 5482 O O . ARG B 1 58 ? 91.708 151.551 74.859 1.00 89.33 57 ARG B O 1
ATOM 5490 N N . HIS B 1 59 ? 89.715 152.599 74.809 1.00 88.04 58 HIS B N 1
ATOM 5491 C CA . HIS B 1 59 ? 90.022 153.443 75.953 1.00 88.04 58 HIS B CA 1
ATOM 5492 C C . HIS B 1 59 ? 89.989 152.642 77.247 1.00 88.04 58 HIS B C 1
ATOM 5493 O O . HIS B 1 59 ? 89.184 151.724 77.421 1.00 88.04 58 HIS B O 1
ATOM 5500 N N . GLY B 1 60 ? 90.875 152.998 78.158 1.00 88.21 59 GLY B N 1
ATOM 5501 C CA . GLY B 1 60 ? 90.897 152.394 79.480 1.00 88.21 59 GLY B CA 1
ATOM 5502 C C . GLY B 1 60 ? 90.750 153.450 80.549 1.00 88.21 59 GLY B C 1
ATOM 5503 O O . GLY B 1 60 ? 91.354 154.518 80.470 1.00 88.21 59 GLY B O 1
ATOM 5504 N N . GLU B 1 61 ? 89.930 153.145 81.550 1.00 88.85 60 GLU B N 1
ATOM 5505 C CA . GLU B 1 61 ? 89.693 154.092 82.626 1.00 88.85 60 GLU B CA 1
ATOM 5506 C C . GLU B 1 61 ? 90.897 154.155 83.562 1.00 88.85 60 GLU B C 1
ATOM 5507 O O . GLU B 1 61 ? 91.760 153.270 83.563 1.00 88.85 60 GLU B O 1
ATOM 5513 N N . ASN B 1 62 ? 90.935 155.235 84.357 1.00 91.99 61 ASN B N 1
ATOM 5514 C CA . ASN B 1 62 ? 92.013 155.543 85.308 1.00 91.99 61 ASN B CA 1
ATOM 5515 C C . ASN B 1 62 ? 93.376 155.610 84.621 1.00 91.99 61 ASN B C 1
ATOM 5516 O O . ASN B 1 62 ? 94.363 155.059 85.116 1.00 91.99 61 ASN B O 1
ATOM 5518 N N . GLU B 1 63 ? 93.409 156.294 83.470 1.00 93.11 62 GLU B N 1
ATOM 5519 C CA . GLU B 1 63 ? 94.608 156.576 82.669 1.00 93.11 62 GLU B CA 1
ATOM 5520 C C . GLU B 1 63 ? 95.282 155.265 82.235 1.00 93.11 62 GLU B C 1
ATOM 5521 O O . GLU B 1 63 ? 96.347 154.863 82.710 1.00 93.11 62 GLU B O 1
ATOM 5527 N N . SER B 1 64 ? 94.564 154.556 81.365 1.00 89.20 63 SER B N 1
ATOM 5528 C CA . SER B 1 64 ? 95.013 153.280 80.826 1.00 89.20 63 SER B CA 1
ATOM 5529 C C . SER B 1 64 ? 94.602 153.194 79.363 1.00 89.20 63 SER B C 1
ATOM 5530 O O . SER B 1 64 ? 93.946 154.092 78.827 1.00 89.20 63 SER B O 1
ATOM 5533 N N . LEU B 1 65 ? 94.994 152.101 78.704 1.00 86.02 64 LEU B N 1
ATOM 5534 C CA . LEU B 1 65 ? 94.698 151.938 77.278 1.00 86.02 64 LEU B CA 1
ATOM 5535 C C . LEU B 1 65 ? 94.526 150.445 76.988 1.00 86.02 64 LEU B C 1
ATOM 5536 O O . LEU B 1 65 ? 95.488 149.757 76.645 1.00 86.02 64 LEU B O 1
ATOM 5541 N N . LEU B 1 66 ? 93.281 149.978 77.078 1.00 84.65 65 LEU B N 1
ATOM 5542 C CA . LEU B 1 66 ? 92.974 148.559 76.930 1.00 84.65 65 LEU B CA 1
ATOM 5543 C C . LEU B 1 66 ? 93.141 148.103 75.488 1.00 84.65 65 LEU B C 1
ATOM 5544 O O . LEU B 1 66 ? 92.759 148.809 74.550 1.00 84.65 65 LEU B O 1
ATOM 5549 N N . VAL B 1 67 ? 93.707 146.910 75.305 1.00 81.12 66 VAL B N 1
ATOM 5550 C CA . VAL B 1 67 ? 93.727 146.264 73.999 1.00 81.12 66 VAL B CA 1
ATOM 5551 C C . VAL B 1 67 ? 93.129 144.868 74.130 1.00 81.12 66 VAL B C 1
ATOM 5552 O O . VAL B 1 67 ? 93.304 144.191 75.150 1.00 81.12 66 VAL B O 1
ATOM 5556 N N . PHE B 1 68 ? 92.370 144.471 73.115 1.00 80.04 67 PHE B N 1
ATOM 5557 C CA . PHE B 1 68 ? 91.716 143.173 73.057 1.00 80.04 67 PHE B CA 1
ATOM 5558 C C . PHE B 1 68 ? 92.339 142.370 71.929 1.00 80.04 67 PHE B C 1
ATOM 5559 O O . PHE B 1 68 ? 92.483 142.878 70.814 1.00 80.04 67 PHE B O 1
ATOM 5567 N N . VAL B 1 69 ? 92.706 141.124 72.212 1.00 77.36 68 VAL B N 1
ATOM 5568 C CA . VAL B 1 69 ? 93.298 140.250 71.210 1.00 77.36 68 VAL B CA 1
ATOM 5569 C C . VAL B 1 69 ? 92.435 139.007 71.040 1.00 77.36 68 VAL B C 1
ATOM 5570 O O . VAL B 1 69 ? 91.872 138.475 72.008 1.00 77.36 68 VAL B O 1
ATOM 5574 N N . LYS B 1 70 ? 92.298 138.586 69.787 1.00 80.82 69 LYS B N 1
ATOM 5575 C CA . LYS B 1 70 ? 91.625 137.353 69.411 1.00 80.82 69 LYS B CA 1
ATOM 5576 C C . LYS B 1 70 ? 92.465 136.650 68.354 1.00 80.82 69 LYS B C 1
ATOM 5577 O O . LYS B 1 70 ? 93.439 137.202 67.842 1.00 80.82 69 LYS B O 1
ATOM 5583 N N . VAL B 1 71 ? 92.089 135.422 68.025 1.00 82.86 70 VAL B N 1
ATOM 5584 C CA . VAL B 1 71 ? 92.764 134.675 66.970 1.00 82.86 70 VAL B CA 1
ATOM 5585 C C . VAL B 1 71 ? 92.087 135.009 65.648 1.00 82.86 70 VAL B C 1
ATOM 5586 O O . VAL B 1 71 ? 90.879 134.806 65.489 1.00 82.86 70 VAL B O 1
ATOM 5590 N N . ALA B 1 72 ? 92.863 135.534 64.701 1.00 91.75 71 ALA B N 1
ATOM 5591 C CA . ALA B 1 72 ? 92.331 135.880 63.389 1.00 91.75 71 ALA B CA 1
ATOM 5592 C C . ALA B 1 72 ? 92.448 134.710 62.418 1.00 91.75 71 ALA B C 1
ATOM 5593 O O . ALA B 1 72 ? 91.444 134.238 61.877 1.00 91.75 71 ALA B O 1
ATOM 5595 N N . SER B 1 73 ? 93.669 134.233 62.194 1.00 96.18 72 SER B N 1
ATOM 5596 C CA . SER B 1 73 ? 93.897 133.119 61.287 1.00 96.18 72 SER B CA 1
ATOM 5597 C C . SER B 1 73 ? 93.753 131.808 62.042 1.00 96.18 72 SER B C 1
ATOM 5598 O O . SER B 1 73 ? 94.516 131.566 62.988 1.00 96.18 72 SER B O 1
ATOM 5601 N N . PRO B 1 74 ? 92.809 130.938 61.673 1.00 96.10 73 PRO B N 1
ATOM 5602 C CA . PRO B 1 74 ? 92.710 129.632 62.339 1.00 96.10 73 PRO B CA 1
ATOM 5603 C C . PRO B 1 74 ? 93.821 128.666 61.965 1.00 96.10 73 PRO B C 1
ATOM 5604 O O . PRO B 1 74 ? 93.965 127.637 62.637 1.00 96.10 73 PRO B O 1
ATOM 5608 N N . ASP B 1 75 ? 94.601 128.957 60.920 1.00 95.06 74 ASP B N 1
ATOM 5609 C CA . ASP B 1 75 ? 95.706 128.080 60.539 1.00 95.06 74 ASP B CA 1
ATOM 5610 C C . ASP B 1 75 ? 96.821 128.111 61.578 1.00 95.06 74 ASP B C 1
ATOM 5611 O O . ASP B 1 75 ? 97.349 127.062 61.967 1.00 95.06 74 ASP B O 1
ATOM 5613 N N . LEU B 1 76 ? 97.187 129.308 62.047 1.00 93.59 75 LEU B N 1
ATOM 5614 C CA . LEU B 1 76 ? 98.197 129.424 63.095 1.00 93.59 75 LEU B CA 1
ATOM 5615 C C . LEU B 1 76 ? 97.702 128.854 64.418 1.00 93.59 75 LEU B C 1
ATOM 5616 O O . LEU B 1 76 ? 98.487 128.260 65.168 1.00 93.59 75 LEU B O 1
ATOM 5621 N N . PHE B 1 77 ? 96.407 129.006 64.708 1.00 89.57 76 PHE B N 1
ATOM 5622 C CA . PHE B 1 77 ? 95.845 128.412 65.916 1.00 89.57 76 PHE B CA 1
ATOM 5623 C C . PHE B 1 77 ? 95.857 126.890 65.846 1.00 89.57 76 PHE B C 1
ATOM 5624 O O . PHE B 1 77 ? 96.186 126.227 66.834 1.00 89.57 76 PHE B O 1
ATOM 5632 N N . ALA B 1 78 ? 95.517 126.320 64.685 1.00 91.71 77 ALA B N 1
ATOM 5633 C CA . ALA B 1 78 ? 95.569 124.870 64.520 1.00 91.71 77 ALA B CA 1
ATOM 5634 C C . ALA B 1 78 ? 96.999 124.350 64.570 1.00 91.71 77 ALA B C 1
ATOM 5635 O O . ALA B 1 78 ? 97.237 123.250 65.084 1.00 91.71 77 ALA B O 1
ATOM 5637 N N . LYS B 1 79 ? 97.954 125.129 64.054 1.00 90.63 78 LYS B N 1
ATOM 5638 C CA . LYS B 1 79 ? 99.366 124.785 64.193 1.00 90.63 78 LYS B CA 1
ATOM 5639 C C . LYS B 1 79 ? 99.792 124.781 65.656 1.00 90.63 78 LYS B C 1
ATOM 5640 O O . LYS B 1 79 ? 100.544 123.899 66.089 1.00 90.63 78 LYS B O 1
ATOM 5646 N N . GLN B 1 80 ? 99.303 125.750 66.435 1.00 88.06 79 GLN B N 1
ATOM 5647 C CA . GLN B 1 80 ? 99.624 125.791 67.859 1.00 88.06 79 GLN B CA 1
ATOM 5648 C C . GLN B 1 80 ? 98.985 124.625 68.611 1.00 88.06 79 GLN B C 1
ATOM 5649 O O . GLN B 1 80 ? 99.604 124.062 69.521 1.00 88.06 79 GLN B O 1
ATOM 5655 N N . VAL B 1 81 ? 97.763 124.236 68.227 1.00 87.66 80 VAL B N 1
ATOM 5656 C CA . VAL B 1 81 ? 97.107 123.074 68.833 1.00 87.66 80 VAL B CA 1
ATOM 5657 C C . VAL B 1 81 ? 97.879 121.795 68.523 1.00 87.66 80 VAL B C 1
ATOM 5658 O O . VAL B 1 81 ? 98.113 120.961 69.408 1.00 87.66 80 VAL B O 1
ATOM 5662 N N . TYR B 1 82 ? 98.306 121.637 67.264 1.00 89.08 81 TYR B N 1
ATOM 5663 C CA . TYR B 1 82 ? 99.073 120.456 66.873 1.00 89.08 81 TYR B CA 1
ATOM 5664 C C . TYR B 1 82 ? 100.428 120.407 67.572 1.00 89.08 81 TYR B C 1
ATOM 5665 O O . TYR B 1 82 ? 100.864 119.337 68.017 1.00 89.08 81 TYR B O 1
ATOM 5667 N N . ARG B 1 83 ? 101.089 121.560 67.714 1.00 90.33 82 ARG B N 1
ATOM 5668 C CA . ARG B 1 83 ? 102.380 121.598 68.395 1.00 90.33 82 ARG B CA 1
ATOM 5669 C C . ARG B 1 83 ? 102.229 121.331 69.887 1.00 90.33 82 ARG B C 1
ATOM 5670 O O . ARG B 1 83 ? 103.072 120.655 70.488 1.00 90.33 82 ARG B O 1
ATOM 5678 N N . ALA B 1 84 ? 101.148 121.825 70.497 1.00 88.13 83 ALA B N 1
ATOM 5679 C CA . ALA B 1 84 ? 100.908 121.561 71.912 1.00 88.13 83 ALA B CA 1
ATOM 5680 C C . ALA B 1 84 ? 100.591 120.092 72.160 1.00 88.13 83 ALA B C 1
ATOM 5681 O O . ALA B 1 84 ? 101.077 119.507 73.134 1.00 88.13 83 ALA B O 1
ATOM 5683 N N . ARG B 1 85 ? 99.793 119.476 71.281 1.00 89.26 84 ARG B N 1
ATOM 5684 C CA . ARG B 1 85 ? 99.494 118.055 71.430 1.00 89.26 84 ARG B CA 1
ATOM 5685 C C . ARG B 1 85 ? 100.730 117.195 71.190 1.00 89.26 84 ARG B C 1
ATOM 5686 O O . ARG B 1 85 ? 100.902 116.166 71.854 1.00 89.26 84 ARG B O 1
ATOM 5694 N N . LEU B 1 86 ? 101.612 117.624 70.279 1.00 89.47 85 LEU B N 1
ATOM 5695 C CA . LEU B 1 86 ? 102.921 116.990 70.145 1.00 89.47 85 LEU B CA 1
ATOM 5696 C C . LEU B 1 86 ? 103.738 117.128 71.425 1.00 89.47 85 LEU B C 1
ATOM 5697 O O . LEU B 1 86 ? 104.404 116.175 71.846 1.00 89.47 85 LEU B O 1
ATOM 5702 N N . GLY B 1 87 ? 103.686 118.306 72.058 1.00 87.73 86 GLY B N 1
ATOM 5703 C CA . GLY B 1 87 ? 104.395 118.515 73.312 1.00 87.73 86 GLY B CA 1
ATOM 5704 C C . GLY B 1 87 ? 103.900 117.640 74.449 1.00 87.73 86 GLY B C 1
ATOM 5705 O O . GLY B 1 87 ? 104.693 117.185 75.275 1.00 87.73 86 GLY B O 1
ATOM 5706 N N . ASP B 1 88 ? 102.588 117.398 74.516 1.00 87.79 87 ASP B N 1
ATOM 5707 C CA . ASP B 1 88 ? 102.098 116.397 75.463 1.00 87.79 87 ASP B CA 1
ATOM 5708 C C . ASP B 1 88 ? 102.432 114.975 75.027 1.00 87.79 87 ASP B C 1
ATOM 5709 O O . ASP B 1 88 ? 102.495 114.076 75.875 1.00 87.79 87 ASP B O 1
ATOM 5714 N N . TRP B 1 89 ? 102.637 114.742 73.728 1.00 90.74 88 TRP B N 1
ATOM 5715 C CA . TRP B 1 89 ? 102.988 113.397 73.275 1.00 90.74 88 TRP B CA 1
ATOM 5716 C C . TRP B 1 89 ? 104.413 113.017 73.666 1.00 90.74 88 TRP B C 1
ATOM 5717 O O . TRP B 1 89 ? 104.660 111.874 74.066 1.00 90.74 88 TRP B O 1
ATOM 5728 N N . LEU B 1 90 ? 105.370 113.942 73.524 1.00 90.23 89 LEU B N 1
ATOM 5729 C CA . LEU B 1 90 ? 106.731 113.639 73.973 1.00 90.23 89 LEU B CA 1
ATOM 5730 C C . LEU B 1 90 ? 106.834 113.517 75.490 1.00 90.23 89 LEU B C 1
ATOM 5731 O O . LEU B 1 90 ? 107.686 112.772 75.987 1.00 90.23 89 LEU B O 1
ATOM 5736 N N . HIS B 1 91 ? 105.990 114.216 76.239 1.00 86.84 90 HIS B N 1
ATOM 5737 C CA . HIS B 1 91 ? 106.063 114.156 77.692 1.00 86.84 90 HIS B CA 1
ATOM 5738 C C . HIS B 1 91 ? 105.175 113.076 78.295 1.00 86.84 90 HIS B C 1
ATOM 5739 O O . HIS B 1 91 ? 105.115 112.961 79.523 1.00 86.84 90 HIS B O 1
ATOM 5746 N N . GLY B 1 92 ? 104.492 112.284 77.473 1.00 86.07 91 GLY B N 1
ATOM 5747 C CA . GLY B 1 92 ? 103.702 111.179 77.966 1.00 86.07 91 GLY B CA 1
ATOM 5748 C C . GLY B 1 92 ? 102.329 111.538 78.486 1.00 86.07 91 GLY B C 1
ATOM 5749 O O . GLY B 1 92 ? 101.627 110.651 78.986 1.00 86.07 91 GLY B O 1
ATOM 5750 N N . VAL B 1 93 ? 101.930 112.809 78.405 1.00 82.98 92 VAL B N 1
ATOM 5751 C CA . VAL B 1 93 ? 100.583 113.195 78.815 1.00 82.98 92 VAL B CA 1
ATOM 5752 C C . VAL B 1 93 ? 99.554 112.651 77.832 1.00 82.98 92 VAL B C 1
ATOM 5753 O O . VAL B 1 93 ? 98.536 112.071 78.227 1.00 82.98 92 VAL B O 1
ATOM 5757 N N . ARG B 1 94 ? 99.810 112.818 76.540 1.00 92.57 93 ARG B N 1
ATOM 5758 C CA . ARG B 1 94 ? 98.936 112.317 75.487 1.00 92.57 93 ARG B CA 1
ATOM 5759 C C . ARG B 1 94 ? 99.554 111.042 74.930 1.00 92.57 93 ARG B C 1
ATOM 5760 O O . ARG B 1 94 ? 100.654 111.072 74.369 1.00 92.57 93 ARG B O 1
ATOM 5768 N N . VAL B 1 95 ? 98.846 109.921 75.082 1.00 96.41 94 VAL B N 1
ATOM 5769 C CA . VAL B 1 95 ? 99.394 108.642 74.648 1.00 96.41 94 VAL B CA 1
ATOM 5770 C C . VAL B 1 95 ? 98.953 108.294 73.229 1.00 96.41 94 VAL B C 1
ATOM 5771 O O . VAL B 1 95 ? 99.621 107.500 72.553 1.00 96.41 94 VAL B O 1
ATOM 5775 N N . SER B 1 96 ? 97.880 108.904 72.733 1.00 98.32 95 SER B N 1
ATOM 5776 C CA . SER B 1 96 ? 97.381 108.611 71.401 1.00 98.32 95 SER B CA 1
ATOM 5777 C C . SER B 1 96 ? 98.193 109.367 70.350 1.00 98.32 95 SER B C 1
ATOM 5778 O O . SER B 1 96 ? 99.174 110.050 70.654 1.00 98.32 95 SER B O 1
ATOM 5781 N N . ALA B 1 97 ? 97.781 109.234 69.096 1.00 101.88 96 ALA B N 1
ATOM 5782 C CA . ALA B 1 97 ? 98.454 109.935 68.009 1.00 101.88 96 ALA B CA 1
ATOM 5783 C C . ALA B 1 97 ? 98.137 111.425 68.077 1.00 101.88 96 ALA B C 1
ATOM 5784 O O . ALA B 1 97 ? 96.960 111.797 68.167 1.00 101.88 96 ALA B O 1
ATOM 5786 N N . PRO B 1 98 ? 99.155 112.304 68.075 1.00 101.86 97 PRO B N 1
ATOM 5787 C CA . PRO B 1 98 ? 98.898 113.749 68.168 1.00 101.86 97 PRO B CA 1
ATOM 5788 C C . PRO B 1 98 ? 98.179 114.313 66.953 1.00 101.86 97 PRO B C 1
ATOM 5789 O O . PRO B 1 98 ? 97.080 114.863 67.071 1.00 101.86 97 PRO B O 1
ATOM 5793 N N . HIS B 1 99 ? 98.788 114.140 65.784 1.00 111.60 98 HIS B N 1
ATOM 5794 C CA . HIS B 1 99 ? 98.274 114.654 64.521 1.00 111.60 98 HIS B CA 1
ATOM 5795 C C . HIS B 1 99 ? 99.044 113.983 63.395 1.00 111.60 98 HIS B C 1
ATOM 5796 O O . HIS B 1 99 ? 100.023 113.267 63.624 1.00 111.60 98 HIS B O 1
ATOM 5798 N N . ASN B 1 100 ? 98.590 114.229 62.172 1.00 119.03 99 ASN B N 1
ATOM 5799 C CA . ASN B 1 100 ? 99.272 113.795 60.960 1.00 119.03 99 ASN B CA 1
ATOM 5800 C C . ASN B 1 100 ? 99.634 114.987 60.074 1.00 119.03 99 ASN B C 1
ATOM 5801 O O . ASN B 1 100 ? 99.521 114.926 58.847 1.00 119.03 99 ASN B O 1
ATOM 5806 N N . ASP B 1 101 ? 100.025 116.094 60.726 1.00 121.74 100 ASP B N 1
ATOM 5807 C CA . ASP B 1 101 ? 100.501 117.343 60.109 1.00 121.74 100 ASP B CA 1
ATOM 5808 C C . ASP B 1 101 ? 99.402 118.018 59.272 1.00 121.74 100 ASP B C 1
ATOM 5809 O O . ASP B 1 101 ? 99.673 118.855 58.407 1.00 121.74 100 ASP B O 1
ATOM 5814 N N . ILE B 1 102 ? 98.145 117.678 59.549 1.00 120.86 101 ILE B N 1
ATOM 5815 C CA . ILE B 1 102 ? 96.987 118.306 58.917 1.00 120.86 101 ILE B CA 1
ATOM 5816 C C . ILE B 1 102 ? 95.813 118.138 59.877 1.00 120.86 101 ILE B C 1
ATOM 5817 O O . ILE B 1 102 ? 95.663 117.095 60.518 1.00 120.86 101 ILE B O 1
ATOM 5822 N N . ALA B 1 103 ? 94.991 119.181 59.989 1.00 117.07 102 ALA B N 1
ATOM 5823 C CA . ALA B 1 103 ? 94.149 119.408 61.163 1.00 117.07 102 ALA B CA 1
ATOM 5824 C C . ALA B 1 103 ? 92.707 118.940 60.992 1.00 117.07 102 ALA B C 1
ATOM 5825 O O . ALA B 1 103 ? 91.788 119.610 61.468 1.00 117.07 102 ALA B O 1
ATOM 5827 N N . GLN B 1 104 ? 92.455 117.812 60.330 1.00 116.31 103 GLN B N 1
ATOM 5828 C CA . GLN B 1 104 ? 91.098 117.275 60.288 1.00 116.31 103 GLN B CA 1
ATOM 5829 C C . GLN B 1 104 ? 90.742 116.489 61.542 1.00 116.31 103 GLN B C 1
ATOM 5830 O O . GLN B 1 104 ? 89.579 116.110 61.710 1.00 116.31 103 GLN B O 1
ATOM 5836 N N . ALA B 1 105 ? 91.712 116.234 62.423 1.00 113.57 104 ALA B N 1
ATOM 5837 C CA . ALA B 1 105 ? 91.472 115.473 63.641 1.00 113.57 104 ALA B CA 1
ATOM 5838 C C . ALA B 1 105 ? 90.817 116.298 64.739 1.00 113.57 104 ALA B C 1
ATOM 5839 O O . ALA B 1 105 ? 90.453 115.736 65.778 1.00 113.57 104 ALA B O 1
ATOM 5841 N N . LEU B 1 106 ? 90.665 117.610 64.540 1.00 109.92 105 LEU B N 1
ATOM 5842 C CA . LEU B 1 106 ? 90.001 118.448 65.531 1.00 109.92 105 LEU B CA 1
ATOM 5843 C C . LEU B 1 106 ? 88.503 118.187 65.601 1.00 109.92 105 LEU B C 1
ATOM 5844 O O . LEU B 1 106 ? 87.879 118.520 66.613 1.00 109.92 105 LEU B O 1
ATOM 5849 N N . GLN B 1 107 ? 87.906 117.615 64.556 1.00 113.25 106 GLN B N 1
ATOM 5850 C CA . GLN B 1 107 ? 86.515 117.195 64.653 1.00 113.25 106 GLN B CA 1
ATOM 5851 C C . GLN B 1 107 ? 86.357 115.892 65.428 1.00 113.25 106 GLN B C 1
ATOM 5852 O O . GLN B 1 107 ? 85.264 115.619 65.936 1.00 113.25 106 GLN B O 1
ATOM 5858 N N . ASP B 1 108 ? 87.418 115.088 65.531 1.00 111.93 107 ASP B N 1
ATOM 5859 C CA . ASP B 1 108 ? 87.357 113.882 66.350 1.00 111.93 107 ASP B CA 1
ATOM 5860 C C . ASP B 1 108 ? 87.409 114.232 67.832 1.00 111.93 107 ASP B C 1
ATOM 5861 O O . ASP B 1 108 ? 86.602 113.737 68.628 1.00 111.93 107 ASP B O 1
ATOM 5866 N N . GLU B 1 109 ? 88.351 115.084 68.217 1.00 104.18 108 GLU B N 1
ATOM 5867 C CA . GLU B 1 109 ? 88.437 115.612 69.577 1.00 104.18 108 GLU B CA 1
ATOM 5868 C C . GLU B 1 109 ? 88.333 117.126 69.503 1.00 104.18 108 GLU B C 1
ATOM 5869 O O . GLU B 1 109 ? 89.292 117.785 69.058 1.00 104.18 108 GLU B O 1
ATOM 5875 N N . PRO B 1 110 ? 87.206 117.718 69.896 1.00 96.64 109 PRO B N 1
ATOM 5876 C CA . PRO B 1 110 ? 87.039 119.166 69.743 1.00 96.64 109 PRO B CA 1
ATOM 5877 C C . PRO B 1 110 ? 87.907 119.946 70.716 1.00 96.64 109 PRO B C 1
ATOM 5878 O O . PRO B 1 110 ? 88.159 119.520 71.844 1.00 96.64 109 PRO B O 1
ATOM 5882 N N . VAL B 1 111 ? 88.377 121.103 70.250 1.00 83.22 110 VAL B N 1
ATOM 5883 C CA . VAL B 1 111 ? 89.127 121.999 71.117 1.00 83.22 110 VAL B CA 1
ATOM 5884 C C . VAL B 1 111 ? 88.167 122.653 72.104 1.00 83.22 110 VAL B C 1
ATOM 5885 O O . VAL B 1 111 ? 87.058 123.072 71.744 1.00 83.22 110 VAL B O 1
ATOM 5889 N N . VAL B 1 112 ? 88.551 122.664 73.371 1.00 74.59 111 VAL B N 1
ATOM 5890 C CA . VAL B 1 112 ? 87.695 123.166 74.423 1.00 74.59 111 VAL B CA 1
ATOM 5891 C C . VAL B 1 112 ? 88.166 124.581 74.745 1.00 74.59 111 VAL B C 1
ATOM 5892 O O . VAL B 1 112 ? 89.290 124.972 74.419 1.00 74.59 111 VAL B O 1
ATOM 5896 N N . GLU B 1 113 ? 87.273 125.376 75.349 1.00 71.06 112 GLU B N 1
ATOM 5897 C CA . GLU B 1 113 ? 87.527 126.796 75.580 1.00 71.06 112 GLU B CA 1
ATOM 5898 C C . GLU B 1 113 ? 88.686 127.024 76.546 1.00 71.06 112 GLU B C 1
ATOM 5899 O O . GLU B 1 113 ? 89.470 127.964 76.357 1.00 71.06 112 GLU B O 1
ATOM 5905 N N . ALA B 1 114 ? 88.835 126.156 77.551 1.00 69.59 113 ALA B N 1
ATOM 5906 C CA . ALA B 1 114 ? 89.918 126.298 78.521 1.00 69.59 113 ALA B CA 1
ATOM 5907 C C . ALA B 1 114 ? 91.283 126.091 77.876 1.00 69.59 113 ALA B C 1
ATOM 5908 O O . ALA B 1 114 ? 92.204 126.891 78.083 1.00 69.59 113 ALA B O 1
ATOM 5910 N N . GLU B 1 115 ? 91.430 125.041 77.062 1.00 75.18 114 GLU B N 1
ATOM 5911 C CA . GLU B 1 115 ? 92.716 124.821 76.409 1.00 75.18 114 GLU B CA 1
ATOM 5912 C C . GLU B 1 115 ? 92.948 125.819 75.282 1.00 75.18 114 GLU B C 1
ATOM 5913 O O . GLU B 1 115 ? 94.102 126.144 74.985 1.00 75.18 114 GLU B O 1
ATOM 5919 N N . ARG B 1 116 ? 91.877 126.354 74.686 1.00 71.88 115 ARG B N 1
ATOM 5920 C CA . ARG B 1 116 ? 92.031 127.408 73.688 1.00 71.88 115 ARG B CA 1
ATOM 5921 C C . ARG B 1 116 ? 92.566 128.685 74.321 1.00 71.88 115 ARG B C 1
ATOM 5922 O O . ARG B 1 116 ? 93.492 129.309 73.787 1.00 71.88 115 ARG B O 1
ATOM 5930 N N . LEU B 1 117 ? 92.021 129.062 75.480 1.00 68.99 116 LEU B N 1
ATOM 5931 C CA . LEU B 1 117 ? 92.522 130.229 76.197 1.00 68.99 116 LEU B CA 1
ATOM 5932 C C . LEU B 1 117 ? 93.931 129.997 76.722 1.00 68.99 116 LEU B C 1
ATOM 5933 O O . LEU B 1 117 ? 94.748 130.924 76.738 1.00 68.99 116 LEU B O 1
ATOM 5938 N N . ARG B 1 118 ? 94.239 128.764 77.138 1.00 68.66 117 ARG B N 1
ATOM 5939 C CA . ARG B 1 118 ? 95.594 128.443 77.579 1.00 68.66 117 ARG B CA 1
ATOM 5940 C C . ARG B 1 118 ? 96.596 128.565 76.438 1.00 68.66 117 ARG B C 1
ATOM 5941 O O . ARG B 1 118 ? 97.695 129.100 76.622 1.00 68.66 117 ARG B O 1
ATOM 5949 N N . LEU B 1 119 ? 96.222 128.110 75.241 1.00 71.33 118 LEU B N 1
ATOM 5950 C CA . LEU B 1 119 ? 97.134 128.213 74.109 1.00 71.33 118 LEU B CA 1
ATOM 5951 C C . LEU B 1 119 ? 97.264 129.645 73.607 1.00 71.33 118 LEU B C 1
ATOM 5952 O O . LEU B 1 119 ? 98.345 130.035 73.157 1.00 71.33 118 LEU B O 1
ATOM 5957 N N . ILE B 1 120 ? 96.199 130.446 73.691 1.00 70.76 119 ILE B N 1
ATOM 5958 C CA . ILE B 1 120 ? 96.311 131.855 73.319 1.00 70.76 119 ILE B CA 1
ATOM 5959 C C . ILE B 1 120 ? 97.183 132.607 74.324 1.00 70.76 119 ILE B C 1
ATOM 5960 O O . ILE B 1 120 ? 98.003 133.456 73.943 1.00 70.76 119 ILE B O 1
ATOM 5965 N N . TYR B 1 121 ? 97.065 132.270 75.613 1.00 69.14 120 TYR B N 1
ATOM 5966 C CA . TYR B 1 121 ? 97.950 132.842 76.623 1.00 69.14 120 TYR B CA 1
ATOM 5967 C C . TYR B 1 121 ? 99.396 132.410 76.420 1.00 69.14 120 TYR B C 1
ATOM 5968 O O . TYR B 1 121 ? 100.317 133.193 76.677 1.00 69.14 120 TYR B O 1
ATOM 5977 N N . LEU B 1 122 ? 99.615 131.172 75.972 1.00 71.32 121 LEU B N 1
ATOM 5978 C CA . LEU B 1 122 ? 100.970 130.728 75.662 1.00 71.32 121 LEU B CA 1
ATOM 5979 C C . LEU B 1 122 ? 101.522 131.447 74.439 1.00 71.32 121 LEU B C 1
ATOM 5980 O O . LEU B 1 122 ? 102.713 131.762 74.388 1.00 71.32 121 LEU B O 1
ATOM 5985 N N . MET B 1 123 ? 100.674 131.711 73.442 1.00 75.74 122 MET B N 1
ATOM 5986 C CA . MET B 1 123 ? 101.108 132.479 72.279 1.00 75.74 122 MET B CA 1
ATOM 5987 C C . MET B 1 123 ? 101.432 133.920 72.648 1.00 75.74 122 MET B C 1
ATOM 5988 O O . MET B 1 123 ? 102.314 134.532 72.037 1.00 75.74 122 MET B O 1
ATOM 5993 N N . ILE B 1 124 ? 100.722 134.477 73.625 1.00 74.36 123 ILE B N 1
ATOM 5994 C CA . ILE B 1 124 ? 101.030 135.821 74.103 1.00 74.36 123 ILE B CA 1
ATOM 5995 C C . ILE B 1 124 ? 102.329 135.836 74.905 1.00 74.36 123 ILE B C 1
ATOM 5996 O O . ILE B 1 124 ? 103.189 136.697 74.702 1.00 74.36 123 ILE B O 1
ATOM 6001 N N . THR B 1 125 ? 102.514 134.869 75.805 1.00 74.71 124 THR B N 1
ATOM 6002 C CA . THR B 1 125 ? 103.511 135.008 76.861 1.00 74.71 124 THR B CA 1
ATOM 6003 C C . THR B 1 125 ? 104.791 134.205 76.653 1.00 74.71 124 THR B C 1
ATOM 6004 O O . THR B 1 125 ? 105.775 134.469 77.351 1.00 74.71 124 THR B O 1
ATOM 6008 N N . LYS B 1 126 ? 104.818 133.231 75.741 1.00 80.00 125 LYS B N 1
ATOM 6009 C CA . LYS B 1 126 ? 106.071 132.509 75.560 1.00 80.00 125 LYS B CA 1
ATOM 6010 C C . LYS B 1 126 ? 107.044 133.322 74.706 1.00 80.00 125 LYS B C 1
ATOM 6011 O O . LYS B 1 126 ? 106.622 134.114 73.860 1.00 80.00 125 LYS B O 1
ATOM 6017 N N . PRO B 1 127 ? 108.369 133.144 74.914 1.00 84.98 126 PRO B N 1
ATOM 6018 C CA . PRO B 1 127 ? 109.354 133.914 74.136 1.00 84.98 126 PRO B CA 1
ATOM 6019 C C . PRO B 1 127 ? 109.402 133.580 72.651 1.00 84.98 126 PRO B C 1
ATOM 6020 O O . PRO B 1 127 ? 108.655 132.728 72.161 1.00 84.98 126 PRO B O 1
ATOM 6024 N N . HIS B 1 128 ? 110.306 134.256 71.933 1.00 91.43 127 HIS B N 1
ATOM 6025 C CA . HIS B 1 128 ? 110.284 134.246 70.473 1.00 91.43 127 HIS B CA 1
ATOM 6026 C C . HIS B 1 128 ? 110.703 132.904 69.887 1.00 91.43 127 HIS B C 1
ATOM 6027 O O . HIS B 1 128 ? 110.234 132.533 68.806 1.00 91.43 127 HIS B O 1
ATOM 6034 N N . ASN B 1 129 ? 111.570 132.163 70.574 1.00 94.79 128 ASN B N 1
ATOM 6035 C CA . ASN B 1 129 ? 112.155 130.954 70.014 1.00 94.79 128 ASN B CA 1
ATOM 6036 C C . ASN B 1 129 ? 111.340 129.689 70.290 1.00 94.79 128 ASN B C 1
ATOM 6037 O O . ASN B 1 129 ? 111.866 128.583 70.119 1.00 94.79 128 ASN B O 1
ATOM 6042 N N . GLU B 1 130 ? 110.068 129.819 70.693 1.00 95.01 129 GLU B N 1
ATOM 6043 C CA . GLU B 1 130 ? 109.116 128.712 70.609 1.00 95.01 129 GLU B CA 1
ATOM 6044 C C . GLU B 1 130 ? 107.770 129.150 70.038 1.00 95.01 129 GLU B C 1
ATOM 6045 O O . GLU B 1 130 ? 106.750 128.521 70.333 1.00 95.01 129 GLU B O 1
ATOM 6051 N N . GLY B 1 131 ? 107.740 130.208 69.234 1.00 91.23 130 GLY B N 1
ATOM 6052 C CA . GLY B 1 131 ? 106.532 130.540 68.506 1.00 91.23 130 GLY B CA 1
ATOM 6053 C C . GLY B 1 131 ? 105.808 131.777 68.992 1.00 91.23 130 GLY B C 1
ATOM 6054 O O . GLY B 1 131 ? 105.188 132.490 68.198 1.00 91.23 130 GLY B O 1
ATOM 6055 N N . GLY B 1 132 ? 105.877 132.045 70.290 1.00 86.85 131 GLY B N 1
ATOM 6056 C CA . GLY B 1 132 ? 105.218 133.199 70.863 1.00 86.85 131 GLY B CA 1
ATOM 6057 C C . GLY B 1 132 ? 106.054 134.453 70.729 1.00 86.85 131 GLY B C 1
ATOM 6058 O O . GLY B 1 132 ? 107.038 134.507 69.988 1.00 86.85 131 GLY B O 1
ATOM 6059 N N . ALA B 1 133 ? 105.629 135.493 71.443 1.00 82.89 132 ALA B N 1
ATOM 6060 C CA . ALA B 1 133 ? 106.424 136.714 71.593 1.00 82.89 132 ALA B CA 1
ATOM 6061 C C . ALA B 1 133 ? 106.078 137.278 72.970 1.00 82.89 132 ALA B C 1
ATOM 6062 O O . ALA B 1 133 ? 105.123 138.042 73.106 1.00 82.89 132 ALA B O 1
ATOM 6064 N N . GLY B 1 134 ? 106.888 136.919 73.965 1.00 82.43 133 GLY B N 1
ATOM 6065 C CA . GLY B 1 134 ? 106.531 137.039 75.368 1.00 82.43 133 GLY B CA 1
ATOM 6066 C C . GLY B 1 134 ? 106.263 138.420 75.924 1.00 82.43 133 GLY B C 1
ATOM 6067 O O . GLY B 1 134 ? 107.172 139.246 76.022 1.00 82.43 133 GLY B O 1
ATOM 6068 N N . VAL B 1 135 ? 105.029 138.642 76.375 1.00 81.43 134 VAL B N 1
ATOM 6069 C CA . VAL B 1 135 ? 104.569 139.933 76.874 1.00 81.43 134 VAL B CA 1
ATOM 6070 C C . VAL B 1 135 ? 104.357 139.645 78.365 1.00 81.43 134 VAL B C 1
ATOM 6071 O O . VAL B 1 135 ? 103.329 139.974 78.969 1.00 81.43 134 VAL B O 1
ATOM 6075 N N . THR B 1 136 ? 105.281 138.874 78.923 1.00 83.70 135 THR B N 1
ATOM 6076 C CA . THR B 1 136 ? 105.320 138.678 80.363 1.00 83.70 135 THR B CA 1
ATOM 6077 C C . THR B 1 136 ? 105.521 140.025 81.050 1.00 83.70 135 THR B C 1
ATOM 6078 O O . THR B 1 136 ? 106.443 140.768 80.690 1.00 83.70 135 THR B O 1
ATOM 6082 N N . PRO B 1 137 ? 104.688 140.378 82.026 1.00 84.64 136 PRO B N 1
ATOM 6083 C CA . PRO B 1 137 ? 104.610 141.776 82.470 1.00 84.64 136 PRO B CA 1
ATOM 6084 C C . PRO B 1 137 ? 105.691 142.205 83.452 1.00 84.64 136 PRO B C 1
ATOM 6085 O O . PRO B 1 137 ? 105.566 143.263 84.075 1.00 84.64 136 PRO B O 1
ATOM 6089 N N . THR B 1 138 ? 106.750 141.411 83.606 1.00 86.57 137 THR B N 1
ATOM 6090 C CA . THR B 1 138 ? 107.782 141.689 84.595 1.00 86.57 137 THR B CA 1
ATOM 6091 C C . THR B 1 138 ? 109.138 141.992 83.971 1.00 86.57 137 THR B C 1
ATOM 6092 O O . THR B 1 138 ? 109.718 143.048 84.234 1.00 86.57 137 THR B O 1
ATOM 6096 N N . ASN B 1 139 ? 109.659 141.092 83.137 1.00 89.91 138 ASN B N 1
ATOM 6097 C CA . ASN B 1 139 ? 111.086 141.109 82.833 1.00 89.91 138 ASN B CA 1
ATOM 6098 C C . ASN B 1 139 ? 111.441 142.094 81.722 1.00 89.91 138 ASN B C 1
ATOM 6099 O O . ASN B 1 139 ? 112.406 142.856 81.847 1.00 89.91 138 ASN B O 1
ATOM 6104 N N . ALA B 1 140 ? 110.674 142.103 80.634 1.00 89.19 139 ALA B N 1
ATOM 6105 C CA . ALA B 1 140 ? 111.085 142.817 79.430 1.00 89.19 139 ALA B CA 1
ATOM 6106 C C . ALA B 1 140 ? 110.817 144.315 79.518 1.00 89.19 139 ALA B C 1
ATOM 6107 O O . ALA B 1 140 ? 110.534 144.845 80.598 1.00 89.19 139 ALA B O 1
ATOM 6109 N N . LYS B 1 141 ? 110.922 145.005 78.377 1.00 90.22 140 LYS B N 1
ATOM 6110 C CA . LYS B 1 141 ? 110.602 146.428 78.325 1.00 90.22 140 LYS B CA 1
ATOM 6111 C C . LYS B 1 141 ? 109.111 146.677 78.513 1.00 90.22 140 LYS B C 1
ATOM 6112 O O . LYS B 1 141 ? 108.711 147.781 78.902 1.00 90.22 140 LYS B O 1
ATOM 6114 N N . TRP B 1 142 ? 108.281 145.671 78.245 1.00 88.58 141 TRP B N 1
ATOM 6115 C CA . TRP B 1 142 ? 106.845 145.710 78.516 1.00 88.58 141 TRP B CA 1
ATOM 6116 C C . TRP B 1 142 ? 106.609 145.540 80.013 1.00 88.58 141 TRP B C 1
ATOM 6117 O O . TRP B 1 142 ? 106.212 144.482 80.506 1.00 88.58 141 TRP B O 1
ATOM 6128 N N . LYS B 1 143 ? 106.872 146.620 80.748 1.00 89.41 142 LYS B N 1
ATOM 6129 C CA . LYS B 1 143 ? 106.583 146.711 82.169 1.00 89.41 142 LYS B CA 1
ATOM 6130 C C . LYS B 1 143 ? 105.308 147.489 82.454 1.00 89.41 142 LYS B C 1
ATOM 6131 O O . LYS B 1 143 ? 104.797 147.421 83.576 1.00 89.41 142 LYS B O 1
ATOM 6137 N N . HIS B 1 144 ? 104.792 148.228 81.473 1.00 89.88 143 HIS B N 1
ATOM 6138 C CA . HIS B 1 144 ? 103.498 148.876 81.617 1.00 89.88 143 HIS B CA 1
ATOM 6139 C C . HIS B 1 144 ? 102.346 147.897 81.459 1.00 89.88 143 HIS B C 1
ATOM 6140 O O . HIS B 1 144 ? 101.229 148.200 81.889 1.00 89.88 143 HIS B O 1
ATOM 6147 N N . VAL B 1 145 ? 102.593 146.741 80.839 1.00 86.08 144 VAL B N 1
ATOM 6148 C CA . VAL B 1 145 ? 101.694 145.609 80.999 1.00 86.08 144 VAL B CA 1
ATOM 6149 C C . VAL B 1 145 ? 101.746 145.162 82.449 1.00 86.08 144 VAL B C 1
ATOM 6150 O O . VAL B 1 145 ? 102.825 145.091 83.050 1.00 86.08 144 VAL B O 1
ATOM 6154 N N . GLU B 1 146 ? 100.583 144.897 83.035 1.00 85.68 145 GLU B N 1
ATOM 6155 C CA . GLU B 1 146 ? 100.543 144.258 84.339 1.00 85.68 145 GLU B CA 1
ATOM 6156 C C . GLU B 1 146 ? 99.506 143.153 84.437 1.00 85.68 145 GLU B C 1
ATOM 6157 O O . GLU B 1 146 ? 99.562 142.367 85.391 1.00 85.68 145 GLU B O 1
ATOM 6163 N N . SER B 1 147 ? 98.582 143.050 83.487 1.00 78.75 146 SER B N 1
ATOM 6164 C CA . SER B 1 147 ? 97.515 142.064 83.581 1.00 78.75 146 SER B CA 1
ATOM 6165 C C . SER B 1 147 ? 97.063 141.669 82.187 1.00 78.75 146 SER B C 1
ATOM 6166 O O . SER B 1 147 ? 96.639 142.523 81.404 1.00 78.75 146 SER B O 1
ATOM 6169 N N . ILE B 1 148 ? 97.166 140.380 81.884 1.00 73.09 147 ILE B N 1
ATOM 6170 C CA . ILE B 1 148 ? 96.583 139.781 80.693 1.00 73.09 147 ILE B CA 1
ATOM 6171 C C . ILE B 1 148 ? 95.548 138.785 81.187 1.00 73.09 147 ILE B C 1
ATOM 6172 O O . ILE B 1 148 ? 95.900 137.787 81.828 1.00 73.09 147 ILE B O 1
ATOM 6177 N N . PHE B 1 149 ? 94.278 139.046 80.904 1.00 70.60 148 PHE B N 1
ATOM 6178 C CA . PHE B 1 149 ? 93.221 138.244 81.500 1.00 70.60 148 PHE B CA 1
ATOM 6179 C C . PHE B 1 149 ? 92.160 137.898 80.466 1.00 70.60 148 PHE B C 1
ATOM 6180 O O . PHE B 1 149 ? 91.904 138.685 79.547 1.00 70.60 148 PHE B O 1
ATOM 6188 N N . PRO B 1 150 ? 91.534 136.734 80.583 1.00 68.03 149 PRO B N 1
ATOM 6189 C CA . PRO B 1 150 ? 90.375 136.416 79.749 1.00 68.03 149 PRO B CA 1
ATOM 6190 C C . PRO B 1 150 ? 89.120 137.054 80.334 1.00 68.03 149 PRO B C 1
ATOM 6191 O O . PRO B 1 150 ? 89.125 137.613 81.427 1.00 68.03 149 PRO B O 1
ATOM 6195 N N . LEU B 1 151 ? 88.030 136.952 79.585 1.00 70.06 150 LEU B N 1
ATOM 6196 C CA . LEU B 1 151 ? 86.779 137.606 79.934 1.00 70.06 150 LEU B CA 1
ATOM 6197 C C . LEU B 1 151 ? 85.763 136.590 80.431 1.00 70.06 150 LEU B C 1
ATOM 6198 O O . LEU B 1 151 ? 85.650 135.489 79.884 1.00 70.06 150 LEU B O 1
ATOM 6203 N N . HIS B 1 152 ? 85.028 136.966 81.473 1.00 67.02 151 HIS B N 1
ATOM 6204 C CA . HIS B 1 152 ? 83.981 136.112 82.010 1.00 67.02 151 HIS B CA 1
ATOM 6205 C C . HIS B 1 152 ? 82.787 136.053 81.065 1.00 67.02 151 HIS B C 1
ATOM 6206 O O . HIS B 1 152 ? 82.461 137.022 80.376 1.00 67.02 151 HIS B O 1
ATOM 6213 N N . SER B 1 153 ? 82.133 134.898 81.043 1.00 67.29 152 SER B N 1
ATOM 6214 C CA . SER B 1 153 ? 80.846 134.733 80.380 1.00 67.29 152 SER B CA 1
ATOM 6215 C C . SER B 1 153 ? 79.772 134.862 81.451 1.00 67.29 152 SER B C 1
ATOM 6216 O O . SER B 1 153 ? 79.604 133.958 82.276 1.00 67.29 152 SER B O 1
ATOM 6219 N N . HIS B 1 154 ? 79.056 135.988 81.447 1.00 70.19 153 HIS B N 1
ATOM 6220 C CA . HIS B 1 154 ? 78.106 136.255 82.522 1.00 70.19 153 HIS B CA 1
ATOM 6221 C C . HIS B 1 154 ? 76.864 135.381 82.420 1.00 70.19 153 HIS B C 1
ATOM 6222 O O . HIS B 1 154 ? 76.242 135.081 83.445 1.00 70.19 153 HIS B O 1
ATOM 6229 N N . SER B 1 155 ? 76.487 134.972 81.207 1.00 66.71 154 SER B N 1
ATOM 6230 C CA . SER B 1 155 ? 75.404 134.007 81.058 1.00 66.71 154 SER B CA 1
ATOM 6231 C C . SER B 1 155 ? 75.789 132.656 81.647 1.00 66.71 154 SER B C 1
ATOM 6232 O O . SER B 1 155 ? 74.988 132.030 82.356 1.00 66.71 154 SER B O 1
ATOM 6235 N N . PHE B 1 156 ? 77.022 132.208 81.383 1.00 61.25 155 PHE B N 1
ATOM 6236 C CA . PHE B 1 156 ? 77.505 130.957 81.959 1.00 61.25 155 PHE B CA 1
ATOM 6237 C C . PHE B 1 156 ? 77.620 131.051 83.471 1.00 61.25 155 PHE B C 1
ATOM 6238 O O . PHE B 1 156 ? 77.295 130.095 84.178 1.00 61.25 155 PHE B O 1
ATOM 6246 N N . ASN B 1 157 ? 78.087 132.193 83.983 1.00 63.48 156 ASN B N 1
ATOM 6247 C CA . ASN B 1 157 ? 78.218 132.368 85.427 1.00 63.48 156 ASN B CA 1
ATOM 6248 C C . ASN B 1 157 ? 76.857 132.392 86.111 1.00 63.48 156 ASN B C 1
ATOM 6249 O O . ASN B 1 157 ? 76.687 131.799 87.185 1.00 63.48 156 ASN B O 1
ATOM 6254 N N . LYS B 1 158 ? 75.876 133.056 85.493 1.00 63.60 157 LYS B N 1
ATOM 6255 C CA . LYS B 1 158 ? 74.527 133.101 86.047 1.00 63.60 157 LYS B CA 1
ATOM 6256 C C . LYS B 1 158 ? 73.880 131.722 86.052 1.00 63.60 157 LYS B C 1
ATOM 6257 O O . LYS B 1 158 ? 73.288 131.317 87.061 1.00 63.60 157 LYS B O 1
ATOM 6263 N N . GLU B 1 159 ? 74.012 130.972 84.949 1.00 63.92 158 GLU B N 1
ATOM 6264 C CA . GLU B 1 159 ? 73.462 129.620 84.913 1.00 63.92 158 GLU B CA 1
ATOM 6265 C C . GLU B 1 159 ? 74.204 128.676 85.849 1.00 63.92 158 GLU B C 1
ATOM 6266 O O . GLU B 1 159 ? 73.586 127.785 86.436 1.00 63.92 158 GLU B O 1
ATOM 6272 N N . TRP B 1 160 ? 75.509 128.882 86.031 1.00 57.94 159 TRP B N 1
ATOM 6273 C CA . TRP B 1 160 ? 76.303 128.062 86.940 1.00 57.94 159 TRP B CA 1
ATOM 6274 C C . TRP B 1 160 ? 75.880 128.275 88.388 1.00 57.94 159 TRP B C 1
ATOM 6275 O O . TRP B 1 160 ? 75.688 127.307 89.134 1.00 57.94 159 TRP B O 1
ATOM 6286 N N . ILE B 1 161 ? 75.706 129.536 88.794 1.00 59.17 160 ILE B N 1
ATOM 6287 C CA . ILE B 1 161 ? 75.284 129.831 90.160 1.00 59.17 160 ILE B CA 1
ATOM 6288 C C . ILE B 1 161 ? 73.850 129.362 90.395 1.00 59.17 160 ILE B C 1
ATOM 6289 O O . ILE B 1 161 ? 73.545 128.765 91.437 1.00 59.17 160 ILE B O 1
ATOM 6294 N N . LYS B 1 162 ? 72.965 129.572 89.411 1.00 59.58 161 LYS B N 1
ATOM 6295 C CA . LYS B 1 162 ? 71.573 129.150 89.540 1.00 59.58 161 LYS B CA 1
ATOM 6296 C C . LYS B 1 162 ? 71.444 127.629 89.584 1.00 59.58 161 LYS B C 1
ATOM 6297 O O . LYS B 1 162 ? 70.593 127.094 90.303 1.00 59.58 161 LYS B O 1
ATOM 6303 N N . LYS B 1 163 ? 72.295 126.916 88.843 1.00 57.71 162 LYS B N 1
ATOM 6304 C CA . LYS B 1 163 ? 72.255 125.460 88.867 1.00 57.71 162 LYS B CA 1
ATOM 6305 C C . LYS B 1 163 ? 72.841 124.909 90.159 1.00 57.71 162 LYS B C 1
ATOM 6306 O O . LYS B 1 163 ? 72.301 123.956 90.730 1.00 57.71 162 LYS B O 1
ATOM 6312 N N . TRP B 1 164 ? 73.939 125.493 90.640 1.00 54.32 163 TRP B N 1
ATOM 6313 C CA . TRP B 1 164 ? 74.585 124.953 91.830 1.00 54.32 163 TRP B CA 1
ATOM 6314 C C . TRP B 1 164 ? 73.838 125.308 93.109 1.00 54.32 163 TRP B C 1
ATOM 6315 O O . TRP B 1 164 ? 73.930 124.569 94.093 1.00 54.32 163 TRP B O 1
ATOM 6326 N N . SER B 1 165 ? 73.095 126.414 93.125 1.00 57.53 164 SER B N 1
ATOM 6327 C CA . SER B 1 165 ? 72.331 126.761 94.314 1.00 57.53 164 SER B CA 1
ATOM 6328 C C . SER B 1 165 ? 71.005 126.019 94.408 1.00 57.53 164 SER B C 1
ATOM 6329 O O . SER B 1 165 ? 70.378 126.041 95.471 1.00 57.53 164 SER B O 1
ATOM 6332 N N . SER B 1 166 ? 70.564 125.372 93.332 1.00 58.52 165 SER B N 1
ATOM 6333 C CA . SER B 1 166 ? 69.287 124.675 93.305 1.00 58.52 165 SER B CA 1
ATOM 6334 C C . SER B 1 166 ? 69.432 123.164 93.431 1.00 58.52 165 SER B C 1
ATOM 6335 O O . SER B 1 166 ? 68.447 122.443 93.255 1.00 58.52 165 SER B O 1
ATOM 6338 N N . LYS B 1 167 ? 70.629 122.669 93.729 1.00 57.40 166 LYS B N 1
ATOM 6339 C CA . LYS B 1 167 ? 70.875 121.241 93.855 1.00 57.40 166 LYS B CA 1
ATOM 6340 C C . LYS B 1 167 ? 71.490 120.945 95.211 1.00 57.40 166 LYS B C 1
ATOM 6341 O O . LYS B 1 167 ? 72.311 121.718 95.711 1.00 57.40 166 LYS B O 1
ATOM 6347 N N . TYR B 1 168 ? 71.086 119.824 95.807 1.00 57.97 167 TYR B N 1
ATOM 6348 C CA . TYR B 1 168 ? 71.683 119.413 97.070 1.00 57.97 167 TYR B CA 1
ATOM 6349 C C . TYR B 1 168 ? 73.080 118.844 96.860 1.00 57.97 167 TYR B C 1
ATOM 6350 O O . TYR B 1 168 ? 73.979 119.084 97.672 1.00 57.97 167 TYR B O 1
ATOM 6359 N N . THR B 1 169 ? 73.283 118.095 95.780 1.00 57.42 168 THR B N 1
ATOM 6360 C CA . THR B 1 169 ? 74.561 117.467 95.484 1.00 57.42 168 THR B CA 1
ATOM 6361 C C . THR B 1 169 ? 74.974 117.795 94.058 1.00 57.42 168 THR B C 1
ATOM 6362 O O . THR B 1 169 ? 74.138 118.063 93.194 1.00 57.42 168 THR B O 1
ATOM 6366 N N . LEU B 1 170 ? 76.285 117.771 93.824 1.00 56.21 169 LEU B N 1
ATOM 6367 C CA . LEU B 1 170 ? 76.868 118.013 92.512 1.00 56.21 169 LEU B CA 1
ATOM 6368 C C . LEU B 1 170 ? 77.379 116.698 91.946 1.00 56.21 169 LEU B C 1
ATOM 6369 O O . LEU B 1 170 ? 77.989 115.904 92.668 1.00 56.21 169 LEU B O 1
ATOM 6374 N N . GLU B 1 171 ? 77.125 116.461 90.666 1.00 60.76 170 GLU B N 1
ATOM 6375 C CA . GLU B 1 171 ? 77.668 115.284 90.014 1.00 60.76 170 GLU B CA 1
ATOM 6376 C C . GLU B 1 171 ? 78.897 115.661 89.190 1.00 60.76 170 GLU B C 1
ATOM 6377 O O . GLU B 1 171 ? 79.360 116.802 89.209 1.00 60.76 170 GLU B O 1
ATOM 6383 N N . GLN B 1 172 ? 79.443 114.678 88.468 1.00 59.18 171 GLN B N 1
ATOM 6384 C CA . GLN B 1 172 ? 80.710 114.847 87.763 1.00 59.18 171 GLN B CA 1
ATOM 6385 C C . GLN B 1 172 ? 80.594 115.742 86.536 1.00 59.18 171 GLN B C 1
ATOM 6386 O O . GLN B 1 172 ? 81.609 116.279 86.080 1.00 59.18 171 GLN B O 1
ATOM 6392 N N . THR B 1 173 ? 79.387 115.918 85.996 1.00 59.32 172 THR B N 1
ATOM 6393 C CA . THR B 1 173 ? 79.212 116.773 84.829 1.00 59.32 172 THR B CA 1
ATOM 6394 C C . THR B 1 173 ? 79.431 118.241 85.168 1.00 59.32 172 THR B C 1
ATOM 6395 O O . THR B 1 173 ? 79.909 119.004 84.321 1.00 59.32 172 THR B O 1
ATOM 6399 N N . ASP B 1 174 ? 79.114 118.649 86.400 1.00 59.10 173 ASP B N 1
ATOM 6400 C CA . ASP B 1 174 ? 79.380 120.021 86.823 1.00 59.10 173 ASP B CA 1
ATOM 6401 C C . ASP B 1 174 ? 80.877 120.291 86.929 1.00 59.10 173 ASP B C 1
ATOM 6402 O O . ASP B 1 174 ? 81.360 121.340 86.480 1.00 59.10 173 ASP B O 1
ATOM 6407 N N . ILE B 1 175 ? 81.628 119.345 87.497 1.00 56.86 174 ILE B N 1
ATOM 6408 C CA . ILE B 1 175 ? 83.081 119.472 87.569 1.00 56.86 174 ILE B CA 1
ATOM 6409 C C . ILE B 1 175 ? 83.700 119.412 86.177 1.00 56.86 174 ILE B C 1
ATOM 6410 O O . ILE B 1 175 ? 84.696 120.093 85.902 1.00 56.86 174 ILE B O 1
ATOM 6415 N N . ASP B 1 176 ? 83.116 118.620 85.274 1.00 59.76 175 ASP B N 1
ATOM 6416 C CA . ASP B 1 176 ? 83.571 118.602 83.889 1.00 59.76 175 ASP B CA 1
ATOM 6417 C C . ASP B 1 176 ? 83.301 119.926 83.185 1.00 59.76 175 ASP B C 1
ATOM 6418 O O . ASP B 1 176 ? 84.114 120.360 82.364 1.00 59.76 175 ASP B O 1
ATOM 6423 N N . ASN B 1 177 ? 82.180 120.581 83.494 1.00 58.44 176 ASN B N 1
ATOM 6424 C CA . ASN B 1 177 ? 81.912 121.908 82.946 1.00 58.44 176 ASN B CA 1
ATOM 6425 C C . ASN B 1 177 ? 82.896 122.940 83.483 1.00 58.44 176 ASN B C 1
ATOM 6426 O O . ASN B 1 177 ? 83.318 123.846 82.752 1.00 58.44 176 ASN B O 1
ATOM 6431 N N . ILE B 1 178 ? 83.271 122.814 84.758 1.00 57.38 177 ILE B N 1
ATOM 6432 C CA . ILE B 1 178 ? 84.268 123.713 85.337 1.00 57.38 177 ILE B CA 1
ATOM 6433 C C . ILE B 1 178 ? 85.634 123.485 84.694 1.00 57.38 177 ILE B C 1
ATOM 6434 O O . ILE B 1 178 ? 86.379 124.438 84.435 1.00 57.38 177 ILE B O 1
ATOM 6439 N N . ARG B 1 179 ? 85.968 122.227 84.396 1.00 57.84 178 ARG B N 1
ATOM 6440 C CA . ARG B 1 179 ? 87.192 121.928 83.655 1.00 57.84 178 ARG B CA 1
ATOM 6441 C C . ARG B 1 179 ? 87.137 122.486 82.239 1.00 57.84 178 ARG B C 1
ATOM 6442 O O . ARG B 1 179 ? 88.146 122.977 81.718 1.00 57.84 178 ARG B O 1
ATOM 6450 N N . ASP B 1 180 ? 85.968 122.416 81.603 1.00 62.08 179 ASP B N 1
ATOM 6451 C CA . ASP B 1 180 ? 85.819 122.912 80.243 1.00 62.08 179 ASP B CA 1
ATOM 6452 C C . ASP B 1 180 ? 85.926 124.427 80.171 1.00 62.08 179 ASP B C 1
ATOM 6453 O O . ASP B 1 180 ? 86.414 124.962 79.170 1.00 62.08 179 ASP B O 1
ATOM 6458 N N . LYS B 1 181 ? 85.474 125.135 81.203 1.00 61.12 180 LYS B N 1
ATOM 6459 C CA . LYS B 1 181 ? 85.502 126.594 81.152 1.00 61.12 180 LYS B CA 1
ATOM 6460 C C . LYS B 1 181 ? 86.755 127.185 81.797 1.00 61.12 180 LYS B C 1
ATOM 6461 O O . LYS B 1 181 ? 87.514 127.904 81.140 1.00 61.12 180 LYS B O 1
ATOM 6467 N N . PHE B 1 182 ? 86.981 126.899 83.077 1.00 59.02 181 PHE B N 1
ATOM 6468 C CA . PHE B 1 182 ? 87.986 127.598 83.867 1.00 59.02 181 PHE B CA 1
ATOM 6469 C C . PHE B 1 182 ? 89.302 126.843 83.986 1.00 59.02 181 PHE B C 1
ATOM 6470 O O . PHE B 1 182 ? 90.204 127.310 84.686 1.00 59.02 181 PHE B O 1
ATOM 6478 N N . GLY B 1 183 ? 89.439 125.700 83.332 1.00 57.06 182 GLY B N 1
ATOM 6479 C CA . GLY B 1 183 ? 90.685 124.966 83.390 1.00 57.06 182 GLY B CA 1
ATOM 6480 C C . GLY B 1 183 ? 90.693 123.885 84.448 1.00 57.06 182 GLY B C 1
ATOM 6481 O O . GLY B 1 183 ? 89.710 123.626 85.144 1.00 57.06 182 GLY B O 1
ATOM 6482 N N . GLU B 1 184 ? 91.851 123.242 84.573 1.00 58.82 183 GLU B N 1
ATOM 6483 C CA . GLU B 1 184 ? 91.972 122.046 85.393 1.00 58.82 183 GLU B CA 1
ATOM 6484 C C . GLU B 1 184 ? 92.237 122.333 86.864 1.00 58.82 183 GLU B C 1
ATOM 6485 O O . GLU B 1 184 ? 91.885 121.506 87.708 1.00 58.82 183 GLU B O 1
ATOM 6491 N N . SER B 1 185 ? 92.848 123.472 87.198 1.00 55.59 184 SER B N 1
ATOM 6492 C CA . SER B 1 185 ? 93.172 123.758 88.595 1.00 55.59 184 SER B CA 1
ATOM 6493 C C . SER B 1 185 ? 91.918 124.055 89.408 1.00 55.59 184 SER B C 1
ATOM 6494 O O . SER B 1 185 ? 91.740 123.529 90.518 1.00 55.59 184 SER B O 1
ATOM 6497 N N . VAL B 1 186 ? 91.030 124.889 88.860 1.00 54.21 185 VAL B N 1
ATOM 6498 C CA . VAL B 1 186 ? 89.769 125.209 89.522 1.00 54.21 185 VAL B CA 1
ATOM 6499 C C . VAL B 1 186 ? 88.884 123.974 89.611 1.00 54.21 185 VAL B C 1
ATOM 6500 O O . VAL B 1 186 ? 88.203 123.745 90.621 1.00 54.21 185 VAL B O 1
ATOM 6504 N N . ALA B 1 187 ? 88.901 123.145 88.566 1.00 53.52 186 ALA B N 1
ATOM 6505 C CA . ALA B 1 187 ? 88.117 121.917 88.566 1.00 53.52 186 ALA B CA 1
ATOM 6506 C C . ALA B 1 187 ? 88.642 120.915 89.582 1.00 53.52 186 ALA B C 1
ATOM 6507 O O . ALA B 1 187 ? 87.854 120.220 90.232 1.00 53.52 186 ALA B O 1
ATOM 6509 N N . PHE B 1 188 ? 89.966 120.820 89.731 1.00 52.88 187 PHE B N 1
ATOM 6510 C CA . PHE B 1 188 ? 90.531 119.957 90.761 1.00 52.88 187 PHE B CA 1
ATOM 6511 C C . PHE B 1 188 ? 90.213 120.461 92.157 1.00 52.88 187 PHE B C 1
ATOM 6512 O O . PHE B 1 188 ? 89.969 119.647 93.054 1.00 52.88 187 PHE B O 1
ATOM 6520 N N . TYR B 1 189 ? 90.191 121.784 92.357 1.00 50.13 188 TYR B N 1
ATOM 6521 C CA . TYR B 1 189 ? 89.771 122.317 93.651 1.00 50.13 188 TYR B CA 1
ATOM 6522 C C . TYR B 1 189 ? 88.316 121.983 93.948 1.00 50.13 188 TYR B C 1
ATOM 6523 O O . TYR B 1 189 ? 87.983 121.592 95.072 1.00 50.13 188 TYR B O 1
ATOM 6532 N N . PHE B 1 190 ? 87.437 122.134 92.959 1.00 49.37 189 PHE B N 1
ATOM 6533 C CA . PHE B 1 190 ? 86.026 121.876 93.213 1.00 49.37 189 PHE B CA 1
ATOM 6534 C C . PHE B 1 190 ? 85.744 120.389 93.374 1.00 49.37 189 PHE B C 1
ATOM 6535 O O . PHE B 1 190 ? 84.882 120.011 94.173 1.00 49.37 189 PHE B O 1
ATOM 6543 N N . ALA B 1 191 ? 86.490 119.535 92.670 1.00 49.05 190 ALA B N 1
ATOM 6544 C CA . ALA B 1 191 ? 86.379 118.098 92.879 1.00 49.05 190 ALA B CA 1
ATOM 6545 C C . ALA B 1 191 ? 86.889 117.693 94.256 1.00 49.05 190 ALA B C 1
ATOM 6546 O O . ALA B 1 191 ? 86.289 116.836 94.915 1.00 49.05 190 ALA B O 1
ATOM 6548 N N . PHE B 1 192 ? 87.990 118.307 94.709 1.00 48.32 191 PHE B N 1
ATOM 6549 C CA . PHE B 1 192 ? 88.506 118.035 96.047 1.00 48.32 191 PHE B CA 1
ATOM 6550 C C . PHE B 1 192 ? 87.536 118.497 97.120 1.00 48.32 191 PHE B C 1
ATOM 6551 O O . PHE B 1 192 ? 87.336 117.802 98.122 1.00 48.32 191 PHE B O 1
ATOM 6559 N N . LEU B 1 193 ? 86.920 119.662 96.925 1.00 48.24 192 LEU B N 1
ATOM 6560 C CA . LEU B 1 193 ? 85.959 120.173 97.892 1.00 48.24 192 LEU B CA 1
ATOM 6561 C C . LEU B 1 193 ? 84.694 119.326 97.919 1.00 48.24 192 LEU B C 1
ATOM 6562 O O . LEU B 1 193 ? 84.129 119.088 98.991 1.00 48.24 192 LEU B O 1
ATOM 6567 N N . ARG B 1 194 ? 84.248 118.848 96.754 1.00 50.33 193 ARG B N 1
ATOM 6568 C CA . ARG B 1 194 ? 83.092 117.960 96.698 1.00 50.33 193 ARG B CA 1
ATOM 6569 C C . ARG B 1 194 ? 83.374 116.627 97.379 1.00 50.33 193 ARG B C 1
ATOM 6570 O O . ARG B 1 194 ? 82.538 116.126 98.140 1.00 50.33 193 ARG B O 1
ATOM 6578 N N . SER B 1 195 ? 84.557 116.052 97.134 1.00 49.21 194 SER B N 1
ATOM 6579 C CA . SER B 1 195 ? 84.923 114.790 97.768 1.00 49.21 194 SER B CA 1
ATOM 6580 C C . SER B 1 195 ? 85.099 114.950 99.272 1.00 49.21 194 SER B C 1
ATOM 6581 O O . SER B 1 195 ? 84.696 114.075 100.045 1.00 49.21 194 SER B O 1
ATOM 6584 N N . TYR B 1 196 ? 85.682 116.072 99.705 1.00 49.62 195 TYR B N 1
ATOM 6585 C CA . TYR B 1 196 ? 85.852 116.347 101.127 1.00 49.62 195 TYR B CA 1
ATOM 6586 C C . TYR B 1 196 ? 84.512 116.565 101.819 1.00 49.62 195 TYR B C 1
ATOM 6587 O O . TYR B 1 196 ? 84.297 116.071 102.931 1.00 49.62 195 TYR B O 1
ATOM 6596 N N . PHE B 1 197 ? 83.589 117.273 101.161 1.00 48.62 196 PHE B N 1
ATOM 6597 C CA . PHE B 1 197 ? 82.259 117.487 101.719 1.00 48.62 196 PHE B CA 1
ATOM 6598 C C . PHE B 1 197 ? 81.473 116.185 101.797 1.00 48.62 196 PHE B C 1
ATOM 6599 O O . PHE B 1 197 ? 80.721 115.963 102.752 1.00 48.62 196 PHE B O 1
ATOM 6607 N N . ARG B 1 198 ? 81.639 115.306 100.807 1.00 49.55 197 ARG B N 1
ATOM 6608 C CA . ARG B 1 198 ? 80.936 114.030 100.840 1.00 49.55 197 ARG B CA 1
ATOM 6609 C C . ARG B 1 198 ? 81.544 113.081 101.866 1.00 49.55 197 ARG B C 1
ATOM 6610 O O . ARG B 1 198 ? 80.830 112.280 102.476 1.00 49.55 197 ARG B O 1
ATOM 6618 N N . PHE B 1 199 ? 82.858 113.147 102.067 1.00 52.11 198 PHE B N 1
ATOM 6619 C CA . PHE B 1 199 ? 83.506 112.310 103.065 1.00 52.11 198 PHE B CA 1
ATOM 6620 C C . PHE B 1 199 ? 83.367 112.854 104.476 1.00 52.11 198 PHE B C 1
ATOM 6621 O O . PHE B 1 199 ? 83.630 112.119 105.431 1.00 52.11 198 PHE B O 1
ATOM 6629 N N . LEU B 1 200 ? 82.971 114.112 104.630 1.00 52.56 199 LEU B N 1
ATOM 6630 C CA . LEU B 1 200 ? 82.837 114.709 105.948 1.00 52.56 199 LEU B CA 1
ATOM 6631 C C . LEU B 1 200 ? 81.503 114.363 106.608 1.00 52.56 199 LEU B C 1
ATOM 6632 O O . LEU B 1 200 ? 81.290 114.710 107.774 1.00 52.56 199 LEU B O 1
ATOM 6637 N N . VAL B 1 201 ? 80.612 113.665 105.896 1.00 53.46 200 VAL B N 1
ATOM 6638 C CA . VAL B 1 201 ? 79.388 113.147 106.503 1.00 53.46 200 VAL B CA 1
ATOM 6639 C C . VAL B 1 201 ? 79.708 112.060 107.523 1.00 53.46 200 VAL B C 1
ATOM 6640 O O . VAL B 1 201 ? 79.009 111.924 108.535 1.00 53.46 200 VAL B O 1
ATOM 6644 N N . ILE B 1 202 ? 80.751 111.266 107.265 1.00 55.45 201 ILE B N 1
ATOM 6645 C CA . ILE B 1 202 ? 81.122 110.186 108.186 1.00 55.45 201 ILE B CA 1
ATOM 6646 C C . ILE B 1 202 ? 81.577 110.688 109.560 1.00 55.45 201 ILE B C 1
ATOM 6647 O O . ILE B 1 202 ? 81.040 110.204 110.574 1.00 55.45 201 ILE B O 1
ATOM 6652 N N . PRO B 1 203 ? 82.508 111.662 109.683 1.00 56.08 202 PRO B N 1
ATOM 6653 C CA . PRO B 1 203 ? 82.769 112.200 111.025 1.00 56.08 202 PRO B CA 1
ATOM 6654 C C . PRO B 1 203 ? 81.638 113.028 111.570 1.00 56.08 202 PRO B C 1
ATOM 6655 O O . PRO B 1 203 ? 81.566 113.179 112.785 1.00 56.08 202 PRO B O 1
ATOM 6659 N N . SER B 1 204 ? 80.747 113.552 110.726 1.00 58.66 203 SER B N 1
ATOM 6660 C CA . SER B 1 204 ? 79.552 114.210 111.241 1.00 58.66 203 SER B CA 1
ATOM 6661 C C . SER B 1 204 ? 78.647 113.220 111.963 1.00 58.66 203 SER B C 1
ATOM 6662 O O . SER B 1 204 ? 78.178 113.496 113.075 1.00 58.66 203 SER B O 1
ATOM 6665 N N . ALA B 1 205 ? 78.438 112.042 111.367 1.00 61.74 204 ALA B N 1
ATOM 6666 C CA . ALA B 1 205 ? 77.596 111.021 111.980 1.00 61.74 204 ALA B CA 1
ATOM 6667 C C . ALA B 1 205 ? 78.232 110.459 113.245 1.00 61.74 204 ALA B C 1
ATOM 6668 O O . ALA B 1 205 ? 77.578 110.379 114.294 1.00 61.74 204 ALA B O 1
ATOM 6670 N N . PHE B 1 206 ? 79.517 110.090 113.183 1.00 61.99 205 PHE B N 1
ATOM 6671 C CA . PHE B 1 206 ? 80.150 109.593 114.402 1.00 61.99 205 PHE B CA 1
ATOM 6672 C C . PHE B 1 206 ? 80.422 110.683 115.433 1.00 61.99 205 PHE B C 1
ATOM 6673 O O . PHE B 1 206 ? 80.493 110.374 116.623 1.00 61.99 205 PHE B O 1
ATOM 6681 N N . GLY B 1 207 ? 80.510 111.951 115.031 1.00 63.68 206 GLY B N 1
ATOM 6682 C CA . GLY B 1 207 ? 80.638 113.013 116.009 1.00 63.68 206 GLY B CA 1
ATOM 6683 C C . GLY B 1 207 ? 79.340 113.290 116.729 1.00 63.68 206 GLY B C 1
ATOM 6684 O O . GLY B 1 207 ? 79.337 113.556 117.932 1.00 63.68 206 GLY B O 1
ATOM 6685 N N . PHE B 1 208 ? 78.216 113.215 116.011 1.00 68.99 207 PHE B N 1
ATOM 6686 C CA . PHE B 1 208 ? 76.922 113.309 116.677 1.00 68.99 207 PHE B CA 1
ATOM 6687 C C . PHE B 1 208 ? 76.684 112.109 117.585 1.00 68.99 207 PHE B C 1
ATOM 6688 O O . PHE B 1 208 ? 76.107 112.251 118.670 1.00 68.99 207 PHE B O 1
ATOM 6696 N N . GLY B 1 209 ? 77.139 110.925 117.165 1.00 69.67 208 GLY B N 1
ATOM 6697 C CA . GLY B 1 209 ? 77.032 109.754 118.022 1.00 69.67 208 GLY B CA 1
ATOM 6698 C C . GLY B 1 209 ? 77.896 109.840 119.268 1.00 69.67 208 GLY B C 1
ATOM 6699 O O . GLY B 1 209 ? 77.477 109.421 120.350 1.00 69.67 208 GLY B O 1
ATOM 6700 N N . ALA B 1 210 ? 79.110 110.378 119.135 1.00 66.95 209 ALA B N 1
ATOM 6701 C CA . ALA B 1 210 ? 79.990 110.518 120.289 1.00 66.95 209 ALA B CA 1
ATOM 6702 C C . ALA B 1 210 ? 79.538 111.636 121.215 1.00 66.95 209 ALA B C 1
ATOM 6703 O O . ALA B 1 210 ? 79.688 111.525 122.436 1.00 66.95 209 ALA B O 1
ATOM 6705 N N . TRP B 1 211 ? 78.993 112.718 120.661 1.00 69.46 210 TRP B N 1
ATOM 6706 C CA . TRP B 1 211 ? 78.496 113.815 121.477 1.00 69.46 210 TRP B CA 1
ATOM 6707 C C . TRP B 1 211 ? 77.199 113.451 122.183 1.00 69.46 210 TRP B C 1
ATOM 6708 O O . TRP B 1 211 ? 76.951 113.926 123.297 1.00 69.46 210 TRP B O 1
ATOM 6719 N N . LEU B 1 212 ? 76.373 112.608 121.568 1.00 72.20 211 LEU B N 1
ATOM 6720 C CA . LEU B 1 212 ? 75.096 112.244 122.167 1.00 72.20 211 LEU B CA 1
ATOM 6721 C C . LEU B 1 212 ? 75.208 111.084 123.149 1.00 72.20 211 LEU B C 1
ATOM 6722 O O . LEU B 1 212 ? 74.518 111.077 124.173 1.00 72.20 211 LEU B O 1
ATOM 6727 N N . LEU B 1 213 ? 76.060 110.103 122.866 1.00 71.47 212 LEU B N 1
ATOM 6728 C CA . LEU B 1 213 ? 76.064 108.860 123.630 1.00 71.47 212 LEU B CA 1
ATOM 6729 C C . LEU B 1 213 ? 77.359 108.593 124.376 1.00 71.47 212 LEU B C 1
ATOM 6730 O O . LEU B 1 213 ? 77.319 108.110 125.509 1.00 71.47 212 LEU B O 1
ATOM 6735 N N . LEU B 1 214 ? 78.511 108.893 123.782 1.00 67.79 213 LEU B N 1
ATOM 6736 C CA . LEU B 1 214 ? 79.790 108.478 124.342 1.00 67.79 213 LEU B CA 1
ATOM 6737 C C . LEU B 1 214 ? 80.334 109.440 125.389 1.00 67.79 213 LEU B C 1
ATOM 6738 O O . LEU B 1 214 ? 81.442 109.223 125.889 1.00 67.79 213 LEU B O 1
ATOM 6743 N N . GLY B 1 215 ? 79.599 110.493 125.731 1.00 69.99 214 GLY B N 1
ATOM 6744 C CA . GLY B 1 215 ? 80.054 111.403 126.761 1.00 69.99 214 GLY B CA 1
ATOM 6745 C C . GLY B 1 215 ? 81.048 112.428 126.260 1.00 69.99 214 GLY B C 1
ATOM 6746 O O . GLY B 1 215 ? 80.706 113.277 125.432 1.00 69.99 214 GLY B O 1
ATOM 6747 N N . GLN B 1 216 ? 82.282 112.365 126.753 1.00 67.37 215 GLN B N 1
ATOM 6748 C CA . GLN B 1 216 ? 83.289 113.351 126.398 1.00 67.37 215 GLN B CA 1
ATOM 6749 C C . GLN B 1 216 ? 84.648 112.676 126.300 1.00 67.37 215 GLN B C 1
ATOM 6750 O O . GLN B 1 216 ? 84.968 111.806 127.115 1.00 67.37 215 GLN B O 1
ATOM 6756 N N . PHE B 1 217 ? 85.428 113.093 125.296 1.00 63.38 216 PHE B N 1
ATOM 6757 C CA . PHE B 1 217 ? 86.801 112.644 125.036 1.00 63.38 216 PHE B CA 1
ATOM 6758 C C . PHE B 1 217 ? 86.862 111.125 124.839 1.00 63.38 216 PHE B C 1
ATOM 6759 O O . PHE B 1 217 ? 87.454 110.381 125.621 1.00 63.38 216 PHE B O 1
ATOM 6767 N N . SER B 1 218 ? 86.215 110.688 123.764 1.00 60.35 217 SER B N 1
ATOM 6768 C CA . SER B 1 218 ? 86.145 109.270 123.443 1.00 60.35 217 SER B CA 1
ATOM 6769 C C . SER B 1 218 ? 87.371 108.835 122.651 1.00 60.35 217 SER B C 1
ATOM 6770 O O . SER B 1 218 ? 87.753 109.484 121.674 1.00 60.35 217 SER B O 1
ATOM 6773 N N . TYR B 1 219 ? 87.990 107.734 123.085 1.00 59.19 218 TYR B N 1
ATOM 6774 C CA . TYR B 1 219 ? 89.095 107.146 122.334 1.00 59.19 218 TYR B CA 1
ATOM 6775 C C . TYR B 1 219 ? 88.613 106.530 121.027 1.00 59.19 218 TYR B C 1
ATOM 6776 O O . TYR B 1 219 ? 89.343 106.545 120.023 1.00 59.19 218 TYR B O 1
ATOM 6785 N N . LEU B 1 220 ? 87.392 105.988 121.032 1.00 57.86 219 LEU B N 1
ATOM 6786 C CA . LEU B 1 220 ? 86.817 105.370 119.844 1.00 57.86 219 LEU B CA 1
ATOM 6787 C C . LEU B 1 220 ? 86.598 106.402 118.745 1.00 57.86 219 LEU B C 1
ATOM 6788 O O . LEU B 1 220 ? 86.817 106.113 117.562 1.00 57.86 219 LEU B O 1
ATOM 6793 N N . TYR B 1 221 ? 86.198 107.619 119.121 1.00 57.15 220 TYR B N 1
ATOM 6794 C CA . TYR B 1 221 ? 86.046 108.684 118.139 1.00 57.15 220 TYR B CA 1
ATOM 6795 C C . TYR B 1 221 ? 87.386 109.121 117.562 1.00 57.15 220 TYR B C 1
ATOM 6796 O O . TYR B 1 221 ? 87.460 109.464 116.378 1.00 57.15 220 TYR B O 1
ATOM 6805 N N . ALA B 1 222 ? 88.449 109.107 118.370 1.00 56.98 221 ALA B N 1
ATOM 6806 C CA . ALA B 1 222 ? 89.780 109.433 117.860 1.00 56.98 221 ALA B CA 1
ATOM 6807 C C . ALA B 1 222 ? 90.269 108.385 116.868 1.00 56.98 221 ALA B C 1
ATOM 6808 O O . ALA B 1 222 ? 90.850 108.728 115.827 1.00 56.98 221 ALA B O 1
ATOM 6810 N N . LEU B 1 223 ? 90.027 107.104 117.168 1.00 55.93 222 LEU B N 1
ATOM 6811 C CA . LEU B 1 223 ? 90.382 106.043 116.229 1.00 55.93 222 LEU B CA 1
ATOM 6812 C C . LEU B 1 223 ? 89.561 106.135 114.947 1.00 55.93 222 LEU B C 1
ATOM 6813 O O . LEU B 1 223 ? 90.084 105.894 113.849 1.00 55.93 222 LEU B O 1
ATOM 6818 N N . LEU B 1 224 ? 88.282 106.504 115.065 1.00 57.29 223 LEU B N 1
ATOM 6819 C CA . LEU B 1 224 ? 87.441 106.680 113.886 1.00 57.29 223 LEU B CA 1
ATOM 6820 C C . LEU B 1 224 ? 87.894 107.865 113.041 1.00 57.29 223 LEU B C 1
ATOM 6821 O O . LEU B 1 224 ? 87.842 107.800 111.809 1.00 57.29 223 LEU B O 1
ATOM 6826 N N . CYS B 1 225 ? 88.347 108.949 113.680 1.00 57.20 224 CYS B N 1
ATOM 6827 C CA . CYS B 1 225 ? 88.881 110.086 112.932 1.00 57.20 224 CYS B CA 1
ATOM 6828 C C . CYS B 1 225 ? 90.171 109.730 112.208 1.00 57.20 224 CYS B C 1
ATOM 6829 O O . CYS B 1 225 ? 90.382 110.164 111.070 1.00 57.20 224 CYS B O 1
ATOM 6832 N N . GLY B 1 226 ? 91.044 108.946 112.848 1.00 55.14 225 GLY B N 1
ATOM 6833 C CA . GLY B 1 226 ? 92.258 108.507 112.169 1.00 55.14 225 GLY B CA 1
ATOM 6834 C C . GLY B 1 226 ? 91.977 107.604 110.980 1.00 55.14 225 GLY B C 1
ATOM 6835 O O . GLY B 1 226 ? 92.567 107.770 109.902 1.00 55.14 225 GLY B O 1
ATOM 6836 N N . LEU B 1 227 ? 91.045 106.660 111.153 1.00 55.62 226 LEU B N 1
ATOM 6837 C CA . LEU B 1 227 ? 90.654 105.774 110.061 1.00 55.62 226 LEU B CA 1
ATOM 6838 C C . LEU B 1 227 ? 89.989 106.546 108.925 1.00 55.62 226 LEU B C 1
ATOM 6839 O O . LEU B 1 227 ? 90.253 106.275 107.746 1.00 55.62 226 LEU B O 1
ATOM 6844 N N . TRP B 1 228 ? 89.153 107.533 109.264 1.00 53.68 227 TRP B N 1
ATOM 6845 C CA . TRP B 1 228 ? 88.512 108.360 108.248 1.00 53.68 227 TRP B CA 1
ATOM 6846 C C . TRP B 1 228 ? 89.525 109.212 107.496 1.00 53.68 227 TRP B C 1
ATOM 6847 O O . TRP B 1 228 ? 89.392 109.403 106.283 1.00 53.68 227 TRP B O 1
ATOM 6858 N N . SER B 1 229 ? 90.524 109.752 108.204 1.00 53.31 228 SER B N 1
ATOM 6859 C CA . SER B 1 229 ? 91.560 110.550 107.556 1.00 53.31 228 SER B CA 1
ATOM 6860 C C . SER B 1 229 ? 92.357 109.715 106.566 1.00 53.31 228 SER B C 1
ATOM 6861 O O . SER B 1 229 ? 92.625 110.164 105.442 1.00 53.31 228 SER B O 1
ATOM 6864 N N . VAL B 1 230 ? 92.694 108.479 106.953 1.00 52.70 229 VAL B N 1
ATOM 6865 C CA . VAL B 1 230 ? 93.399 107.565 106.052 1.00 52.70 229 VAL B CA 1
ATOM 6866 C C . VAL B 1 230 ? 92.551 107.255 104.822 1.00 52.70 229 VAL B C 1
ATOM 6867 O O . VAL B 1 230 ? 93.023 107.359 103.680 1.00 52.70 229 VAL B O 1
ATOM 6871 N N . VAL B 1 231 ? 91.280 106.891 105.044 1.00 55.64 230 VAL B N 1
ATOM 6872 C CA . VAL B 1 231 ? 90.402 106.468 103.958 1.00 55.64 230 VAL B CA 1
ATOM 6873 C C . VAL B 1 231 ? 90.146 107.617 102.989 1.00 55.64 230 VAL B C 1
ATOM 6874 O O . VAL B 1 231 ? 90.242 107.442 101.767 1.00 55.64 230 VAL B O 1
ATOM 6878 N N . PHE B 1 232 ? 89.892 108.820 103.518 1.00 51.97 231 PHE B N 1
ATOM 6879 C CA . PHE B 1 232 ? 89.661 109.987 102.675 1.00 51.97 231 PHE B CA 1
ATOM 6880 C C . PHE B 1 232 ? 90.905 110.370 101.886 1.00 51.97 231 PHE B C 1
ATOM 6881 O O . PHE B 1 232 ? 90.801 110.700 100.700 1.00 51.97 231 PHE B O 1
ATOM 6889 N N . PHE B 1 233 ? 92.088 110.311 102.510 1.00 54.23 232 PHE B N 1
ATOM 6890 C CA . PHE B 1 233 ? 93.310 110.716 101.820 1.00 54.23 232 PHE B CA 1
ATOM 6891 C C . PHE B 1 233 ? 93.652 109.767 100.675 1.00 54.23 232 PHE B C 1
ATOM 6892 O O . PHE B 1 233 ? 93.904 110.208 99.542 1.00 54.23 232 PHE B O 1
ATOM 6900 N N . GLU B 1 234 ? 93.620 108.454 100.931 1.00 56.31 233 GLU B N 1
ATOM 6901 C CA . GLU B 1 234 ? 93.954 107.520 99.858 1.00 56.31 233 GLU B CA 1
ATOM 6902 C C . GLU B 1 234 ? 92.859 107.436 98.798 1.00 56.31 233 GLU B C 1
ATOM 6903 O O . GLU B 1 234 ? 93.167 107.266 97.609 1.00 56.31 233 GLU B O 1
ATOM 6909 N N . TYR B 1 235 ? 91.588 107.594 99.184 1.00 58.23 234 TYR B N 1
ATOM 6910 C CA . TYR B 1 235 ? 90.539 107.586 98.176 1.00 58.23 234 TYR B CA 1
ATOM 6911 C C . TYR B 1 235 ? 90.568 108.850 97.332 1.00 58.23 234 TYR B C 1
ATOM 6912 O O . TYR B 1 235 ? 90.237 108.797 96.145 1.00 58.23 234 TYR B O 1
ATOM 6921 N N . TRP B 1 236 ? 90.985 109.984 97.904 1.00 53.44 235 TRP B N 1
ATOM 6922 C CA . TRP B 1 236 ? 91.154 111.173 97.081 1.00 53.44 235 TRP B CA 1
ATOM 6923 C C . TRP B 1 236 ? 92.345 111.039 96.142 1.00 53.44 235 TRP B C 1
ATOM 6924 O O . TRP B 1 236 ? 92.290 111.538 95.015 1.00 53.44 235 TRP B O 1
ATOM 6935 N N . LYS B 1 237 ? 93.418 110.366 96.576 1.00 55.56 236 LYS B N 1
ATOM 6936 C CA . LYS B 1 237 ? 94.538 110.114 95.669 1.00 55.56 236 LYS B CA 1
ATOM 6937 C C . LYS B 1 237 ? 94.115 109.241 94.487 1.00 55.56 236 LYS B C 1
ATOM 6938 O O . LYS B 1 237 ? 94.460 109.533 93.331 1.00 55.56 236 LYS B O 1
ATOM 6944 N N . LYS B 1 238 ? 93.322 108.198 94.757 1.00 58.62 237 LYS B N 1
ATOM 6945 C CA . LYS B 1 238 ? 92.774 107.373 93.680 1.00 58.62 237 LYS B CA 1
ATOM 6946 C C . LYS B 1 238 ? 91.833 108.171 92.777 1.00 58.62 237 LYS B C 1
ATOM 6947 O O . LYS B 1 238 ? 91.888 108.050 91.543 1.00 58.62 237 LYS B O 1
ATOM 6953 N N . GLN B 1 239 ? 90.985 109.017 93.375 1.00 58.07 238 GLN B N 1
ATOM 6954 C CA . GLN B 1 239 ? 90.030 109.812 92.612 1.00 58.07 238 GLN B CA 1
ATOM 6955 C C . GLN B 1 239 ? 90.713 110.847 91.732 1.00 58.07 238 GLN B C 1
ATOM 6956 O O . GLN B 1 239 ? 90.277 111.077 90.602 1.00 58.07 238 GLN B O 1
ATOM 6962 N N . GLU B 1 240 ? 91.780 111.475 92.220 1.00 57.01 239 GLU B N 1
ATOM 6963 C CA . GLU B 1 240 ? 92.479 112.458 91.406 1.00 57.01 239 GLU B CA 1
ATOM 6964 C C . GLU B 1 240 ? 93.337 111.801 90.335 1.00 57.01 239 GLU B C 1
ATOM 6965 O O . GLU B 1 240 ? 93.542 112.404 89.276 1.00 57.01 239 GLU B O 1
ATOM 6971 N N . VAL B 1 241 ? 93.805 110.565 90.558 1.00 58.14 240 VAL B N 1
ATOM 6972 C CA . VAL B 1 241 ? 94.435 109.814 89.472 1.00 58.14 240 VAL B CA 1
ATOM 6973 C C . VAL B 1 241 ? 93.418 109.521 88.371 1.00 58.14 240 VAL B C 1
ATOM 6974 O O . VAL B 1 241 ? 93.699 109.710 87.177 1.00 58.14 240 VAL B O 1
ATOM 6978 N N . ASP B 1 242 ? 92.205 109.110 88.763 1.00 61.70 241 ASP B N 1
ATOM 6979 C CA . ASP B 1 242 ? 91.147 108.850 87.787 1.00 61.70 241 ASP B CA 1
ATOM 6980 C C . ASP B 1 242 ? 90.721 110.120 87.054 1.00 61.70 241 ASP B C 1
ATOM 6981 O O . ASP B 1 242 ? 90.447 110.087 85.848 1.00 61.70 241 ASP B O 1
ATOM 6986 N N . LEU B 1 243 ? 90.671 111.249 87.764 1.00 57.04 242 LEU B N 1
ATOM 6987 C CA . LEU B 1 243 ? 90.292 112.512 87.137 1.00 57.04 242 LEU B CA 1
ATOM 6988 C C . LEU B 1 243 ? 91.379 113.022 86.201 1.00 57.04 242 LEU B C 1
ATOM 6989 O O . LEU B 1 243 ? 91.078 113.632 85.170 1.00 57.04 242 LEU B O 1
ATOM 6994 N N . ALA B 1 244 ? 92.648 112.799 86.548 1.00 58.98 243 ALA B N 1
ATOM 6995 C CA . ALA B 1 244 ? 93.734 113.204 85.668 1.00 58.98 243 ALA B CA 1
ATOM 6996 C C . ALA B 1 244 ? 93.795 112.342 84.418 1.00 58.98 243 ALA B C 1
ATOM 6997 O O . ALA B 1 244 ? 94.176 112.834 83.349 1.00 58.98 243 ALA B O 1
ATOM 6999 N N . VAL B 1 245 ? 93.444 111.059 84.529 1.00 60.39 244 VAL B N 1
ATOM 7000 C CA . VAL B 1 245 ? 93.345 110.225 83.335 1.00 60.39 244 VAL B CA 1
ATOM 7001 C C . VAL B 1 245 ? 92.158 110.655 82.479 1.00 60.39 244 VAL B C 1
ATOM 7002 O O . VAL B 1 245 ? 92.263 110.747 81.249 1.00 60.39 244 VAL B O 1
ATOM 7006 N N . GLN B 1 246 ? 91.023 110.960 83.120 1.00 59.25 245 GLN B N 1
ATOM 7007 C CA . GLN B 1 246 ? 89.809 111.325 82.389 1.00 59.25 245 GLN B CA 1
ATOM 7008 C C . GLN B 1 246 ? 89.956 112.659 81.665 1.00 59.25 245 GLN B C 1
ATOM 7009 O O . GLN B 1 246 ? 89.523 112.796 80.516 1.00 59.25 245 GLN B O 1
ATOM 7015 N N . TRP B 1 247 ? 90.578 113.643 82.304 1.00 56.28 246 TRP B N 1
ATOM 7016 C CA . TRP B 1 247 ? 90.737 114.962 81.706 1.00 56.28 246 TRP B CA 1
ATOM 7017 C C . TRP B 1 247 ? 91.950 115.063 80.794 1.00 56.28 246 TRP B C 1
ATOM 7018 O O . TRP B 1 247 ? 92.148 116.109 80.170 1.00 56.28 246 TRP B O 1
ATOM 7029 N N . GLY B 1 248 ? 92.756 114.011 80.697 1.00 61.07 247 GLY B N 1
ATOM 7030 C CA . GLY B 1 248 ? 93.911 114.033 79.821 1.00 61.07 247 GLY B CA 1
ATOM 7031 C C . GLY B 1 248 ? 95.038 114.926 80.282 1.00 61.07 247 GLY B C 1
ATOM 7032 O O . GLY B 1 248 ? 95.758 115.480 79.447 1.00 61.07 247 GLY B O 1
ATOM 7033 N N . VAL B 1 249 ? 95.207 115.089 81.591 1.00 63.10 248 VAL B N 1
ATOM 7034 C CA . VAL B 1 249 ? 96.279 115.919 82.125 1.00 63.10 248 VAL B CA 1
ATOM 7035 C C . VAL B 1 249 ? 97.157 115.077 83.036 1.00 63.10 248 VAL B C 1
ATOM 7036 O O . VAL B 1 249 ? 97.798 115.598 83.955 1.00 63.10 248 VAL B O 1
ATOM 7040 N N . ARG B 1 250 ? 97.193 113.772 82.789 1.00 66.25 249 ARG B N 1
ATOM 7041 C CA . ARG B 1 250 ? 97.987 112.865 83.606 1.00 66.25 249 ARG B CA 1
ATOM 7042 C C . ARG B 1 250 ? 99.457 113.010 83.244 1.00 66.25 249 ARG B C 1
ATOM 7043 O O . ARG B 1 250 ? 99.855 112.722 82.111 1.00 66.25 249 ARG B O 1
ATOM 7051 N N . GLY B 1 251 ? 100.263 113.455 84.202 1.00 68.16 250 GLY B N 1
ATOM 7052 C CA . GLY B 1 251 ? 101.680 113.620 83.979 1.00 68.16 250 GLY B CA 1
ATOM 7053 C C . GLY B 1 251 ? 102.118 114.996 83.535 1.00 68.16 250 GLY B C 1
ATOM 7054 O O . GLY B 1 251 ? 103.255 115.141 83.072 1.00 68.16 250 GLY B O 1
ATOM 7055 N N . VAL B 1 252 ? 101.261 116.014 83.661 1.00 68.09 251 VAL B N 1
ATOM 7056 C CA . VAL B 1 252 ? 101.669 117.375 83.310 1.00 68.09 251 VAL B CA 1
ATOM 7057 C C . VAL B 1 252 ? 102.572 118.006 84.354 1.00 68.09 251 VAL B C 1
ATOM 7058 O O . VAL B 1 252 ? 103.148 119.070 84.096 1.00 68.09 251 VAL B O 1
ATOM 7062 N N . SER B 1 253 ? 102.707 117.390 85.531 1.00 71.03 252 SER B N 1
ATOM 7063 C CA . SER B 1 253 ? 103.651 117.878 86.526 1.00 71.03 252 SER B CA 1
ATOM 7064 C C . SER B 1 253 ? 105.095 117.635 86.115 1.00 71.03 252 SER B C 1
ATOM 7065 O O . SER B 1 253 ? 105.990 118.337 86.597 1.00 71.03 252 SER B O 1
ATOM 7068 N N . SER B 1 254 ? 105.342 116.660 85.237 1.00 74.77 253 SER B N 1
ATOM 7069 C CA . SER B 1 254 ? 106.688 116.426 84.733 1.00 74.77 253 SER B CA 1
ATOM 7070 C C . SER B 1 254 ? 107.127 117.490 83.739 1.00 74.77 253 SER B C 1
ATOM 7071 O O . SER B 1 254 ? 108.331 117.657 83.523 1.00 74.77 253 SER B O 1
ATOM 7074 N N . ILE B 1 255 ? 106.185 118.206 83.130 1.00 76.57 254 ILE B N 1
ATOM 7075 C CA . ILE B 1 255 ? 106.509 119.267 82.178 1.00 76.57 254 ILE B CA 1
ATOM 7076 C C . ILE B 1 255 ? 106.959 120.478 82.989 1.00 76.57 254 ILE B C 1
ATOM 7077 O O . ILE B 1 255 ? 106.148 121.149 83.626 1.00 76.57 254 ILE B O 1
ATOM 7082 N N . GLN B 1 256 ? 108.258 120.760 82.966 1.00 75.90 255 GLN B N 1
ATOM 7083 C CA . GLN B 1 256 ? 108.791 121.908 83.686 1.00 75.90 255 GLN B CA 1
ATOM 7084 C C . GLN B 1 256 ? 108.487 123.183 82.915 1.00 75.90 255 GLN B C 1
ATOM 7085 O O . GLN B 1 256 ? 108.831 123.300 81.735 1.00 75.90 255 GLN B O 1
ATOM 7091 N N . GLN B 1 257 ? 107.842 124.136 83.577 1.00 71.90 256 GLN B N 1
ATOM 7092 C CA . GLN B 1 257 ? 107.513 125.418 82.975 1.00 71.90 256 GLN B CA 1
ATOM 7093 C C . GLN B 1 257 ? 108.466 126.477 83.508 1.00 71.90 256 GLN B C 1
ATOM 7094 O O . GLN B 1 257 ? 108.617 126.625 84.724 1.00 71.90 256 GLN B O 1
ATOM 7100 N N . SER B 1 258 ? 109.113 127.200 82.599 1.00 71.02 257 SER B N 1
ATOM 7101 C CA . SER B 1 258 ? 110.097 128.196 82.995 1.00 71.02 257 SER B CA 1
ATOM 7102 C C . SER B 1 258 ? 109.419 129.419 83.595 1.00 71.02 257 SER B C 1
ATOM 7103 O O . SER B 1 258 ? 108.369 129.864 83.123 1.00 71.02 257 SER B O 1
ATOM 7106 N N . ARG B 1 259 ? 110.023 129.957 84.639 1.00 71.47 258 ARG B N 1
ATOM 7107 C CA . ARG B 1 259 ? 109.485 131.127 85.321 1.00 71.47 258 ARG B CA 1
ATOM 7108 C C . ARG B 1 259 ? 110.059 132.397 84.705 1.00 71.47 258 ARG B C 1
ATOM 7109 O O . ARG B 1 259 ? 111.284 132.531 84.610 1.00 71.47 258 ARG B O 1
ATOM 7117 N N . PRO B 1 260 ? 109.215 133.335 84.266 1.00 75.52 259 PRO B N 1
ATOM 7118 C CA . PRO B 1 260 ? 109.736 134.540 83.601 1.00 75.52 259 PRO B CA 1
ATOM 7119 C C . PRO B 1 260 ? 110.401 135.526 84.542 1.00 75.52 259 PRO B C 1
ATOM 7120 O O . PRO B 1 260 ? 111.171 136.373 84.074 1.00 75.52 259 PRO B O 1
ATOM 7124 N N . GLU B 1 261 ? 110.137 135.451 85.843 1.00 75.73 260 GLU B N 1
ATOM 7125 C CA . GLU B 1 261 ? 110.752 136.344 86.816 1.00 75.73 260 GLU B CA 1
ATOM 7126 C C . GLU B 1 261 ? 112.071 135.808 87.349 1.00 75.73 260 GLU B C 1
ATOM 7127 O O . GLU B 1 261 ? 112.651 136.416 88.253 1.00 75.73 260 GLU B O 1
ATOM 7133 N N . PHE B 1 262 ? 112.550 134.690 86.814 1.00 74.60 261 PHE B N 1
ATOM 7134 C CA . PHE B 1 262 ? 113.759 134.052 87.312 1.00 74.60 261 PHE B CA 1
ATOM 7135 C C . PHE B 1 262 ? 114.987 134.836 86.868 1.00 74.60 261 PHE B C 1
ATOM 7136 O O . PHE B 1 262 ? 115.255 134.958 85.669 1.00 74.60 261 PHE B O 1
ATOM 7144 N N . GLU B 1 263 ? 115.728 135.370 87.832 1.00 78.62 262 GLU B N 1
ATOM 7145 C CA . GLU B 1 263 ? 116.951 136.101 87.550 1.00 78.62 262 GLU B CA 1
ATOM 7146 C C . GLU B 1 263 ? 118.128 135.140 87.448 1.00 78.62 262 GLU B C 1
ATOM 7147 O O . GLU B 1 263 ? 118.144 134.076 88.071 1.00 78.62 262 GLU B O 1
ATOM 7153 N N . TRP B 1 264 ? 119.118 135.530 86.654 1.00 83.23 263 TRP B N 1
ATOM 7154 C CA . TRP B 1 264 ? 120.251 134.667 86.362 1.00 83.23 263 TRP B CA 1
ATOM 7155 C C . TRP B 1 264 ? 121.427 135.536 85.950 1.00 83.23 263 TRP B C 1
ATOM 7156 O O . TRP B 1 264 ? 121.265 136.713 85.619 1.00 83.23 263 TRP B O 1
ATOM 7167 N N . GLU B 1 265 ? 122.619 134.939 85.974 1.00 87.49 264 GLU B N 1
ATOM 7168 C CA . GLU B 1 265 ? 123.810 135.608 85.478 1.00 87.49 264 GLU B CA 1
ATOM 7169 C C . GLU B 1 265 ? 124.671 134.742 84.571 1.00 87.49 264 GLU B C 1
ATOM 7170 O O . GLU B 1 265 ? 125.532 135.286 83.872 1.00 87.49 264 GLU B O 1
ATOM 7176 N N . HIS B 1 266 ? 124.466 133.428 84.547 1.00 90.37 265 HIS B N 1
ATOM 7177 C CA . HIS B 1 266 ? 125.177 132.530 83.651 1.00 90.37 265 HIS B CA 1
ATOM 7178 C C . HIS B 1 266 ? 124.179 131.772 82.791 1.00 90.37 265 HIS B C 1
ATOM 7179 O O . HIS B 1 266 ? 123.152 131.292 83.285 1.00 90.37 265 HIS B O 1
ATOM 7186 N N . GLU B 1 267 ? 124.485 131.670 81.502 1.00 93.45 266 GLU B N 1
ATOM 7187 C CA . GLU B 1 267 ? 123.702 130.884 80.553 1.00 93.45 266 GLU B CA 1
ATOM 7188 C C . GLU B 1 267 ? 124.610 129.754 80.080 1.00 93.45 266 GLU B C 1
ATOM 7189 O O . GLU B 1 267 ? 125.314 129.885 79.077 1.00 93.45 266 GLU B O 1
ATOM 7195 N N . ALA B 1 268 ? 124.591 128.644 80.810 1.00 96.39 267 ALA B N 1
ATOM 7196 C CA . ALA B 1 268 ? 125.479 127.535 80.520 1.00 96.39 267 ALA B CA 1
ATOM 7197 C C . ALA B 1 268 ? 124.818 126.593 79.520 1.00 96.39 267 ALA B C 1
ATOM 7198 O O . ALA B 1 268 ? 123.688 126.807 79.079 1.00 96.39 267 ALA B O 1
ATOM 7200 N N . GLU B 1 269 ? 125.527 125.533 79.154 1.00 100.53 268 GLU B N 1
ATOM 7201 C CA . GLU B 1 269 ? 125.004 124.524 78.249 1.00 100.53 268 GLU B CA 1
ATOM 7202 C C . GLU B 1 269 ? 124.630 123.274 79.031 1.00 100.53 268 GLU B C 1
ATOM 7203 O O . GLU B 1 269 ? 125.219 122.974 80.074 1.00 100.53 268 GLU B O 1
ATOM 7209 N N . ASP B 1 270 ? 123.624 122.564 78.533 1.00 103.80 269 ASP B N 1
ATOM 7210 C CA . ASP B 1 270 ? 123.263 121.285 79.120 1.00 103.80 269 ASP B CA 1
ATOM 7211 C C . ASP B 1 270 ? 124.367 120.266 78.848 1.00 103.80 269 ASP B C 1
ATOM 7212 O O . ASP B 1 270 ? 124.894 120.205 77.733 1.00 103.80 269 ASP B O 1
ATOM 7217 N N . PRO B 1 271 ? 124.745 119.460 79.845 1.00 104.56 270 PRO B N 1
ATOM 7218 C CA . PRO B 1 271 ? 125.916 118.582 79.681 1.00 104.56 270 PRO B CA 1
ATOM 7219 C C . PRO B 1 271 ? 125.678 117.378 78.784 1.00 104.56 270 PRO B C 1
ATOM 7220 O O . PRO B 1 271 ? 126.654 116.710 78.418 1.00 104.56 270 PRO B O 1
ATOM 7224 N N . ILE B 1 272 ? 124.434 117.074 78.417 1.00 104.66 271 ILE B N 1
ATOM 7225 C CA . ILE B 1 272 ? 124.158 115.877 77.631 1.00 104.66 271 ILE B CA 1
ATOM 7226 C C . ILE B 1 272 ? 123.489 116.216 76.305 1.00 104.66 271 ILE B C 1
ATOM 7227 O O . ILE B 1 272 ? 123.651 115.492 75.318 1.00 104.66 271 ILE B O 1
ATOM 7232 N N . THR B 1 273 ? 122.739 117.315 76.266 1.00 104.72 272 THR B N 1
ATOM 7233 C CA . THR B 1 273 ? 121.938 117.649 75.094 1.00 104.72 272 THR B CA 1
ATOM 7234 C C . THR B 1 273 ? 122.371 118.932 74.405 1.00 104.72 272 THR B C 1
ATOM 7235 O O . THR B 1 273 ? 122.469 118.960 73.177 1.00 104.72 272 THR B O 1
ATOM 7239 N N . GLY B 1 274 ? 122.631 119.997 75.156 1.00 103.69 273 GLY B N 1
ATOM 7240 C CA . GLY B 1 274 ? 123.203 121.203 74.594 1.00 103.69 273 GLY B CA 1
ATOM 7241 C C . GLY B 1 274 ? 122.286 122.401 74.474 1.00 103.69 273 GLY B C 1
ATOM 7242 O O . GLY B 1 274 ? 122.697 123.406 73.879 1.00 103.69 273 GLY B O 1
ATOM 7243 N N . GLU B 1 275 ? 121.064 122.337 74.994 1.00 103.68 274 GLU B N 1
ATOM 7244 C CA . GLU B 1 275 ? 120.234 123.531 75.042 1.00 103.68 274 GLU B CA 1
ATOM 7245 C C . GLU B 1 275 ? 120.787 124.496 76.088 1.00 103.68 274 GLU B C 1
ATOM 7246 O O . GLU B 1 275 ? 121.245 124.062 77.150 1.00 103.68 274 GLU B O 1
ATOM 7252 N N . PRO B 1 276 ? 120.777 125.803 75.818 1.00 99.65 275 PRO B N 1
ATOM 7253 C CA . PRO B 1 276 ? 121.328 126.757 76.794 1.00 99.65 275 PRO B CA 1
ATOM 7254 C C . PRO B 1 276 ? 120.373 126.937 77.964 1.00 99.65 275 PRO B C 1
ATOM 7255 O O . PRO B 1 276 ? 119.248 127.413 77.799 1.00 99.65 275 PRO B O 1
ATOM 7259 N N . VAL B 1 277 ? 120.832 126.547 79.149 1.00 93.33 276 VAL B N 1
ATOM 7260 C CA . VAL B 1 277 ? 120.047 126.630 80.373 1.00 93.33 276 VAL B CA 1
ATOM 7261 C C . VAL B 1 277 ? 120.570 127.799 81.203 1.00 93.33 276 VAL B C 1
ATOM 7262 O O . VAL B 1 277 ? 121.785 128.016 81.310 1.00 93.33 276 VAL B O 1
ATOM 7266 N N . LYS B 1 278 ? 119.645 128.596 81.729 1.00 87.18 277 LYS B N 1
ATOM 7267 C CA . LYS B 1 278 ? 119.988 129.748 82.547 1.00 87.18 277 LYS B CA 1
ATOM 7268 C C . LYS B 1 278 ? 120.141 129.289 83.990 1.00 87.18 277 LYS B C 1
ATOM 7269 O O . LYS B 1 278 ? 119.161 128.884 84.622 1.00 87.18 277 LYS B O 1
ATOM 7275 N N . VAL B 1 279 ? 121.363 129.338 84.512 1.00 83.76 278 VAL B N 1
ATOM 7276 C CA . VAL B 1 279 ? 121.679 128.733 85.798 1.00 83.76 278 VAL B CA 1
ATOM 7277 C C . VAL B 1 279 ? 121.916 129.829 86.832 1.00 83.76 278 VAL B C 1
ATOM 7278 O O . VAL B 1 279 ? 122.483 130.886 86.528 1.00 83.76 278 VAL B O 1
ATOM 7282 N N . TYR B 1 280 ? 121.394 129.603 88.034 1.00 78.38 279 TYR B N 1
ATOM 7283 C CA . TYR B 1 280 ? 121.577 130.338 89.267 1.00 78.38 279 TYR B CA 1
ATOM 7284 C C . TYR B 1 280 ? 122.418 129.507 90.224 1.00 78.38 279 TYR B C 1
ATOM 7285 O O . TYR B 1 280 ? 122.238 128.285 90.289 1.00 78.38 279 TYR B O 1
ATOM 7294 N N . PRO B 1 281 ? 123.357 130.114 90.945 1.00 78.56 280 PRO B N 1
ATOM 7295 C CA . PRO B 1 281 ? 124.161 129.357 91.908 1.00 78.56 280 PRO B CA 1
ATOM 7296 C C . PRO B 1 281 ? 123.310 128.895 93.075 1.00 78.56 280 PRO B C 1
ATOM 7297 O O . PRO B 1 281 ? 122.625 129.709 93.714 1.00 78.56 280 PRO B O 1
ATOM 7301 N N . PRO B 1 282 ? 123.304 127.590 93.366 1.00 79.84 281 PRO B N 1
ATOM 7302 C CA . PRO B 1 282 ? 122.425 127.074 94.427 1.00 79.84 281 PRO B CA 1
ATOM 7303 C C . PRO B 1 282 ? 122.828 127.499 95.827 1.00 79.84 281 PRO B C 1
ATOM 7304 O O . PRO B 1 282 ? 121.990 127.428 96.734 1.00 79.84 281 PRO B O 1
ATOM 7308 N N . MET B 1 283 ? 124.073 127.935 96.035 1.00 83.60 282 MET B N 1
ATOM 7309 C CA . MET B 1 283 ? 124.470 128.421 97.352 1.00 83.60 282 MET B CA 1
ATOM 7310 C C . MET B 1 283 ? 123.792 129.738 97.698 1.00 83.60 282 MET B C 1
ATOM 7311 O O . MET B 1 283 ? 123.475 129.973 98.867 1.00 83.60 282 MET B O 1
ATOM 7316 N N . LYS B 1 284 ? 123.545 130.596 96.704 1.00 78.62 283 LYS B N 1
ATOM 7317 C CA . LYS B 1 284 ? 122.791 131.821 96.951 1.00 78.62 283 LYS B CA 1
ATOM 7318 C C . LYS B 1 284 ? 121.343 131.515 97.316 1.00 78.62 283 LYS B C 1
ATOM 7319 O O . LYS B 1 284 ? 120.770 132.155 98.209 1.00 78.62 283 LYS B O 1
ATOM 7325 N N . ARG B 1 285 ? 120.746 130.524 96.648 1.00 77.20 284 ARG B N 1
ATOM 7326 C CA . ARG B 1 285 ? 119.387 130.113 96.978 1.00 77.20 284 ARG B CA 1
ATOM 7327 C C . ARG B 1 285 ? 119.316 129.484 98.364 1.00 77.20 284 ARG B C 1
ATOM 7328 O O . ARG B 1 285 ? 118.351 129.712 99.096 1.00 77.20 284 ARG B O 1
ATOM 7336 N N . VAL B 1 286 ? 120.335 128.710 98.746 1.00 81.50 285 VAL B N 1
ATOM 7337 C CA . VAL B 1 286 ? 120.381 128.125 100.086 1.00 81.50 285 VAL B CA 1
ATOM 7338 C C . VAL B 1 286 ? 120.573 129.214 101.142 1.00 81.50 285 VAL B C 1
ATOM 7339 O O . VAL B 1 286 ? 119.950 129.179 102.212 1.00 81.50 285 VAL B O 1
ATOM 7343 N N . LYS B 1 287 ? 121.399 130.218 100.833 1.00 83.21 286 LYS B N 1
ATOM 7344 C CA . LYS B 1 287 ? 121.617 131.339 101.742 1.00 83.21 286 LYS B CA 1
ATOM 7345 C C . LYS B 1 287 ? 120.348 132.160 101.937 1.00 83.21 286 LYS B C 1
ATOM 7346 O O . LYS B 1 287 ? 120.096 132.678 103.030 1.00 83.21 286 LYS B O 1
ATOM 7352 N N . THR B 1 288 ? 119.538 132.293 100.886 1.00 79.70 287 THR B N 1
ATOM 7353 C CA . THR B 1 288 ? 118.250 132.963 101.038 1.00 79.70 287 THR B CA 1
ATOM 7354 C C . THR B 1 288 ? 117.235 132.072 101.756 1.00 79.70 287 THR B C 1
ATOM 7355 O O . THR B 1 288 ? 116.441 132.569 102.564 1.00 79.70 287 THR B O 1
ATOM 7359 N N . GLN B 1 289 ? 117.278 130.757 101.512 1.00 79.90 288 GLN B N 1
ATOM 7360 C CA . GLN B 1 289 ? 116.383 129.813 102.178 1.00 79.90 288 GLN B CA 1
ATOM 7361 C C . GLN B 1 289 ? 116.653 129.723 103.672 1.00 79.90 288 GLN B C 1
ATOM 7362 O O . GLN B 1 289 ? 115.748 129.391 104.444 1.00 79.90 288 GLN B O 1
ATOM 7368 N N . LEU B 1 290 ? 117.885 130.002 104.094 1.00 85.11 289 LEU B N 1
ATOM 7369 C CA . LEU B 1 290 ? 118.217 129.991 105.513 1.00 85.11 289 LEU B CA 1
ATOM 7370 C C . LEU B 1 290 ? 117.598 131.153 106.281 1.00 85.11 289 LEU B C 1
ATOM 7371 O O . LEU B 1 290 ? 117.631 131.138 107.515 1.00 85.11 289 LEU B O 1
ATOM 7376 N N . LEU B 1 291 ? 117.039 132.152 105.593 1.00 82.28 290 LEU B N 1
ATOM 7377 C CA . LEU B 1 291 ? 116.311 133.227 106.255 1.00 82.28 290 LEU B CA 1
ATOM 7378 C C . LEU B 1 291 ? 114.931 132.799 106.733 1.00 82.28 290 LEU B C 1
ATOM 7379 O O . LEU B 1 291 ? 114.282 133.568 107.448 1.00 82.28 290 LEU B O 1
ATOM 7384 N N . GLN B 1 292 ? 114.461 131.611 106.342 1.00 78.09 291 GLN B N 1
ATOM 7385 C CA . GLN B 1 292 ? 113.165 131.132 106.807 1.00 78.09 291 GLN B CA 1
ATOM 7386 C C . GLN B 1 292 ? 113.189 130.781 108.287 1.00 78.09 291 GLN B C 1
ATOM 7387 O O . GLN B 1 292 ? 112.191 130.995 108.983 1.00 78.09 291 GLN B O 1
ATOM 7393 N N . ILE B 1 293 ? 114.300 130.234 108.775 1.00 80.44 292 ILE B N 1
ATOM 7394 C CA . ILE B 1 293 ? 114.445 129.820 110.171 1.00 80.44 292 ILE B CA 1
ATOM 7395 C C . ILE B 1 293 ? 114.349 130.985 111.160 1.00 80.44 292 ILE B C 1
ATOM 7396 O O . ILE B 1 293 ? 113.622 130.832 112.154 1.00 80.44 292 ILE B O 1
ATOM 7401 N N . PRO B 1 294 ? 115.022 132.146 110.988 1.00 80.27 293 PRO B N 1
ATOM 7402 C CA . PRO B 1 294 ? 114.719 133.262 111.901 1.00 80.27 293 PRO B CA 1
ATOM 7403 C C . PRO B 1 294 ? 113.308 133.794 111.757 1.00 80.27 293 PRO B C 1
ATOM 7404 O O . PRO B 1 294 ? 112.714 134.196 112.763 1.00 80.27 293 PRO B O 1
ATOM 7408 N N . PHE B 1 295 ? 112.749 133.773 110.544 1.00 79.93 294 PHE B N 1
ATOM 7409 C CA . PHE B 1 295 ? 111.361 134.178 110.340 1.00 79.93 294 PHE B CA 1
ATOM 7410 C C . PHE B 1 295 ? 110.397 133.235 111.051 1.00 79.93 294 PHE B C 1
ATOM 7411 O O . PHE B 1 295 ? 109.461 133.685 111.725 1.00 79.93 294 PHE B O 1
ATOM 7419 N N . ALA B 1 296 ? 110.644 131.924 110.949 1.00 78.31 295 ALA B N 1
ATOM 7420 C CA . ALA B 1 296 ? 109.784 130.944 111.604 1.00 78.31 295 ALA B CA 1
ATOM 7421 C C . ALA B 1 296 ? 109.893 131.024 113.120 1.00 78.31 295 ALA B C 1
ATOM 7422 O O . ALA B 1 296 ? 108.875 130.974 113.818 1.00 78.31 295 ALA B O 1
ATOM 7424 N N . LEU B 1 297 ? 111.111 131.172 113.652 1.00 77.06 296 LEU B N 1
ATOM 7425 C CA . LEU B 1 297 ? 111.260 131.260 115.103 1.00 77.06 296 LEU B CA 1
ATOM 7426 C C . LEU B 1 297 ? 110.738 132.582 115.654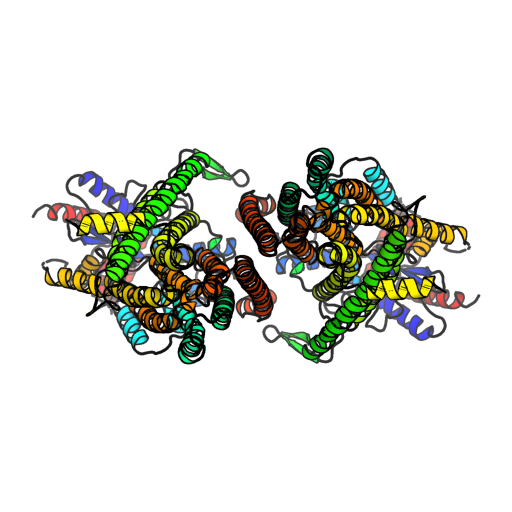 1.00 77.06 296 LEU B C 1
ATOM 7427 O O . LEU B 1 297 ? 110.212 132.613 116.773 1.00 77.06 296 LEU B O 1
ATOM 7432 N N . ALA B 1 298 ? 110.845 133.672 114.887 1.00 78.53 297 ALA B N 1
ATOM 7433 C CA . ALA B 1 298 ? 110.254 134.937 115.308 1.00 78.53 297 ALA B CA 1
ATOM 7434 C C . ALA B 1 298 ? 108.734 134.856 115.321 1.00 78.53 297 ALA B C 1
ATOM 7435 O O . ALA B 1 298 ? 108.090 135.394 116.231 1.00 78.53 297 ALA B O 1
ATOM 7437 N N . CYS B 1 299 ? 108.148 134.179 114.326 1.00 78.48 298 CYS B N 1
ATOM 7438 C CA . CYS B 1 299 ? 106.704 133.965 114.323 1.00 78.48 298 CYS B CA 1
ATOM 7439 C C . CYS B 1 299 ? 106.264 133.085 115.488 1.00 78.48 298 CYS B C 1
ATOM 7440 O O . CYS B 1 299 ? 105.231 133.358 116.113 1.00 78.48 298 CYS B O 1
ATOM 7443 N N . VAL B 1 300 ? 107.051 132.046 115.804 1.00 76.71 299 VAL B N 1
ATOM 7444 C CA . VAL B 1 300 ? 106.767 131.178 116.950 1.00 76.71 299 VAL B CA 1
ATOM 7445 C C . VAL B 1 300 ? 106.789 131.978 118.247 1.00 76.71 299 VAL B C 1
ATOM 7446 O O . VAL B 1 300 ? 105.856 131.898 119.052 1.00 76.71 299 VAL B O 1
ATOM 7450 N N . VAL B 1 301 ? 107.826 132.800 118.436 1.00 77.39 300 VAL B N 1
ATOM 7451 C CA . VAL B 1 301 ? 107.981 133.557 119.676 1.00 77.39 300 VAL B CA 1
ATOM 7452 C C . VAL B 1 301 ? 106.883 134.611 119.817 1.00 77.39 300 VAL B C 1
ATOM 7453 O O . VAL B 1 301 ? 106.266 134.736 120.884 1.00 77.39 300 VAL B O 1
ATOM 7457 N N . ALA B 1 302 ? 106.581 135.338 118.735 1.00 78.41 301 ALA B N 1
ATOM 7458 C CA . ALA B 1 302 ? 105.571 136.393 118.795 1.00 78.41 301 ALA B CA 1
ATOM 7459 C C . ALA B 1 302 ? 104.170 135.825 119.006 1.00 78.41 301 ALA B C 1
ATOM 7460 O O . ALA B 1 302 ? 103.419 136.309 119.867 1.00 78.41 301 ALA B O 1
ATOM 7462 N N . LEU B 1 303 ? 103.808 134.784 118.245 1.00 75.91 302 LEU B N 1
ATOM 7463 C CA . LEU B 1 303 ? 102.484 134.191 118.392 1.00 75.91 302 LEU B CA 1
ATOM 7464 C C . LEU B 1 303 ? 102.341 133.473 119.728 1.00 75.91 302 LEU B C 1
ATOM 7465 O O . LEU B 1 303 ? 101.269 133.514 120.339 1.00 75.91 302 LEU B O 1
ATOM 7470 N N . GLY B 1 304 ? 103.415 132.845 120.214 1.00 78.28 303 GLY B N 1
ATOM 7471 C CA . GLY B 1 304 ? 103.365 132.211 121.518 1.00 78.28 303 GLY B CA 1
ATOM 7472 C C . GLY B 1 304 ? 103.219 133.208 122.649 1.00 78.28 303 GLY B C 1
ATOM 7473 O O . GLY B 1 304 ? 102.476 132.963 123.599 1.00 78.28 303 GLY B O 1
ATOM 7474 N N . ALA B 1 305 ? 103.908 134.351 122.553 1.00 77.94 304 ALA B N 1
ATOM 7475 C CA . ALA B 1 305 ? 103.758 135.397 123.559 1.00 77.94 304 ALA B CA 1
ATOM 7476 C C . ALA B 1 305 ? 102.349 135.977 123.553 1.00 77.94 304 ALA B C 1
ATOM 7477 O O . ALA B 1 305 ? 101.761 136.196 124.620 1.00 77.94 304 ALA B O 1
ATOM 7479 N N . LEU B 1 306 ? 101.783 136.195 122.359 1.00 78.40 305 LEU B N 1
ATOM 7480 C CA . LEU B 1 306 ? 100.420 136.712 122.258 1.00 78.40 305 LEU B CA 1
ATOM 7481 C C . LEU B 1 306 ? 99.397 135.725 122.816 1.00 78.40 305 LEU B C 1
ATOM 7482 O O . LEU B 1 306 ? 98.472 136.118 123.538 1.00 78.40 305 LEU B O 1
ATOM 7487 N N . ILE B 1 307 ? 99.567 134.434 122.518 1.00 75.72 306 ILE B N 1
ATOM 7488 C CA . ILE B 1 307 ? 98.628 133.419 122.986 1.00 75.72 306 ILE B CA 1
ATOM 7489 C C . ILE B 1 307 ? 98.750 133.203 124.494 1.00 75.72 306 ILE B C 1
ATOM 7490 O O . ILE B 1 307 ? 97.737 133.055 125.188 1.00 75.72 306 ILE B O 1
ATOM 7495 N N . VAL B 1 308 ? 99.978 133.212 125.026 1.00 79.57 307 VAL B N 1
ATOM 7496 C CA . VAL B 1 308 ? 100.177 133.086 126.468 1.00 79.57 307 VAL B CA 1
ATOM 7497 C C . VAL B 1 308 ? 99.577 134.282 127.201 1.00 79.57 307 VAL B C 1
ATOM 7498 O O . VAL B 1 308 ? 98.917 134.119 128.237 1.00 79.57 307 VAL B O 1
ATOM 7502 N N . THR B 1 309 ? 99.730 135.488 126.638 1.00 82.44 308 THR B N 1
ATOM 7503 C CA . THR B 1 309 ? 99.111 136.675 127.224 1.00 82.44 308 THR B CA 1
ATOM 7504 C C . THR B 1 309 ? 97.587 136.597 127.188 1.00 82.44 308 THR B C 1
ATOM 7505 O O . THR B 1 309 ? 96.921 136.955 128.168 1.00 82.44 308 THR B O 1
ATOM 7509 N N . CYS B 1 310 ? 97.020 136.101 126.082 1.00 83.41 309 CYS B N 1
ATOM 7510 C CA . CYS B 1 310 ? 95.565 136.005 125.966 1.00 83.41 309 CYS B CA 1
ATOM 7511 C C . CYS B 1 310 ? 94.981 134.971 126.925 1.00 83.41 309 CYS B C 1
ATOM 7512 O O . CYS B 1 310 ? 93.962 135.231 127.581 1.00 83.41 309 CYS B O 1
ATOM 7515 N N . ASN B 1 311 ? 95.614 133.798 127.035 1.00 81.96 310 ASN B N 1
ATOM 7516 C CA . ASN B 1 311 ? 95.111 132.793 127.966 1.00 81.96 310 ASN B CA 1
ATOM 7517 C C . ASN B 1 311 ? 95.338 133.187 129.419 1.00 81.96 310 ASN B C 1
ATOM 7518 O O . ASN B 1 311 ? 94.508 132.861 130.272 1.00 81.96 310 ASN B O 1
ATOM 7523 N N . SER B 1 312 ? 96.425 133.904 129.721 1.00 85.13 311 SER B N 1
ATOM 7524 C CA . SER B 1 312 ? 96.607 134.417 131.074 1.00 85.13 311 SER B CA 1
ATOM 7525 C C . SER B 1 312 ? 95.559 135.467 131.412 1.00 85.13 311 SER B C 1
ATOM 7526 O O . SER B 1 312 ? 95.055 135.507 132.542 1.00 85.13 311 SER B O 1
ATOM 7529 N N . LEU B 1 313 ? 95.203 136.309 130.435 1.00 85.08 312 LEU B N 1
ATOM 7530 C CA . LEU B 1 313 ? 94.135 137.283 130.630 1.00 85.08 312 LEU B CA 1
ATOM 7531 C C . LEU B 1 313 ? 92.796 136.603 130.878 1.00 85.08 312 LEU B C 1
ATOM 7532 O O . LEU B 1 313 ? 92.048 137.012 131.771 1.00 85.08 312 LEU B O 1
ATOM 7537 N N . GLU B 1 314 ? 92.486 135.549 130.121 1.00 84.79 313 GLU B N 1
ATOM 7538 C CA . GLU B 1 314 ? 91.190 134.903 130.312 1.00 84.79 313 GLU B CA 1
ATOM 7539 C C . GLU B 1 314 ? 91.153 134.062 131.589 1.00 84.79 313 GLU B C 1
ATOM 7540 O O . GLU B 1 314 ? 90.085 133.925 132.198 1.00 84.79 313 GLU B O 1
ATOM 7546 N N . VAL B 1 315 ? 92.302 133.552 132.045 1.00 84.35 314 VAL B N 1
ATOM 7547 C CA . VAL B 1 315 ? 92.374 132.928 133.366 1.00 84.35 314 VAL B CA 1
ATOM 7548 C C . VAL B 1 315 ? 92.155 133.972 134.459 1.00 84.35 314 VAL B C 1
ATOM 7549 O O . VAL B 1 315 ? 91.462 133.714 135.453 1.00 84.35 314 VAL B O 1
ATOM 7553 N N . PHE B 1 316 ? 92.697 135.179 134.268 1.00 86.31 315 PHE B N 1
ATOM 7554 C CA . PHE B 1 316 ? 92.470 136.265 135.220 1.00 86.31 315 PHE B CA 1
ATOM 7555 C C . PHE B 1 316 ? 91.000 136.685 135.267 1.00 86.31 315 PHE B C 1
ATOM 7556 O O . PHE B 1 316 ? 90.466 136.975 136.345 1.00 86.31 315 PHE B O 1
ATOM 7564 N N . ILE B 1 317 ? 90.337 136.732 134.107 1.00 86.30 316 ILE B N 1
ATOM 7565 C CA . ILE B 1 317 ? 88.910 137.062 134.070 1.00 86.30 316 ILE B CA 1
ATOM 7566 C C . ILE B 1 317 ? 88.082 135.955 134.716 1.00 86.30 316 ILE B C 1
ATOM 7567 O O . ILE B 1 317 ? 87.113 136.231 135.436 1.00 86.30 316 ILE B O 1
ATOM 7572 N N . ASN B 1 318 ? 88.461 134.690 134.498 1.00 87.55 317 ASN B N 1
ATOM 7573 C CA . ASN B 1 318 ? 87.780 133.580 135.163 1.00 87.55 317 ASN B CA 1
ATOM 7574 C C . ASN B 1 318 ? 87.984 133.609 136.673 1.00 87.55 317 ASN B C 1
ATOM 7575 O O . ASN B 1 318 ? 87.105 133.173 137.425 1.00 87.55 317 ASN B O 1
ATOM 7580 N N . GLU B 1 319 ? 89.129 134.111 137.130 1.00 89.54 318 GLU B N 1
ATOM 7581 C CA . GLU B 1 319 ? 89.375 134.237 138.562 1.00 89.54 318 GLU B CA 1
ATOM 7582 C C . GLU B 1 319 ? 88.602 135.400 139.175 1.00 89.54 318 GLU B C 1
ATOM 7583 O O . GLU B 1 319 ? 88.070 135.276 140.284 1.00 89.54 318 GLU B O 1
ATOM 7589 N N . VAL B 1 320 ? 88.513 136.528 138.476 1.00 89.60 319 VAL B N 1
ATOM 7590 C CA . VAL B 1 320 ? 88.011 137.759 139.086 1.00 89.60 319 VAL B CA 1
ATOM 7591 C C . VAL B 1 320 ? 86.520 137.954 138.838 1.00 89.60 319 VAL B C 1
ATOM 7592 O O . VAL B 1 320 ? 85.758 138.202 139.777 1.00 89.60 319 VAL B O 1
ATOM 7596 N N . TYR B 1 321 ? 86.076 137.839 137.586 1.00 94.51 320 TYR B N 1
ATOM 7597 C CA . TYR B 1 321 ? 84.706 138.197 137.228 1.00 94.51 320 TYR B CA 1
ATOM 7598 C C . TYR B 1 321 ? 83.743 137.128 137.736 1.00 94.51 320 TYR B C 1
ATOM 7599 O O . TYR B 1 321 ? 83.809 135.970 137.315 1.00 94.51 320 TYR B O 1
ATOM 7608 N N . SER B 1 322 ? 82.854 137.518 138.651 1.00 98.64 321 SER B N 1
ATOM 7609 C CA . SER B 1 322 ? 82.213 136.537 139.527 1.00 98.64 321 SER B CA 1
ATOM 7610 C C . SER B 1 322 ? 80.984 135.866 138.915 1.00 98.64 321 SER B C 1
ATOM 7611 O O . SER B 1 322 ? 80.989 134.658 138.661 1.00 98.64 321 SER B O 1
ATOM 7614 N N . GLY B 1 323 ? 79.916 136.624 138.688 1.00 100.03 322 GLY B N 1
ATOM 7615 C CA . GLY B 1 323 ? 78.608 136.009 138.589 1.00 100.03 322 GLY B CA 1
ATOM 7616 C C . GLY B 1 323 ? 77.729 136.067 137.342 1.00 100.03 322 GLY B C 1
ATOM 7617 O O . GLY B 1 323 ? 77.064 135.072 137.041 1.00 100.03 322 GLY B O 1
ATOM 7618 N N . PRO B 1 324 ? 77.656 137.206 136.590 1.00 98.76 323 PRO B N 1
ATOM 7619 C CA . PRO B 1 324 ? 76.724 137.222 135.447 1.00 98.76 323 PRO B CA 1
ATOM 7620 C C . PRO B 1 324 ? 77.139 136.372 134.255 1.00 98.76 323 PRO B C 1
ATOM 7621 O O . PRO B 1 324 ? 76.360 135.540 133.779 1.00 98.76 323 PRO B O 1
ATOM 7625 N N . GLY B 1 325 ? 78.362 136.564 133.772 1.00 93.96 324 GLY B N 1
ATOM 7626 C CA . GLY B 1 325 ? 78.764 135.990 132.503 1.00 93.96 324 GLY B CA 1
ATOM 7627 C C . GLY B 1 325 ? 80.092 135.265 132.483 1.00 93.96 324 GLY B C 1
ATOM 7628 O O . GLY B 1 325 ? 80.855 135.438 131.529 1.00 93.96 324 GLY B O 1
ATOM 7629 N N . LYS B 1 326 ? 80.396 134.490 133.532 1.00 93.22 325 LYS B N 1
ATOM 7630 C CA . LYS B 1 326 ? 81.676 133.784 133.608 1.00 93.22 325 LYS B CA 1
ATOM 7631 C C . LYS B 1 326 ? 81.835 132.769 132.482 1.00 93.22 325 LYS B C 1
ATOM 7632 O O . LYS B 1 326 ? 82.929 132.620 131.921 1.00 93.22 325 LYS B O 1
ATOM 7638 N N . GLN B 1 327 ? 80.754 132.069 132.135 1.00 92.08 326 GLN B N 1
ATOM 7639 C CA . GLN B 1 327 ? 80.817 131.085 131.059 1.00 92.08 326 GLN B CA 1
ATOM 7640 C C . GLN B 1 327 ? 81.012 131.754 129.704 1.00 92.08 326 GLN B C 1
ATOM 7641 O O . GLN B 1 327 ? 81.689 131.204 128.827 1.00 92.08 326 GLN B O 1
ATOM 7647 N N . TYR B 1 328 ? 80.436 132.938 129.514 1.00 92.99 327 TYR B N 1
ATOM 7648 C CA . TYR B 1 328 ? 80.574 133.656 128.253 1.00 92.99 327 TYR B CA 1
ATOM 7649 C C . TYR B 1 328 ? 81.838 134.504 128.217 1.00 92.99 327 TYR B C 1
ATOM 7650 O O . TYR B 1 328 ? 82.618 134.416 127.265 1.00 92.99 327 TYR B O 1
ATOM 7659 N N . LEU B 1 329 ? 82.055 135.331 129.239 1.00 89.72 328 LEU B N 1
ATOM 7660 C CA . LEU B 1 329 ? 83.247 136.175 129.310 1.00 89.72 328 LEU B CA 1
ATOM 7661 C C . LEU B 1 329 ? 84.364 135.411 130.034 1.00 89.72 328 LEU B C 1
ATOM 7662 O O . LEU B 1 329 ? 84.748 135.683 131.171 1.00 89.72 328 LEU B O 1
ATOM 7667 N N . GLY B 1 330 ? 84.823 134.361 129.366 1.00 85.10 329 GLY B N 1
ATOM 7668 C CA . GLY B 1 330 ? 85.997 133.628 129.793 1.00 85.10 329 GLY B CA 1
ATOM 7669 C C . GLY B 1 330 ? 86.770 133.189 128.574 1.00 85.10 329 GLY B C 1
ATOM 7670 O O . GLY B 1 330 ? 87.816 132.540 128.669 1.00 85.10 329 GLY B O 1
ATOM 7671 N N . PHE B 1 331 ? 86.241 133.554 127.408 1.00 80.78 330 PHE B N 1
ATOM 7672 C CA . PHE B 1 331 ? 86.844 133.227 126.126 1.00 80.78 330 PHE B CA 1
ATOM 7673 C C . PHE B 1 331 ? 86.907 134.443 125.215 1.00 80.78 330 PHE B C 1
ATOM 7674 O O . PHE B 1 331 ? 87.190 134.290 124.022 1.00 80.78 330 PHE B O 1
ATOM 7682 N N . LEU B 1 332 ? 86.614 135.631 125.743 1.00 83.28 331 LEU B N 1
ATOM 7683 C CA . LEU B 1 332 ? 86.733 136.857 124.956 1.00 83.28 331 LEU B CA 1
ATOM 7684 C C . LEU B 1 332 ? 88.151 137.139 124.448 1.00 83.28 331 LEU B C 1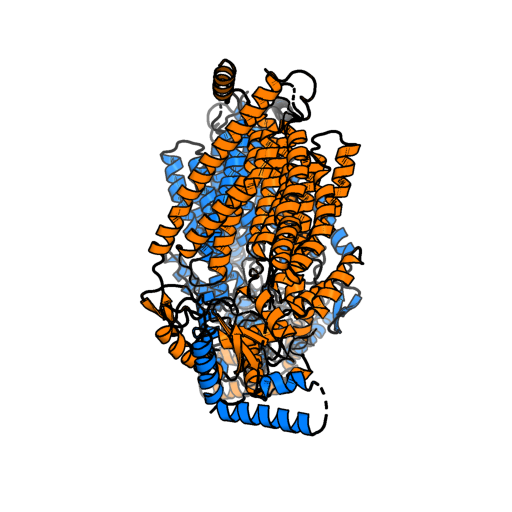
ATOM 7685 O O . LEU B 1 332 ? 88.262 137.670 123.328 1.00 83.28 331 LEU B O 1
ATOM 7690 N N . PRO B 1 333 ? 89.250 136.866 125.184 1.00 81.89 332 PRO B N 1
ATOM 7691 C CA . PRO B 1 333 ? 90.564 136.885 124.510 1.00 81.89 332 PRO B CA 1
ATOM 7692 C C . PRO B 1 333 ? 90.695 135.902 123.356 1.00 81.89 332 PRO B C 1
ATOM 7693 O O . PRO B 1 333 ? 91.305 136.246 122.338 1.00 81.89 332 PRO B O 1
ATOM 7697 N N . THR B 1 334 ? 90.110 134.707 123.466 1.00 80.97 333 THR B N 1
ATOM 7698 C CA . THR B 1 334 ? 90.166 133.750 122.362 1.00 80.97 333 THR B CA 1
ATOM 7699 C C . THR B 1 334 ? 89.329 134.216 121.175 1.00 80.97 333 THR B C 1
ATOM 7700 O O . THR B 1 334 ? 89.757 134.095 120.019 1.00 80.97 333 THR B O 1
ATOM 7704 N N . ILE B 1 335 ? 88.142 134.768 121.448 1.00 81.69 334 ILE B N 1
ATOM 7705 C CA . ILE B 1 335 ? 87.278 135.294 120.393 1.00 81.69 334 ILE B CA 1
ATOM 7706 C C . ILE B 1 335 ? 87.939 136.481 119.701 1.00 81.69 334 ILE B C 1
ATOM 7707 O O . ILE B 1 335 ? 87.924 136.586 118.468 1.00 81.69 334 ILE B O 1
ATOM 7712 N N . PHE B 1 336 ? 88.568 137.366 120.480 1.00 84.30 335 PHE B N 1
ATOM 7713 C CA . PHE B 1 336 ? 89.293 138.496 119.903 1.00 84.30 335 PHE B CA 1
ATOM 7714 C C . PHE B 1 336 ? 90.522 138.045 119.125 1.00 84.30 335 PHE B C 1
ATOM 7715 O O . PHE B 1 336 ? 90.883 138.678 118.129 1.00 84.30 335 PHE B O 1
ATOM 7723 N N . LEU B 1 337 ? 91.162 136.951 119.547 1.00 81.40 336 LEU B N 1
ATOM 7724 C CA . LEU B 1 337 ? 92.285 136.404 118.793 1.00 81.40 336 LEU B CA 1
ATOM 7725 C C . LEU B 1 337 ? 91.841 135.853 117.445 1.00 81.40 336 LEU B C 1
ATOM 7726 O O . LEU B 1 337 ? 92.514 136.072 116.431 1.00 81.40 336 LEU B O 1
ATOM 7731 N N . VAL B 1 338 ? 90.711 135.138 117.413 1.00 79.31 337 VAL B N 1
ATOM 7732 C CA . VAL B 1 338 ? 90.182 134.625 116.147 1.00 79.31 337 VAL B CA 1
ATOM 7733 C C . VAL B 1 338 ? 89.708 135.775 115.256 1.00 79.31 337 VAL B C 1
ATOM 7734 O O . VAL B 1 338 ? 89.850 135.727 114.027 1.00 79.31 337 VAL B O 1
ATOM 7738 N N . ILE B 1 339 ? 89.162 136.832 115.860 1.00 82.15 338 ILE B N 1
ATOM 7739 C CA . ILE B 1 339 ? 88.738 138.003 115.095 1.00 82.15 338 ILE B CA 1
ATOM 7740 C C . ILE B 1 339 ? 89.943 138.730 114.498 1.00 82.15 338 ILE B C 1
ATOM 7741 O O . ILE B 1 339 ? 89.919 139.145 113.333 1.00 82.15 338 ILE B O 1
ATOM 7746 N N . GLY B 1 340 ? 91.028 138.856 115.265 1.00 83.19 339 GLY B N 1
ATOM 7747 C CA . GLY B 1 340 ? 92.175 139.619 114.806 1.00 83.19 339 GLY B CA 1
ATOM 7748 C C . GLY B 1 340 ? 93.163 138.862 113.945 1.00 83.19 339 GLY B C 1
ATOM 7749 O O . GLY B 1 340 ? 93.938 139.498 113.222 1.00 83.19 339 GLY B O 1
ATOM 7750 N N . THR B 1 341 ? 93.174 137.527 114.008 1.00 80.55 340 THR B N 1
ATOM 7751 C CA . THR B 1 341 ? 94.140 136.750 113.230 1.00 80.55 340 THR B CA 1
ATOM 7752 C C . THR B 1 341 ? 94.066 136.810 111.693 1.00 80.55 340 THR B C 1
ATOM 7753 O O . THR B 1 341 ? 95.067 136.429 111.076 1.00 80.55 340 THR B O 1
ATOM 7757 N N . PRO B 1 342 ? 92.967 137.207 111.011 1.00 81.92 341 PRO B N 1
ATOM 7758 C CA . PRO B 1 342 ? 93.121 137.492 109.570 1.00 81.92 341 PRO B CA 1
ATOM 7759 C C . PRO B 1 342 ? 94.100 138.609 109.235 1.00 81.92 341 PRO B C 1
ATOM 7760 O O . PRO B 1 342 ? 94.797 138.500 108.222 1.00 81.92 341 PRO B O 1
ATOM 7764 N N . THR B 1 343 ? 94.204 139.657 110.055 1.00 84.81 342 THR B N 1
ATOM 7765 C CA . THR B 1 343 ? 95.130 140.745 109.738 1.00 84.81 342 THR B CA 1
ATOM 7766 C C . THR B 1 343 ? 96.581 140.321 109.940 1.00 84.81 342 THR B C 1
ATOM 7767 O O . THR B 1 343 ? 97.440 140.593 109.086 1.00 84.81 342 THR B O 1
ATOM 7771 N N . ILE B 1 344 ? 96.865 139.648 111.060 1.00 83.86 343 ILE B N 1
ATOM 7772 C CA . ILE B 1 344 ? 98.204 139.122 111.318 1.00 83.86 343 ILE B CA 1
ATOM 7773 C C . ILE B 1 344 ? 98.561 138.058 110.292 1.00 83.86 343 ILE B C 1
ATOM 7774 O O . ILE B 1 344 ? 99.708 137.979 109.829 1.00 83.86 343 ILE B O 1
ATOM 7779 N N . SER B 1 345 ? 97.576 137.238 109.913 1.00 80.10 344 SER B N 1
ATOM 7780 C CA . SER B 1 345 ? 97.787 136.232 108.882 1.00 80.10 344 SER B CA 1
ATOM 7781 C C . SER B 1 345 ? 98.109 136.873 107.542 1.00 80.10 344 SER B C 1
ATOM 7782 O O . SER B 1 345 ? 99.023 136.424 106.854 1.00 80.10 344 SER B O 1
ATOM 7785 N N . GLY B 1 346 ? 97.399 137.944 107.175 1.00 79.32 345 GLY B N 1
ATOM 7786 C CA . GLY B 1 346 ? 97.676 138.617 105.915 1.00 79.32 345 GLY B CA 1
ATOM 7787 C C . GLY B 1 346 ? 99.036 139.287 105.883 1.00 79.32 345 GLY B C 1
ATOM 7788 O O . GLY B 1 346 ? 99.717 139.277 104.850 1.00 79.32 345 GLY B O 1
ATOM 7789 N N . VAL B 1 347 ? 99.460 139.855 107.018 1.00 80.62 346 VAL B N 1
ATOM 7790 C CA . VAL B 1 347 ? 100.809 140.411 107.127 1.00 80.62 346 VAL B CA 1
ATOM 7791 C C . VAL B 1 347 ? 101.860 139.314 106.963 1.00 80.62 346 VAL B C 1
ATOM 7792 O O . VAL B 1 347 ? 102.849 139.480 106.230 1.00 80.62 346 VAL B O 1
ATOM 7796 N N . LEU B 1 348 ? 101.637 138.161 107.601 1.00 77.42 347 LEU B N 1
ATOM 7797 C CA . LEU B 1 348 ? 102.598 137.065 107.506 1.00 77.42 347 LEU B CA 1
ATOM 7798 C C . LEU B 1 348 ? 102.630 136.455 106.107 1.00 77.42 347 LEU B C 1
ATOM 7799 O O . LEU B 1 348 ? 103.698 136.058 105.627 1.00 77.42 347 LEU B O 1
ATOM 7804 N N . MET B 1 349 ? 101.484 136.390 105.422 1.00 73.02 348 MET B N 1
ATOM 7805 C CA . MET B 1 349 ? 101.493 135.882 104.053 1.00 73.02 348 MET B CA 1
ATOM 7806 C C . MET B 1 349 ? 102.123 136.870 103.081 1.00 73.02 348 MET B C 1
ATOM 7807 O O . MET B 1 349 ? 102.749 136.437 102.111 1.00 73.02 348 MET B O 1
ATOM 7812 N N . GLY B 1 350 ? 101.983 138.176 103.322 1.00 74.76 349 GLY B N 1
ATOM 7813 C CA . GLY B 1 350 ? 102.723 139.143 102.526 1.00 74.76 349 GLY B CA 1
ATOM 7814 C C . GLY B 1 350 ? 104.223 139.033 102.726 1.00 74.76 349 GLY B C 1
ATOM 7815 O O . GLY B 1 350 ? 104.998 139.143 101.770 1.00 74.76 349 GLY B O 1
ATOM 7816 N N . ALA B 1 351 ? 104.647 138.791 103.971 1.00 76.34 350 ALA B N 1
ATOM 7817 C CA . ALA B 1 351 ? 106.064 138.568 104.250 1.00 76.34 350 ALA B CA 1
ATOM 7818 C C . ALA B 1 351 ? 106.574 137.293 103.587 1.00 76.34 350 ALA B C 1
ATOM 7819 O O . ALA B 1 351 ? 107.692 137.267 103.060 1.00 76.34 350 ALA B O 1
ATOM 7821 N N . ALA B 1 352 ? 105.764 136.230 103.596 1.00 72.36 351 ALA B N 1
ATOM 7822 C CA . ALA B 1 352 ? 106.149 134.986 102.935 1.00 72.36 351 ALA B CA 1
ATOM 7823 C C . ALA B 1 352 ? 106.205 135.149 101.421 1.00 72.36 351 ALA B C 1
ATOM 7824 O O . ALA B 1 352 ? 107.069 134.559 100.764 1.00 72.36 351 ALA B O 1
ATOM 7826 N N . GLU B 1 353 ? 105.289 135.938 100.852 1.00 74.74 352 GLU B N 1
ATOM 7827 C CA . GLU B 1 353 ? 105.321 136.223 99.420 1.00 74.74 352 GLU B CA 1
ATOM 7828 C C . GLU B 1 353 ? 106.565 137.015 99.038 1.00 74.74 352 GLU B C 1
ATOM 7829 O O . GLU B 1 353 ? 107.194 136.734 98.011 1.00 74.74 352 GLU B O 1
ATOM 7835 N N . LYS B 1 354 ? 106.941 137.999 99.862 1.00 76.11 353 LYS B N 1
ATOM 7836 C CA . LYS B 1 354 ? 108.162 138.760 99.604 1.00 76.11 353 LYS B CA 1
ATOM 7837 C C . LYS B 1 354 ? 109.405 137.888 99.741 1.00 76.11 353 LYS B C 1
ATOM 7838 O O . LYS B 1 354 ? 110.355 138.031 98.962 1.00 76.11 353 LYS B O 1
ATOM 7844 N N . LEU B 1 355 ? 109.414 136.981 100.722 1.00 72.45 354 LEU B N 1
ATOM 7845 C CA . LEU B 1 355 ? 110.545 136.074 100.889 1.00 72.45 354 LEU B CA 1
ATOM 7846 C C . LEU B 1 355 ? 110.647 135.089 99.730 1.00 72.45 354 LEU B C 1
ATOM 7847 O O . LEU B 1 355 ? 111.751 134.783 99.268 1.00 72.45 354 LEU B O 1
ATOM 7852 N N . ASN B 1 356 ? 109.509 134.594 99.238 1.00 69.15 355 ASN B N 1
ATOM 7853 C CA . ASN B 1 356 ? 109.524 133.669 98.111 1.00 69.15 355 ASN B CA 1
ATOM 7854 C C . ASN B 1 356 ? 109.872 134.372 96.805 1.00 69.15 355 ASN B C 1
ATOM 7855 O O . ASN B 1 356 ? 110.407 133.740 95.891 1.00 69.15 355 ASN B O 1
ATOM 7860 N N . ALA B 1 357 ? 109.554 135.661 96.685 1.00 73.20 356 ALA B N 1
ATOM 7861 C CA . ALA B 1 357 ? 110.014 136.415 95.525 1.00 73.20 356 ALA B CA 1
ATOM 7862 C C . ALA B 1 357 ? 111.508 136.691 95.612 1.00 73.20 356 ALA B C 1
ATOM 7863 O O . ALA B 1 357 ? 112.202 136.713 94.589 1.00 73.20 356 ALA B O 1
ATOM 7865 N N . MET B 1 358 ? 112.015 136.919 96.826 1.00 77.76 357 MET B N 1
ATOM 7866 C CA . MET B 1 358 ? 113.453 137.073 97.030 1.00 77.76 357 MET B CA 1
ATOM 7867 C C . MET B 1 358 ? 114.188 135.766 96.760 1.00 77.76 357 MET B C 1
ATOM 7868 O O . MET B 1 358 ? 115.297 135.765 96.214 1.00 77.76 357 MET B O 1
ATOM 7873 N N . GLU B 1 359 ? 113.575 134.647 97.123 1.00 75.04 358 GLU B N 1
ATOM 7874 C CA . GLU B 1 359 ? 114.151 133.317 96.956 1.00 75.04 358 GLU B CA 1
ATOM 7875 C C . GLU B 1 359 ? 113.937 132.889 95.510 1.00 75.04 358 GLU B C 1
ATOM 7876 O O . GLU B 1 359 ? 112.845 132.464 95.131 1.00 75.04 358 GLU B O 1
ATOM 7882 N N . ASN B 1 360 ? 114.987 133.004 94.701 1.00 74.23 359 ASN B N 1
ATOM 7883 C CA . ASN B 1 360 ? 114.858 132.875 93.254 1.00 74.23 359 ASN B CA 1
ATOM 7884 C C . ASN B 1 360 ? 114.576 131.435 92.849 1.00 74.23 359 ASN B C 1
ATOM 7885 O O . ASN B 1 360 ? 115.244 130.506 93.313 1.00 74.23 359 ASN B O 1
ATOM 7890 N N . TYR B 1 361 ? 113.585 131.251 91.981 1.00 70.00 360 TYR B N 1
ATOM 7891 C CA . TYR B 1 361 ? 113.191 129.933 91.506 1.00 70.00 360 TYR B CA 1
ATOM 7892 C C . TYR B 1 361 ? 113.087 129.945 89.991 1.00 70.00 360 TYR B C 1
ATOM 7893 O O . TYR B 1 361 ? 112.609 130.919 89.401 1.00 70.00 360 TYR B O 1
ATOM 7902 N N . ALA B 1 362 ? 113.523 128.856 89.367 1.00 70.05 361 ALA B N 1
ATOM 7903 C CA . ALA B 1 362 ? 113.568 128.754 87.918 1.00 70.05 361 ALA B CA 1
ATOM 7904 C C . ALA B 1 362 ? 112.307 128.154 87.319 1.00 70.05 361 ALA B C 1
ATOM 7905 O O . ALA B 1 362 ? 112.030 128.384 86.139 1.00 70.05 361 ALA B O 1
ATOM 7907 N N . THR B 1 363 ? 111.536 127.396 88.093 1.00 68.65 362 THR B N 1
ATOM 7908 C CA . THR B 1 363 ? 110.339 126.738 87.594 1.00 68.65 362 THR B CA 1
ATOM 7909 C C . THR B 1 363 ? 109.130 127.193 88.395 1.00 68.65 362 THR B C 1
ATOM 7910 O O . THR B 1 363 ? 109.261 127.621 89.545 1.00 68.65 362 THR B O 1
ATOM 7914 N N . VAL B 1 364 ? 107.955 127.107 87.769 1.00 65.81 363 VAL B N 1
ATOM 7915 C CA . VAL B 1 364 ? 106.721 127.544 88.414 1.00 65.81 363 VAL B CA 1
ATOM 7916 C C . VAL B 1 364 ? 106.328 126.594 89.537 1.00 65.81 363 VAL B C 1
ATOM 7917 O O . VAL B 1 364 ? 105.832 127.025 90.585 1.00 65.81 363 VAL B O 1
ATOM 7921 N N . ASP B 1 365 ? 106.542 125.290 89.339 1.00 67.47 364 ASP B N 1
ATOM 7922 C CA . ASP B 1 365 ? 106.081 124.303 90.311 1.00 67.47 364 ASP B CA 1
ATOM 7923 C C . ASP B 1 365 ? 106.882 124.349 91.610 1.00 67.47 364 ASP B C 1
ATOM 7924 O O . ASP B 1 365 ? 106.309 124.220 92.697 1.00 67.47 364 ASP B O 1
ATOM 7929 N N . ALA B 1 366 ? 108.200 124.558 91.519 1.00 63.70 365 ALA B N 1
ATOM 7930 C CA . ALA B 1 366 ? 109.020 124.661 92.723 1.00 63.70 365 ALA B CA 1
ATOM 7931 C C . ALA B 1 366 ? 108.714 125.937 93.496 1.00 63.70 365 ALA B C 1
ATOM 7932 O O . ALA B 1 366 ? 108.671 125.925 94.733 1.00 63.70 365 ALA B O 1
ATOM 7934 N N . HIS B 1 367 ? 108.490 127.041 92.776 1.00 63.90 366 HIS B N 1
ATOM 7935 C CA . HIS B 1 367 ? 108.109 128.302 93.403 1.00 63.90 366 HIS B CA 1
ATOM 7936 C C . HIS B 1 367 ? 106.764 128.186 94.107 1.00 63.90 366 HIS B C 1
ATOM 7937 O O . HIS B 1 367 ? 106.606 128.644 95.247 1.00 63.90 366 HIS B O 1
ATOM 7944 N N . ASP B 1 368 ? 105.796 127.537 93.453 1.00 63.14 367 ASP B N 1
ATOM 7945 C CA . ASP B 1 368 ? 104.479 127.340 94.050 1.00 63.14 367 ASP B CA 1
ATOM 7946 C C . ASP B 1 368 ? 104.543 126.408 95.252 1.00 63.14 367 ASP B C 1
ATOM 7947 O O . ASP B 1 368 ? 103.858 126.642 96.252 1.00 63.14 367 ASP B O 1
ATOM 7952 N N . ALA B 1 369 ? 105.369 125.360 95.182 1.00 59.97 368 ALA B N 1
ATOM 7953 C CA . ALA B 1 369 ? 105.500 124.432 96.301 1.00 59.97 368 ALA B CA 1
ATOM 7954 C C . ALA B 1 369 ? 106.167 125.089 97.503 1.00 59.97 368 ALA B C 1
ATOM 7955 O O . ALA B 1 369 ? 105.752 124.862 98.645 1.00 59.97 368 ALA B O 1
ATOM 7957 N N . ALA B 1 370 ? 107.194 125.914 97.267 1.00 59.87 369 ALA B N 1
ATOM 7958 C CA . ALA B 1 370 ? 107.844 126.625 98.363 1.00 59.87 369 ALA B CA 1
ATOM 7959 C C . ALA B 1 370 ? 106.912 127.651 98.995 1.00 59.87 369 ALA B C 1
ATOM 7960 O O . ALA B 1 370 ? 106.879 127.794 100.228 1.00 59.87 369 ALA B O 1
ATOM 7962 N N . LEU B 1 371 ? 106.143 128.364 98.164 1.00 58.96 370 LEU B N 1
ATOM 7963 C CA . LEU B 1 371 ? 105.157 129.307 98.683 1.00 58.96 370 LEU B CA 1
ATOM 7964 C C . LEU B 1 371 ? 104.080 128.597 99.489 1.00 58.96 370 LEU B C 1
ATOM 7965 O O . LEU B 1 371 ? 103.682 129.076 100.555 1.00 58.96 370 LEU B O 1
ATOM 7970 N N . ILE B 1 372 ? 103.623 127.438 99.008 1.00 57.37 371 ILE B N 1
ATOM 7971 C CA . ILE B 1 372 ? 102.593 126.671 99.702 1.00 57.37 371 ILE B CA 1
ATOM 7972 C C . ILE B 1 372 ? 103.120 126.143 101.031 1.00 57.37 371 ILE B C 1
ATOM 7973 O O . ILE B 1 372 ? 102.405 126.156 102.038 1.00 57.37 371 ILE B O 1
ATOM 7978 N N . GLN B 1 373 ? 104.391 125.732 101.069 1.00 60.41 372 GLN B N 1
ATOM 7979 C CA . GLN B 1 373 ? 105.002 125.280 102.319 1.00 60.41 372 GLN B CA 1
ATOM 7980 C C . GLN B 1 373 ? 105.104 126.406 103.344 1.00 60.41 372 GLN B C 1
ATOM 7981 O O . GLN B 1 373 ? 104.765 126.208 104.521 1.00 60.41 372 GLN B O 1
ATOM 7987 N N . LYS B 1 374 ? 105.537 127.596 102.909 1.00 59.90 373 LYS B N 1
ATOM 7988 C CA . LYS B 1 374 ? 105.634 128.739 103.818 1.00 59.90 373 LYS B CA 1
ATOM 7989 C C . LYS B 1 374 ? 104.262 129.158 104.342 1.00 59.90 373 LYS B C 1
ATOM 7990 O O . LYS B 1 374 ? 104.087 129.397 105.548 1.00 59.90 373 LYS B O 1
ATOM 7996 N N . GLN B 1 375 ? 103.273 129.228 103.444 1.00 58.30 374 GLN B N 1
ATOM 7997 C CA . GLN B 1 375 ? 101.916 129.596 103.832 1.00 58.30 374 GLN B CA 1
ATOM 7998 C C . GLN B 1 375 ? 101.292 128.560 104.755 1.00 58.30 374 GLN B C 1
ATOM 7999 O O . GLN B 1 375 ? 100.584 128.927 105.699 1.00 58.30 374 GLN B O 1
ATOM 8005 N N . PHE B 1 376 ? 101.559 127.274 104.509 1.00 56.14 375 PHE B N 1
ATOM 8006 C CA . PHE B 1 376 ? 101.035 126.212 105.358 1.00 56.14 375 PHE B CA 1
ATOM 8007 C C . PHE B 1 376 ? 101.629 126.275 106.755 1.00 56.14 375 PHE B C 1
ATOM 8008 O O . PHE B 1 376 ? 100.907 126.087 107.735 1.00 56.14 375 PHE B O 1
ATOM 8016 N N . VAL B 1 377 ? 102.936 126.539 106.865 1.00 56.08 376 VAL B N 1
ATOM 8017 C CA . VAL B 1 377 ? 103.569 126.632 108.181 1.00 56.08 376 VAL B CA 1
ATOM 8018 C C . VAL B 1 377 ? 103.027 127.827 108.964 1.00 56.08 376 VAL B C 1
ATOM 8019 O O . VAL B 1 377 ? 102.675 127.702 110.150 1.00 56.08 376 VAL B O 1
ATOM 8023 N N . LEU B 1 378 ? 102.902 128.987 108.302 1.00 59.38 377 LEU B N 1
ATOM 8024 C CA . LEU B 1 378 ? 102.389 130.180 108.978 1.00 59.38 377 LEU B CA 1
ATOM 8025 C C . LEU B 1 378 ? 100.930 130.019 109.399 1.00 59.38 377 LEU B C 1
ATOM 8026 O O . LEU B 1 378 ? 100.559 130.387 110.524 1.00 59.38 377 LEU B O 1
ATOM 8031 N N . ASN B 1 379 ? 100.096 129.446 108.528 1.00 56.94 378 ASN B N 1
ATOM 8032 C CA . ASN B 1 379 ? 98.685 129.323 108.855 1.00 56.94 378 ASN B CA 1
ATOM 8033 C C . ASN B 1 379 ? 98.481 128.194 109.864 1.00 56.94 378 ASN B C 1
ATOM 8034 O O . ASN B 1 379 ? 97.574 128.275 110.697 1.00 56.94 378 ASN B O 1
ATOM 8039 N N . PHE B 1 380 ? 99.362 127.184 109.851 1.00 54.48 379 PHE B N 1
ATOM 8040 C CA . PHE B 1 380 ? 99.379 126.150 110.880 1.00 54.48 379 PHE B CA 1
ATOM 8041 C C . PHE B 1 380 ? 99.619 126.752 112.254 1.00 54.48 379 PHE B C 1
ATOM 8042 O O . PHE B 1 380 ? 98.899 126.437 113.210 1.00 54.48 379 PHE B O 1
ATOM 8050 N N . MET B 1 381 ? 100.627 127.623 112.366 1.00 58.77 380 MET B N 1
ATOM 8051 C CA . MET B 1 381 ? 100.904 128.270 113.647 1.00 58.77 380 MET B CA 1
ATOM 8052 C C . MET B 1 381 ? 99.737 129.144 114.088 1.00 58.77 380 MET B C 1
ATOM 8053 O O . MET B 1 381 ? 99.181 128.944 115.176 1.00 58.77 380 MET B O 1
ATOM 8058 N N . THR B 1 382 ? 99.283 130.045 113.212 1.00 59.06 381 THR B N 1
ATOM 8059 C CA . THR B 1 382 ? 98.249 130.992 113.615 1.00 59.06 381 THR B CA 1
ATOM 8060 C C . THR B 1 382 ? 96.860 130.367 113.729 1.00 59.06 381 THR B C 1
ATOM 8061 O O . THR B 1 382 ? 95.947 131.036 114.223 1.00 59.06 381 THR B O 1
ATOM 8065 N N . SER B 1 383 ? 96.672 129.115 113.309 1.00 55.75 382 SER B N 1
ATOM 8066 C CA . SER B 1 383 ? 95.386 128.459 113.455 1.00 55.75 382 SER B CA 1
ATOM 8067 C C . SER B 1 383 ? 95.379 127.316 114.460 1.00 55.75 382 SER B C 1
ATOM 8068 O O . SER B 1 383 ? 94.292 126.865 114.835 1.00 55.75 382 SER B O 1
ATOM 8071 N N . TYR B 1 384 ? 96.538 126.832 114.914 1.00 55.71 383 TYR B N 1
ATOM 8072 C CA . TYR B 1 384 ? 96.543 125.747 115.881 1.00 55.71 383 TYR B CA 1
ATOM 8073 C C . TYR B 1 384 ? 97.335 126.007 117.147 1.00 55.71 383 TYR B C 1
ATOM 8074 O O . TYR B 1 384 ? 97.290 125.155 118.042 1.00 55.71 383 TYR B O 1
ATOM 8083 N N . MET B 1 385 ? 98.077 127.115 117.255 1.00 64.12 384 MET B N 1
ATOM 8084 C CA . MET B 1 385 ? 98.990 127.246 118.385 1.00 64.12 384 MET B CA 1
ATOM 8085 C C . MET B 1 385 ? 98.245 127.492 119.694 1.00 64.12 384 MET B C 1
ATOM 8086 O O . MET B 1 385 ? 98.676 127.003 120.745 1.00 64.12 384 MET B O 1
ATOM 8091 N N . ALA B 1 386 ? 97.105 128.187 119.641 1.00 63.59 385 ALA B N 1
ATOM 8092 C CA . ALA B 1 386 ? 96.295 128.390 120.841 1.00 63.59 385 ALA B CA 1
ATOM 8093 C C . ALA B 1 386 ? 95.697 127.083 121.346 1.00 63.59 385 ALA B C 1
ATOM 8094 O O . ALA B 1 386 ? 95.729 126.802 122.552 1.00 63.59 385 ALA B O 1
ATOM 8096 N N . LEU B 1 387 ? 95.167 126.262 120.434 1.00 61.48 386 LEU B N 1
ATOM 8097 C CA . LEU B 1 387 ? 94.608 124.971 120.822 1.00 61.48 386 LEU B CA 1
ATOM 8098 C C . LEU B 1 387 ? 95.692 124.020 121.312 1.00 61.48 386 LEU B C 1
ATOM 8099 O O . LEU B 1 387 ? 95.463 123.245 122.247 1.00 61.48 386 LEU B O 1
ATOM 8104 N N . PHE B 1 388 ? 96.879 124.072 120.699 1.00 61.67 387 PHE B N 1
ATOM 8105 C CA . PHE B 1 388 ? 97.992 123.243 121.152 1.00 61.67 387 PHE B CA 1
ATOM 8106 C C . PHE B 1 388 ? 98.468 123.653 122.537 1.00 61.67 387 PHE B C 1
ATOM 8107 O O . PHE B 1 388 ? 98.781 122.791 123.368 1.00 61.67 387 PHE B O 1
ATOM 8115 N N . PHE B 1 389 ? 98.524 124.961 122.807 1.00 68.93 388 PHE B N 1
ATOM 8116 C CA . PHE B 1 389 ? 98.939 125.428 124.125 1.00 68.93 388 PHE B CA 1
ATOM 8117 C C . PHE B 1 389 ? 97.896 125.079 125.177 1.00 68.93 388 PHE B C 1
ATOM 8118 O O . PHE B 1 389 ? 98.243 124.800 126.329 1.00 68.93 388 PHE B O 1
ATOM 8126 N N . THR B 1 390 ? 96.614 125.123 124.816 1.00 68.17 389 THR B N 1
ATOM 8127 C CA . THR B 1 390 ? 95.586 124.755 125.781 1.00 68.17 389 THR B CA 1
ATOM 8128 C C . THR B 1 390 ? 95.612 123.259 126.067 1.00 68.17 389 THR B C 1
ATOM 8129 O O . THR B 1 390 ? 95.581 122.843 127.229 1.00 68.17 389 THR B O 1
ATOM 8133 N N . ALA B 1 391 ? 95.716 122.435 125.024 1.00 67.34 390 ALA B N 1
ATOM 8134 C CA . ALA B 1 391 ? 95.609 120.993 125.208 1.00 67.34 390 ALA B CA 1
ATOM 8135 C C . ALA B 1 391 ? 96.870 120.384 125.810 1.00 67.34 390 ALA B C 1
ATOM 8136 O O . ALA B 1 391 ? 96.777 119.410 126.564 1.00 67.34 390 ALA B O 1
ATOM 8138 N N . PHE B 1 392 ? 98.049 120.925 125.500 1.00 68.98 391 PHE B N 1
ATOM 8139 C CA . PHE B 1 392 ? 99.287 120.247 125.849 1.00 68.98 391 PHE B CA 1
ATOM 8140 C C . PHE B 1 392 ? 100.211 121.027 126.768 1.00 68.98 391 PHE B C 1
ATOM 8141 O O . PHE B 1 392 ? 101.150 120.433 127.308 1.00 68.98 391 PHE B O 1
ATOM 8149 N N . VAL B 1 393 ? 99.990 122.321 126.964 1.00 73.25 392 VAL B N 1
ATOM 8150 C CA . VAL B 1 393 ? 100.775 123.109 127.896 1.00 73.25 392 VAL B CA 1
ATOM 8151 C C . VAL B 1 393 ? 99.960 123.506 129.120 1.00 73.25 392 VAL B C 1
ATOM 8152 O O . VAL B 1 393 ? 100.436 123.380 130.248 1.00 73.25 392 VAL B O 1
ATOM 8156 N N . TYR B 1 394 ? 98.726 123.969 128.921 1.00 79.18 393 TYR B N 1
ATOM 8157 C CA . TYR B 1 394 ? 97.908 124.408 130.047 1.00 79.18 393 TYR B CA 1
ATOM 8158 C C . TYR B 1 394 ? 97.357 123.236 130.855 1.00 79.18 393 TYR B C 1
ATOM 8159 O O . TYR B 1 394 ? 97.355 123.285 132.090 1.00 79.18 393 TYR B O 1
ATOM 8168 N N . ILE B 1 395 ? 96.871 122.192 130.185 1.00 77.77 394 ILE B N 1
ATOM 8169 C CA . ILE B 1 395 ? 96.260 121.029 130.841 1.00 77.77 394 ILE B CA 1
ATOM 8170 C C . ILE B 1 395 ? 97.225 120.239 131.734 1.00 77.77 394 ILE B C 1
ATOM 8171 O O . ILE B 1 395 ? 96.886 120.044 132.911 1.00 77.77 394 ILE B O 1
ATOM 8176 N N . PRO B 1 396 ? 98.410 119.772 131.289 1.00 80.15 395 PRO B N 1
ATOM 8177 C CA . PRO B 1 396 ? 99.194 118.917 132.195 1.00 80.15 395 PRO B CA 1
ATOM 8178 C C . PRO B 1 396 ? 99.880 119.682 133.311 1.00 80.15 395 PRO B C 1
ATOM 8179 O O . PRO B 1 396 ? 100.059 119.126 134.401 1.00 80.15 395 PRO B O 1
ATOM 8183 N N . PHE B 1 397 ? 100.248 120.941 133.080 1.00 85.63 396 PHE B N 1
ATOM 8184 C CA . PHE B 1 397 ? 100.957 121.735 134.084 1.00 85.63 396 PHE B CA 1
ATOM 8185 C C . PHE B 1 397 ? 100.692 123.220 133.823 1.00 85.63 396 PHE B C 1
ATOM 8186 O O . PHE B 1 397 ? 101.264 123.828 132.919 1.00 85.63 396 PHE B O 1
ATOM 8194 N N . GLY B 1 398 ? 99.778 123.785 134.608 1.00 94.22 397 GLY B N 1
ATOM 8195 C CA . GLY B 1 398 ? 99.357 125.160 134.417 1.00 94.22 397 GLY B CA 1
ATOM 8196 C C . GLY B 1 398 ? 99.949 126.122 135.424 1.00 94.22 397 GLY B C 1
ATOM 8197 O O . GLY B 1 398 ? 99.467 127.247 135.579 1.00 94.22 397 GLY B O 1
ATOM 8198 N N . HIS B 1 399 ? 100.999 125.688 136.113 1.00 98.13 398 HIS B N 1
ATOM 8199 C CA . HIS B 1 399 ? 101.656 126.493 137.132 1.00 98.13 398 HIS B CA 1
ATOM 8200 C C . HIS B 1 399 ? 102.811 127.321 136.586 1.00 98.13 398 HIS B C 1
ATOM 8201 O O . HIS B 1 399 ? 103.458 128.039 137.355 1.00 98.13 398 HIS B O 1
ATOM 8208 N N . ILE B 1 400 ? 103.084 127.242 135.283 1.00 96.69 399 ILE B N 1
ATOM 8209 C CA . ILE B 1 400 ? 104.225 127.934 134.691 1.00 96.69 399 ILE B CA 1
ATOM 8210 C C . ILE B 1 400 ? 103.902 129.359 134.268 1.00 96.69 399 ILE B C 1
ATOM 8211 O O . ILE B 1 400 ? 104.830 130.129 133.968 1.00 96.69 399 ILE B O 1
ATOM 8216 N N . LEU B 1 401 ? 102.625 129.735 134.228 1.00 99.06 400 LEU B N 1
ATOM 8217 C CA . LEU B 1 401 ? 102.191 131.057 133.795 1.00 99.06 400 LEU B CA 1
ATOM 8218 C C . LEU B 1 401 ? 101.668 131.912 134.948 1.00 99.06 400 LEU B C 1
ATOM 8219 O O . LEU B 1 401 ? 100.904 132.858 134.725 1.00 99.06 400 LEU B O 1
ATOM 8224 N N . HIS B 1 402 ? 102.081 131.593 136.176 1.00 99.25 401 HIS B N 1
ATOM 8225 C CA . HIS B 1 402 ? 101.759 132.422 137.338 1.00 99.25 401 HIS B CA 1
ATOM 8226 C C . HIS B 1 402 ? 102.287 133.865 137.311 1.00 99.25 401 HIS B C 1
ATOM 8227 O O . HIS B 1 402 ? 101.550 134.748 137.789 1.00 99.25 401 HIS B O 1
ATOM 8234 N N . PRO B 1 403 ? 103.522 134.182 136.858 1.00 99.09 402 PRO B N 1
ATOM 8235 C CA . PRO B 1 403 ? 103.920 135.606 136.817 1.00 99.09 402 PRO B CA 1
ATOM 8236 C C . PRO B 1 403 ? 103.084 136.476 135.892 1.00 99.09 402 PRO B C 1
ATOM 8237 O O . PRO B 1 403 ? 102.994 137.689 136.117 1.00 99.09 402 PRO B O 1
ATOM 8241 N N . PHE B 1 404 ? 102.456 135.894 134.869 1.00 96.12 403 PHE B N 1
ATOM 8242 C CA . PHE B 1 404 ? 101.533 136.662 134.042 1.00 96.12 403 PHE B CA 1
ATOM 8243 C C . PHE B 1 404 ? 100.289 137.072 134.827 1.00 96.12 403 PHE B C 1
ATOM 8244 O O . PHE B 1 404 ? 99.825 138.211 134.709 1.00 96.12 403 PHE B O 1
ATOM 8252 N N . LEU B 1 405 ? 99.753 136.169 135.656 1.00 96.70 404 LEU B N 1
ATOM 8253 C CA . LEU B 1 405 ? 98.654 136.551 136.543 1.00 96.70 404 LEU B CA 1
ATOM 8254 C C . LEU B 1 405 ? 99.104 137.524 137.620 1.00 96.70 404 LEU B C 1
ATOM 8255 O O . LEU B 1 405 ? 98.304 138.351 138.066 1.00 96.70 404 LEU B O 1
ATOM 8260 N N . ASN B 1 406 ? 100.366 137.438 138.052 1.00 97.46 405 ASN B N 1
ATOM 8261 C CA . ASN B 1 406 ? 100.899 138.445 138.968 1.00 97.46 405 ASN B CA 1
ATOM 8262 C C . ASN B 1 406 ? 100.936 139.821 138.310 1.00 97.46 405 ASN B C 1
ATOM 8263 O O . ASN B 1 406 ? 100.587 140.829 138.939 1.00 97.46 405 ASN B O 1
ATOM 8268 N N . PHE B 1 407 ? 101.330 139.870 137.034 1.00 97.61 406 PHE B N 1
ATOM 8269 C CA . PHE B 1 407 ? 101.309 141.120 136.278 1.00 97.61 406 PHE B CA 1
ATOM 8270 C C . PHE B 1 407 ? 99.889 141.645 136.096 1.00 97.61 406 PHE B C 1
ATOM 8271 O O . PHE B 1 407 ? 99.651 142.854 136.204 1.00 97.61 406 PHE B O 1
ATOM 8279 N N . TRP B 1 408 ? 98.935 140.752 135.820 1.00 93.73 407 TRP B N 1
ATOM 8280 C CA . TRP B 1 408 ? 97.552 141.186 135.631 1.00 93.73 407 TRP B CA 1
ATOM 8281 C C . TRP B 1 408 ? 96.936 141.676 136.939 1.00 93.73 407 TRP B C 1
ATOM 8282 O O . TRP B 1 408 ? 96.168 142.646 136.941 1.00 93.73 407 TRP B O 1
ATOM 8293 N N . ARG B 1 409 ? 97.278 141.036 138.060 1.00 96.71 408 ARG B N 1
ATOM 8294 C CA . ARG B 1 409 ? 96.799 141.493 139.361 1.00 96.71 408 ARG B CA 1
ATOM 8295 C C . ARG B 1 409 ? 97.425 142.828 139.745 1.00 96.71 408 ARG B C 1
ATOM 8296 O O . ARG B 1 409 ? 96.755 143.684 140.338 1.00 96.71 408 ARG B O 1
ATOM 8304 N N . ALA B 1 410 ? 98.707 143.024 139.416 1.00 99.35 409 ALA B N 1
ATOM 8305 C CA . ALA B 1 410 ? 99.348 144.312 139.666 1.00 99.35 409 ALA B CA 1
ATOM 8306 C C . ALA B 1 410 ? 98.770 145.411 138.783 1.00 99.35 409 ALA B C 1
ATOM 8307 O O . ALA B 1 410 ? 98.702 146.570 139.207 1.00 99.35 409 ALA B O 1
ATOM 8309 N N . THR B 1 411 ? 98.362 145.071 137.559 1.00 99.97 410 THR B N 1
ATOM 8310 C CA . THR B 1 411 ? 97.711 146.050 136.695 1.00 99.97 410 THR B CA 1
ATOM 8311 C C . THR B 1 411 ? 96.315 146.394 137.202 1.00 99.97 410 THR B C 1
ATOM 8312 O O . THR B 1 411 ? 95.913 147.563 137.184 1.00 99.97 410 THR B O 1
ATOM 8316 N N . ALA B 1 412 ? 95.563 145.390 137.661 1.00 100.68 411 ALA B N 1
ATOM 8317 C CA . ALA B 1 412 ? 94.213 145.632 138.153 1.00 100.68 411 ALA B CA 1
ATOM 8318 C C . ALA B 1 412 ? 94.197 146.282 139.530 1.00 100.68 411 ALA B C 1
ATOM 8319 O O . ALA B 1 412 ? 93.170 146.847 139.919 1.00 100.68 411 ALA B O 1
ATOM 8321 N N . GLN B 1 413 ? 95.303 146.208 140.276 1.00 101.98 412 GLN B N 1
ATOM 8322 C CA . GLN B 1 413 ? 95.375 146.874 141.570 1.00 101.98 412 GLN B CA 1
ATOM 8323 C C . GLN B 1 413 ? 95.408 148.392 141.442 1.00 101.98 412 GLN B C 1
ATOM 8324 O O . GLN B 1 413 ? 95.019 149.090 142.384 1.00 101.98 412 GLN B O 1
ATOM 8326 N N . THR B 1 414 ? 95.859 148.915 140.306 1.00 102.03 413 THR B N 1
ATOM 8327 C CA . THR B 1 414 ? 95.883 150.354 140.076 1.00 102.03 413 THR B CA 1
ATOM 8328 C C . THR B 1 414 ? 94.481 150.888 139.808 1.00 102.03 413 THR B C 1
ATOM 8329 O O . THR B 1 414 ? 93.899 150.629 138.754 1.00 102.03 413 THR B O 1
ATOM 8333 N N . PHE B 1 427 ? 93.394 127.624 143.189 1.00 98.46 426 PHE B N 1
ATOM 8334 C CA . PHE B 1 427 ? 93.696 127.577 141.763 1.00 98.46 426 PHE B CA 1
ATOM 8335 C C . PHE B 1 427 ? 93.689 126.142 141.245 1.00 98.46 426 PHE B C 1
ATOM 8336 O O . PHE B 1 427 ? 94.307 125.257 141.833 1.00 98.46 426 PHE B O 1
ATOM 8344 N N . GLN B 1 428 ? 92.986 125.921 140.137 1.00 93.63 427 GLN B N 1
ATOM 8345 C CA . GLN B 1 428 ? 92.902 124.600 139.534 1.00 93.63 427 GLN B CA 1
ATOM 8346 C C . GLN B 1 428 ? 92.736 124.752 138.030 1.00 93.63 427 GLN B C 1
ATOM 8347 O O . GLN B 1 428 ? 92.313 125.799 137.535 1.00 93.63 427 GLN B O 1
ATOM 8353 N N . ILE B 1 429 ? 93.077 123.688 137.309 1.00 85.27 428 ILE B N 1
ATOM 8354 C CA . ILE B 1 429 ? 92.988 123.654 135.854 1.00 85.27 428 ILE B CA 1
ATOM 8355 C C . ILE B 1 429 ? 91.851 122.717 135.474 1.00 85.27 428 ILE B C 1
ATOM 8356 O O . ILE B 1 429 ? 91.848 121.543 135.862 1.00 85.27 428 ILE B O 1
ATOM 8361 N N . ASN B 1 430 ? 90.889 123.236 134.721 1.00 80.91 429 ASN B N 1
ATOM 8362 C CA . ASN B 1 430 ? 89.756 122.436 134.271 1.00 80.91 429 ASN B CA 1
ATOM 8363 C C . ASN B 1 430 ? 90.199 121.522 133.136 1.00 80.91 429 ASN B C 1
ATOM 8364 O O . ASN B 1 430 ? 90.665 122.020 132.107 1.00 80.91 429 ASN B O 1
ATOM 8369 N N . PRO B 1 431 ? 90.084 120.196 133.280 1.00 79.54 430 PRO B N 1
ATOM 8370 C CA . PRO B 1 431 ? 90.491 119.301 132.182 1.00 79.54 430 PRO B CA 1
ATOM 8371 C C . PRO B 1 431 ? 89.591 119.367 130.960 1.00 79.54 430 PRO B C 1
ATOM 8372 O O . PRO B 1 431 ? 90.040 119.011 129.865 1.00 79.54 430 PRO B O 1
ATOM 8376 N N . ALA B 1 432 ? 88.344 119.817 131.105 1.00 76.98 431 ALA B N 1
ATOM 8377 C CA . ALA B 1 432 ? 87.416 119.934 129.987 1.00 76.98 431 ALA B CA 1
ATOM 8378 C C . ALA B 1 432 ? 87.468 121.304 129.325 1.00 76.98 431 ALA B C 1
ATOM 8379 O O . ALA B 1 432 ? 86.472 121.744 128.736 1.00 76.98 431 ALA B O 1
ATOM 8381 N N . ARG B 1 433 ? 88.602 121.995 129.420 1.00 75.78 432 ARG B N 1
ATOM 8382 C CA . ARG B 1 433 ? 88.722 123.334 128.861 1.00 75.78 432 ARG B CA 1
ATOM 8383 C C . ARG B 1 433 ? 88.842 123.304 127.343 1.00 75.78 432 ARG B C 1
ATOM 8384 O O . ARG B 1 433 ? 88.160 124.077 126.657 1.00 75.78 432 ARG B O 1
ATOM 8392 N N . ILE B 1 434 ? 89.650 122.375 126.815 1.00 67.48 433 ILE B N 1
ATOM 8393 C CA . ILE B 1 434 ? 89.937 122.283 125.383 1.00 67.48 433 ILE B CA 1
ATOM 8394 C C . ILE B 1 434 ? 88.685 121.920 124.588 1.00 67.48 433 ILE B C 1
ATOM 8395 O O . ILE B 1 434 ? 88.609 122.186 123.384 1.00 67.48 433 ILE B O 1
ATOM 8400 N N . SER B 1 435 ? 87.675 121.339 125.240 1.00 67.31 434 SER B N 1
ATOM 8401 C CA . SER B 1 435 ? 86.376 121.191 124.600 1.00 67.31 434 SER B CA 1
ATOM 8402 C C . SER B 1 435 ? 85.739 122.551 124.348 1.00 67.31 434 SER B C 1
ATOM 8403 O O . SER B 1 435 ? 85.474 122.913 123.194 1.00 67.31 434 SER B O 1
ATOM 8406 N N . ASN B 1 436 ? 85.554 123.339 125.419 1.00 69.90 435 ASN B N 1
ATOM 8407 C CA . ASN B 1 436 ? 84.793 124.584 125.331 1.00 69.90 435 ASN B CA 1
ATOM 8408 C C . ASN B 1 436 ? 85.481 125.598 124.435 1.00 69.90 435 ASN B C 1
ATOM 8409 O O . ASN B 1 436 ? 84.839 126.203 123.567 1.00 69.90 435 ASN B O 1
ATOM 8414 N N . GLN B 1 437 ? 86.803 125.727 124.577 1.00 69.02 436 GLN B N 1
ATOM 8415 C CA . GLN B 1 437 ? 87.554 126.655 123.744 1.00 69.02 436 GLN B CA 1
ATOM 8416 C C . GLN B 1 437 ? 87.558 126.213 122.288 1.00 69.02 436 GLN B C 1
ATOM 8417 O O . GLN B 1 437 ? 87.691 127.056 121.401 1.00 69.02 436 GLN B O 1
ATOM 8423 N N . MET B 1 438 ? 87.379 124.912 122.020 1.00 65.34 437 MET B N 1
ATOM 8424 C CA . MET B 1 438 ? 87.222 124.480 120.635 1.00 65.34 437 MET B CA 1
ATOM 8425 C C . MET B 1 438 ? 85.924 125.005 120.042 1.00 65.34 437 MET B C 1
ATOM 8426 O O . MET B 1 438 ? 85.911 125.479 118.898 1.00 65.34 437 MET B O 1
ATOM 8431 N N . PHE B 1 439 ? 84.841 124.976 120.832 1.00 69.45 438 PHE B N 1
ATOM 8432 C CA . PHE B 1 439 ? 83.539 125.432 120.354 1.00 69.45 438 PHE B CA 1
ATOM 8433 C C . PHE B 1 439 ? 83.579 126.915 120.018 1.00 69.45 438 PHE B C 1
ATOM 8434 O O . PHE B 1 439 ? 83.284 127.316 118.884 1.00 69.45 438 PHE B O 1
ATOM 8442 N N . TYR B 1 440 ? 84.064 127.725 120.959 1.00 72.25 439 TYR B N 1
ATOM 8443 C CA . TYR B 1 440 ? 84.314 129.138 120.716 1.00 72.25 439 TYR B CA 1
ATOM 8444 C C . TYR B 1 440 ? 85.410 129.378 119.686 1.00 72.25 439 TYR B C 1
ATOM 8445 O O . TYR B 1 440 ? 85.479 130.483 119.143 1.00 72.25 439 TYR B O 1
ATOM 8454 N N . PHE B 1 441 ? 86.268 128.395 119.406 1.00 67.58 440 PHE B N 1
ATOM 8455 C CA . PHE B 1 441 ? 87.172 128.585 118.283 1.00 67.58 440 PHE B CA 1
ATOM 8456 C C . PHE B 1 441 ? 86.462 128.363 116.961 1.00 67.58 440 PHE B C 1
ATOM 8457 O O . PHE B 1 441 ? 86.739 129.069 115.992 1.00 67.58 440 PHE B O 1
ATOM 8465 N N . THR B 1 442 ? 85.541 127.398 116.903 1.00 67.56 441 THR B N 1
ATOM 8466 C CA . THR B 1 442 ? 84.990 127.011 115.609 1.00 67.56 441 THR B CA 1
ATOM 8467 C C . THR B 1 442 ? 83.907 127.979 115.159 1.00 67.56 441 THR B C 1
ATOM 8468 O O . THR B 1 442 ? 83.961 128.491 114.034 1.00 67.56 441 THR B O 1
ATOM 8472 N N . VAL B 1 443 ? 82.946 128.261 116.045 1.00 70.96 442 VAL B N 1
ATOM 8473 C CA . VAL B 1 443 ? 81.798 129.106 115.727 1.00 70.96 442 VAL B CA 1
ATOM 8474 C C . VAL B 1 443 ? 82.248 130.521 115.383 1.00 70.96 442 VAL B C 1
ATOM 8475 O O . VAL B 1 443 ? 81.716 131.150 114.459 1.00 70.96 442 VAL B O 1
ATOM 8479 N N . THR B 1 444 ? 83.272 131.020 116.079 1.00 73.91 443 THR B N 1
ATOM 8480 C CA . THR B 1 444 ? 83.880 132.288 115.692 1.00 73.91 443 THR B CA 1
ATOM 8481 C C . THR B 1 444 ? 84.567 132.198 114.334 1.00 73.91 443 THR B C 1
ATOM 8482 O O . THR B 1 444 ? 84.380 133.087 113.495 1.00 73.91 443 THR B O 1
ATOM 8486 N N . ALA B 1 445 ? 85.323 131.123 114.078 1.00 70.57 444 ALA B N 1
ATOM 8487 C CA . ALA B 1 445 ? 86.086 131.054 112.833 1.00 70.57 444 ALA B CA 1
ATOM 8488 C C . ALA B 1 445 ? 85.189 130.738 111.646 1.00 70.57 444 ALA B C 1
ATOM 8489 O O . ALA B 1 445 ? 85.573 130.969 110.497 1.00 70.57 444 ALA B O 1
ATOM 8491 N N . GLN B 1 446 ? 83.994 130.204 111.897 1.00 69.47 445 GLN B N 1
ATOM 8492 C CA . GLN B 1 446 ? 83.027 130.067 110.819 1.00 69.47 445 GLN B CA 1
ATOM 8493 C C . GLN B 1 446 ? 82.292 131.370 110.551 1.00 69.47 445 GLN B C 1
ATOM 8494 O O . GLN B 1 446 ? 81.589 131.474 109.541 1.00 69.47 445 GLN B O 1
ATOM 8500 N N . ILE B 1 447 ? 82.439 132.361 111.425 1.00 73.37 446 ILE B N 1
ATOM 8501 C CA . ILE B 1 447 ? 81.808 133.657 111.210 1.00 73.37 446 ILE B CA 1
ATOM 8502 C C . ILE B 1 447 ? 82.764 134.628 110.532 1.00 73.37 446 ILE B C 1
ATOM 8503 O O . ILE B 1 447 ? 82.424 135.224 109.506 1.00 73.37 446 ILE B O 1
ATOM 8508 N N . VAL B 1 448 ? 83.978 134.775 111.074 1.00 75.09 447 VAL B N 1
ATOM 8509 C CA . VAL B 1 448 ? 84.937 135.723 110.517 1.00 75.09 447 VAL B CA 1
ATOM 8510 C C . VAL B 1 448 ? 85.430 135.290 109.141 1.00 75.09 447 VAL B C 1
ATOM 8511 O O . VAL B 1 448 ? 85.669 136.148 108.282 1.00 75.09 447 VAL B O 1
ATOM 8515 N N . ASN B 1 449 ? 85.552 133.984 108.889 1.00 71.48 448 ASN B N 1
ATOM 8516 C CA . ASN B 1 449 ? 85.850 133.535 107.536 1.00 71.48 448 ASN B CA 1
ATOM 8517 C C . ASN B 1 449 ? 84.643 133.702 106.627 1.00 71.48 448 ASN B C 1
ATOM 8518 O O . ASN B 1 449 ? 84.795 133.808 105.408 1.00 71.48 448 ASN B O 1
ATOM 8523 N N . PHE B 1 450 ? 83.436 133.728 107.191 1.00 74.23 449 PHE B N 1
ATOM 8524 C CA . PHE B 1 450 ? 82.299 134.163 106.397 1.00 74.23 449 PHE B CA 1
ATOM 8525 C C . PHE B 1 450 ? 82.241 135.678 106.298 1.00 74.23 449 PHE B C 1
ATOM 8526 O O . PHE B 1 450 ? 81.543 136.207 105.427 1.00 74.23 449 PHE B O 1
ATOM 8534 N N . ALA B 1 451 ? 82.969 136.388 107.159 1.00 77.36 450 ALA B N 1
ATOM 8535 C CA . ALA B 1 451 ? 83.014 137.840 107.060 1.00 77.36 450 ALA B CA 1
ATOM 8536 C C . ALA B 1 451 ? 84.008 138.278 105.994 1.00 77.36 450 ALA B C 1
ATOM 8537 O O . ALA B 1 451 ? 83.633 138.907 104.998 1.00 77.36 450 ALA B O 1
ATOM 8539 N N . THR B 1 452 ? 85.278 137.911 106.164 1.00 78.04 451 THR B N 1
ATOM 8540 C CA . THR B 1 452 ? 86.351 138.415 105.316 1.00 78.04 451 THR B CA 1
ATOM 8541 C C . THR B 1 452 ? 86.349 137.826 103.910 1.00 78.04 451 THR B C 1
ATOM 8542 O O . THR B 1 452 ? 87.083 138.328 103.054 1.00 78.04 451 THR B O 1
ATOM 8546 N N . GLU B 1 453 ? 85.557 136.790 103.645 1.00 70.90 452 GLU B N 1
ATOM 8547 C CA . GLU B 1 453 ? 85.536 136.172 102.327 1.00 70.90 452 GLU B CA 1
ATOM 8548 C C . GLU B 1 453 ? 84.238 136.403 101.567 1.00 70.90 452 GLU B C 1
ATOM 8549 O O . GLU B 1 453 ? 84.242 136.346 100.334 1.00 70.90 452 GLU B O 1
ATOM 8555 N N . VAL B 1 454 ? 83.129 136.664 102.258 1.00 77.49 453 VAL B N 1
ATOM 8556 C CA . VAL B 1 454 ? 81.839 136.740 101.582 1.00 77.49 453 VAL B CA 1
ATOM 8557 C C . VAL B 1 454 ? 81.230 138.134 101.680 1.00 77.49 453 VAL B C 1
ATOM 8558 O O . VAL B 1 454 ? 81.026 138.800 100.660 1.00 77.49 453 VAL B O 1
ATOM 8562 N N . VAL B 1 455 ? 80.932 138.591 102.896 1.00 83.15 454 VAL B N 1
ATOM 8563 C CA . VAL B 1 455 ? 80.089 139.774 103.030 1.00 83.15 454 VAL B CA 1
ATOM 8564 C C . VAL B 1 455 ? 80.880 141.082 103.028 1.00 83.15 454 VAL B C 1
ATOM 8565 O O . VAL B 1 455 ? 80.360 142.104 102.577 1.00 83.15 454 VAL B O 1
ATOM 8569 N N . VAL B 1 456 ? 82.108 141.093 103.539 1.00 86.59 455 VAL B N 1
ATOM 8570 C CA . VAL B 1 456 ? 82.961 142.282 103.449 1.00 86.59 455 VAL B CA 1
ATOM 8571 C C . VAL B 1 456 ? 83.325 142.605 101.993 1.00 86.59 455 VAL B C 1
ATOM 8572 O O . VAL B 1 456 ? 83.238 143.787 101.622 1.00 86.59 455 VAL B O 1
ATOM 8576 N N . PRO B 1 457 ? 83.710 141.648 101.117 1.00 85.96 456 PRO B N 1
ATOM 8577 C CA . PRO B 1 457 ? 83.791 142.003 99.686 1.00 85.96 456 PRO B CA 1
ATOM 8578 C C . PRO B 1 457 ? 82.467 142.417 99.065 1.00 85.96 456 PRO B C 1
ATOM 8579 O O . PRO B 1 457 ? 82.474 143.224 98.129 1.00 85.96 456 PRO B O 1
ATOM 8583 N N . TYR B 1 458 ? 81.338 141.902 99.562 1.00 90.97 457 TYR B N 1
ATOM 8584 C CA . TYR B 1 458 ? 80.028 142.334 99.075 1.00 90.97 457 TYR B CA 1
ATOM 8585 C C . TYR B 1 458 ? 79.767 143.803 99.398 1.00 90.97 457 TYR B C 1
ATOM 8586 O O . TYR B 1 458 ? 79.322 144.564 98.528 1.00 90.97 457 TYR B O 1
ATOM 8595 N N . ILE B 1 459 ? 80.057 144.220 100.634 1.00 92.98 458 ILE B N 1
ATOM 8596 C CA . ILE B 1 459 ? 79.908 145.624 101.016 1.00 92.98 458 ILE B CA 1
ATOM 8597 C C . ILE B 1 459 ? 80.910 146.494 100.265 1.00 92.98 458 ILE B C 1
ATOM 8598 O O . ILE B 1 459 ? 80.592 147.622 99.864 1.00 92.98 458 ILE B O 1
ATOM 8603 N N . LYS B 1 460 ? 82.118 145.972 100.020 1.00 93.50 459 LYS B N 1
ATOM 8604 C CA . LYS B 1 460 ? 83.123 146.732 99.280 1.00 93.50 459 LYS B CA 1
ATOM 8605 C C . LYS B 1 460 ? 82.713 146.952 97.825 1.00 93.50 459 LYS B C 1
ATOM 8606 O O . LYS B 1 460 ? 82.862 148.062 97.297 1.00 93.50 459 LYS B O 1
ATOM 8612 N N . GLN B 1 461 ? 82.162 145.926 97.166 1.00 97.49 460 GLN B N 1
ATOM 8613 C CA . GLN B 1 461 ? 81.735 146.117 95.783 1.00 97.49 460 GLN B CA 1
ATOM 8614 C C . GLN B 1 461 ? 80.453 146.936 95.705 1.00 97.49 460 GLN B C 1
ATOM 8615 O O . GLN B 1 461 ? 80.247 147.655 94.722 1.00 97.49 460 GLN B O 1
ATOM 8621 N N . GLN B 1 462 ? 79.597 146.867 96.732 1.00 99.14 461 GLN B N 1
ATOM 8622 C CA . GLN B 1 462 ? 78.430 147.744 96.774 1.00 99.14 461 GLN B CA 1
ATOM 8623 C C . GLN B 1 462 ? 78.837 149.203 96.954 1.00 99.14 461 GLN B C 1
ATOM 8624 O O . GLN B 1 462 ? 78.222 150.100 96.366 1.00 99.14 461 GLN B O 1
ATOM 8630 N N . ALA B 1 463 ? 79.874 149.456 97.757 1.00 100.56 462 ALA B N 1
ATOM 8631 C CA . ALA B 1 463 ? 80.373 150.817 97.924 1.00 100.56 462 ALA B CA 1
ATOM 8632 C C . ALA B 1 463 ? 81.074 151.310 96.665 1.00 100.56 462 ALA B C 1
ATOM 8633 O O . ALA B 1 463 ? 81.022 152.504 96.347 1.00 100.56 462 ALA B O 1
ATOM 8635 N N . PHE B 1 464 ? 81.752 150.409 95.947 1.00 102.58 463 PHE B N 1
ATOM 8636 C CA . PHE B 1 464 ? 82.366 150.788 94.677 1.00 102.58 463 PHE B CA 1
ATOM 8637 C C . PHE B 1 464 ? 81.311 151.071 93.612 1.00 102.58 463 PHE B C 1
ATOM 8638 O O . PHE B 1 464 ? 81.490 151.963 92.775 1.00 102.58 463 PHE B O 1
ATOM 8640 N N . GLN B 1 465 ? 80.211 150.313 93.622 1.00 104.49 464 GLN B N 1
ATOM 8641 C CA . GLN B 1 465 ? 79.131 150.540 92.667 1.00 104.49 464 GLN B CA 1
ATOM 8642 C C . GLN B 1 465 ? 78.373 151.825 92.976 1.00 104.49 464 GLN B C 1
ATOM 8643 O O . GLN B 1 465 ? 78.027 152.584 92.063 1.00 104.49 464 GLN B O 1
ATOM 8649 N N . LYS B 1 466 ? 78.116 152.094 94.258 1.00 106.51 465 LYS B N 1
ATOM 8650 C CA . LYS B 1 466 ? 77.388 153.296 94.650 1.00 106.51 465 LYS B CA 1
ATOM 8651 C C . LYS B 1 466 ? 78.220 154.565 94.520 1.00 106.51 465 LYS B C 1
ATOM 8652 O O . LYS B 1 466 ? 77.648 155.661 94.545 1.00 106.51 465 LYS B O 1
ATOM 8654 N N . ALA B 1 467 ? 79.543 154.450 94.386 1.00 106.14 466 ALA B N 1
ATOM 8655 C CA . ALA B 1 467 ? 80.386 155.624 94.212 1.00 106.14 466 ALA B CA 1
ATOM 8656 C C . ALA B 1 467 ? 80.293 156.214 92.811 1.00 106.14 466 ALA B C 1
ATOM 8657 O O . ALA B 1 467 ? 80.687 157.369 92.613 1.00 106.14 466 ALA B O 1
ATOM 8659 N N . LYS B 1 468 ? 79.789 155.457 91.842 1.00 108.06 467 LYS B N 1
ATOM 8660 C CA . LYS B 1 468 ? 79.658 155.944 90.475 1.00 108.06 467 LYS B CA 1
ATOM 8661 C C . LYS B 1 468 ? 78.198 155.964 90.036 1.00 108.06 467 LYS B C 1
ATOM 8662 O O . LYS B 1 468 ? 77.595 154.917 89.805 1.00 108.06 467 LYS B O 1
ATOM 8668 N N . GLU B 1 478 ? 83.235 158.412 74.519 1.00 101.76 477 GLU B N 1
ATOM 8669 C CA . GLU B 1 478 ? 81.908 158.155 73.974 1.00 101.76 477 GLU B CA 1
ATOM 8670 C C . GLU B 1 478 ? 81.663 156.658 73.814 1.00 101.76 477 GLU B C 1
ATOM 8671 O O . GLU B 1 478 ? 80.515 156.208 73.861 1.00 101.76 477 GLU B O 1
ATOM 8673 N N . ASP B 1 479 ? 82.760 155.917 73.607 1.00 99.71 478 ASP B N 1
ATOM 8674 C CA . ASP B 1 479 ? 82.782 154.451 73.502 1.00 99.71 478 ASP B CA 1
ATOM 8675 C C . ASP B 1 479 ? 81.903 153.927 72.366 1.00 99.71 478 ASP B C 1
ATOM 8676 O O . ASP B 1 479 ? 81.295 152.861 72.487 1.00 99.71 478 ASP B O 1
ATOM 8681 N N . HIS B 1 480 ? 81.804 154.700 71.280 1.00 101.94 479 HIS B N 1
ATOM 8682 C CA . HIS B 1 480 ? 81.204 154.336 69.994 1.00 101.94 479 HIS B CA 1
ATOM 8683 C C . HIS B 1 480 ? 79.708 154.029 70.061 1.00 101.94 479 HIS B C 1
ATOM 8684 O O . HIS B 1 480 ? 79.156 153.521 69.082 1.00 101.94 479 HIS B O 1
ATOM 8691 N N . GLU B 1 481 ? 79.049 154.315 71.194 1.00 104.90 480 GLU B N 1
ATOM 8692 C CA . GLU B 1 481 ? 77.587 154.302 71.442 1.00 104.90 480 GLU B CA 1
ATOM 8693 C C . GLU B 1 481 ? 76.860 153.021 70.989 1.00 104.90 480 GLU B C 1
ATOM 8694 O O . GLU B 1 481 ? 75.635 153.031 70.833 1.00 104.90 480 GLU B O 1
ATOM 8700 N N . GLU B 1 482 ? 77.563 151.905 70.782 1.00 101.19 481 GLU B N 1
ATOM 8701 C CA . GLU B 1 482 ? 76.912 150.602 70.686 1.00 101.19 481 GLU B CA 1
ATOM 8702 C C . GLU B 1 482 ? 77.721 149.503 71.362 1.00 101.19 481 GLU B C 1
ATOM 8703 O O . GLU B 1 482 ? 77.336 148.330 71.286 1.00 101.19 481 GLU B O 1
ATOM 8709 N N . GLU B 1 483 ? 78.828 149.848 72.017 1.00 94.87 482 GLU B N 1
ATOM 8710 C CA . GLU B 1 483 ? 79.640 148.881 72.743 1.00 94.87 482 GLU B CA 1
ATOM 8711 C C . GLU B 1 483 ? 80.046 149.415 74.111 1.00 94.87 482 GLU B C 1
ATOM 8712 O O . GLU B 1 483 ? 80.975 148.883 74.727 1.00 94.87 482 GLU B O 1
ATOM 8718 N N . ALA B 1 484 ? 79.363 150.459 74.592 1.00 91.99 483 ALA B N 1
ATOM 8719 C CA . ALA B 1 484 ? 79.728 151.084 75.858 1.00 91.99 483 ALA B CA 1
ATOM 8720 C C . ALA B 1 484 ? 79.429 150.183 77.047 1.00 91.99 483 ALA B C 1
ATOM 8721 O O . ALA B 1 484 ? 80.109 150.278 78.075 1.00 91.99 483 ALA B O 1
ATOM 8723 N N . GLU B 1 485 ? 78.418 149.317 76.929 1.00 89.19 484 GLU B N 1
ATOM 8724 C CA . GLU B 1 485 ? 78.134 148.348 77.984 1.00 89.19 484 GLU B CA 1
ATOM 8725 C C . GLU B 1 485 ? 79.272 147.345 78.118 1.00 89.19 484 GLU B C 1
ATOM 8726 O O . GLU B 1 485 ? 79.712 147.042 79.234 1.00 89.19 484 GLU B O 1
ATOM 8732 N N . PHE B 1 486 ? 79.778 146.845 76.988 1.00 83.87 485 PHE B N 1
ATOM 8733 C CA . PHE B 1 486 ? 80.880 145.888 77.011 1.00 83.87 485 PHE B CA 1
ATOM 8734 C C . PHE B 1 486 ? 82.170 146.536 77.497 1.00 83.87 485 PHE B C 1
ATOM 8735 O O . PHE B 1 486 ? 82.941 145.917 78.239 1.00 83.87 485 PHE B O 1
ATOM 8743 N N . LEU B 1 487 ? 82.414 147.787 77.100 1.00 85.23 486 LEU B N 1
ATOM 8744 C CA . LEU B 1 487 ? 83.612 148.482 77.554 1.00 85.23 486 LEU B CA 1
ATOM 8745 C C . LEU B 1 487 ? 83.532 148.822 79.037 1.00 85.23 486 LEU B C 1
ATOM 8746 O O . LEU B 1 487 ? 84.543 148.758 79.742 1.00 85.23 486 LEU B O 1
ATOM 8751 N N . GLN B 1 488 ? 82.339 149.154 79.538 1.00 84.16 487 GLN B N 1
ATOM 8752 C CA . GLN B 1 488 ? 82.185 149.382 80.972 1.00 84.16 487 GLN B CA 1
ATOM 8753 C C . GLN B 1 488 ? 82.349 148.086 81.755 1.00 84.16 487 GLN B C 1
ATOM 8754 O O . GLN B 1 488 ? 82.923 148.084 82.851 1.00 84.16 487 GLN B O 1
ATOM 8760 N N . ARG B 1 489 ? 81.868 146.971 81.194 1.00 81.24 488 ARG B N 1
ATOM 8761 C CA . ARG B 1 489 ? 82.030 145.669 81.832 1.00 81.24 488 ARG B CA 1
ATOM 8762 C C . ARG B 1 489 ? 83.495 145.252 81.904 1.00 81.24 488 ARG B C 1
ATOM 8763 O O . ARG B 1 489 ? 83.957 144.759 82.939 1.00 81.24 488 ARG B O 1
ATOM 8771 N N . VAL B 1 490 ? 84.248 145.454 80.820 1.00 80.36 489 VAL B N 1
ATOM 8772 C CA . VAL B 1 490 ? 85.660 145.088 80.851 1.00 80.36 489 VAL B CA 1
ATOM 8773 C C . VAL B 1 490 ? 86.473 146.107 81.651 1.00 80.36 489 VAL B C 1
ATOM 8774 O O . VAL B 1 490 ? 87.534 145.765 82.186 1.00 80.36 489 VAL B O 1
ATOM 8778 N N . ARG B 1 491 ? 85.982 147.340 81.794 1.00 82.64 490 ARG B N 1
ATOM 8779 C CA . ARG B 1 491 ? 86.666 148.318 82.628 1.00 82.64 490 ARG B CA 1
ATOM 8780 C C . ARG B 1 491 ? 86.473 148.037 84.110 1.00 82.64 490 ARG B C 1
ATOM 8781 O O . ARG B 1 491 ? 87.400 148.247 84.898 1.00 82.64 490 ARG B O 1
ATOM 8789 N N . GLU B 1 492 ? 85.290 147.581 84.517 1.00 80.19 491 GLU B N 1
ATOM 8790 C CA . GLU B 1 492 ? 85.110 147.169 85.901 1.00 80.19 491 GLU B CA 1
ATOM 8791 C C . GLU B 1 492 ? 85.635 145.765 86.164 1.00 80.19 491 GLU B C 1
ATOM 8792 O O . GLU B 1 492 ? 85.808 145.393 87.328 1.00 80.19 491 GLU B O 1
ATOM 8798 N N . GLU B 1 493 ? 85.893 144.982 85.114 1.00 77.20 492 GLU B N 1
ATOM 8799 C CA . GLU B 1 493 ? 86.447 143.646 85.308 1.00 77.20 492 GLU B CA 1
ATOM 8800 C C . GLU B 1 493 ? 87.936 143.687 85.622 1.00 77.20 492 GLU B C 1
ATOM 8801 O O . GLU B 1 493 ? 88.424 142.855 86.394 1.00 77.20 492 GLU B O 1
ATOM 8807 N N . CYS B 1 494 ? 88.675 144.634 85.040 1.00 76.73 493 CYS B N 1
ATOM 8808 C CA . CYS B 1 494 ? 90.122 144.663 85.214 1.00 76.73 493 CYS B CA 1
ATOM 8809 C C . CYS B 1 494 ? 90.544 145.165 86.587 1.00 76.73 493 CYS B C 1
ATOM 8810 O O . CYS B 1 494 ? 91.685 144.923 86.993 1.00 76.73 493 CYS B O 1
ATOM 8813 N N . THR B 1 495 ? 89.662 145.856 87.305 1.00 74.04 494 THR B N 1
ATOM 8814 C CA . THR B 1 495 ? 89.965 146.308 88.655 1.00 74.04 494 THR B CA 1
ATOM 8815 C C . THR B 1 495 ? 89.824 145.208 89.694 1.00 74.04 494 THR B C 1
ATOM 8816 O O . THR B 1 495 ? 90.279 145.388 90.828 1.00 74.04 494 THR B O 1
ATOM 8820 N N . LEU B 1 496 ? 89.210 144.083 89.342 1.00 69.36 495 LEU B N 1
ATOM 8821 C CA . LEU B 1 496 ? 89.053 142.974 90.265 1.00 69.36 495 LEU B CA 1
ATOM 8822 C C . LEU B 1 496 ? 90.381 142.253 90.465 1.00 69.36 495 LEU B C 1
ATOM 8823 O O . LEU B 1 496 ? 91.311 142.372 89.665 1.00 69.36 495 LEU B O 1
ATOM 8828 N N . GLU B 1 497 ? 90.461 141.498 91.553 1.00 68.52 496 GLU B N 1
ATOM 8829 C CA . GLU B 1 497 ? 91.670 140.757 91.867 1.00 68.52 496 GLU B CA 1
ATOM 8830 C C . GLU B 1 497 ? 91.682 139.420 91.141 1.00 68.52 496 GLU B C 1
ATOM 8831 O O . GLU B 1 497 ? 90.636 138.827 90.869 1.00 68.52 496 GLU B O 1
ATOM 8833 N N . GLU B 1 498 ? 92.885 138.956 90.816 1.00 68.54 497 GLU B N 1
ATOM 8834 C CA . GLU B 1 498 ? 93.045 137.651 90.196 1.00 68.54 497 GLU B CA 1
ATOM 8835 C C . GLU B 1 498 ? 92.746 136.555 91.211 1.00 68.54 497 GLU B C 1
ATOM 8836 O O . GLU B 1 498 ? 93.182 136.623 92.363 1.00 68.54 497 GLU B O 1
ATOM 8842 N N . TYR B 1 499 ? 91.979 135.554 90.784 1.00 62.03 498 TYR B N 1
ATOM 8843 C CA . TYR B 1 499 ? 91.543 134.497 91.685 1.00 62.03 498 TYR B CA 1
ATOM 8844 C C . TYR B 1 499 ? 92.708 133.594 92.068 1.00 62.03 498 TYR B C 1
ATOM 8845 O O . TYR B 1 499 ? 93.464 133.137 91.207 1.00 62.03 498 TYR B O 1
ATOM 8854 N N . ASP B 1 500 ? 92.846 133.336 93.365 1.00 62.21 499 ASP B N 1
ATOM 8855 C CA . ASP B 1 500 ? 93.896 132.481 93.899 1.00 62.21 499 ASP B CA 1
ATOM 8856 C C . ASP B 1 500 ? 93.264 131.206 94.439 1.00 62.21 499 ASP B C 1
ATOM 8857 O O . ASP B 1 500 ? 92.413 131.260 95.332 1.00 62.21 499 ASP B O 1
ATOM 8862 N N . VAL B 1 501 ? 93.687 130.065 93.898 1.00 57.31 500 VAL B N 1
ATOM 8863 C CA . VAL B 1 501 ? 93.147 128.779 94.321 1.00 57.31 500 VAL B CA 1
ATOM 8864 C C . VAL B 1 501 ? 93.878 128.238 95.550 1.00 57.31 500 VAL B C 1
ATOM 8865 O O . VAL B 1 501 ? 93.306 127.428 96.303 1.00 57.31 500 VAL B O 1
ATOM 8869 N N . SER B 1 502 ? 95.101 128.712 95.808 1.00 57.12 501 SER B N 1
ATOM 8870 C CA . SER B 1 502 ? 95.890 128.207 96.922 1.00 57.12 501 SER B CA 1
ATOM 8871 C C . SER B 1 502 ? 95.322 128.641 98.264 1.00 57.12 501 SER B C 1
ATOM 8872 O O . SER B 1 502 ? 95.461 127.914 99.249 1.00 57.12 501 SER B O 1
ATOM 8875 N N . GLY B 1 503 ? 94.665 129.802 98.320 1.00 55.73 502 GLY B N 1
ATOM 8876 C CA . GLY B 1 503 ? 94.020 130.218 99.557 1.00 55.73 502 GLY B CA 1
ATOM 8877 C C . GLY B 1 503 ? 92.848 129.333 99.939 1.00 55.73 502 GLY B C 1
ATOM 8878 O O . GLY B 1 503 ? 92.675 128.988 101.113 1.00 55.73 502 GLY B O 1
ATOM 8879 N N . ASP B 1 504 ? 92.039 128.941 98.954 1.00 55.12 503 ASP B N 1
ATOM 8880 C CA . ASP B 1 504 ? 90.920 128.043 99.216 1.00 55.12 503 ASP B CA 1
ATOM 8881 C C . ASP B 1 504 ? 91.401 126.639 99.565 1.00 55.12 503 ASP B C 1
ATOM 8882 O O . ASP B 1 504 ? 90.827 125.980 100.450 1.00 55.12 503 ASP B O 1
ATOM 8887 N N . TYR B 1 505 ? 92.460 126.175 98.885 1.00 52.22 504 TYR B N 1
ATOM 8888 C CA . TYR B 1 505 ? 93.119 124.930 99.274 1.00 52.22 504 TYR B CA 1
ATOM 8889 C C . TYR B 1 505 ? 93.633 124.994 100.704 1.00 52.22 504 TYR B C 1
ATOM 8890 O O . TYR B 1 505 ? 93.498 124.026 101.459 1.00 52.22 504 TYR B O 1
ATOM 8899 N N . ARG B 1 506 ? 94.217 126.131 101.091 1.00 53.40 505 ARG B N 1
ATOM 8900 C CA . ARG B 1 506 ? 94.732 126.310 102.441 1.00 53.40 505 ARG B CA 1
ATOM 8901 C C . ARG B 1 506 ? 93.616 126.273 103.473 1.00 53.40 505 ARG B C 1
ATOM 8902 O O . ARG B 1 506 ? 93.765 125.646 104.527 1.00 53.40 505 ARG B O 1
ATOM 8910 N N . GLU B 1 507 ? 92.489 126.924 103.172 1.00 56.22 506 GLU B N 1
ATOM 8911 C CA . GLU B 1 507 ? 91.355 126.935 104.092 1.00 56.22 506 GLU B CA 1
ATOM 8912 C C . GLU B 1 507 ? 90.789 125.533 104.295 1.00 56.22 506 GLU B C 1
ATOM 8913 O O . GLU B 1 507 ? 90.506 125.127 105.431 1.00 56.22 506 GLU B O 1
ATOM 8919 N N . MET B 1 508 ? 90.669 124.757 103.213 1.00 52.77 507 MET B N 1
ATOM 8920 C CA . MET B 1 508 ? 90.162 123.394 103.366 1.00 52.77 507 MET B CA 1
ATOM 8921 C C . MET B 1 508 ? 91.176 122.469 104.034 1.00 52.77 507 MET B C 1
ATOM 8922 O O . MET B 1 508 ? 90.777 121.557 104.769 1.00 52.77 507 MET B O 1
ATOM 8927 N N . VAL B 1 509 ? 92.477 122.699 103.823 1.00 50.91 508 VAL B N 1
ATOM 8928 C CA . VAL B 1 509 ? 93.498 121.912 104.511 1.00 50.91 508 VAL B CA 1
ATOM 8929 C C . VAL B 1 509 ? 93.474 122.189 106.014 1.00 50.91 508 VAL B C 1
ATOM 8930 O O . VAL B 1 509 ? 93.571 121.261 106.828 1.00 50.91 508 VAL B O 1
ATOM 8934 N N . MET B 1 510 ? 93.293 123.453 106.411 1.00 52.94 509 MET B N 1
ATOM 8935 C CA . MET B 1 510 ? 93.197 123.762 107.840 1.00 52.94 509 MET B CA 1
ATOM 8936 C C . MET B 1 510 ? 91.916 123.215 108.455 1.00 52.94 509 MET B C 1
ATOM 8937 O O . MET B 1 510 ? 91.914 122.803 109.622 1.00 52.94 509 MET B O 1
ATOM 8942 N N . GLN B 1 511 ? 90.819 123.202 107.692 1.00 51.59 510 GLN B N 1
ATOM 8943 C CA . GLN B 1 511 ? 89.591 122.581 108.184 1.00 51.59 510 GLN B CA 1
ATOM 8944 C C . GLN B 1 511 ? 89.770 121.079 108.393 1.00 51.59 510 GLN B C 1
ATOM 8945 O O . GLN B 1 511 ? 89.304 120.522 109.401 1.00 51.59 510 GLN B O 1
ATOM 8951 N N . PHE B 1 512 ? 90.459 120.413 107.457 1.00 51.01 511 PHE B N 1
ATOM 8952 C CA . PHE B 1 512 ? 90.790 118.999 107.619 1.00 51.01 511 PHE B CA 1
ATOM 8953 C C . PHE B 1 512 ? 91.678 118.778 108.833 1.00 51.01 511 PHE B C 1
ATOM 8954 O O . PHE B 1 512 ? 91.547 117.768 109.528 1.00 51.01 511 PHE B O 1
ATOM 8962 N N . GLY B 1 513 ? 92.592 119.712 109.096 1.00 51.55 512 GLY B N 1
ATOM 8963 C CA . GLY B 1 513 ? 93.425 119.605 110.281 1.00 51.55 512 GLY B CA 1
ATOM 8964 C C . GLY B 1 513 ? 92.640 119.742 111.572 1.00 51.55 512 GLY B C 1
ATOM 8965 O O . GLY B 1 513 ? 92.911 119.029 112.542 1.00 51.55 512 GLY B O 1
ATOM 8966 N N . TYR B 1 514 ? 91.656 120.652 111.597 1.00 52.07 513 TYR B N 1
ATOM 8967 C CA . TYR B 1 514 ? 90.759 120.774 112.750 1.00 52.07 513 TYR B CA 1
ATOM 8968 C C . TYR B 1 514 ? 90.016 119.471 113.012 1.00 52.07 513 TYR B C 1
ATOM 8969 O O . TYR B 1 514 ? 89.964 119.000 114.154 1.00 52.07 513 TYR B O 1
ATOM 8978 N N . VAL B 1 515 ? 89.474 118.861 111.950 1.00 50.51 514 VAL B N 1
ATOM 8979 C CA . VAL B 1 515 ? 88.766 117.587 112.097 1.00 50.51 514 VAL B CA 1
ATOM 8980 C C . VAL B 1 515 ? 89.720 116.482 112.543 1.00 50.51 514 VAL B C 1
ATOM 8981 O O . VAL B 1 515 ? 89.388 115.662 113.408 1.00 50.51 514 VAL B O 1
ATOM 8985 N N . ALA B 1 516 ? 90.933 116.467 111.990 1.00 51.14 515 ALA B N 1
ATOM 8986 C CA . ALA B 1 516 ? 91.837 115.346 112.207 1.00 51.14 515 ALA B CA 1
ATOM 8987 C C . ALA B 1 516 ? 92.453 115.362 113.599 1.00 51.14 515 ALA B C 1
ATOM 8988 O O . ALA B 1 516 ? 92.596 114.304 114.222 1.00 51.14 515 ALA B O 1
ATOM 8990 N N . MET B 1 517 ? 92.833 116.535 114.116 1.00 52.93 516 MET B N 1
ATOM 8991 C CA . MET B 1 517 ? 93.537 116.547 115.390 1.00 52.93 516 MET B CA 1
ATOM 8992 C C . MET B 1 517 ? 92.894 117.371 116.493 1.00 52.93 516 MET B C 1
ATOM 8993 O O . MET B 1 517 ? 93.487 117.480 117.568 1.00 52.93 516 MET B O 1
ATOM 8998 N N . PHE B 1 518 ? 91.706 117.935 116.295 1.00 54.92 517 PHE B N 1
ATOM 8999 C CA . PHE B 1 518 ? 91.085 118.651 117.396 1.00 54.92 517 PHE B CA 1
ATOM 9000 C C . PHE B 1 518 ? 89.590 118.419 117.517 1.00 54.92 517 PHE B C 1
ATOM 9001 O O . PHE B 1 518 ? 88.964 119.016 118.395 1.00 54.92 517 PHE B O 1
ATOM 9009 N N . SER B 1 519 ? 89.001 117.563 116.689 1.00 56.08 518 SER B N 1
ATOM 9010 C CA . SER B 1 519 ? 87.568 117.329 116.769 1.00 56.08 518 SER B CA 1
ATOM 9011 C C . SER B 1 519 ? 87.187 116.367 117.882 1.00 56.08 518 SER B C 1
ATOM 9012 O O . SER B 1 519 ? 85.994 116.200 118.140 1.00 56.08 518 SER B O 1
ATOM 9015 N N . VAL B 1 520 ? 88.153 115.733 118.548 1.00 56.65 519 VAL B N 1
ATOM 9016 C CA . VAL B 1 520 ? 87.809 114.853 119.657 1.00 56.65 519 VAL B CA 1
ATOM 9017 C C . VAL B 1 520 ? 87.395 115.664 120.881 1.00 56.65 519 VAL B C 1
ATOM 9018 O O . VAL B 1 520 ? 86.642 115.168 121.729 1.00 56.65 519 VAL B O 1
ATOM 9022 N N . ALA B 1 521 ? 87.832 116.923 120.976 1.00 59.93 520 ALA B N 1
ATOM 9023 C CA . ALA B 1 521 ? 87.410 117.774 122.081 1.00 59.93 520 ALA B CA 1
ATOM 9024 C C . ALA B 1 521 ? 85.957 118.200 121.924 1.00 59.93 520 ALA B C 1
ATOM 9025 O O . ALA B 1 521 ? 85.192 118.187 122.894 1.00 59.93 520 ALA B O 1
ATOM 9027 N N . TRP B 1 522 ? 85.559 118.579 120.713 1.00 61.74 521 TRP B N 1
ATOM 9028 C CA . TRP B 1 522 ? 84.172 118.920 120.407 1.00 61.74 521 TRP B CA 1
ATOM 9029 C C . TRP B 1 522 ? 83.758 118.139 119.167 1.00 61.74 521 TRP B C 1
ATOM 9030 O O . TRP B 1 522 ? 84.105 118.534 118.040 1.00 61.74 521 TRP B O 1
ATOM 9041 N N . PRO B 1 523 ? 83.030 117.030 119.327 1.00 59.98 522 PRO B N 1
ATOM 9042 C CA . PRO B 1 523 ? 82.740 116.158 118.178 1.00 59.98 522 PRO B CA 1
ATOM 9043 C C . PRO B 1 523 ? 81.726 116.720 117.196 1.00 59.98 522 PRO B C 1
ATOM 9044 O O . PRO B 1 523 ? 81.627 116.196 116.080 1.00 59.98 522 PRO B O 1
ATOM 9048 N N . LEU B 1 524 ? 80.986 117.762 117.555 1.00 61.83 523 LEU B N 1
ATOM 9049 C CA . LEU B 1 524 ? 80.003 118.344 116.651 1.00 61.83 523 LEU B CA 1
ATOM 9050 C C . LEU B 1 524 ? 80.627 119.217 115.572 1.00 61.83 523 LEU B C 1
ATOM 9051 O O . LEU B 1 524 ? 79.927 119.555 114.608 1.00 61.83 523 LEU B O 1
ATOM 9056 N N . ALA B 1 525 ? 81.920 119.548 115.712 1.00 60.06 524 ALA B N 1
ATOM 9057 C CA . ALA B 1 525 ? 82.577 120.550 114.875 1.00 60.06 524 ALA B CA 1
ATOM 9058 C C . ALA B 1 525 ? 82.575 120.169 113.405 1.00 60.06 524 ALA B C 1
ATOM 9059 O O . ALA B 1 525 ? 82.284 121.021 112.553 1.00 60.06 524 ALA B O 1
ATOM 9061 N N . ALA B 1 526 ? 82.851 118.893 113.108 1.00 57.27 525 ALA B N 1
ATOM 9062 C CA . ALA B 1 526 ? 82.806 118.385 111.741 1.00 57.27 525 ALA B CA 1
ATOM 9063 C C . ALA B 1 526 ? 81.435 118.577 111.114 1.00 57.27 525 ALA B C 1
ATOM 9064 O O . ALA B 1 526 ? 81.355 118.956 109.937 1.00 57.27 525 ALA B O 1
ATOM 9066 N N . CYS B 1 527 ? 80.367 118.390 111.911 1.00 58.80 526 CYS B N 1
ATOM 9067 C CA . CYS B 1 527 ? 79.005 118.665 111.458 1.00 58.80 526 CYS B CA 1
ATOM 9068 C C . CYS B 1 527 ? 78.869 120.099 110.981 1.00 58.80 526 CYS B C 1
ATOM 9069 O O . CYS B 1 527 ? 78.388 120.337 109.861 1.00 58.80 526 CYS B O 1
ATOM 9072 N N . CYS B 1 528 ? 79.385 121.048 111.776 1.00 59.65 527 CYS B N 1
ATOM 9073 C CA . CYS B 1 528 ? 79.377 122.454 111.387 1.00 59.65 527 CYS B CA 1
ATOM 9074 C C . CYS B 1 528 ? 80.173 122.660 110.113 1.00 59.65 527 CYS B C 1
ATOM 9075 O O . CYS B 1 528 ? 79.691 123.315 109.174 1.00 59.65 527 CYS B O 1
ATOM 9078 N N . PHE B 1 529 ? 81.336 121.996 110.021 1.00 54.00 528 PHE B N 1
ATOM 9079 C CA . PHE B 1 529 ? 82.177 122.095 108.837 1.00 54.00 528 PHE B CA 1
ATOM 9080 C C . PHE B 1 529 ? 81.461 121.554 107.616 1.00 54.00 528 PHE B C 1
ATOM 9081 O O . PHE B 1 529 ? 81.570 122.152 106.534 1.00 54.00 528 PHE B O 1
ATOM 9089 N N . LEU B 1 530 ? 80.645 120.505 107.814 1.00 52.30 529 LEU B N 1
ATOM 9090 C CA . LEU B 1 530 ? 79.854 119.932 106.732 1.00 52.30 529 LEU B CA 1
ATOM 9091 C C . LEU B 1 530 ? 78.923 120.974 106.139 1.00 52.30 529 LEU B C 1
ATOM 9092 O O . LEU B 1 530 ? 78.937 121.201 104.920 1.00 52.30 529 LEU B O 1
ATOM 9097 N N . VAL B 1 531 ? 78.223 121.712 107.012 1.00 51.59 530 VAL B N 1
ATOM 9098 C CA . VAL B 1 531 ? 77.314 122.758 106.553 1.00 51.59 530 VAL B CA 1
ATOM 9099 C C . VAL B 1 531 ? 78.100 123.853 105.858 1.00 51.59 530 VAL B C 1
ATOM 9100 O O . VAL B 1 531 ? 77.720 124.311 104.769 1.00 51.59 530 VAL B O 1
ATOM 9104 N N . ASN B 1 532 ? 79.278 124.181 106.412 1.00 52.21 531 ASN B N 1
ATOM 9105 C CA . ASN B 1 532 ? 80.129 125.205 105.826 1.00 52.21 531 ASN B CA 1
ATOM 9106 C C . ASN B 1 532 ? 80.606 124.792 104.447 1.00 52.21 531 ASN B C 1
ATOM 9107 O O . ASN B 1 532 ? 80.625 125.623 103.529 1.00 52.21 531 ASN B O 1
ATOM 9112 N N . ASN B 1 533 ? 80.879 123.493 104.264 1.00 50.19 532 ASN B N 1
ATOM 9113 C CA . ASN B 1 533 ? 81.351 123.029 102.969 1.00 50.19 532 ASN B CA 1
ATOM 9114 C C . ASN B 1 533 ? 80.254 123.136 101.925 1.00 50.19 532 ASN B C 1
ATOM 9115 O O . ASN B 1 533 ? 80.533 123.465 100.765 1.00 50.19 532 ASN B O 1
ATOM 9120 N N . TRP B 1 534 ? 78.993 122.954 102.341 1.00 50.51 533 TRP B N 1
ATOM 9121 C CA . TRP B 1 534 ? 77.899 123.115 101.393 1.00 50.51 533 TRP B CA 1
ATOM 9122 C C . TRP B 1 534 ? 77.752 124.571 100.989 1.00 50.51 533 TRP B C 1
ATOM 9123 O O . TRP B 1 534 ? 77.362 124.870 99.855 1.00 50.51 533 TRP B O 1
ATOM 9134 N N . VAL B 1 535 ? 78.085 125.491 101.894 1.00 51.53 534 VAL B N 1
ATOM 9135 C CA . VAL B 1 535 ? 78.133 126.885 101.487 1.00 51.53 534 VAL B CA 1
ATOM 9136 C C . VAL B 1 535 ? 79.342 127.121 100.598 1.00 51.53 534 VAL B C 1
ATOM 9137 O O . VAL B 1 535 ? 79.244 127.828 99.585 1.00 51.53 534 VAL B O 1
ATOM 9141 N N . GLU B 1 536 ? 80.472 126.468 100.917 1.00 53.30 535 GLU B N 1
ATOM 9142 C CA . GLU B 1 536 ? 81.757 126.827 100.320 1.00 53.30 535 GLU B CA 1
ATOM 9143 C C . GLU B 1 536 ? 81.791 126.514 98.832 1.00 53.30 535 GLU B C 1
ATOM 9144 O O . GLU B 1 536 ? 82.167 127.380 98.029 1.00 53.30 535 GLU B O 1
ATOM 9150 N N . LEU B 1 537 ? 81.293 125.326 98.456 1.00 51.00 536 LEU B N 1
ATOM 9151 C CA . LEU B 1 537 ? 81.159 124.916 97.057 1.00 51.00 536 LEU B CA 1
ATOM 9152 C C . LEU B 1 537 ? 80.332 125.898 96.245 1.00 51.00 536 LEU B C 1
ATOM 9153 O O . LEU B 1 537 ? 80.548 126.043 95.038 1.00 51.00 536 LEU B O 1
ATOM 9158 N N . ARG B 1 538 ? 79.394 126.585 96.885 1.00 52.96 537 ARG B N 1
ATOM 9159 C CA . ARG B 1 538 ? 78.673 127.637 96.197 1.00 52.96 537 ARG B CA 1
ATOM 9160 C C . ARG B 1 538 ? 79.389 128.970 96.320 1.00 52.96 537 ARG B C 1
ATOM 9161 O O . ARG B 1 538 ? 79.567 129.660 95.308 1.00 52.96 537 ARG B O 1
ATOM 9169 N N . SER B 1 539 ? 79.874 129.304 97.524 1.00 54.48 538 SER B N 1
ATOM 9170 C CA . SER B 1 539 ? 80.312 130.673 97.789 1.00 54.48 538 SER B CA 1
ATOM 9171 C C . SER B 1 539 ? 81.621 130.979 97.080 1.00 54.48 538 SER B C 1
ATOM 9172 O O . SER B 1 539 ? 81.762 132.045 96.468 1.00 54.48 538 SER B O 1
ATOM 9175 N N . ASP B 1 540 ? 82.566 130.034 97.122 1.00 54.96 539 ASP B N 1
ATOM 9176 C CA . ASP B 1 540 ? 83.780 130.142 96.322 1.00 54.96 539 ASP B CA 1
ATOM 9177 C C . ASP B 1 540 ? 83.462 130.188 94.837 1.00 54.96 539 ASP B C 1
ATOM 9178 O O . ASP B 1 540 ? 84.145 130.898 94.088 1.00 54.96 539 ASP B O 1
ATOM 9183 N N . ALA B 1 541 ? 82.406 129.479 94.413 1.00 54.25 540 ALA B N 1
ATOM 9184 C CA . ALA B 1 541 ? 81.918 129.599 93.045 1.00 54.25 540 ALA B CA 1
ATOM 9185 C C . ALA B 1 541 ? 81.484 131.024 92.751 1.00 54.25 540 ALA B C 1
ATOM 9186 O O . ALA B 1 541 ? 81.865 131.596 91.721 1.00 54.25 540 ALA B O 1
ATOM 9188 N N . LEU B 1 542 ? 80.761 131.640 93.695 1.00 56.31 541 LEU B N 1
ATOM 9189 C CA . LEU B 1 542 ? 80.406 133.047 93.571 1.00 56.31 541 LEU B CA 1
ATOM 9190 C C . LEU B 1 542 ? 81.642 133.931 93.603 1.00 56.31 541 LEU B C 1
ATOM 9191 O O . LEU B 1 542 ? 81.674 134.970 92.933 1.00 56.31 541 LEU B O 1
ATOM 9196 N N . LYS B 1 543 ? 82.688 133.497 94.319 1.00 57.94 542 LYS B N 1
ATOM 9197 C CA . LYS B 1 543 ? 83.937 134.247 94.350 1.00 57.94 542 LYS B CA 1
ATOM 9198 C C . LYS B 1 543 ? 84.618 134.232 92.989 1.00 57.94 542 LYS B C 1
ATOM 9199 O O . LYS B 1 543 ? 85.362 135.158 92.652 1.00 57.94 542 LYS B O 1
ATOM 9205 N N . ILE B 1 544 ? 84.361 133.201 92.182 1.00 56.66 543 ILE B N 1
ATOM 9206 C CA . ILE B 1 544 ? 84.876 133.211 90.820 1.00 56.66 543 ILE B CA 1
ATOM 9207 C C . ILE B 1 544 ? 83.864 133.871 89.889 1.00 56.66 543 ILE B C 1
ATOM 9208 O O . ILE B 1 544 ? 84.219 134.387 88.824 1.00 56.66 543 ILE B O 1
ATOM 9213 N N . ALA B 1 545 ? 82.600 133.932 90.310 1.00 58.69 544 ALA B N 1
ATOM 9214 C CA . ALA B 1 545 ? 81.556 134.427 89.421 1.00 58.69 544 ALA B CA 1
ATOM 9215 C C . ALA B 1 545 ? 81.586 135.947 89.319 1.00 58.69 544 ALA B C 1
ATOM 9216 O O . ALA B 1 545 ? 81.738 136.505 88.227 1.00 58.69 544 ALA B O 1
ATOM 9218 N N . ILE B 1 546 ? 81.443 136.636 90.448 1.00 59.73 545 ILE B N 1
ATOM 9219 C CA . ILE B 1 546 ? 81.284 138.083 90.440 1.00 59.73 545 ILE B CA 1
ATOM 9220 C C . ILE B 1 546 ? 82.409 138.822 91.156 1.00 59.73 545 ILE B C 1
ATOM 9221 O O . ILE B 1 546 ? 82.565 140.032 90.935 1.00 59.73 545 ILE B O 1
ATOM 9226 N N . SER B 1 547 ? 83.191 138.153 91.998 1.00 62.17 546 SER B N 1
ATOM 9227 C CA . SER B 1 547 ? 84.156 138.832 92.849 1.00 62.17 546 SER B CA 1
ATOM 9228 C C . SER B 1 547 ? 85.587 138.756 92.342 1.00 62.17 546 SER B C 1
ATOM 9229 O O . SER B 1 547 ? 86.484 139.307 92.987 1.00 62.17 546 SER B O 1
ATOM 9232 N N . SER B 1 548 ? 85.833 138.095 91.214 1.00 64.68 547 SER B N 1
ATOM 9233 C CA . SER B 1 548 ? 87.189 137.969 90.702 1.00 64.68 547 SER B CA 1
ATOM 9234 C C . SER B 1 548 ? 87.151 137.905 89.186 1.00 64.68 547 SER B C 1
ATOM 9235 O O . SER B 1 548 ? 86.123 137.592 88.582 1.00 64.68 547 SER B O 1
ATOM 9238 N N . ARG B 1 549 ? 88.292 138.206 88.577 1.00 69.52 548 ARG B N 1
ATOM 9239 C CA . ARG B 1 549 ? 88.433 138.049 87.142 1.00 69.52 548 ARG B CA 1
ATOM 9240 C C . ARG B 1 549 ? 88.621 136.576 86.796 1.00 69.52 548 ARG B C 1
ATOM 9241 O O . ARG B 1 549 ? 88.863 135.731 87.661 1.00 69.52 548 ARG B O 1
ATOM 9249 N N . ARG B 1 550 ? 88.500 136.272 85.513 1.00 66.53 549 ARG B N 1
ATOM 9250 C CA . ARG B 1 550 ? 88.630 134.896 85.060 1.00 66.53 549 ARG B CA 1
ATOM 9251 C C . ARG B 1 550 ? 90.088 134.462 85.131 1.00 66.53 549 ARG B C 1
ATOM 9252 O O . ARG B 1 550 ? 90.960 135.146 84.583 1.00 66.53 549 ARG B O 1
ATOM 9260 N N . PRO B 1 551 ? 90.398 133.358 85.804 1.00 65.80 550 PRO B N 1
ATOM 9261 C CA . PRO B 1 551 ? 91.792 132.924 85.904 1.00 65.80 550 PRO B CA 1
ATOM 9262 C C . PRO B 1 551 ? 92.284 132.319 84.600 1.00 65.80 550 PRO B C 1
ATOM 9263 O O . PRO B 1 551 ? 91.501 131.863 83.764 1.00 65.80 550 PRO B O 1
ATOM 9267 N N . ILE B 1 552 ? 93.599 132.335 84.432 1.00 65.60 551 ILE B N 1
ATOM 9268 C CA . ILE B 1 552 ? 94.220 131.660 83.288 1.00 65.60 551 ILE B CA 1
ATOM 9269 C C . ILE B 1 552 ? 94.072 130.154 83.463 1.00 65.60 551 ILE B C 1
ATOM 9270 O O . ILE B 1 552 ? 94.398 129.627 84.541 1.00 65.60 551 ILE B O 1
ATOM 9275 N N . PRO B 1 553 ? 93.571 129.426 82.463 1.00 63.35 552 PRO B N 1
ATOM 9276 C CA . PRO B 1 553 ? 93.408 127.975 82.617 1.00 63.35 552 PRO B CA 1
ATOM 9277 C C . PRO B 1 553 ? 94.735 127.237 82.636 1.00 63.35 552 PRO B C 1
ATOM 9278 O O . PRO B 1 553 ? 95.414 127.140 81.612 1.00 63.35 552 PRO B O 1
ATOM 9282 N N . TRP B 1 554 ? 95.112 126.717 83.798 1.00 63.58 553 TRP B N 1
ATOM 9283 C CA . TRP B 1 554 ? 96.348 125.972 83.960 1.00 63.58 553 TRP B CA 1
ATOM 9284 C C . TRP B 1 554 ? 96.037 124.505 84.217 1.00 63.58 553 TRP B C 1
ATOM 9285 O O . TRP B 1 554 ? 95.077 124.168 84.912 1.00 63.58 553 TRP B O 1
ATOM 9296 N N . ARG B 1 555 ? 96.864 123.637 83.648 1.00 64.14 554 ARG B N 1
ATOM 9297 C CA . ARG B 1 555 ? 96.690 122.199 83.771 1.00 64.14 554 ARG B CA 1
ATOM 9298 C C . ARG B 1 555 ? 97.496 121.690 84.955 1.00 64.14 554 ARG B C 1
ATOM 9299 O O . ARG B 1 555 ? 98.691 121.979 85.068 1.00 64.14 554 ARG B O 1
ATOM 9307 N N . THR B 1 556 ? 96.840 120.941 85.834 1.00 60.60 555 THR B N 1
ATOM 9308 C CA . THR B 1 556 ? 97.488 120.354 86.996 1.00 60.60 555 THR B CA 1
ATOM 9309 C C . THR B 1 556 ? 97.173 118.871 87.056 1.00 60.60 555 THR B C 1
ATOM 9310 O O . THR B 1 556 ? 96.044 118.451 86.791 1.00 60.60 555 THR B O 1
ATOM 9314 N N . ASP B 1 557 ? 98.189 118.079 87.400 1.00 64.57 556 ASP B N 1
ATOM 9315 C CA . ASP B 1 557 ? 98.000 116.644 87.558 1.00 64.57 556 ASP B CA 1
ATOM 9316 C C . ASP B 1 557 ? 97.257 116.340 88.852 1.00 64.57 556 ASP B C 1
ATOM 9317 O O . ASP B 1 557 ? 96.484 115.380 88.919 1.00 64.57 556 ASP B O 1
ATOM 9322 N N . SER B 1 558 ? 97.450 117.170 89.871 1.00 58.82 557 SER B N 1
ATOM 9323 C CA . SER B 1 558 ? 96.946 116.913 91.209 1.00 58.82 557 SER B CA 1
ATOM 9324 C C . SER B 1 558 ? 96.653 118.248 91.879 1.00 58.82 557 SER B C 1
ATOM 9325 O O . SER B 1 558 ? 96.748 119.310 91.258 1.00 58.82 557 SER B O 1
ATOM 9328 N N . ILE B 1 559 ? 96.291 118.192 93.163 1.00 54.66 558 ILE B N 1
ATOM 9329 C CA . ILE B 1 559 ? 96.280 119.400 93.982 1.00 54.66 558 ILE B CA 1
ATOM 9330 C C . ILE B 1 559 ? 97.672 119.762 94.466 1.00 54.66 558 ILE B C 1
ATOM 9331 O O . ILE B 1 559 ? 97.869 120.863 94.993 1.00 54.66 558 ILE B O 1
ATOM 9336 N N . GLY B 1 560 ? 98.640 118.866 94.300 1.00 56.39 559 GLY B N 1
ATOM 9337 C CA . GLY B 1 560 ? 100.027 119.181 94.527 1.00 56.39 559 GLY B CA 1
ATOM 9338 C C . GLY B 1 560 ? 100.470 118.988 95.961 1.00 56.39 559 GLY B C 1
ATOM 9339 O O . GLY B 1 560 ? 100.055 118.045 96.649 1.00 56.39 559 GLY B O 1
ATOM 9340 N N . PRO B 1 561 ? 101.313 119.912 96.443 1.00 55.69 560 PRO B N 1
ATOM 9341 C CA . PRO B 1 561 ? 101.936 119.741 97.766 1.00 55.69 560 PRO B CA 1
ATOM 9342 C C . PRO B 1 561 ? 100.964 119.792 98.928 1.00 55.69 560 PRO B C 1
ATOM 9343 O O . PRO B 1 561 ? 101.330 119.346 100.026 1.00 55.69 560 PRO B O 1
ATOM 9347 N N . TRP B 1 562 ? 99.740 120.292 98.709 1.00 51.89 561 TRP B N 1
ATOM 9348 C CA . TRP B 1 562 ? 98.690 120.227 99.720 1.00 51.89 561 TRP B CA 1
ATOM 9349 C C . TRP B 1 562 ? 98.393 118.796 100.136 1.00 51.89 561 TRP B C 1
ATOM 9350 O O . TRP B 1 562 ? 98.062 118.561 101.306 1.00 51.89 561 TRP B O 1
ATOM 9361 N N . LEU B 1 563 ? 98.533 117.845 99.197 1.00 52.98 562 LEU B N 1
ATOM 9362 C CA . LEU B 1 563 ? 98.451 116.418 99.502 1.00 52.98 562 LEU B CA 1
ATOM 9363 C C . LEU B 1 563 ? 99.386 116.045 100.640 1.00 52.98 562 LEU B C 1
ATOM 9364 O O . LEU B 1 563 ? 98.960 115.439 101.633 1.00 52.98 562 LEU B O 1
ATOM 9369 N N . THR B 1 564 ? 100.647 116.494 100.541 1.00 54.35 563 THR B N 1
ATOM 9370 C CA . THR B 1 564 ? 101.634 116.253 101.589 1.00 54.35 563 THR B CA 1
ATOM 9371 C C . THR B 1 564 ? 101.186 116.867 102.903 1.00 54.35 563 THR B C 1
ATOM 9372 O O . THR B 1 564 ? 101.250 116.207 103.951 1.00 54.35 563 THR B O 1
ATOM 9376 N N . ALA B 1 565 ? 100.621 118.083 102.835 1.00 52.28 564 ALA B N 1
ATOM 9377 C CA . ALA B 1 565 ? 100.098 118.745 104.023 1.00 52.28 564 ALA B CA 1
ATOM 9378 C C . ALA B 1 565 ? 98.982 117.930 104.649 1.00 52.28 564 ALA B C 1
ATOM 9379 O O . ALA B 1 565 ? 99.000 117.686 105.865 1.00 52.28 564 ALA B O 1
ATOM 9381 N N . LEU B 1 566 ? 98.085 117.392 103.805 1.00 51.03 565 LEU B N 1
ATOM 9382 C CA . LEU B 1 566 ? 97.001 116.548 104.292 1.00 51.03 565 LEU B CA 1
ATOM 9383 C C . LEU B 1 566 ? 97.555 115.307 104.963 1.00 51.03 565 LEU B C 1
ATOM 9384 O O . LEU B 1 566 ? 97.115 114.945 106.064 1.00 51.03 565 LEU B O 1
ATOM 9389 N N . SER B 1 567 ? 98.608 114.727 104.365 1.00 52.17 566 SER B N 1
ATOM 9390 C CA . SER B 1 567 ? 99.248 113.549 104.935 1.00 52.17 566 SER B CA 1
ATOM 9391 C C . SER B 1 567 ? 99.829 113.868 106.298 1.00 52.17 566 SER B C 1
ATOM 9392 O O . SER B 1 567 ? 99.604 113.120 107.261 1.00 52.17 566 SER B O 1
ATOM 9395 N N . PHE B 1 568 ? 100.470 115.038 106.418 1.00 53.03 567 PHE B N 1
ATOM 9396 C CA . PHE B 1 568 ? 101.008 115.454 107.704 1.00 53.03 567 PHE B CA 1
ATOM 9397 C C . PHE B 1 568 ? 99.887 115.681 108.701 1.00 53.03 567 PHE B C 1
ATOM 9398 O O . PHE B 1 568 ? 99.949 115.187 109.835 1.00 53.03 567 PHE B O 1
ATOM 9406 N N . LEU B 1 569 ? 98.794 116.296 108.245 1.00 50.55 568 LEU B N 1
ATOM 9407 C CA . LEU B 1 569 ? 97.682 116.546 109.143 1.00 50.55 568 LEU B CA 1
ATOM 9408 C C . LEU B 1 569 ? 96.922 115.275 109.460 1.00 50.55 568 LEU B C 1
ATOM 9409 O O . LEU B 1 569 ? 96.153 115.255 110.424 1.00 50.55 568 LEU B O 1
ATOM 9414 N N . SER B 1 570 ? 97.129 114.207 108.686 1.00 51.36 569 SER B N 1
ATOM 9415 C CA . SER B 1 570 ? 96.631 112.918 109.134 1.00 51.36 569 SER B CA 1
ATOM 9416 C C . SER B 1 570 ? 97.475 112.402 110.287 1.00 51.36 569 SER B C 1
ATOM 9417 O O . SER B 1 570 ? 96.943 112.090 111.362 1.00 51.36 569 SER B O 1
ATOM 9420 N N . TRP B 1 571 ? 98.804 112.404 110.109 1.00 52.76 570 TRP B N 1
ATOM 9421 C CA . TRP B 1 571 ? 99.688 111.669 111.011 1.00 52.76 570 TRP B CA 1
ATOM 9422 C C . TRP B 1 571 ? 99.720 112.309 112.386 1.00 52.76 570 TRP B C 1
ATOM 9423 O O . TRP B 1 571 ? 99.573 111.622 113.407 1.00 52.76 570 TRP B O 1
ATOM 9434 N N . LEU B 1 572 ? 99.846 113.641 112.417 1.00 51.25 571 LEU B N 1
ATOM 9435 C CA . LEU B 1 572 ? 99.827 114.390 113.664 1.00 51.25 571 LEU B CA 1
ATOM 9436 C C . LEU B 1 572 ? 98.511 114.217 114.401 1.00 51.25 571 LEU B C 1
ATOM 9437 O O . LEU B 1 572 ? 98.498 114.252 115.638 1.00 51.25 571 LEU B O 1
ATOM 9442 N N . GLY B 1 573 ? 97.416 113.973 113.662 1.00 50.84 572 GLY B N 1
ATOM 9443 C CA . GLY B 1 573 ? 96.142 113.683 114.297 1.00 50.84 572 GLY B CA 1
ATOM 9444 C C . GLY B 1 573 ? 96.206 112.464 115.193 1.00 50.84 572 GLY B C 1
ATOM 9445 O O . GLY B 1 573 ? 95.751 112.506 116.341 1.00 50.84 572 GLY B O 1
ATOM 9446 N N . SER B 1 574 ? 96.874 111.405 114.721 1.00 51.91 573 SER B N 1
ATOM 9447 C CA . SER B 1 574 ? 97.048 110.214 115.541 1.00 51.91 573 SER B CA 1
ATOM 9448 C C . SER B 1 574 ? 97.939 110.486 116.744 1.00 51.91 573 SER B C 1
ATOM 9449 O O . SER B 1 574 ? 97.799 109.826 117.778 1.00 51.91 573 SER B O 1
ATOM 9452 N N . ILE B 1 575 ? 98.846 111.457 116.637 1.00 52.80 574 ILE B N 1
ATOM 9453 C CA . ILE B 1 575 ? 99.608 111.858 117.809 1.00 52.80 574 ILE B CA 1
ATOM 9454 C C . ILE B 1 575 ? 98.745 112.702 118.735 1.00 52.80 574 ILE B C 1
ATOM 9455 O O . ILE B 1 575 ? 98.798 112.555 119.961 1.00 52.80 574 ILE B O 1
ATOM 9460 N N . THR B 1 576 ? 97.910 113.572 118.169 1.00 54.40 575 THR B N 1
ATOM 9461 C CA . THR B 1 576 ? 97.348 114.656 118.968 1.00 54.40 575 THR B CA 1
ATOM 9462 C C . THR B 1 576 ? 96.075 114.237 119.689 1.00 54.40 575 THR B C 1
ATOM 9463 O O . THR B 1 576 ? 96.016 114.288 120.923 1.00 54.40 575 THR B O 1
ATOM 9467 N N . SER B 1 577 ? 95.075 113.789 118.920 1.00 54.35 576 SER B N 1
ATOM 9468 C CA . SER B 1 577 ? 93.707 113.645 119.415 1.00 54.35 576 SER B CA 1
ATOM 9469 C C . SER B 1 577 ? 93.618 112.622 120.536 1.00 54.35 576 SER B C 1
ATOM 9470 O O . SER B 1 577 ? 93.038 112.900 121.594 1.00 54.35 576 SER B O 1
ATOM 9473 N N . SER B 1 578 ? 94.259 111.464 120.348 1.00 55.88 577 SER B N 1
ATOM 9474 C CA . SER B 1 578 ? 94.292 110.434 121.378 1.00 55.88 577 SER B CA 1
ATOM 9475 C C . SER B 1 578 ? 95.014 110.906 122.629 1.00 55.88 577 SER B C 1
ATOM 9476 O O . SER B 1 578 ? 94.617 110.539 123.742 1.00 55.88 577 SER B O 1
ATOM 9479 N N . ALA B 1 579 ? 96.047 111.745 122.464 1.00 56.41 578 ALA B N 1
ATOM 9480 C CA . ALA B 1 579 ? 96.720 112.337 123.616 1.00 56.41 578 ALA B CA 1
ATOM 9481 C C . ALA B 1 579 ? 95.762 113.206 124.412 1.00 56.41 578 ALA B C 1
ATOM 9482 O O . ALA B 1 579 ? 95.769 113.170 125.651 1.00 56.41 578 ALA B O 1
ATOM 9484 N N . ILE B 1 580 ? 94.878 113.929 123.710 1.00 56.40 579 ILE B N 1
ATOM 9485 C CA . ILE B 1 580 ? 93.826 114.704 124.360 1.00 56.40 579 ILE B CA 1
ATOM 9486 C C . ILE B 1 580 ? 92.914 113.786 125.161 1.00 56.40 579 ILE B C 1
ATOM 9487 O O . ILE B 1 580 ? 92.546 114.100 126.303 1.00 56.40 579 ILE B O 1
ATOM 9492 N N . VAL B 1 581 ? 92.630 112.594 124.616 1.00 57.64 580 VAL B N 1
ATOM 9493 C CA . VAL B 1 581 ? 91.812 111.600 125.306 1.00 57.64 580 VAL B CA 1
ATOM 9494 C C . VAL B 1 581 ? 92.483 111.152 126.595 1.00 57.64 580 VAL B C 1
ATOM 9495 O O . VAL B 1 581 ? 91.808 110.924 127.606 1.00 57.64 580 VAL B O 1
ATOM 9499 N N . TYR B 1 582 ? 93.815 111.078 126.611 1.00 60.16 581 TYR B N 1
ATOM 9500 C CA . TYR B 1 582 ? 94.443 110.734 127.875 1.00 60.16 581 TYR B CA 1
ATOM 9501 C C . TYR B 1 582 ? 94.521 111.945 128.794 1.00 60.16 581 TYR B C 1
ATOM 9502 O O . TYR B 1 582 ? 94.454 111.788 130.018 1.00 60.16 581 TYR B O 1
ATOM 9511 N N . LEU B 1 583 ? 94.640 113.149 128.240 1.00 62.09 582 LEU B N 1
ATOM 9512 C CA . LEU B 1 583 ? 94.952 114.292 129.085 1.00 62.09 582 LEU B CA 1
ATOM 9513 C C . LEU B 1 583 ? 93.720 114.950 129.682 1.00 62.09 582 LEU B C 1
ATOM 9514 O O . LEU B 1 583 ? 93.855 115.747 130.615 1.00 62.09 582 LEU B O 1
ATOM 9519 N N . CYS B 1 584 ? 92.527 114.624 129.188 1.00 66.12 583 CYS B N 1
ATOM 9520 C CA . CYS B 1 584 ? 91.308 115.243 129.681 1.00 66.12 583 CYS B CA 1
ATOM 9521 C C . CYS B 1 584 ? 90.363 114.275 130.369 1.00 66.12 583 CYS B C 1
ATOM 9522 O O . CYS B 1 584 ? 89.476 114.722 131.102 1.00 66.12 583 CYS B O 1
ATOM 9525 N N . SER B 1 585 ? 90.524 112.969 130.158 1.00 67.42 584 SER B N 1
ATOM 9526 C CA . SER B 1 585 ? 89.746 112.000 130.917 1.00 67.42 584 SER B CA 1
ATOM 9527 C C . SER B 1 585 ? 90.258 111.848 132.342 1.00 67.42 584 SER B C 1
ATOM 9528 O O . SER B 1 585 ? 89.509 111.384 133.209 1.00 67.42 584 SER B O 1
ATOM 9531 N N . ASN B 1 586 ? 91.504 112.228 132.601 1.00 70.75 585 ASN B N 1
ATOM 9532 C CA . ASN B 1 586 ? 92.088 112.126 133.932 1.00 70.75 585 ASN B CA 1
ATOM 9533 C C . ASN B 1 586 ? 92.010 113.457 134.672 1.00 70.75 585 ASN B C 1
ATOM 9534 O O . ASN B 1 586 ? 90.926 113.919 135.028 1.00 70.75 585 ASN B O 1
ATOM 9539 N N . SER B 1 596 ? 92.518 111.788 140.068 1.00 89.42 595 SER B N 1
ATOM 9540 C CA . SER B 1 596 ? 93.648 110.907 139.799 1.00 89.42 595 SER B CA 1
ATOM 9541 C C . SER B 1 596 ? 94.703 111.605 138.944 1.00 89.42 595 SER B C 1
ATOM 9542 O O . SER B 1 596 ? 94.368 112.253 137.952 1.00 89.42 595 SER B O 1
ATOM 9545 N N . PRO B 1 597 ? 95.971 111.481 139.329 1.00 86.86 596 PRO B N 1
ATOM 9546 C CA . PRO B 1 597 ? 97.043 112.086 138.535 1.00 86.86 596 PRO B CA 1
ATOM 9547 C C . PRO B 1 597 ? 97.275 111.325 137.239 1.00 86.86 596 PRO B C 1
ATOM 9548 O O . PRO B 1 597 ? 96.919 110.153 137.096 1.00 86.86 596 PRO B O 1
ATOM 9552 N N . LEU B 1 598 ? 97.885 112.019 136.285 1.00 77.89 597 LEU B N 1
ATOM 9553 C CA . LEU B 1 598 ? 98.189 111.457 134.977 1.00 77.89 597 LEU B CA 1
ATOM 9554 C C . LEU B 1 598 ? 99.629 110.962 134.959 1.00 77.89 597 LEU B C 1
ATOM 9555 O O . LEU B 1 598 ? 100.532 111.639 135.461 1.00 77.89 597 LEU B O 1
ATOM 9560 N N . LYS B 1 599 ? 99.834 109.774 134.399 1.00 72.25 598 LYS B N 1
ATOM 9561 C CA . LYS B 1 599 ? 101.151 109.162 134.319 1.00 72.25 598 LYS B CA 1
ATOM 9562 C C . LYS B 1 599 ? 101.698 109.275 132.904 1.00 72.25 598 LYS B C 1
ATOM 9563 O O . LYS B 1 599 ? 100.944 109.321 131.929 1.00 72.25 598 LYS B O 1
ATOM 9569 N N . ALA B 1 600 ? 103.027 109.331 132.804 1.00 69.07 599 ALA B N 1
ATOM 9570 C CA . ALA B 1 600 ? 103.664 109.485 131.502 1.00 69.07 599 ALA B CA 1
ATOM 9571 C C . ALA B 1 600 ? 103.556 108.223 130.661 1.00 69.07 599 ALA B C 1
ATOM 9572 O O . ALA B 1 600 ? 103.455 108.311 129.431 1.00 69.07 599 ALA B O 1
ATOM 9574 N N . TRP B 1 601 ? 103.576 107.047 131.298 1.00 65.32 600 TRP B N 1
ATOM 9575 C CA . TRP B 1 601 ? 103.573 105.802 130.539 1.00 65.32 600 TRP B CA 1
ATOM 9576 C C . TRP B 1 601 ? 102.222 105.544 129.884 1.00 65.32 600 TRP B C 1
ATOM 9577 O O . TRP B 1 601 ? 102.176 105.000 128.777 1.00 65.32 600 TRP B O 1
ATOM 9588 N N . GLY B 1 602 ? 101.125 105.958 130.522 1.00 61.09 601 GLY B N 1
ATOM 9589 C CA . GLY B 1 602 ? 99.822 105.829 129.892 1.00 61.09 601 GLY B CA 1
ATOM 9590 C C . GLY B 1 602 ? 99.664 106.735 128.686 1.00 61.09 601 GLY B C 1
ATOM 9591 O O . GLY B 1 602 ? 99.114 106.325 127.659 1.00 61.09 601 GLY B O 1
ATOM 9592 N N . LEU B 1 603 ? 100.162 107.972 128.789 1.00 58.86 602 LEU B N 1
ATOM 9593 C CA . LEU B 1 603 ? 100.133 108.902 127.666 1.00 58.86 602 LEU B CA 1
ATOM 9594 C C . LEU B 1 603 ? 100.992 108.407 126.511 1.00 58.86 602 LEU B C 1
ATOM 9595 O O . LEU B 1 603 ? 100.575 108.467 125.346 1.00 58.86 602 LEU B O 1
ATOM 9600 N N . LEU B 1 604 ? 102.187 107.896 126.820 1.00 58.17 603 LEU B N 1
ATOM 9601 C CA . LEU B 1 604 ? 103.072 107.385 125.781 1.00 58.17 603 LEU B CA 1
ATOM 9602 C C . LEU B 1 604 ? 102.503 106.129 125.134 1.00 58.17 603 LEU B C 1
ATOM 9603 O O . LEU B 1 604 ? 102.629 105.947 123.919 1.00 58.17 603 LEU B O 1
ATOM 9608 N N . LEU B 1 605 ? 101.850 105.271 125.922 1.00 56.57 604 LEU B N 1
ATOM 9609 C CA . LEU B 1 605 ? 101.215 104.079 125.371 1.00 56.57 604 LEU B CA 1
ATOM 9610 C C . LEU B 1 605 ? 100.035 104.437 124.478 1.00 56.57 604 LEU B C 1
ATOM 9611 O O . LEU B 1 605 ? 99.846 103.817 123.426 1.00 56.57 604 LEU B O 1
ATOM 9616 N N . SER B 1 606 ? 99.241 105.439 124.874 1.00 55.54 605 SER B N 1
ATOM 9617 C CA . SER B 1 606 ? 98.122 105.882 124.045 1.00 55.54 605 SER B CA 1
ATOM 9618 C C . SER B 1 606 ? 98.602 106.487 122.731 1.00 55.54 605 SER B C 1
ATOM 9619 O O . SER B 1 606 ? 98.048 106.182 121.667 1.00 55.54 605 SER B O 1
ATOM 9622 N N . ILE B 1 607 ? 99.648 107.323 122.788 1.00 54.70 606 ILE B N 1
ATOM 9623 C CA . ILE B 1 607 ? 100.205 107.938 121.584 1.00 54.70 606 ILE B CA 1
ATOM 9624 C C . ILE B 1 607 ? 100.798 106.878 120.661 1.00 54.70 606 ILE B C 1
ATOM 9625 O O . ILE B 1 607 ? 100.561 106.891 119.444 1.00 54.70 606 ILE B O 1
ATOM 9630 N N . LEU B 1 608 ? 101.540 105.924 121.233 1.00 54.93 607 LEU B N 1
ATOM 9631 C CA . LEU B 1 608 ? 102.164 104.861 120.454 1.00 54.93 607 LEU B CA 1
ATOM 9632 C C . LEU B 1 608 ? 101.129 103.954 119.801 1.00 54.93 607 LEU B C 1
ATOM 9633 O O . LEU B 1 608 ? 101.252 103.621 118.614 1.00 54.93 607 LEU B O 1
ATOM 9638 N N . PHE B 1 609 ? 100.084 103.575 120.547 1.00 53.45 608 PHE B N 1
ATOM 9639 C CA . PHE B 1 609 ? 99.046 102.717 119.991 1.00 53.45 608 PHE B CA 1
ATOM 9640 C C . PHE B 1 609 ? 98.247 103.430 118.911 1.00 53.45 608 PHE B C 1
ATOM 9641 O O . PHE B 1 609 ? 97.920 102.824 117.887 1.00 53.45 608 PHE B O 1
ATOM 9649 N N . ALA B 1 610 ? 97.937 104.716 119.110 1.00 52.36 609 ALA B N 1
ATOM 9650 C CA . ALA B 1 610 ? 97.184 105.456 118.102 1.00 52.36 609 ALA B CA 1
ATOM 9651 C C . ALA B 1 610 ? 97.992 105.658 116.827 1.00 52.36 609 ALA B C 1
ATOM 9652 O O . ALA B 1 610 ? 97.459 105.502 115.722 1.00 52.36 609 ALA B O 1
ATOM 9654 N N . GLU B 1 611 ? 99.285 105.974 116.957 1.00 54.08 610 GLU B N 1
ATOM 9655 C CA . GLU B 1 611 ? 100.118 106.167 115.774 1.00 54.08 610 GLU B CA 1
ATOM 9656 C C . GLU B 1 611 ? 100.342 104.860 115.022 1.00 54.08 610 GLU B C 1
ATOM 9657 O O . GLU B 1 611 ? 100.307 104.835 113.785 1.00 54.08 610 GLU B O 1
ATOM 9663 N N . HIS B 1 612 ? 100.542 103.756 115.745 1.00 53.93 611 HIS B N 1
ATOM 9664 C CA . HIS B 1 612 ? 100.746 102.488 115.060 1.00 53.93 611 HIS B CA 1
ATOM 9665 C C . HIS B 1 612 ? 99.451 101.940 114.478 1.00 53.93 611 HIS B C 1
ATOM 9666 O O . HIS B 1 612 ? 99.484 101.271 113.439 1.00 53.93 611 HIS B O 1
ATOM 9673 N N . PHE B 1 613 ? 98.309 102.241 115.102 1.00 52.40 612 PHE B N 1
ATOM 9674 C CA . PHE B 1 613 ? 97.019 101.932 114.501 1.00 52.40 612 PHE B CA 1
ATOM 9675 C C . PHE B 1 613 ? 96.809 102.728 113.223 1.00 52.40 612 PHE B C 1
ATOM 9676 O O . PHE B 1 613 ? 96.275 102.201 112.241 1.00 52.40 612 PHE B O 1
ATOM 9684 N N . TYR B 1 614 ? 97.235 103.995 113.220 1.00 51.12 613 TYR B N 1
ATOM 9685 C CA . TYR B 1 614 ? 97.169 104.819 112.016 1.00 51.12 613 TYR B CA 1
ATOM 9686 C C . TYR B 1 614 ? 98.035 104.246 110.901 1.00 51.12 613 TYR B C 1
ATOM 9687 O O . TYR B 1 614 ? 97.611 104.201 109.743 1.00 51.12 613 TYR B O 1
ATOM 9696 N N . LEU B 1 615 ? 99.243 103.787 111.238 1.00 51.72 614 LEU B N 1
ATOM 9697 C CA . LEU B 1 615 ? 100.132 103.218 110.223 1.00 51.72 614 LEU B CA 1
ATOM 9698 C C . LEU B 1 615 ? 99.607 101.887 109.688 1.00 51.72 614 LEU B C 1
ATOM 9699 O O . LEU B 1 615 ? 99.700 101.621 108.482 1.00 51.72 614 LEU B O 1
ATOM 9704 N N . VAL B 1 616 ? 99.050 101.046 110.565 1.00 51.60 615 VAL B N 1
ATOM 9705 C CA . VAL B 1 616 ? 98.471 99.771 110.142 1.00 51.60 615 VAL B CA 1
ATOM 9706 C C . VAL B 1 616 ? 97.253 100.000 109.251 1.00 51.60 615 VAL B C 1
ATOM 9707 O O . VAL B 1 616 ? 97.092 99.337 108.215 1.00 51.60 615 VAL B O 1
ATOM 9711 N N . VAL B 1 617 ? 96.399 100.957 109.622 1.00 52.63 616 VAL B N 1
ATOM 9712 C CA . VAL B 1 617 ? 95.227 101.297 108.820 1.00 52.63 616 VAL B CA 1
ATOM 9713 C C . VAL B 1 617 ? 95.648 101.887 107.477 1.00 52.63 616 VAL B C 1
ATOM 9714 O O . VAL B 1 617 ? 95.037 101.597 106.441 1.00 52.63 616 VAL B O 1
ATOM 9718 N N . GLN B 1 618 ? 96.733 102.670 107.467 1.00 52.17 617 GLN B N 1
ATOM 9719 C CA . GLN B 1 618 ? 97.265 103.216 106.221 1.00 52.17 617 GLN B CA 1
ATOM 9720 C C . GLN B 1 618 ? 97.762 102.120 105.289 1.00 52.17 617 GLN B C 1
ATOM 9721 O O . GLN B 1 618 ? 97.474 102.144 104.086 1.00 52.17 617 GLN B O 1
ATOM 9727 N N . LEU B 1 619 ? 98.482 101.136 105.838 1.00 53.91 618 LEU B N 1
ATOM 9728 C CA . LEU B 1 619 ? 98.948 100.008 105.034 1.00 53.91 618 LEU B CA 1
ATOM 9729 C C . LEU B 1 619 ? 97.783 99.175 104.508 1.00 53.91 618 LEU B C 1
ATOM 9730 O O . LEU B 1 619 ? 97.791 98.753 103.347 1.00 53.91 618 LEU B O 1
ATOM 9735 N N . ALA B 1 620 ? 96.764 98.951 105.344 1.00 56.47 619 ALA B N 1
ATOM 9736 C CA . ALA B 1 620 ? 95.613 98.153 104.931 1.00 56.47 619 ALA B CA 1
ATOM 9737 C C . ALA B 1 620 ? 94.794 98.852 103.852 1.00 56.47 619 ALA B C 1
ATOM 9738 O O . ALA B 1 620 ? 94.347 98.210 102.894 1.00 56.47 619 ALA B O 1
ATOM 9740 N N . VAL B 1 621 ? 94.595 100.165 103.983 1.00 57.13 620 VAL B N 1
ATOM 9741 C CA . VAL B 1 621 ? 93.833 100.915 102.989 1.00 57.13 620 VAL B CA 1
ATOM 9742 C C . VAL B 1 621 ? 94.614 101.021 101.682 1.00 57.13 620 VAL B C 1
ATOM 9743 O O . VAL B 1 621 ? 94.037 100.910 100.592 1.00 57.13 620 VAL B O 1
ATOM 9747 N N . ARG B 1 622 ? 95.940 101.185 101.763 1.00 57.09 621 ARG B N 1
ATOM 9748 C CA . ARG B 1 622 ? 96.759 101.199 100.554 1.00 57.09 621 ARG B CA 1
ATOM 9749 C C . ARG B 1 622 ? 96.774 99.838 99.869 1.00 57.09 621 ARG B C 1
ATOM 9750 O O . ARG B 1 622 ? 96.865 99.757 98.639 1.00 57.09 621 ARG B O 1
ATOM 9758 N N . PHE B 1 623 ? 96.695 98.756 100.649 1.00 63.12 622 PHE B N 1
ATOM 9759 C CA . PHE B 1 623 ? 96.614 97.426 100.053 1.00 63.12 622 PHE B CA 1
ATOM 9760 C C . PHE B 1 623 ? 95.258 97.189 99.401 1.00 63.12 622 PHE B C 1
ATOM 9761 O O . PHE B 1 623 ? 95.180 96.591 98.322 1.00 63.12 622 PHE B O 1
ATOM 9769 N N . VAL B 1 624 ? 94.180 97.629 100.054 1.00 62.64 623 VAL B N 1
ATOM 9770 C CA . VAL B 1 624 ? 92.835 97.387 99.537 1.00 62.64 623 VAL B CA 1
ATOM 9771 C C . VAL B 1 624 ? 92.586 98.214 98.280 1.00 62.64 623 VAL B C 1
ATOM 9772 O O . VAL B 1 624 ? 92.116 97.695 97.261 1.00 62.64 623 VAL B O 1
ATOM 9776 N N . LEU B 1 625 ? 92.957 99.497 98.312 1.00 63.77 624 LEU B N 1
ATOM 9777 C CA . LEU B 1 625 ? 92.686 100.406 97.203 1.00 63.77 624 LEU B CA 1
ATOM 9778 C C . LEU B 1 625 ? 93.555 100.143 95.981 1.00 63.77 624 LEU B C 1
ATOM 9779 O O . LEU B 1 625 ? 93.283 100.716 94.920 1.00 63.77 624 LEU B O 1
ATOM 9784 N N . SER B 1 626 ? 94.579 99.303 96.092 1.00 65.27 625 SER B N 1
ATOM 9785 C CA . SER B 1 626 ? 95.348 98.867 94.936 1.00 65.27 625 SER B CA 1
ATOM 9786 C C . SER B 1 626 ? 94.707 97.683 94.225 1.00 65.27 625 SER B C 1
ATOM 9787 O O . SER B 1 626 ? 95.259 97.201 93.231 1.00 65.27 625 SER B O 1
ATOM 9790 N N . LYS B 1 627 ? 93.563 97.206 94.715 1.00 68.49 626 LYS B N 1
ATOM 9791 C CA . LYS B 1 627 ? 92.864 96.085 94.111 1.00 68.49 626 LYS B CA 1
ATOM 9792 C C . LYS B 1 627 ? 91.504 96.456 93.535 1.00 68.49 626 LYS B C 1
ATOM 9793 O O . LYS B 1 627 ? 90.797 95.566 93.052 1.00 68.49 626 LYS B O 1
ATOM 9799 N N . LEU B 1 628 ? 91.115 97.731 93.568 1.00 74.55 627 LEU B N 1
ATOM 9800 C CA . LEU B 1 628 ? 89.788 98.122 93.112 1.00 74.55 627 LEU B CA 1
ATOM 9801 C C . LEU B 1 628 ? 89.662 98.217 91.598 1.00 74.55 627 LEU B C 1
ATOM 9802 O O . LEU B 1 628 ? 88.526 98.292 91.112 1.00 74.55 627 LEU B O 1
ATOM 9807 N N . ASP B 1 629 ? 90.782 98.214 90.863 1.00 84.74 628 ASP B N 1
ATOM 9808 C CA . ASP B 1 629 ? 90.829 98.246 89.395 1.00 84.74 628 ASP B CA 1
ATOM 9809 C C . ASP B 1 629 ? 90.113 99.485 88.844 1.00 84.74 628 ASP B C 1
ATOM 9810 O O . ASP B 1 629 ? 89.024 99.411 88.268 1.00 84.74 628 ASP B O 1
ATOM 9815 N N . SER B 1 630 ? 90.741 100.631 89.104 1.00 86.90 629 SER B N 1
ATOM 9816 C CA . SER B 1 630 ? 90.211 101.918 88.673 1.00 86.90 629 SER B CA 1
ATOM 9817 C C . SER B 1 630 ? 90.133 101.983 87.148 1.00 86.90 629 SER B C 1
ATOM 9818 O O . SER B 1 630 ? 90.970 101.382 86.462 1.00 86.90 629 SER B O 1
ATOM 9820 N N . PRO B 1 631 ? 89.137 102.682 86.585 1.00 90.72 630 PRO B N 1
ATOM 9821 C CA . PRO B 1 631 ? 88.940 102.642 85.124 1.00 90.72 630 PRO B CA 1
ATOM 9822 C C . PRO B 1 631 ? 90.022 103.339 84.317 1.00 90.72 630 PRO B C 1
ATOM 9823 O O . PRO B 1 631 ? 90.054 103.161 83.094 1.00 90.72 630 PRO B O 1
ATOM 9827 N N . GLY B 1 632 ? 90.896 104.128 84.948 1.00 92.79 631 GLY B N 1
ATOM 9828 C CA . GLY B 1 632 ? 92.012 104.705 84.216 1.00 92.79 631 GLY B CA 1
ATOM 9829 C C . GLY B 1 632 ? 93.006 103.658 83.746 1.00 92.79 631 GLY B C 1
ATOM 9830 O O . GLY B 1 632 ? 93.377 103.620 82.570 1.00 92.79 631 GLY B O 1
ATOM 9831 N N . LEU B 1 633 ? 93.424 102.770 84.654 1.00 98.00 632 LEU B N 1
ATOM 9832 C CA . LEU B 1 633 ? 94.325 101.684 84.277 1.00 98.00 632 LEU B CA 1
ATOM 9833 C C . LEU B 1 633 ? 93.629 100.665 83.385 1.00 98.00 632 LEU B C 1
ATOM 9834 O O . LEU B 1 633 ? 94.276 100.035 82.543 1.00 98.00 632 LEU B O 1
ATOM 9839 N N . GLN B 1 634 ? 92.314 100.503 83.553 1.00 98.17 633 GLN B N 1
ATOM 9840 C CA . GLN B 1 634 ? 91.533 99.639 82.676 1.00 98.17 633 GLN B CA 1
ATOM 9841 C C . GLN B 1 634 ? 91.509 100.181 81.250 1.00 98.17 633 GLN B C 1
ATOM 9842 O O . GLN B 1 634 ? 91.683 99.428 80.282 1.00 98.17 633 GLN B O 1
ATOM 9848 N N . LYS B 1 635 ? 91.339 101.499 81.108 1.00 99.75 634 LYS B N 1
ATOM 9849 C CA . LYS B 1 635 ? 91.396 102.129 79.793 1.00 99.75 634 LYS B CA 1
ATOM 9850 C C . LYS B 1 635 ? 92.806 102.085 79.218 1.00 99.75 634 LYS B C 1
ATOM 9851 O O . LYS B 1 635 ? 92.976 101.961 78.001 1.00 99.75 634 LYS B O 1
ATOM 9857 N N . GLU B 1 636 ? 93.826 102.180 80.077 1.00 102.83 635 GLU B N 1
ATOM 9858 C CA . GLU B 1 636 ? 95.208 102.051 79.615 1.00 102.83 635 GLU B CA 1
ATOM 9859 C C . GLU B 1 636 ? 95.500 100.645 79.100 1.00 102.83 635 GLU B C 1
ATOM 9860 O O . GLU B 1 636 ? 96.196 100.485 78.093 1.00 102.83 635 GLU B O 1
ATOM 9866 N N . ARG B 1 637 ? 94.981 99.620 79.780 1.00 103.08 636 ARG B N 1
ATOM 9867 C CA . ARG B 1 637 ? 95.137 98.244 79.313 1.00 103.08 636 ARG B CA 1
ATOM 9868 C C . ARG B 1 637 ? 94.391 98.007 78.003 1.00 103.08 636 ARG B C 1
ATOM 9869 O O . ARG B 1 637 ? 94.922 97.341 77.098 1.00 103.08 636 ARG B O 1
ATOM 9877 N N . LYS B 1 638 ? 93.182 98.566 77.876 1.00 104.89 637 LYS B N 1
ATOM 9878 C CA . LYS B 1 638 ? 92.427 98.469 76.627 1.00 104.89 637 LYS B CA 1
ATOM 9879 C C . LYS B 1 638 ? 93.151 99.177 75.484 1.00 104.89 637 LYS B C 1
ATOM 9880 O O . LYS B 1 638 ? 93.205 98.666 74.359 1.00 104.89 637 LYS B O 1
ATOM 9886 N N . GLU B 1 639 ? 93.742 100.341 75.764 1.00 106.63 638 GLU B N 1
ATOM 9887 C CA . GLU B 1 639 ? 94.518 101.082 74.776 1.00 106.63 638 GLU B CA 1
ATOM 9888 C C . GLU B 1 639 ? 95.804 100.354 74.400 1.00 106.63 638 GLU B C 1
ATOM 9889 O O . GLU B 1 639 ? 96.212 100.414 73.235 1.00 106.63 638 GLU B O 1
ATOM 9895 N N . ARG B 1 640 ? 96.452 99.682 75.355 1.00 105.78 639 ARG B N 1
ATOM 9896 C CA . ARG B 1 640 ? 97.660 98.923 75.048 1.00 105.78 639 ARG B CA 1
ATOM 9897 C C . ARG B 1 640 ? 97.345 97.700 74.197 1.00 105.78 639 ARG B C 1
ATOM 9898 O O . ARG B 1 640 ? 98.130 97.327 73.318 1.00 105.78 639 ARG B O 1
ATOM 9900 N N . PHE B 1 641 ? 96.203 97.055 74.452 1.00 107.36 640 PHE B N 1
ATOM 9901 C CA . PHE B 1 641 ? 95.767 95.975 73.572 1.00 107.36 640 PHE B CA 1
ATOM 9902 C C . PHE B 1 641 ? 95.344 96.497 72.203 1.00 107.36 640 PHE B C 1
ATOM 9903 O O . PHE B 1 641 ? 95.531 95.807 71.195 1.00 107.36 640 PHE B O 1
ATOM 9911 N N . GLN B 1 642 ? 94.774 97.703 72.148 1.00 109.34 641 GLN B N 1
ATOM 9912 C CA . GLN B 1 642 ? 94.314 98.250 70.876 1.00 109.34 641 GLN B CA 1
ATOM 9913 C C . GLN B 1 642 ? 95.468 98.765 70.026 1.00 109.34 641 GLN B C 1
ATOM 9914 O O . GLN B 1 642 ? 95.377 98.753 68.793 1.00 109.34 641 GLN B O 1
ATOM 9920 N N . THR B 1 643 ? 96.554 99.218 70.655 1.00 107.88 642 THR B N 1
ATOM 9921 C CA . THR B 1 643 ? 97.715 99.729 69.933 1.00 107.88 642 THR B CA 1
ATOM 9922 C C . THR B 1 643 ? 98.755 98.653 69.653 1.00 107.88 642 THR B C 1
ATOM 9923 O O . THR B 1 643 ? 99.948 98.965 69.539 1.00 107.88 642 THR B O 1
ATOM 9927 N N . HIS B 1 667 ? 106.974 71.371 57.318 1.00 122.30 666 HIS B N 1
ATOM 9928 C CA . HIS B 1 667 ? 107.569 72.448 56.536 1.00 122.30 666 HIS B CA 1
ATOM 9929 C C . HIS B 1 667 ? 108.902 72.886 57.131 1.00 122.30 666 HIS B C 1
ATOM 9930 O O . HIS B 1 667 ? 109.846 73.195 56.404 1.00 122.30 666 HIS B O 1
ATOM 9937 N N . SER B 1 668 ? 108.976 72.903 58.465 1.00 118.51 667 SER B N 1
ATOM 9938 C CA . SER B 1 668 ? 110.208 73.306 59.135 1.00 118.51 667 SER B CA 1
ATOM 9939 C C . SER B 1 668 ? 111.271 72.219 59.061 1.00 118.51 667 SER B C 1
ATOM 9940 O O . SER B 1 668 ? 112.455 72.494 59.292 1.00 118.51 667 SER B O 1
ATOM 9943 N N . GLU B 1 669 ? 110.865 70.981 58.756 1.00 122.57 668 GLU B N 1
ATOM 9944 C CA . GLU B 1 669 ? 111.818 69.894 58.547 1.00 122.57 668 GLU B CA 1
ATOM 9945 C C . GLU B 1 669 ? 112.725 70.165 57.354 1.00 122.57 668 GLU B C 1
ATOM 9946 O O . GLU B 1 669 ? 113.936 69.922 57.432 1.00 122.57 668 GLU B O 1
ATOM 9952 N N . LYS B 1 670 ? 112.164 70.694 56.262 1.00 125.12 669 LYS B N 1
ATOM 9953 C CA . LYS B 1 670 ? 112.972 71.046 55.097 1.00 125.12 669 LYS B CA 1
ATOM 9954 C C . LYS B 1 670 ? 113.917 72.201 55.404 1.00 125.12 669 LYS B C 1
ATOM 9955 O O . LYS B 1 670 ? 115.044 72.236 54.902 1.00 125.12 669 LYS B O 1
ATOM 9957 N N . ILE B 1 671 ? 113.479 73.146 56.242 1.00 124.46 670 ILE B N 1
ATOM 9958 C CA . ILE B 1 671 ? 114.328 74.277 56.612 1.00 124.46 670 ILE B CA 1
ATOM 9959 C C . ILE B 1 671 ? 115.495 73.816 57.481 1.00 124.46 670 ILE B C 1
ATOM 9960 O O . ILE B 1 671 ? 116.641 74.243 57.282 1.00 124.46 670 ILE B O 1
ATOM 9965 N N . THR B 1 672 ? 115.223 72.932 58.449 1.00 124.54 671 THR B N 1
ATOM 9966 C CA . THR B 1 672 ? 116.289 72.387 59.288 1.00 124.54 671 THR B CA 1
ATOM 9967 C C . THR B 1 672 ? 117.250 71.525 58.477 1.00 124.54 671 THR B C 1
ATOM 9968 O O . THR B 1 672 ? 118.465 71.565 58.700 1.00 124.54 671 THR B O 1
ATOM 9972 N N . ARG B 1 673 ? 116.724 70.749 57.522 1.00 126.01 672 ARG B N 1
ATOM 9973 C CA . ARG B 1 673 ? 117.583 69.966 56.642 1.00 126.01 672 ARG B CA 1
ATOM 9974 C C . ARG B 1 673 ? 118.431 70.838 55.725 1.00 126.01 672 ARG B C 1
ATOM 9975 O O . ARG B 1 673 ? 119.592 70.500 55.486 1.00 126.01 672 ARG B O 1
ATOM 9983 N N . GLU B 1 674 ? 117.887 71.953 55.224 1.00 128.66 673 GLU B N 1
ATOM 9984 C CA . GLU B 1 674 ? 118.676 72.873 54.408 1.00 128.66 673 GLU B CA 1
ATOM 9985 C C . GLU B 1 674 ? 119.771 73.545 55.229 1.00 128.66 673 GLU B C 1
ATOM 9986 O O . GLU B 1 674 ? 120.901 73.712 54.753 1.00 128.66 673 GLU B O 1
ATOM 9992 N N . ALA B 1 675 ? 119.454 73.931 56.470 1.00 127.63 674 ALA B N 1
ATOM 9993 C CA . ALA B 1 675 ? 120.462 74.500 57.361 1.00 127.63 674 ALA B CA 1
ATOM 9994 C C . ALA B 1 675 ? 121.559 73.502 57.715 1.00 127.63 674 ALA B C 1
ATOM 9995 O O . ALA B 1 675 ? 122.742 73.869 57.720 1.00 127.63 674 ALA B O 1
ATOM 9997 N N . LEU B 1 676 ? 121.202 72.244 57.975 1.00 126.09 675 LEU B N 1
ATOM 9998 C CA . LEU B 1 676 ? 122.217 71.249 58.299 1.00 126.09 675 LEU B CA 1
ATOM 9999 C C . LEU B 1 676 ? 123.007 70.834 57.061 1.00 126.09 675 LEU B C 1
ATOM 10000 O O . LEU B 1 676 ? 124.183 70.471 57.168 1.00 126.09 675 LEU B O 1
ATOM 10005 N N . GLU B 1 677 ? 122.399 70.918 55.873 1.00 131.76 676 GLU B N 1
ATOM 10006 C CA . GLU B 1 677 ? 123.146 70.709 54.636 1.00 131.76 676 GLU B CA 1
ATOM 10007 C C . GLU B 1 677 ? 124.129 71.842 54.377 1.00 131.76 676 GLU B C 1
ATOM 10008 O O . GLU B 1 677 ? 125.233 71.601 53.875 1.00 131.76 676 GLU B O 1
ATOM 10010 N N . GLU B 1 678 ? 123.744 73.079 54.704 1.00 135.99 677 GLU B N 1
ATOM 10011 C CA . GLU B 1 678 ? 124.677 74.201 54.623 1.00 135.99 677 GLU B CA 1
ATOM 10012 C C . GLU B 1 678 ? 125.820 74.037 55.619 1.00 135.99 677 GLU B C 1
ATOM 10013 O O . GLU B 1 678 ? 126.974 74.362 55.311 1.00 135.99 677 GLU B O 1
ATOM 10015 N N . GLU B 1 679 ? 125.514 73.522 56.814 1.00 134.89 678 GLU B N 1
ATOM 10016 C CA . GLU B 1 679 ? 126.555 73.214 57.794 1.00 134.89 678 GLU B CA 1
ATOM 10017 C C . GLU B 1 679 ? 127.486 72.112 57.294 1.00 134.89 678 GLU B C 1
ATOM 10018 O O . GLU B 1 679 ? 128.701 72.173 57.516 1.00 134.89 678 GLU B O 1
ATOM 10024 N N . ALA B 1 680 ? 126.933 71.102 56.614 1.00 135.04 679 ALA B N 1
ATOM 10025 C CA . ALA B 1 680 ? 127.749 70.048 56.013 1.00 135.04 679 ALA B CA 1
ATOM 10026 C C . ALA B 1 680 ? 128.647 70.592 54.909 1.00 135.04 679 ALA B C 1
ATOM 10027 O O . ALA B 1 680 ? 129.804 70.176 54.784 1.00 135.04 679 ALA B O 1
ATOM 10029 N N . ARG B 1 681 ? 128.122 71.511 54.094 1.00 139.42 680 ARG B N 1
ATOM 10030 C CA . ARG B 1 681 ? 128.926 72.137 53.046 1.00 139.42 680 ARG B CA 1
ATOM 10031 C C . ARG B 1 681 ? 130.047 72.984 53.636 1.00 139.42 680 ARG B C 1
ATOM 10032 O O . ARG B 1 681 ? 131.174 72.974 53.126 1.00 139.42 680 ARG B O 1
ATOM 10040 N N . GLN B 1 682 ? 129.758 73.716 54.718 1.00 138.55 681 GLN B N 1
ATOM 10041 C CA . GLN B 1 682 ? 130.790 74.504 55.385 1.00 138.55 681 GLN B CA 1
ATOM 10042 C C . GLN B 1 682 ? 131.834 73.621 56.059 1.00 138.55 681 GLN B C 1
ATOM 10043 O O . GLN B 1 682 ? 133.009 73.999 56.131 1.00 138.55 681 GLN B O 1
ATOM 10049 N N . ALA B 1 683 ? 131.428 72.453 56.566 1.00 139.34 682 ALA B N 1
ATOM 10050 C CA . ALA B 1 683 ? 132.394 71.514 57.128 1.00 139.34 682 ALA B CA 1
ATOM 10051 C C . ALA B 1 683 ? 133.250 70.879 56.037 1.00 139.34 682 ALA B C 1
ATOM 10052 O O . ALA B 1 683 ? 134.446 70.639 56.240 1.00 139.34 682 ALA B O 1
ATOM 10054 N N . SER B 1 684 ? 132.655 70.598 54.875 1.00 141.29 683 SER B N 1
ATOM 10055 C CA . SER B 1 684 ? 133.405 70.024 53.765 1.00 141.29 683 SER B CA 1
ATOM 10056 C C . SER B 1 684 ? 134.308 71.045 53.087 1.00 141.29 683 SER B C 1
ATOM 10057 O O . SER B 1 684 ? 135.254 70.651 52.396 1.00 141.29 683 SER B O 1
ATOM 10060 N N . ILE B 1 685 ? 134.022 72.340 53.248 1.00 141.94 684 ILE B N 1
ATOM 10061 C CA . ILE B 1 685 ? 134.935 73.373 52.765 1.00 141.94 684 ILE B CA 1
ATOM 10062 C C . ILE B 1 685 ? 136.247 73.337 53.544 1.00 141.94 684 ILE B C 1
ATOM 10063 O O . ILE B 1 685 ? 137.332 73.381 52.949 1.00 141.94 684 ILE B O 1
ATOM 10068 N N . ARG B 1 686 ? 136.174 73.215 54.866 1.00 143.13 685 ARG B N 1
ATOM 10069 C CA . ARG B 1 686 ? 137.364 73.138 55.707 1.00 143.13 685 ARG B CA 1
ATOM 10070 C C . ARG B 1 686 ? 138.085 71.805 55.531 1.00 143.13 685 ARG B C 1
ATOM 10071 O O . ARG B 1 686 ? 137.473 70.802 55.164 1.00 143.13 685 ARG B O 1
ATOM 10079 N N . GLY B 1 689 ? 136.673 71.720 64.649 1.00 99.41 688 GLY B N 1
ATOM 10080 C CA . GLY B 1 689 ? 135.261 71.644 64.972 1.00 99.41 688 GLY B CA 1
ATOM 10081 C C . GLY B 1 689 ? 134.556 70.483 64.300 1.00 99.41 688 GLY B C 1
ATOM 10082 O O . GLY B 1 689 ? 133.354 70.545 64.040 1.00 99.41 688 GLY B O 1
ATOM 10083 N N . THR B 1 690 ? 135.324 69.430 63.994 1.00 97.99 689 THR B N 1
ATOM 10084 C CA . THR B 1 690 ? 134.728 68.234 63.397 1.00 97.99 689 THR B CA 1
ATOM 10085 C C . THR B 1 690 ? 133.751 67.500 64.323 1.00 97.99 689 THR B C 1
ATOM 10086 O O . THR B 1 690 ? 132.650 67.165 63.852 1.00 97.99 689 THR B O 1
ATOM 10088 N N . PRO B 1 691 ? 134.051 67.212 65.612 1.00 97.25 690 PRO B N 1
ATOM 10089 C CA . PRO B 1 691 ? 133.001 66.601 66.451 1.00 97.25 690 PRO B CA 1
ATOM 10090 C C . PRO B 1 691 ? 131.842 67.533 66.753 1.00 97.25 690 PRO B C 1
ATOM 10091 O O . PRO B 1 691 ? 130.731 67.042 66.990 1.00 97.25 690 PRO B O 1
ATOM 10095 N N . GLU B 1 692 ? 132.068 68.852 66.709 1.00 96.49 691 GLU B N 1
ATOM 10096 C CA . GLU B 1 692 ? 130.988 69.828 66.824 1.00 96.49 691 GLU B CA 1
ATOM 10097 C C . GLU B 1 692 ? 129.967 69.658 65.705 1.00 96.49 691 GLU B C 1
ATOM 10098 O O . GLU B 1 692 ? 128.755 69.716 65.943 1.00 96.49 691 GLU B O 1
ATOM 10104 N N . GLU B 1 693 ? 130.440 69.437 64.477 1.00 97.00 692 GLU B N 1
ATOM 10105 C CA . GLU B 1 693 ? 129.523 69.175 63.375 1.00 97.00 692 GLU B CA 1
ATOM 10106 C C . GLU B 1 693 ? 128.926 67.775 63.467 1.00 97.00 692 GLU B C 1
ATOM 10107 O O . GLU B 1 693 ? 127.703 67.613 63.378 1.00 97.00 692 GLU B O 1
ATOM 10109 N N . MET B 1 694 ? 129.760 66.756 63.691 1.00 97.56 693 MET B N 1
ATOM 10110 C CA . MET B 1 694 ? 129.286 65.375 63.636 1.00 97.56 693 MET B CA 1
ATOM 10111 C C . MET B 1 694 ? 128.452 64.959 64.841 1.00 97.56 693 MET B C 1
ATOM 10112 O O . MET B 1 694 ? 127.916 63.845 64.838 1.00 97.56 693 MET B O 1
ATOM 10117 N N . PHE B 1 695 ? 128.345 65.798 65.875 1.00 90.82 694 PHE B N 1
ATOM 10118 C CA . PHE B 1 695 ? 127.343 65.546 66.903 1.00 90.82 694 PHE B CA 1
ATOM 10119 C C . PHE B 1 695 ? 125.932 65.696 66.349 1.00 90.82 694 PHE B C 1
ATOM 10120 O O . PHE B 1 695 ? 125.024 64.969 66.765 1.00 90.82 694 PHE B O 1
ATOM 10128 N N . TRP B 1 696 ? 125.729 66.623 65.411 1.00 88.81 695 TRP B N 1
ATOM 10129 C CA . TRP B 1 696 ? 124.416 66.873 64.835 1.00 88.81 695 TRP B CA 1
ATOM 10130 C C . TRP B 1 696 ? 124.239 66.282 63.441 1.00 88.81 695 TRP B C 1
ATOM 10131 O O . TRP B 1 696 ? 123.106 65.973 63.061 1.00 88.81 695 TRP B O 1
ATOM 10142 N N . GLN B 1 697 ? 125.317 66.114 62.674 1.00 102.63 696 GLN B N 1
ATOM 10143 C CA . GLN B 1 697 ? 125.206 65.655 61.295 1.00 102.63 696 GLN B CA 1
ATOM 10144 C C . GLN B 1 697 ? 124.948 64.164 61.151 1.00 102.63 696 GLN B C 1
ATOM 10145 O O . GLN B 1 697 ? 124.685 63.711 60.032 1.00 102.63 696 GLN B O 1
ATOM 10151 N N . ARG B 1 698 ? 125.030 63.384 62.228 1.00 99.56 697 ARG B N 1
ATOM 10152 C CA . ARG B 1 698 ? 124.737 61.965 62.097 1.00 99.56 697 ARG B CA 1
ATOM 10153 C C . ARG B 1 698 ? 123.245 61.695 61.957 1.00 99.56 697 ARG B C 1
ATOM 10154 O O . ARG B 1 698 ? 122.866 60.697 61.332 1.00 99.56 697 ARG B O 1
ATOM 10162 N N . GLN B 1 699 ? 122.399 62.553 62.525 1.00 101.30 698 GLN B N 1
ATOM 10163 C CA . GLN B 1 699 ? 120.949 62.394 62.479 1.00 101.30 698 GLN B CA 1
ATOM 10164 C C . GLN B 1 699 ? 120.358 63.776 62.263 1.00 101.30 698 GLN B C 1
ATOM 10165 O O . GLN B 1 699 ? 120.440 64.628 63.151 1.00 101.30 698 GLN B O 1
ATOM 10171 N N . ARG B 1 700 ? 119.754 63.994 61.110 1.00 109.68 699 ARG B N 1
ATOM 10172 C CA . ARG B 1 700 ? 119.357 65.351 60.755 1.00 109.68 699 ARG B CA 1
ATOM 10173 C C . ARG B 1 700 ? 117.883 65.467 60.413 1.00 109.68 699 ARG B C 1
ATOM 10174 O O . ARG B 1 700 ? 117.335 66.571 60.451 1.00 109.68 699 ARG B O 1
ATOM 10182 N N . GLY B 1 701 ? 117.228 64.361 60.080 1.00 110.84 700 GLY B N 1
ATOM 10183 C CA . GLY B 1 701 ? 115.834 64.385 59.713 1.00 110.84 700 GLY B CA 1
ATOM 10184 C C . GLY B 1 701 ? 114.927 64.220 60.914 1.00 110.84 700 GLY B C 1
ATOM 10185 O O . GLY B 1 701 ? 115.354 64.166 62.068 1.00 110.84 700 GLY B O 1
ATOM 10186 N N . MET B 1 702 ? 113.633 64.144 60.618 1.00 107.98 701 MET B N 1
ATOM 10187 C CA . MET B 1 702 ? 112.634 63.995 61.668 1.00 107.98 701 MET B CA 1
ATOM 10188 C C . MET B 1 702 ? 112.447 62.528 62.038 1.00 107.98 701 MET B C 1
ATOM 10189 O O . MET B 1 702 ? 112.407 62.173 63.222 1.00 107.98 701 MET B O 1
ATOM 10194 N N . GLN B 1 703 ? 112.321 61.662 61.029 1.00 106.62 702 GLN B N 1
ATOM 10195 C CA . GLN B 1 703 ? 111.945 60.271 61.256 1.00 106.62 702 GLN B CA 1
ATOM 10196 C C . GLN B 1 703 ? 113.053 59.447 61.904 1.00 106.62 702 GLN B C 1
ATOM 10197 O O . GLN B 1 703 ? 112.780 58.723 62.869 1.00 106.62 702 GLN B O 1
ATOM 10203 N N . GLU B 1 704 ? 114.298 59.559 61.421 1.00 106.69 703 GLU B N 1
ATOM 10204 C CA . GLU B 1 704 ? 115.382 58.718 61.931 1.00 106.69 703 GLU B CA 1
ATOM 10205 C C . GLU B 1 704 ? 115.691 58.987 63.400 1.00 106.69 703 GLU B C 1
ATOM 10206 O O . GLU B 1 704 ? 116.130 58.068 64.100 1.00 106.69 703 GLU B O 1
ATOM 10212 N N . THR B 1 705 ? 115.384 60.191 63.893 1.00 101.95 704 THR B N 1
ATOM 10213 C CA . THR B 1 705 ? 115.390 60.444 65.328 1.00 101.95 704 THR B CA 1
ATOM 10214 C C . THR B 1 705 ? 114.361 59.573 66.043 1.00 101.95 704 THR B C 1
ATOM 10215 O O . THR B 1 705 ? 114.644 59.040 67.122 1.00 101.95 704 THR B O 1
ATOM 10219 N N . ILE B 1 706 ? 113.186 59.370 65.432 1.00 101.35 705 ILE B N 1
ATOM 10220 C CA . ILE B 1 706 ? 112.149 58.548 66.057 1.00 101.35 705 ILE B CA 1
ATOM 10221 C C . ILE B 1 706 ? 112.562 57.080 66.094 1.00 101.35 705 ILE B C 1
ATOM 10222 O O . ILE B 1 706 ? 112.408 56.418 67.130 1.00 101.35 705 ILE B O 1
ATOM 10227 N N . GLU B 1 707 ? 113.101 56.540 64.982 1.00 103.49 706 GLU B N 1
ATOM 10228 C CA . GLU B 1 707 ? 113.515 55.127 65.064 1.00 103.49 706 GLU B CA 1
ATOM 10229 C C . GLU B 1 707 ? 114.727 54.918 65.969 1.00 103.49 706 GLU B C 1
ATOM 10230 O O . GLU B 1 707 ? 114.802 53.892 66.649 1.00 103.49 706 GLU B O 1
ATOM 10236 N N . ILE B 1 708 ? 115.684 55.851 66.009 1.00 100.06 707 ILE B N 1
ATOM 10237 C CA . ILE B 1 708 ? 116.821 55.603 66.897 1.00 100.06 707 ILE B CA 1
ATOM 10238 C C . ILE B 1 708 ? 116.437 55.834 68.362 1.00 100.06 707 ILE B C 1
ATOM 10239 O O . ILE B 1 708 ? 116.949 55.145 69.254 1.00 100.06 707 ILE B O 1
ATOM 10244 N N . GLY B 1 709 ? 115.492 56.739 68.638 1.00 97.91 708 GLY B N 1
ATOM 10245 C CA . GLY B 1 709 ? 114.965 56.844 69.991 1.00 97.91 708 GLY B CA 1
ATOM 10246 C C . GLY B 1 709 ? 114.203 55.605 70.423 1.00 97.91 708 GLY B C 1
ATOM 10247 O O . GLY B 1 709 ? 114.344 55.144 71.563 1.00 97.91 708 GLY B O 1
ATOM 10248 N N . ARG B 1 710 ? 113.418 55.028 69.509 1.00 98.36 709 ARG B N 1
ATOM 10249 C CA . ARG B 1 710 ? 112.722 53.777 69.796 1.00 98.36 709 ARG B CA 1
ATOM 10250 C C . ARG B 1 710 ? 113.703 52.623 69.974 1.00 98.36 709 ARG B C 1
ATOM 10251 O O . ARG B 1 710 ? 113.490 51.746 70.817 1.00 98.36 709 ARG B O 1
ATOM 10259 N N . ARG B 1 711 ? 114.793 52.620 69.201 1.00 97.42 710 ARG B N 1
ATOM 10260 C CA . ARG B 1 711 ? 115.811 51.583 69.339 1.00 97.42 710 ARG B CA 1
ATOM 10261 C C . ARG B 1 711 ? 116.570 51.720 70.652 1.00 97.42 710 ARG B C 1
ATOM 10262 O O . ARG B 1 711 ? 116.925 50.715 71.277 1.00 97.42 710 ARG B O 1
ATOM 10264 N N . MET B 1 712 ? 116.831 52.958 71.084 1.00 97.57 711 MET B N 1
ATOM 10265 C CA . MET B 1 712 ? 117.474 53.182 72.375 1.00 97.57 711 MET B CA 1
ATOM 10266 C C . MET B 1 712 ? 116.563 52.774 73.523 1.00 97.57 711 MET B C 1
ATOM 10267 O O . MET B 1 712 ? 117.035 52.256 74.541 1.00 97.57 711 MET B O 1
ATOM 10272 N N . ILE B 1 713 ? 115.255 53.003 73.377 1.00 97.13 712 ILE B N 1
ATOM 10273 C CA . ILE B 1 713 ? 114.293 52.538 74.373 1.00 97.13 712 ILE B CA 1
ATOM 10274 C C . ILE B 1 713 ? 114.254 51.011 74.409 1.00 97.13 712 ILE B C 1
ATOM 10275 O O . ILE B 1 713 ? 114.261 50.400 75.486 1.00 97.13 712 ILE B O 1
ATOM 10280 N N . GLU B 1 714 ? 114.257 50.375 73.233 1.00 98.11 713 GLU B N 1
ATOM 10281 C CA . GLU B 1 714 ? 114.151 48.920 73.155 1.00 98.11 713 GLU B CA 1
ATOM 10282 C C . GLU B 1 714 ? 115.407 48.226 73.676 1.00 98.11 713 GLU B C 1
ATOM 10283 O O . GLU B 1 714 ? 115.314 47.202 74.362 1.00 98.11 713 GLU B O 1
ATOM 10285 N N . GLN B 1 715 ? 116.588 48.759 73.363 1.00 98.08 714 GLN B N 1
ATOM 10286 C CA . GLN B 1 715 ? 117.826 48.183 73.867 1.00 98.08 714 GLN B CA 1
ATOM 10287 C C . GLN B 1 715 ? 118.177 48.676 75.262 1.00 98.08 714 GLN B C 1
ATOM 10288 O O . GLN B 1 715 ? 119.108 48.143 75.876 1.00 98.08 714 GLN B O 1
ATOM 10294 N N . GLN B 1 716 ? 117.458 49.675 75.773 1.00 96.64 715 GLN B N 1
ATOM 10295 C CA . GLN B 1 716 ? 117.647 50.109 77.150 1.00 96.64 715 GLN B CA 1
ATOM 10296 C C . GLN B 1 716 ? 117.112 49.075 78.132 1.00 96.64 715 GLN B C 1
ATOM 10297 O O . GLN B 1 716 ? 117.672 48.900 79.221 1.00 96.64 715 GLN B O 1
ATOM 10303 N N . LEU B 1 717 ? 116.034 48.383 77.767 1.00 99.21 716 LEU B N 1
ATOM 10304 C CA . LEU B 1 717 ? 115.452 47.338 78.596 1.00 99.21 716 LEU B CA 1
ATOM 10305 C C . LEU B 1 717 ? 115.840 45.940 78.130 1.00 99.21 716 LEU B C 1
ATOM 10306 O O . LEU B 1 717 ? 115.313 44.950 78.650 1.00 99.21 716 LEU B O 1
ATOM 10311 N N . ALA B 1 718 ? 116.745 45.836 77.159 1.00 101.86 717 ALA B N 1
ATOM 10312 C CA . ALA B 1 718 ? 117.227 44.545 76.689 1.00 101.86 717 ALA B CA 1
ATOM 10313 C C . ALA B 1 718 ? 118.314 43.958 77.579 1.00 101.86 717 ALA B C 1
ATOM 10314 O O . ALA B 1 718 ? 118.695 42.799 77.380 1.00 101.86 717 ALA B O 1
ATOM 10316 N N . ALA B 1 719 ? 118.819 44.721 78.542 1.00 101.68 718 ALA B N 1
ATOM 10317 C CA . ALA B 1 719 ? 119.841 44.227 79.457 1.00 101.68 718 ALA B CA 1
ATOM 10318 C C . ALA B 1 719 ? 119.519 44.633 80.891 1.00 101.68 718 ALA B C 1
ATOM 10319 O O . ALA B 1 719 ? 118.651 45.474 81.127 1.00 101.68 718 ALA B O 1
#

InterPro domains:
  IPR007632 Anoctamin [PTHR12308] (110-665)
  IPR049452 Anoctamin, transmembrane domain [PF04547] (177-638)
  IPR049456 Anoctamin, alpha-beta plait domain, fungal-type [PF20877] (19-144)

Solvent-accessible surface area: 62491 Å² total; per-residue (Å²): 103,78,36,27,30,10,15,0,0,0,20,2,93,3,40,62,101,68,83,101,100,0,31,60,16,0,12,84,0,2,111,6,0,16,99,12,1,4,7,18,0,0,6,50,8,85,99,56,0,0,0,0,0,0,51,15,16,4,100,75,52,14,19,132,31,3,28,115,22,22,79,31,12,115,92,93,56,16,58,86,62,79,20,42,96,148,114,45,92,34,46,155,112,79,100,50,32,65,4,38,65,10,19,4,0,36,33,5,1,11,71,75,130,126,88,43,5,0,13,0,15,40,70,92,47,80,32,115,11,1,79,16,13,3,0,4,4,23,78,69,48,7,128,96,6,38,135,83,1,65,90,64,191,74,2,113,55,84,4,0,38,58,1,51,50,30,2,0,10,19,6,0,0,0,0,3,0,0,17,4,1,24,100,30,0,74,78,3,11,62,96,0,99,24,4,113,101,138,86,52,96,14,16,61,103,3,7,41,44,4,14,66,8,2,3,49,0,11,10,76,0,71,41,36,11,66,26,6,0,19,96,10,41,2,113,20,13,71,78,50,119,61,73,27,54,76,17,127,113,85,118,101,46,136,33,124,47,35,45,67,97,70,78,64,49,44,83,135,105,48,65,147,28,56,103,93,37,97,79,52,28,110,59,8,64,106,61,13,21,54,70,8,36,45,21,12,0,54,2,13,20,42,44,94,88,71,92,56,122,15,84,150,167,63,1,15,64,12,3,38,118,29,6,88,25,27,47,94,59,18,43,106,23,24,34,38,0,80,155,17,0,61,120,1,11,25,38,27,45,70,40,21,62,36,10,23,19,102,14,15,23,59,4,19,35,16,21,11,0,36,6,0,45,20,4,1,57,48,16,15,44,91,2,120,89,7,68,89,72,0,88,131,53,89,62,64,66,91,144,136,166,44,87,51,25,19,0,9,66,1,1,71,39,12,3,63,14,19,47,109,20,55,87,27,72,36,43,65,64,42,118,113,146,74,82,63,67,123,90,69,208,125,30,67,146,103,5,29,108,3,1,109,9,0,23,110,7,14,94,55,73,110,18,88,35,16,21,3,12,43,36,0,0,8,8,0,0,22,0,5,0,0,1,2,1,35,10,34,0,0,31,42,2,36,99,26,0,82,54,6,1,20,20,1,0,71,38,0,4,109,43,9,25,6,10,14,2,88,58,45,34,25,10,30,49,1,26,98,9,0,31,81,0,4,65,27,3,9,30,3,5,1,3,0,13,37,8,10,72,75,129,102,63,114,45,121,13,40,16,79,22,20,26,105,5,0,39,59,8,44,96,16,16,122,51,21,107,128,82,37,80,138,91,80,21,82,6,127,50,117,60,92,68,45,43,113,123,102,188,14,58,56,54,11,103,121,30,14,45,49,78,40,177,106,46,90,146,231,82,72,67,70,10,102,1,10,27,85,22,129,9,46,98,55,1,7,86,69,0,96,48,15,5,63,107,36,80,82,132,101,76,35,26,30,10,15,0,0,0,19,2,96,2,41,62,102,68,84,101,99,0,31,58,16,0,12,83,0,2,112,6,0,16,101,11,1,4,7,18,0,0,5,48,8,86,100,56,1,0,0,0,0,0,48,14,16,5,98,74,50,14,19,133,29,2,27,114,22,23,82,30,13,115,92,94,54,16,58,86,65,78,22,40,96,147,115,43,92,34,46,154,112,79,100,50,34,66,4,37,64,9,19,4,0,37,33,6,1,12,72,74,132,126,87,43,5,0,13,0,16,38,70,92,47,78,33,115,11,1,79,16,14,3,0,3,3,24,77,68,46,6,126,96,6,37,137,84,1,64,91,64,191,73,3,112,54,86,4,0,38,60,1,51,50,31,2,0,10,19,6,0,0,0,0,3,1,0,18,4,0,24,97,32,0,73,77,4,9,63,94,0,100,23,5,113,102,141,87,53,94,15,16,60,104,3,6,40,42,4,15,65,8,1,2,51,0,11,10,76,0,70,42,35,10,67,25,6,0,19,95,11,43,2,110,20,13,71,81,50,118,62,74,27,53,74,16,128,115,87,118,102,46,137,33,122,47,35,44,69,93,70,77,64,49,44,83,137,103,47,66,147,28,58,105,94,38,98,80,51,31,109,59,8,65,107,63,13,20,55,70,8,36,45,21,12,0,53,2,13,17,44,44,92,91,70,91,57,122,15,85,151,167,64,0,15,63,14,3,37,122,29,5,87,24,26,46,95,60,18,44,107,23,24,34,38,0,79,154,17,0,62,118,1,12,24,38,26,45,71,41,22,61,37,10,23,20,102,14,15,24,61,5,19,35,16,22,11,1,36,7,0,42,20,4,1,58,48,15,14,43,91,1,120,89,9,68,90,72,1,88,131,52,91,63,65,66,91,144,139,165,44,86,51,25,19,0,9,68,1,1,70,40,14,4,58,15,18,45,108,22,54,91,28,74,36,42,65,67,43,120,112,147,71,83,63,67,124,91,67,207,127,31,66,145,102,5,30,105,2,1,107,10,0,23,112,6,14,94,54,72,110,18,87,34,16,20,4,11,44,33,0,0,8,8,1,0,23,0,5,0,1,1,2,1,35,11,33,0,0,29,42,3,35,100,25,0,83,55,6,1,21,20,1,0,70,39,0,4,107,45,8,24,5,11,16,2,88,60,45,33,25,10,29,49,2,25,98,8,0,32,82,0,4,64,29,4,9,32,3,5,1,3,0,13,36,8,10,72,75,130,103,64,113,45,119,12,39,16,77,22,20,27,104,5,0,41,61,7,43,94,16,16,118,52,22,106,126,82,37,80,134,89,79,22,82,6,125,51,116,61,94,67,44,43,112,123,103,189,13,56,56,53,11,104,124,30,15,45,50,75,40,179,106,45,90,146,235,84,70,65,68,10,101,1,10,29,87,23,130,9,44,98,56,1,7,84,70,0,93,48,15,4,62,106,35,80,82,132

Nearest PDB structures (foldseek):
  8toi-assembly1_A  TM=1.002E+00  e=5.946E-96  Fusarium vanettenii 77-13-4
  6qmb-assembly1_A  TM=9.888E-01  e=1.820E-81  Fusarium vanettenii 77-13-4
  6qma-assembly1_A  TM=9.777E-01  e=1.410E-80  Fusarium vanettenii 77-13-4
  6qm4-assembly1_A  TM=9.735E-01  e=6.871E-78  Fusarium vanettenii 77-13-4
  6oy3-assembly1_B  TM=9.483E-01  e=1.721E-64  Fusarium vanettenii 77-13-4